Protein AF-0000000087532105 (afdb_homodimer)

Organism: NCBI:txid342944

Radius of gyration: 38.16 Å; Cα contacts (8 Å, |Δi|>4): 1707; chains: 2; bounding box: 101×141×136 Å

pLDDT: mean 80.54, std 25.5, range [16.36, 98.75]

Sequence (854 aa):
MESKNTEKAAKKQENTEVEKPNGRPAPASASASAEEPRWAVKNTFPANIVHYADSNDVNAMDSRDDDDYMNHIAKEDVKKQSMKGFGDYNNIIDYIVKITWQIWNEKDIGMIYDTYSYGVQIHRGSVNSHGVNEVISGTMQTLQAFPDRSGVGYSILWSGNDEDGFFTSHRGRSIATNMGDTLYGPATGKRVVFRTVADCLIHENKIYEEWLVMDTYHLVQQLGFDPVEVAKRTAKQTSKLAPSMSFNLTQTAEEGMPPKEYIPKSSSFEIGDFMLEMINKVWERRSFNQVKTFYEKNAVMHYVCNKDMAGHSEIQGTLLNLFASIPNGKVLIDRVTCNKKGSDDDWDVAVRWRIQGLHSGIGYFGYPSGKAIEINGINHYKVRNQKIQEEWFLFDGLEVLRQVYTDHKDDNDGDFSFEDGNFTGVSMESKNTEKAAKKQENTEVEKPNGRPAPASASASAEEPRWAVKNTFPANIVHYADSNDVNAMDSRDDDDYMNHIAKEDVKKQSMKGFGDYNNIIDYIVKITWQIWNEKDIGMIYDTYSYGVQIHRGSVNSHGVNEVISGTMQTLQAFPDRSGVGYSILWSGNDEDGFFTSHRGRSIATNMGDTLYGPATGKRVVFRTVADCLIHENKIYEEWLVMDTYHLVQQLGFDPVEVAKRTAKQTSKLAPSMSFNLTQTAEEGMPPKEYIPKSSSFEIGDFMLEMINKVWERRSFNQVKTFYEKNAVMHYVCNKDMAGHSEIQGTLLNLFASIPNGKVLIDRVTCNKKGSDDDWDVAVRWRIQGLHSGIGYFGYPSGKAIEINGINHYKVRNQKIQEEWFLFDGLEVLRQVYTDHKDDNDGDFSFEDGNFTGVS

Structure (mmCIF, N/CA/C/O backbone):
data_AF-0000000087532105-model_v1
#
loop_
_entity.id
_entity.type
_entity.pdbx_description
1 polymer 'Putative ester cyclase'
#
loop_
_atom_site.group_PDB
_atom_site.id
_atom_site.type_symbol
_atom_site.label_atom_id
_atom_site.label_alt_id
_atom_site.label_comp_id
_atom_site.label_asym_id
_atom_site.label_entity_id
_atom_site.label_seq_id
_atom_site.pdbx_PDB_ins_code
_atom_site.Cartn_x
_atom_site.Cartn_y
_atom_site.Cartn_z
_atom_site.occupancy
_atom_site.B_iso_or_equiv
_atom_site.auth_seq_id
_atom_site.auth_comp_id
_atom_site.auth_asym_id
_atom_site.auth_atom_id
_atom_site.pdbx_PDB_model_num
ATOM 1 N N . MET A 1 1 ? 16.938 -38.281 105.188 1 21.17 1 MET A N 1
ATOM 2 C CA . MET A 1 1 ? 15.688 -38.719 104.562 1 21.17 1 MET A CA 1
ATOM 3 C C . MET A 1 1 ? 15.555 -38.156 103.125 1 21.17 1 MET A C 1
ATOM 5 O O . MET A 1 1 ? 15.43 -36.938 103 1 21.17 1 MET A O 1
ATOM 9 N N . GLU A 1 2 ? 16.172 -38.688 102.062 1 20.47 2 GLU A N 1
ATOM 10 C CA . GLU A 1 2 ? 17.078 -38.562 100.938 1 20.47 2 GLU A CA 1
ATOM 11 C C . GLU A 1 2 ? 16.297 -38.281 99.625 1 20.47 2 GLU A C 1
ATOM 13 O O . GLU A 1 2 ? 16.891 -38.094 98.562 1 20.47 2 GLU A O 1
ATOM 18 N N . SER A 1 3 ? 14.969 -38.594 99.688 1 18.86 3 SER A N 1
ATOM 19 C CA . SER A 1 3 ? 14.273 -39.188 98.562 1 18.86 3 SER A CA 1
ATOM 20 C C . SER A 1 3 ? 13.922 -38.156 97.5 1 18.86 3 SER A C 1
ATOM 22 O O . SER A 1 3 ? 12.93 -38.281 96.812 1 18.86 3 SER A O 1
ATOM 24 N N . LYS A 1 4 ? 14.68 -36.969 97.688 1 19.52 4 LYS A N 1
ATOM 25 C CA . LYS A 1 4 ? 14.117 -35.75 97.125 1 19.52 4 LYS A CA 1
ATOM 26 C C . LYS A 1 4 ? 13.789 -35.906 95.625 1 19.52 4 LYS A C 1
ATOM 28 O O . LYS A 1 4 ? 14.555 -36.562 94.875 1 19.52 4 LYS A O 1
ATOM 33 N N . ASN A 1 5 ? 12.719 -35.438 95.312 1 17.92 5 ASN A N 1
ATOM 34 C CA . ASN A 1 5 ? 11.633 -35.5 94.375 1 17.92 5 ASN A CA 1
ATOM 35 C C . ASN A 1 5 ? 12.094 -35.125 92.938 1 17.92 5 ASN A C 1
ATOM 37 O O . ASN A 1 5 ? 12.875 -34.188 92.812 1 17.92 5 ASN A O 1
ATOM 41 N N . THR A 1 6 ? 12.047 -36 92 1 19.09 6 THR A N 1
ATOM 42 C CA . THR A 1 6 ? 12.414 -36.406 90.625 1 19.09 6 THR A CA 1
ATOM 43 C C . THR A 1 6 ? 11.945 -35.375 89.625 1 19.09 6 THR A C 1
ATOM 45 O O . THR A 1 6 ? 12.484 -35.281 88.562 1 19.09 6 THR A O 1
ATOM 48 N N . GLU A 1 7 ? 10.898 -34.562 90.188 1 16.36 7 GLU A N 1
ATOM 49 C CA . GLU A 1 7 ? 9.875 -34.594 89.188 1 16.36 7 GLU A CA 1
ATOM 50 C C . GLU A 1 7 ? 10.344 -33.844 87.938 1 16.36 7 GLU A C 1
ATOM 52 O O . GLU A 1 7 ? 10.281 -34.375 86.812 1 16.36 7 GLU A O 1
ATOM 57 N N . LYS A 1 8 ? 9.859 -32.656 87.812 1 17.61 8 LYS A N 1
ATOM 58 C CA . LYS A 1 8 ? 8.859 -32.188 86.875 1 17.61 8 LYS A CA 1
ATOM 59 C C . LYS A 1 8 ? 9.523 -31.5 85.688 1 17.61 8 LYS A C 1
ATOM 61 O O . LYS A 1 8 ? 8.844 -30.906 84.812 1 17.61 8 LYS A O 1
ATOM 66 N N . ALA A 1 9 ? 10.867 -31.5 85.625 1 18.83 9 ALA A N 1
ATOM 67 C CA . ALA A 1 9 ? 11.312 -30.312 84.938 1 18.83 9 ALA A CA 1
ATOM 68 C C . ALA A 1 9 ? 10.812 -30.312 83.5 1 18.83 9 ALA A C 1
ATOM 70 O O . ALA A 1 9 ? 11.211 -31.172 82.688 1 18.83 9 ALA A O 1
ATOM 71 N N . ALA A 1 10 ? 9.5 -30.109 83.438 1 19.27 10 ALA A N 1
ATOM 72 C CA . ALA A 1 10 ? 8.703 -30.172 82.188 1 19.27 10 ALA A CA 1
ATOM 73 C C . ALA A 1 10 ? 9.383 -29.406 81.062 1 19.27 10 ALA A C 1
ATOM 75 O O . ALA A 1 10 ? 10.133 -28.453 81.312 1 19.27 10 ALA A O 1
ATOM 76 N N . LYS A 1 11 ? 9.492 -30.125 79.938 1 19.23 11 LYS A N 1
ATOM 77 C CA . LYS A 1 11 ? 9.992 -30.094 78.562 1 19.23 11 LYS A CA 1
ATOM 78 C C . LYS A 1 11 ? 9.57 -28.812 77.875 1 19.23 11 LYS A C 1
ATOM 80 O O . LYS A 1 11 ? 8.383 -28.609 77.625 1 19.23 11 LYS A O 1
ATOM 85 N N . LYS A 1 12 ? 9.789 -27.703 78.625 1 18.56 12 LYS A N 1
ATOM 86 C CA . LYS A 1 12 ? 9.336 -26.422 78.062 1 18.56 12 LYS A CA 1
ATOM 87 C C . LYS A 1 12 ? 9.508 -26.375 76.562 1 18.56 12 LYS A C 1
ATOM 89 O O . LYS A 1 12 ? 10.617 -26.141 76.062 1 18.56 12 LYS A O 1
ATOM 94 N N . GLN A 1 13 ? 9.375 -27.469 75.875 1 19.34 13 GLN A N 1
ATOM 95 C CA . GLN A 1 13 ? 9.719 -27.5 74.438 1 19.34 13 GLN A CA 1
ATOM 96 C C . GLN A 1 13 ? 9.148 -26.297 73.75 1 19.34 13 GLN A C 1
ATOM 98 O O . GLN A 1 13 ? 7.93 -26.156 73.562 1 19.34 13 GLN A O 1
ATOM 103 N N . GLU A 1 14 ? 9.43 -25.234 74.312 1 18.89 14 GLU A N 1
ATOM 104 C CA . GLU A 1 14 ? 8.781 -24.031 73.812 1 18.89 14 GLU A CA 1
ATOM 105 C C . GLU A 1 14 ? 8.594 -24.094 72.312 1 18.89 14 GLU A C 1
ATOM 107 O O . GLU A 1 14 ? 9.516 -24.438 71.562 1 18.89 14 GLU A O 1
ATOM 112 N N . ASN A 1 15 ? 7.457 -24.375 71.875 1 21.72 15 ASN A N 1
ATOM 113 C CA . ASN A 1 15 ? 6.785 -24.516 70.562 1 21.72 15 ASN A CA 1
ATOM 114 C C . ASN A 1 15 ? 7.098 -23.344 69.625 1 21.72 15 ASN A C 1
ATOM 116 O O . ASN A 1 15 ? 6.492 -22.266 69.75 1 21.72 15 ASN A O 1
ATOM 120 N N . THR A 1 16 ? 8.07 -22.672 69.938 1 21.23 16 THR A N 1
ATOM 121 C CA . THR A 1 16 ? 8.039 -21.391 69.25 1 21.23 16 THR A CA 1
ATOM 122 C C . THR A 1 16 ? 7.621 -21.562 67.812 1 21.23 16 THR A C 1
ATOM 124 O O . THR A 1 16 ? 8.188 -22.375 67.062 1 21.23 16 THR A O 1
ATOM 127 N N . GLU A 1 17 ? 6.457 -21.406 67.5 1 21.11 17 GLU A N 1
ATOM 128 C CA . GLU A 1 17 ? 5.715 -21.469 66.25 1 21.11 17 GLU A CA 1
ATOM 129 C C . GLU A 1 17 ? 6.48 -20.797 65.125 1 21.11 17 GLU A C 1
ATOM 131 O O . GLU A 1 17 ? 6.883 -19.641 65.25 1 21.11 17 GLU A O 1
ATOM 136 N N . VAL A 1 18 ? 7.34 -21.422 64.5 1 23.34 18 VAL A N 1
ATOM 137 C CA . VAL A 1 18 ? 8.117 -21.078 63.312 1 23.34 18 VAL A CA 1
ATOM 138 C C . VAL A 1 18 ? 7.25 -20.25 62.375 1 23.34 18 VAL A C 1
ATOM 140 O O . VAL A 1 18 ? 6.145 -20.672 62 1 23.34 18 VAL A O 1
ATOM 143 N N . GLU A 1 19 ? 7.23 -19.141 62.594 1 21.58 19 GLU A N 1
ATOM 144 C CA . GLU A 1 19 ? 6.434 -18.281 61.719 1 21.58 19 GLU A CA 1
ATOM 145 C C . GLU A 1 19 ? 6.496 -18.75 60.281 1 21.58 19 GLU A C 1
ATOM 147 O O . GLU A 1 19 ? 7.582 -18.953 59.719 1 21.58 19 GLU A O 1
ATOM 152 N N . LYS A 1 20 ? 5.691 -19.453 59.906 1 22.61 20 LYS A N 1
ATOM 153 C CA . LYS A 1 20 ? 5.562 -20.078 58.594 1 22.61 20 LYS A CA 1
ATOM 154 C C . LYS A 1 20 ? 5.84 -19.078 57.469 1 22.61 20 LYS A C 1
ATOM 156 O O . LYS A 1 20 ? 5.219 -18.016 57.406 1 22.61 20 LYS A O 1
ATOM 161 N N . PRO A 1 21 ? 7.047 -19.016 57.094 1 24.2 21 PRO A N 1
ATOM 162 C CA . PRO A 1 21 ? 7.324 -18 56.094 1 24.2 21 PRO A CA 1
ATOM 163 C C . PRO A 1 21 ? 6.262 -17.938 55 1 24.2 21 PRO A C 1
ATOM 165 O O . PRO A 1 21 ? 5.828 -18.984 54.5 1 24.2 21 PRO A O 1
ATOM 168 N N . ASN A 1 22 ? 5.316 -17.234 55.188 1 23.53 22 ASN A N 1
ATOM 169 C CA . ASN A 1 22 ? 4.199 -17.219 54.25 1 23.53 22 ASN A CA 1
ATOM 170 C C . ASN A 1 22 ? 4.676 -17.344 52.781 1 23.53 22 ASN A C 1
ATOM 172 O O . ASN A 1 22 ? 5.375 -16.469 52.281 1 23.53 22 ASN A O 1
ATOM 176 N N . GLY A 1 23 ? 5.18 -18.406 52.5 1 21.47 23 GLY A N 1
ATOM 177 C CA . GLY A 1 23 ? 5.59 -18.797 51.156 1 21.47 23 GLY A CA 1
ATOM 178 C C . GLY A 1 23 ? 4.684 -18.234 50.062 1 21.47 23 GLY A C 1
ATOM 179 O O . GLY A 1 23 ? 3.488 -18.516 50.031 1 21.47 23 GLY A O 1
ATOM 180 N N . ARG A 1 24 ? 4.773 -17.031 49.906 1 24.14 24 ARG A N 1
ATOM 181 C CA . ARG A 1 24 ? 3.881 -16.656 48.812 1 24.14 24 ARG A CA 1
ATOM 182 C C . ARG A 1 24 ? 3.748 -17.781 47.781 1 24.14 24 ARG A C 1
ATOM 184 O O . ARG A 1 24 ? 4.75 -18.359 47.344 1 24.14 24 ARG A O 1
ATOM 191 N N . PRO A 1 25 ? 2.762 -18.531 47.938 1 23.48 25 PRO A N 1
ATOM 192 C CA . PRO A 1 25 ? 2.822 -19.625 46.969 1 23.48 25 PRO A CA 1
ATOM 193 C C . PRO A 1 25 ? 3.496 -19.234 45.656 1 23.48 25 PRO A C 1
ATOM 195 O O . PRO A 1 25 ? 3.48 -18.047 45.281 1 23.48 25 PRO A O 1
ATOM 198 N N . ALA A 1 26 ? 4.52 -19.984 45.375 1 24.91 26 ALA A N 1
ATOM 199 C CA . ALA A 1 26 ? 5.137 -19.938 44.031 1 24.91 26 ALA A CA 1
ATOM 200 C C . ALA A 1 26 ? 4.094 -19.656 42.969 1 24.91 26 ALA A C 1
ATOM 202 O O . ALA A 1 26 ? 3.004 -20.234 42.969 1 24.91 26 ALA A O 1
ATOM 203 N N . PRO A 1 27 ? 4.133 -18.484 42.625 1 22.42 27 PRO A N 1
ATOM 204 C CA . PRO A 1 27 ? 3.045 -18.391 41.625 1 22.42 27 PRO A CA 1
ATOM 205 C C . PRO A 1 27 ? 2.844 -19.672 40.844 1 22.42 27 PRO A C 1
ATOM 207 O O . PRO A 1 27 ? 3.799 -20.422 40.625 1 22.42 27 PRO A O 1
ATOM 210 N N . ALA A 1 28 ? 1.918 -20.438 41.188 1 21.33 28 ALA A N 1
ATOM 211 C CA . ALA A 1 28 ? 1.643 -21.594 40.344 1 21.33 28 ALA A CA 1
ATOM 212 C C . ALA A 1 28 ? 2.197 -21.406 38.938 1 21.33 28 ALA A C 1
ATOM 214 O O . ALA A 1 28 ? 2.152 -20.297 38.375 1 21.33 28 ALA A O 1
ATOM 215 N N . SER A 1 29 ? 3.164 -22.156 38.719 1 20.5 29 SER A N 1
ATOM 216 C CA . SER A 1 29 ? 3.682 -22.406 37.375 1 20.5 29 SER A CA 1
ATOM 217 C C . SER A 1 29 ? 2.559 -22.453 36.344 1 20.5 29 SER A C 1
ATOM 219 O O . SER A 1 29 ? 1.809 -23.438 36.281 1 20.5 29 SER A O 1
ATOM 221 N N . ALA A 1 30 ? 1.785 -21.5 36.375 1 23.33 30 ALA A N 1
ATOM 222 C CA . ALA A 1 30 ? 0.75 -21.781 35.406 1 23.33 30 ALA A CA 1
ATOM 223 C C . ALA A 1 30 ? 1.333 -22.516 34.188 1 23.33 30 ALA A C 1
ATOM 225 O O . ALA A 1 30 ? 2.146 -21.953 33.438 1 23.33 30 ALA A O 1
ATOM 226 N N . SER A 1 31 ? 1.637 -23.719 34.312 1 22.11 31 SER A N 1
ATOM 227 C CA . SER A 1 31 ? 1.876 -24.562 33.156 1 22.11 31 SER A CA 1
ATOM 228 C C . SER A 1 31 ? 0.999 -24.156 31.969 1 22.11 31 SER A C 1
ATOM 230 O O . SER A 1 31 ? -0.133 -24.625 31.828 1 22.11 31 SER A O 1
ATOM 232 N N . ALA A 1 32 ? 0.669 -22.938 31.938 1 25.52 32 ALA A N 1
ATOM 233 C CA . ALA A 1 32 ? -0.168 -22.812 30.75 1 25.52 32 ALA A CA 1
ATOM 234 C C . ALA A 1 32 ? 0.399 -23.609 29.594 1 25.52 32 ALA A C 1
ATOM 236 O O . ALA A 1 32 ? 1.531 -23.391 29.156 1 25.52 32 ALA A O 1
ATOM 237 N N . SER A 1 33 ? 0.136 -24.844 29.656 1 23.61 33 SER A N 1
ATOM 238 C CA . SER A 1 33 ? 0.399 -25.609 28.438 1 23.61 33 SER A CA 1
ATOM 239 C C . SER A 1 33 ? 0.275 -24.75 27.188 1 23.61 33 SER A C 1
ATOM 241 O O . SER A 1 33 ? -0.758 -24.109 26.969 1 23.61 33 SER A O 1
ATOM 243 N N . ALA A 1 34 ? 1.262 -24 26.984 1 26.62 34 ALA A N 1
ATOM 244 C CA . ALA A 1 34 ? 1.45 -23.406 25.656 1 26.62 34 ALA A CA 1
ATOM 245 C C . ALA A 1 34 ? 0.699 -24.203 24.594 1 26.62 34 ALA A C 1
ATOM 247 O O . ALA A 1 34 ? 1.116 -25.297 24.219 1 26.62 34 ALA A O 1
ATOM 248 N N . GLU A 1 35 ? -0.699 -24.281 24.984 1 27.7 35 GLU A N 1
ATOM 249 C CA . GLU A 1 35 ? -1.408 -24.984 23.922 1 27.7 35 GLU A CA 1
ATOM 250 C C . GLU A 1 35 ? -0.781 -24.688 22.562 1 27.7 35 GLU A C 1
ATOM 252 O O . GLU A 1 35 ? -0.364 -23.562 22.281 1 27.7 35 GLU A O 1
ATOM 257 N N . GLU A 1 36 ? -0.04 -25.641 22.125 1 29.09 36 GLU A N 1
ATOM 258 C CA . GLU A 1 36 ? 0.41 -25.688 20.734 1 29.09 36 GLU A CA 1
ATOM 259 C C . GLU A 1 36 ? -0.515 -24.891 19.828 1 29.09 36 GLU A C 1
ATOM 261 O O . GLU A 1 36 ? -1.739 -24.984 19.953 1 29.09 36 GLU A O 1
ATOM 266 N N . PRO A 1 37 ? -0.106 -23.719 19.688 1 30.12 37 PRO A N 1
ATOM 267 C CA . PRO A 1 37 ? -1.093 -23.031 18.844 1 30.12 37 PRO A CA 1
ATOM 268 C C . PRO A 1 37 ? -1.894 -24.016 17.984 1 30.12 37 PRO A C 1
ATOM 270 O O . PRO A 1 37 ? -1.321 -24.922 17.375 1 30.12 37 PRO A O 1
ATOM 273 N N . ARG A 1 38 ? -3.086 -24.281 18.297 1 29.36 38 ARG A N 1
ATOM 274 C CA . ARG A 1 38 ? -4.035 -25.219 17.688 1 29.36 38 ARG A CA 1
ATOM 275 C C . ARG A 1 38 ? -3.863 -25.25 16.172 1 29.36 38 ARG A C 1
ATOM 277 O O . ARG A 1 38 ? -4.465 -26.094 15.492 1 29.36 38 ARG A O 1
ATOM 284 N N . TRP A 1 39 ? -3.625 -24.016 15.773 1 26.44 39 TRP A N 1
ATOM 285 C CA . TRP A 1 39 ? -3.781 -24.109 14.32 1 26.44 39 TRP A CA 1
ATOM 286 C C . TRP A 1 39 ? -2.598 -24.844 13.695 1 26.44 39 TRP A C 1
ATOM 288 O O . TRP A 1 39 ? -2.379 -24.766 12.484 1 26.44 39 TRP A O 1
ATOM 298 N N . ALA A 1 40 ? -1.713 -25.406 14.484 1 30.47 40 ALA A N 1
ATOM 299 C CA . ALA A 1 40 ? -1.1 -26.516 13.758 1 30.47 40 ALA A CA 1
ATOM 300 C C . ALA A 1 40 ? -2.156 -27.344 13.039 1 30.47 40 ALA A C 1
ATOM 302 O O . ALA A 1 40 ? -2.861 -28.141 13.672 1 30.47 40 ALA A O 1
ATOM 303 N N . VAL A 1 41 ? -2.842 -26.719 12.289 1 27.94 41 VAL A N 1
ATOM 304 C CA . VAL A 1 41 ? -3.367 -27.766 11.422 1 27.94 41 VAL A CA 1
ATOM 305 C C . VAL A 1 41 ? -2.346 -28.891 11.297 1 27.94 41 VAL A C 1
ATOM 307 O O . VAL A 1 41 ? -1.188 -28.656 10.938 1 27.94 41 VAL A O 1
ATOM 310 N N . LYS A 1 42 ? -2.434 -29.781 12.125 1 29.64 42 LYS A N 1
ATOM 311 C CA . LYS A 1 42 ? -1.806 -31.016 11.695 1 29.64 42 LYS A CA 1
ATOM 312 C C . LYS A 1 42 ? -1.746 -31.109 10.172 1 29.64 42 LYS A C 1
ATOM 314 O O . LYS A 1 42 ? -2.779 -31.234 9.516 1 29.64 42 LYS A O 1
ATOM 319 N N . ASN A 1 43 ? -0.931 -30.188 9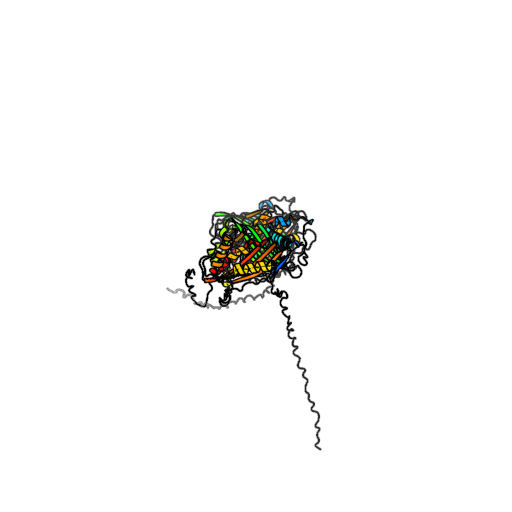.68 1 29.97 43 ASN A N 1
ATOM 320 C CA . ASN A 1 43 ? -0.677 -30.547 8.289 1 29.97 43 ASN A CA 1
ATOM 321 C C . ASN A 1 43 ? -0.752 -32.062 8.086 1 29.97 43 ASN A C 1
ATOM 323 O O . ASN A 1 43 ? 0.277 -32.719 7.953 1 29.97 43 ASN A O 1
ATOM 327 N N . THR A 1 44 ? -1.573 -32.562 9.055 1 31.86 44 THR A N 1
ATOM 328 C CA . THR A 1 44 ? -1.675 -33.938 8.617 1 31.86 44 THR A CA 1
ATOM 329 C C . THR A 1 44 ? -2.281 -34.031 7.215 1 31.86 44 THR A C 1
ATOM 331 O O . THR A 1 44 ? -3.49 -34.219 7.066 1 31.86 44 THR A O 1
ATOM 334 N N . PHE A 1 45 ? -2.121 -33 6.508 1 35.22 45 PHE A N 1
ATOM 335 C CA . PHE A 1 45 ? -2.668 -33.469 5.234 1 35.22 45 PHE A CA 1
ATOM 336 C C . PHE A 1 45 ? -2.334 -34.938 4.992 1 35.22 45 PHE A C 1
ATOM 338 O O . PHE A 1 45 ? -1.164 -35.312 5.02 1 35.22 45 PHE A O 1
ATOM 345 N N . PRO A 1 46 ? -3.016 -35.812 5.277 1 39.56 46 PRO A N 1
ATOM 346 C CA . PRO A 1 46 ? -2.719 -37.188 4.844 1 39.56 46 PRO A CA 1
ATOM 347 C C . PRO A 1 46 ? -2.002 -37.219 3.496 1 39.56 46 PRO A C 1
ATOM 349 O O . PRO A 1 46 ? -2.037 -36.25 2.736 1 39.56 46 PRO A O 1
ATOM 352 N N . ALA A 1 47 ? -1.339 -38.344 2.908 1 47.53 47 ALA A N 1
ATOM 353 C CA . ALA A 1 47 ? -0.324 -38.75 1.943 1 47.53 47 ALA A CA 1
ATOM 354 C C . ALA A 1 47 ? -0.6 -38.156 0.565 1 47.53 47 ALA A C 1
ATOM 356 O O . ALA A 1 47 ? 0.311 -38.031 -0.256 1 47.53 47 ALA A O 1
ATOM 357 N N . ASN A 1 48 ? -1.863 -38.094 -0.097 1 78.62 48 ASN A N 1
ATOM 358 C CA . ASN A 1 48 ? -2.279 -38.031 -1.495 1 78.62 48 ASN A CA 1
ATOM 359 C C . ASN A 1 48 ? -2.168 -36.625 -2.057 1 78.62 48 ASN A C 1
ATOM 361 O O . ASN A 1 48 ? -2.779 -35.688 -1.53 1 78.62 48 ASN A O 1
ATOM 365 N N . ILE A 1 49 ? -1.376 -36.406 -2.859 1 93.56 49 ILE A N 1
ATOM 366 C CA . ILE A 1 49 ? -1.036 -35.094 -3.439 1 93.56 49 ILE A CA 1
ATOM 367 C C . ILE A 1 49 ? -2.053 -34.75 -4.52 1 93.56 49 ILE A C 1
ATOM 369 O O . ILE A 1 49 ? -2.061 -33.625 -5.02 1 93.56 49 ILE A O 1
ATOM 373 N N . VAL A 1 50 ? -3.01 -35.781 -4.805 1 96.88 50 VAL A N 1
ATOM 374 C CA . VAL A 1 50 ? -4 -35.5 -5.84 1 96.88 50 VAL A CA 1
ATOM 375 C C . VAL A 1 50 ? -5.352 -35.188 -5.195 1 96.88 50 VAL A C 1
ATOM 377 O O . VAL A 1 50 ? -5.844 -35.969 -4.371 1 96.88 50 VAL A O 1
ATOM 380 N N . HIS A 1 51 ? -5.98 -34.094 -5.527 1 97.62 51 HIS A N 1
ATOM 381 C CA . HIS A 1 51 ? -7.258 -33.625 -4.996 1 97.62 51 HIS A CA 1
ATOM 382 C C . HIS A 1 51 ? -8.258 -33.344 -6.121 1 97.62 51 HIS A C 1
ATOM 384 O O . HIS A 1 51 ? -7.859 -33.031 -7.238 1 97.62 51 HIS A O 1
ATOM 390 N N . TYR A 1 52 ? -9.516 -33.531 -5.797 1 96.31 52 TYR A N 1
ATOM 391 C CA . TYR A 1 52 ? -10.531 -33.469 -6.844 1 96.31 52 TYR A CA 1
ATOM 392 C C . TYR A 1 52 ? -11.656 -32.531 -6.473 1 96.31 52 TYR A C 1
ATOM 394 O O . TYR A 1 52 ? -11.914 -32.281 -5.289 1 96.31 52 TYR A O 1
ATOM 402 N N . ALA A 1 53 ? -12.312 -31.984 -7.488 1 96.69 53 ALA A N 1
ATOM 403 C CA . ALA A 1 53 ? -13.555 -31.219 -7.375 1 96.69 53 ALA A CA 1
ATOM 404 C C . ALA A 1 53 ? -14.359 -31.281 -8.672 1 96.69 53 ALA A C 1
ATOM 406 O O . ALA A 1 53 ? -13.867 -31.781 -9.688 1 96.69 53 ALA A O 1
ATOM 407 N N . ASP A 1 54 ? -15.594 -30.938 -8.57 1 95.19 54 ASP A N 1
ATOM 408 C CA . ASP A 1 54 ? -16.484 -30.891 -9.727 1 95.19 54 ASP A CA 1
ATOM 409 C C . ASP A 1 54 ? -16.812 -29.453 -10.109 1 95.19 54 ASP A C 1
ATOM 411 O O . ASP A 1 54 ? -17.422 -28.719 -9.328 1 95.19 54 ASP A O 1
ATOM 415 N N . SER A 1 55 ? -16.469 -29.078 -11.336 1 92.62 55 SER A N 1
ATOM 416 C CA . SER A 1 55 ? -16.672 -27.703 -11.789 1 92.62 55 SER A CA 1
ATOM 417 C C . SER A 1 55 ? -18.156 -27.344 -11.805 1 92.62 55 SER A C 1
ATOM 419 O O . SER A 1 55 ? -18.516 -26.172 -11.805 1 92.62 55 SER A O 1
ATOM 421 N N . ASN A 1 56 ? -19 -28.297 -11.797 1 91.38 56 ASN A N 1
ATOM 422 C CA . ASN A 1 56 ? -20.438 -28.047 -11.805 1 91.38 56 ASN A CA 1
ATOM 423 C C . ASN A 1 56 ? -20.922 -27.531 -10.461 1 91.38 56 ASN A C 1
ATOM 425 O O . ASN A 1 56 ? -22.031 -27.016 -10.352 1 91.38 56 ASN A O 1
ATOM 429 N N . ASP A 1 57 ? -20.109 -27.641 -9.469 1 93.31 57 ASP A N 1
ATOM 430 C CA . ASP A 1 57 ? -20.5 -27.203 -8.141 1 93.31 57 ASP A CA 1
ATOM 431 C C . ASP A 1 57 ? -20.359 -25.688 -8 1 93.31 57 ASP A C 1
ATOM 433 O O . ASP A 1 57 ? -20.844 -25.094 -7.039 1 93.31 57 ASP A O 1
ATOM 437 N N . VAL A 1 58 ? -19.703 -25.047 -8.953 1 93.56 58 VAL A N 1
ATOM 438 C CA . VAL A 1 58 ? -19.438 -23.609 -8.914 1 93.56 58 VAL A CA 1
ATOM 439 C C . VAL A 1 58 ? -19.641 -23 -10.297 1 93.56 58 VAL A C 1
ATOM 441 O O . VAL A 1 58 ? -19.875 -23.734 -11.266 1 93.56 58 VAL A O 1
ATOM 444 N N . ASN A 1 59 ? -19.688 -21.672 -10.359 1 89.31 59 ASN A N 1
ATOM 445 C CA . ASN A 1 59 ? -19.547 -21 -11.641 1 89.31 59 ASN A CA 1
ATOM 446 C C . ASN A 1 59 ? -18.078 -20.891 -12.062 1 89.31 59 ASN A C 1
ATOM 448 O O . ASN A 1 59 ? -17.391 -19.938 -11.695 1 89.31 59 ASN A O 1
ATOM 452 N N . ALA A 1 60 ? -17.688 -21.812 -12.852 1 82.25 60 ALA A N 1
ATOM 453 C CA . ALA A 1 60 ? -16.281 -21.953 -13.195 1 82.25 60 ALA A CA 1
ATOM 454 C C . ALA A 1 60 ? -15.797 -20.766 -14.016 1 82.25 60 ALA A C 1
ATOM 456 O O . ALA A 1 60 ? -16.562 -20.172 -14.781 1 82.25 60 ALA A O 1
ATOM 457 N N . MET A 1 61 ? -14.578 -20.328 -13.727 1 79 61 MET A N 1
ATOM 458 C CA . MET A 1 61 ? -13.93 -19.234 -14.445 1 79 61 MET A CA 1
ATOM 459 C C . MET A 1 61 ? -12.891 -19.766 -15.43 1 79 61 MET A C 1
ATOM 461 O O . MET A 1 61 ? -11.891 -20.359 -15.016 1 79 61 MET A O 1
ATOM 465 N N . ASP A 1 62 ? -13.32 -19.812 -16.719 1 71.19 62 ASP A N 1
ATOM 466 C CA . ASP A 1 62 ? -12.391 -20.203 -17.781 1 71.19 62 ASP A CA 1
ATOM 467 C C . ASP A 1 62 ? -12.398 -19.203 -18.938 1 71.19 62 ASP A C 1
ATOM 469 O O . ASP A 1 62 ? -13.375 -19.125 -19.688 1 71.19 62 ASP A O 1
ATOM 473 N N . SER A 1 63 ? -11.445 -18.422 -19.062 1 62.19 63 SER A N 1
ATOM 474 C CA . SER A 1 63 ? -11.234 -17.469 -20.141 1 62.19 63 SER A CA 1
ATOM 475 C C . SER A 1 63 ? -11.953 -16.156 -19.875 1 62.19 63 SER A C 1
ATOM 477 O O . SER A 1 63 ? -11.961 -15.266 -20.734 1 62.19 63 SER A O 1
ATOM 479 N N . ARG A 1 64 ? -12.578 -16.047 -18.828 1 57.75 64 ARG A N 1
ATOM 480 C CA . ARG A 1 64 ? -13.234 -14.781 -18.516 1 57.75 64 ARG A CA 1
ATOM 481 C C . ARG A 1 64 ? -12.359 -13.922 -17.609 1 57.75 64 ARG A C 1
ATOM 483 O O . ARG A 1 64 ? -11.547 -14.445 -16.844 1 57.75 64 ARG A O 1
ATOM 490 N N . ASP A 1 65 ? -12.617 -12.641 -17.906 1 66.62 65 ASP A N 1
ATOM 491 C CA . ASP A 1 65 ? -11.977 -11.75 -16.938 1 66.62 65 ASP A CA 1
ATOM 492 C C . ASP A 1 65 ? -12.891 -11.492 -15.734 1 66.62 65 ASP A C 1
ATOM 494 O O . ASP A 1 65 ? -14.023 -11.961 -15.703 1 66.62 65 ASP A O 1
ATOM 498 N N . ASP A 1 66 ? -12.359 -11.023 -14.664 1 71.56 66 ASP A N 1
ATOM 499 C CA . ASP A 1 66 ? -13.047 -10.789 -13.398 1 71.56 66 ASP A CA 1
ATOM 500 C C . ASP A 1 66 ? -14.32 -9.977 -13.602 1 71.56 66 ASP A C 1
ATOM 502 O O . ASP A 1 66 ? -15.352 -10.273 -13 1 71.56 66 ASP A O 1
ATOM 506 N N . ASP A 1 67 ? -14.234 -8.977 -14.461 1 69.38 67 ASP A N 1
ATOM 507 C CA . ASP A 1 67 ? -15.391 -8.125 -14.703 1 69.38 67 ASP A CA 1
ATOM 508 C C . ASP A 1 67 ? -16.531 -8.914 -15.336 1 69.38 67 ASP A C 1
ATOM 510 O O . ASP A 1 67 ? -17.688 -8.75 -14.953 1 69.38 67 ASP A O 1
ATOM 514 N N . ASP A 1 68 ? -16.141 -9.742 -16.297 1 69.75 68 ASP A N 1
ATOM 515 C CA . ASP A 1 68 ? -17.141 -10.562 -16.969 1 69.75 68 ASP A CA 1
ATOM 516 C C . ASP A 1 68 ? -17.781 -11.547 -16 1 69.75 68 ASP A C 1
ATOM 518 O O . ASP A 1 68 ? -19 -11.773 -16.047 1 69.75 68 ASP A O 1
ATOM 522 N N . TYR A 1 69 ? -17 -12.117 -15.164 1 74.44 69 TYR A N 1
ATOM 523 C CA . TYR A 1 69 ? -17.531 -13.039 -14.164 1 74.44 69 TYR A CA 1
ATOM 524 C C . TYR A 1 69 ? -18.516 -12.344 -13.234 1 74.44 69 TYR A C 1
ATOM 526 O O . TYR A 1 69 ? -19.594 -12.867 -12.953 1 74.44 69 TYR A O 1
ATOM 534 N N . MET A 1 70 ? -18.234 -11.18 -12.781 1 74.25 70 MET A N 1
ATOM 535 C CA . MET A 1 70 ? -19.016 -10.5 -11.75 1 74.25 70 MET A CA 1
ATOM 536 C C . MET A 1 70 ? -20.297 -9.922 -12.328 1 74.25 70 MET A C 1
ATOM 538 O O . MET A 1 70 ? -21.328 -9.859 -11.641 1 74.25 70 MET A O 1
ATOM 542 N N . ASN A 1 71 ? -20.234 -9.586 -13.523 1 75 71 ASN A N 1
ATOM 543 C CA . ASN A 1 71 ? -21.359 -8.797 -14.031 1 75 71 ASN A CA 1
ATOM 544 C C . ASN A 1 71 ? -22.188 -9.586 -15.031 1 75 71 ASN A C 1
ATOM 546 O O . ASN A 1 71 ? -23.266 -9.141 -15.445 1 75 71 ASN A O 1
ATOM 550 N N . HIS A 1 72 ? -21.797 -10.781 -15.367 1 74.88 72 HIS A N 1
ATOM 551 C CA . HIS A 1 72 ? -22.5 -11.391 -16.484 1 74.88 72 HIS A CA 1
ATOM 552 C C . HIS A 1 72 ? -23.062 -12.758 -16.094 1 74.88 72 HIS A C 1
ATOM 554 O O . HIS A 1 72 ? -23.422 -13.555 -16.969 1 74.88 72 HIS A O 1
ATOM 560 N N . ILE A 1 73 ? -23.109 -13.094 -14.875 1 80.5 73 ILE A N 1
ATOM 561 C CA . ILE A 1 73 ? -23.781 -14.32 -14.461 1 80.5 73 ILE A CA 1
ATOM 562 C C . ILE A 1 73 ? -25.219 -14 -14.039 1 80.5 73 ILE A C 1
ATOM 564 O O . ILE A 1 73 ? -25.438 -13.227 -13.094 1 80.5 73 ILE A O 1
ATOM 568 N N . ALA A 1 74 ? -26.125 -14.562 -14.812 1 80.19 74 ALA A N 1
ATOM 569 C CA . ALA A 1 74 ? -27.531 -14.367 -14.477 1 80.19 74 ALA A CA 1
ATOM 570 C C . ALA A 1 74 ? -27.844 -14.938 -13.094 1 80.19 74 ALA A C 1
ATOM 572 O O . ALA A 1 74 ? -27.25 -15.938 -12.672 1 80.19 74 ALA A O 1
ATOM 573 N N . LYS A 1 75 ? -28.734 -14.266 -12.43 1 84.56 75 LYS A N 1
ATOM 574 C CA . LYS A 1 75 ? -29.078 -14.648 -11.062 1 84.56 75 LYS A CA 1
ATOM 575 C C . LYS A 1 75 ? -29.5 -16.109 -10.984 1 84.56 75 LYS A C 1
ATOM 577 O O . LYS A 1 75 ? -29.156 -16.812 -10.031 1 84.56 75 LYS A O 1
ATOM 582 N N . GLU A 1 76 ? -30.156 -16.578 -12 1 85.88 76 GLU A N 1
ATOM 583 C CA . GLU A 1 76 ? -30.688 -17.938 -12.031 1 85.88 76 GLU A CA 1
ATOM 584 C C . GLU A 1 76 ? -29.562 -18.953 -12.273 1 85.88 76 GLU A C 1
ATOM 586 O O . GLU A 1 76 ? -29.734 -20.141 -12.008 1 85.88 76 GLU A O 1
ATOM 591 N N . ASP A 1 77 ? -28.484 -18.484 -12.742 1 89.25 77 ASP A N 1
ATOM 592 C CA . ASP A 1 77 ? -27.406 -19.391 -13.133 1 89.25 77 ASP A CA 1
ATOM 593 C C . ASP A 1 77 ? -26.312 -19.438 -12.062 1 89.25 77 ASP A C 1
ATOM 595 O O . ASP A 1 77 ? -25.312 -20.125 -12.227 1 89.25 77 ASP A O 1
ATOM 599 N N . VAL A 1 78 ? -26.594 -18.734 -10.961 1 90.06 78 VAL A N 1
ATOM 600 C CA . VAL A 1 78 ? -25.594 -18.688 -9.898 1 90.06 78 VAL A CA 1
ATOM 601 C C . VAL A 1 78 ? -25.547 -20.016 -9.164 1 90.06 78 VAL A C 1
ATOM 603 O O . VAL A 1 78 ? -26.578 -20.547 -8.742 1 90.06 78 VAL A O 1
ATOM 606 N N . LYS A 1 79 ? -24.391 -20.625 -9.125 1 93 79 LYS A N 1
ATOM 607 C CA . LYS A 1 79 ? -24.172 -21.859 -8.383 1 93 79 LYS A CA 1
ATOM 608 C C . LYS A 1 79 ? -23.703 -21.562 -6.957 1 93 79 LYS A C 1
ATOM 610 O O . LYS A 1 79 ? -22.844 -20.719 -6.742 1 93 79 LYS A O 1
ATOM 615 N N . LYS A 1 80 ? -24.281 -22.344 -6.016 1 93.5 80 LYS A N 1
ATOM 616 C CA . LYS A 1 80 ? -23.969 -22.094 -4.613 1 93.5 80 LYS A CA 1
ATOM 617 C C . LYS A 1 80 ? -23.328 -23.328 -3.963 1 93.5 80 LYS A C 1
ATOM 619 O O . LYS A 1 80 ? -23.719 -24.453 -4.254 1 93.5 80 LYS A O 1
ATOM 624 N N . GLN A 1 81 ? -22.297 -23.109 -3.242 1 94.81 81 GLN A N 1
ATOM 625 C CA . GLN A 1 81 ? -21.672 -24.047 -2.312 1 94.81 81 GLN A CA 1
ATOM 626 C C . GLN A 1 81 ? -21.906 -23.609 -0.865 1 94.81 81 GLN A C 1
ATOM 628 O O . GLN A 1 81 ? -22.281 -22.469 -0.604 1 94.81 81 GLN A O 1
ATOM 633 N N . SER A 1 82 ? -21.828 -24.719 -0.029 1 95.12 82 SER A N 1
ATOM 634 C CA . SER A 1 82 ? -21.75 -24.312 1.371 1 95.12 82 SER A CA 1
ATOM 635 C C . SER A 1 82 ? -20.516 -23.438 1.627 1 95.12 82 SER A C 1
ATOM 637 O O . SER A 1 82 ? -19.391 -23.828 1.288 1 95.12 82 SER A O 1
ATOM 639 N N . MET A 1 83 ? -20.75 -22.328 2.168 1 96.88 83 MET A N 1
ATOM 640 C CA . MET A 1 83 ? -19.688 -21.359 2.463 1 96.88 83 MET A CA 1
ATOM 641 C C . MET A 1 83 ? -19.734 -20.953 3.928 1 96.88 83 MET A C 1
ATOM 643 O O . MET A 1 83 ? -19.594 -19.766 4.246 1 96.88 83 MET A O 1
ATOM 647 N N . LYS A 1 84 ? -19.953 -21.844 4.797 1 95.31 84 LYS A N 1
ATOM 648 C CA . LYS A 1 84 ? -19.969 -21.547 6.227 1 95.31 84 LYS A CA 1
ATOM 649 C C . LYS A 1 84 ? -18.656 -20.922 6.68 1 95.31 84 LYS A C 1
ATOM 651 O O . LYS A 1 84 ? -17.578 -21.469 6.395 1 95.31 84 LYS A O 1
ATOM 656 N N . GLY A 1 85 ? -18.703 -19.766 7.402 1 95.75 85 GLY A N 1
ATOM 657 C CA . GLY A 1 85 ? -17.516 -19.094 7.91 1 95.75 85 GLY A CA 1
ATOM 658 C C . GLY A 1 85 ? -16.969 -18.062 6.949 1 95.75 85 GLY A C 1
ATOM 659 O O . GLY A 1 85 ? -16.031 -17.312 7.289 1 95.75 85 GLY A O 1
ATOM 660 N N . PHE A 1 86 ? -17.328 -17.906 5.723 1 95.44 86 PHE A N 1
ATOM 661 C CA . PHE A 1 86 ? -16.781 -17 4.715 1 95.44 86 PHE A CA 1
ATOM 662 C C . PHE A 1 86 ? -17.609 -15.734 4.602 1 95.44 86 PHE A C 1
ATOM 664 O O . PHE A 1 86 ? -17.125 -14.703 4.133 1 95.44 86 PHE A O 1
ATOM 671 N N . GLY A 1 87 ? -18.797 -15.758 4.977 1 91.56 87 GLY A N 1
ATOM 672 C CA . GLY A 1 87 ? -19.703 -14.625 4.777 1 91.56 87 GLY A CA 1
ATOM 673 C C . GLY A 1 87 ? -20.641 -14.805 3.596 1 91.56 87 GLY A C 1
ATOM 674 O O . GLY A 1 87 ? -21.125 -15.914 3.346 1 91.56 87 GLY A O 1
ATOM 675 N N . ASP A 1 88 ? -20.859 -13.594 2.871 1 92.19 88 ASP A N 1
ATOM 676 C CA . ASP A 1 88 ? -21.875 -13.594 1.821 1 92.19 88 ASP A CA 1
ATOM 677 C C . ASP A 1 88 ? -21.25 -13.875 0.455 1 92.19 88 ASP A C 1
ATOM 679 O O . ASP A 1 88 ? -21.203 -12.984 -0.403 1 92.19 88 ASP A O 1
ATOM 683 N N . TYR A 1 89 ? -20.797 -15.031 0.224 1 95.62 89 TYR A N 1
ATOM 684 C CA . TYR A 1 89 ? -20.266 -15.484 -1.057 1 95.62 89 TYR A CA 1
ATOM 685 C C . TYR A 1 89 ? -21.016 -16.719 -1.54 1 95.62 89 TYR A C 1
ATOM 687 O O . TYR A 1 89 ? -21.422 -17.562 -0.735 1 95.62 89 TYR A O 1
ATOM 695 N N . ASN A 1 90 ? -21.188 -16.844 -2.801 1 95.12 90 ASN A N 1
ATOM 696 C CA . ASN A 1 90 ? -21.969 -17.938 -3.385 1 95.12 90 ASN A CA 1
ATOM 697 C C . ASN A 1 90 ? -21.156 -19.234 -3.406 1 95.12 90 ASN A C 1
ATOM 699 O O . ASN A 1 90 ? -21.734 -20.328 -3.26 1 95.12 90 ASN A O 1
ATOM 703 N N . ASN A 1 91 ? -19.969 -19.234 -3.693 1 96.25 91 ASN A N 1
ATOM 704 C CA . ASN A 1 91 ? -19.016 -20.344 -3.773 1 96.25 91 ASN A CA 1
ATOM 705 C C . ASN A 1 91 ? -17.578 -19.859 -3.693 1 96.25 91 ASN A C 1
ATOM 707 O O . ASN A 1 91 ? -17.328 -18.656 -3.623 1 96.25 91 ASN A O 1
ATOM 711 N N . ILE A 1 92 ? -16.609 -20.75 -3.725 1 96.44 92 ILE A N 1
ATOM 712 C CA . ILE A 1 92 ? -15.219 -20.422 -3.451 1 96.44 92 ILE A CA 1
ATOM 713 C C . ILE A 1 92 ? -14.641 -19.609 -4.613 1 96.44 92 ILE A C 1
ATOM 715 O O . ILE A 1 92 ? -13.758 -18.781 -4.414 1 96.44 92 ILE A O 1
ATOM 719 N N . ILE A 1 93 ? -15.094 -19.859 -5.824 1 94.75 93 ILE A N 1
ATOM 720 C CA . ILE A 1 93 ? -14.633 -19.078 -6.965 1 94.75 93 ILE A CA 1
ATOM 721 C C . ILE A 1 93 ? -15.133 -17.641 -6.836 1 94.75 93 ILE A C 1
ATOM 723 O O . ILE A 1 93 ? -14.367 -16.688 -7.039 1 94.75 93 ILE A O 1
ATOM 727 N N . ASP A 1 94 ? -16.391 -17.5 -6.477 1 93.69 94 ASP A N 1
ATOM 728 C CA . ASP A 1 94 ? -16.969 -16.172 -6.211 1 93.69 94 ASP A CA 1
ATOM 729 C C . ASP A 1 94 ? -16.156 -15.422 -5.156 1 93.69 94 ASP A C 1
ATOM 731 O O . ASP A 1 94 ? -15.891 -14.234 -5.309 1 93.69 94 ASP A O 1
ATOM 735 N N . TYR A 1 95 ? -15.828 -16.172 -4.094 1 95.81 95 TYR A N 1
ATOM 736 C CA . TYR A 1 95 ? -15.016 -15.609 -3.02 1 95.81 95 TYR A CA 1
ATOM 737 C C . TYR A 1 95 ? -13.695 -15.07 -3.561 1 95.81 95 TYR A C 1
ATOM 739 O O . TYR A 1 95 ? -13.359 -13.906 -3.336 1 95.81 95 TYR A O 1
ATOM 747 N N . ILE A 1 96 ? -12.938 -15.836 -4.332 1 94.69 96 ILE A N 1
ATOM 748 C CA . ILE A 1 96 ? -11.609 -15.484 -4.824 1 94.69 96 ILE A CA 1
ATOM 749 C C . ILE A 1 96 ? -11.719 -14.312 -5.797 1 94.69 96 ILE A C 1
ATOM 751 O O . ILE A 1 96 ? -10.945 -13.352 -5.719 1 94.69 96 ILE A O 1
ATOM 755 N N . VAL A 1 97 ? -12.648 -14.375 -6.707 1 92.44 97 VAL A N 1
ATOM 756 C CA . VAL A 1 97 ? -12.789 -13.336 -7.715 1 92.44 97 VAL A CA 1
ATOM 757 C C . VAL A 1 97 ? -13.102 -12 -7.043 1 92.44 97 VAL A C 1
ATOM 759 O O . VAL A 1 97 ? -12.477 -10.977 -7.352 1 92.44 97 VAL A O 1
ATOM 762 N N . LYS A 1 98 ? -13.984 -11.984 -6.113 1 92.75 98 LYS A N 1
ATOM 763 C CA . LYS A 1 98 ? -14.453 -10.742 -5.508 1 92.75 98 LYS A CA 1
ATOM 764 C C . LYS A 1 98 ? -13.375 -10.109 -4.629 1 92.75 98 LYS A C 1
ATOM 766 O O . LYS A 1 98 ? -13.141 -8.898 -4.691 1 92.75 98 LYS A O 1
ATOM 771 N N . ILE A 1 99 ? -12.742 -10.922 -3.787 1 93.81 99 ILE A N 1
ATOM 772 C CA . ILE A 1 99 ? -11.742 -10.32 -2.91 1 93.81 99 ILE A CA 1
ATOM 773 C C . ILE A 1 99 ? -10.562 -9.828 -3.738 1 93.81 99 ILE A C 1
ATOM 775 O O . ILE A 1 99 ? -9.961 -8.797 -3.426 1 93.81 99 ILE A O 1
ATOM 779 N N . THR A 1 100 ? -10.172 -10.586 -4.781 1 92.44 100 THR A N 1
ATOM 780 C CA . THR A 1 100 ? -9.086 -10.156 -5.656 1 92.44 100 THR A CA 1
ATOM 781 C C . THR A 1 100 ? -9.43 -8.836 -6.336 1 92.44 100 THR A C 1
ATOM 783 O O . THR A 1 100 ? -8.602 -7.918 -6.383 1 92.44 100 THR A O 1
ATOM 786 N N . TRP A 1 101 ? -10.641 -8.711 -6.824 1 91.25 101 TRP A N 1
ATOM 787 C CA . TRP A 1 101 ? -11.102 -7.492 -7.48 1 91.25 101 TRP A CA 1
ATOM 788 C C . TRP A 1 101 ? -11.086 -6.316 -6.508 1 91.25 101 TRP A C 1
ATOM 790 O O . TRP A 1 101 ? -10.602 -5.234 -6.84 1 91.25 101 TRP A O 1
ATOM 800 N N . GLN A 1 102 ? -11.594 -6.516 -5.34 1 92.56 102 GLN A N 1
ATOM 801 C CA . GLN A 1 102 ? -11.664 -5.449 -4.348 1 92.56 102 GLN A CA 1
ATOM 802 C C . GLN A 1 102 ? -10.273 -4.961 -3.963 1 92.56 102 GLN A C 1
ATOM 804 O O . GLN A 1 102 ? -10.031 -3.752 -3.9 1 92.56 102 GLN A O 1
ATOM 809 N N . ILE A 1 103 ? -9.367 -5.887 -3.764 1 93.31 103 ILE A N 1
ATOM 810 C CA . ILE A 1 103 ? -8.023 -5.535 -3.318 1 93.31 103 ILE A CA 1
ATOM 811 C C . ILE A 1 103 ? -7.281 -4.82 -4.441 1 93.31 103 ILE A C 1
ATOM 813 O O . ILE A 1 103 ? -6.758 -3.719 -4.246 1 93.31 103 ILE A O 1
ATOM 817 N N . TRP A 1 104 ? -7.297 -5.336 -5.617 1 91.25 104 TRP A N 1
ATOM 818 C CA . TRP A 1 104 ? -6.383 -4.867 -6.656 1 91.25 104 TRP A CA 1
ATOM 819 C C . TRP A 1 104 ? -7.043 -3.797 -7.52 1 91.25 104 TRP A C 1
ATOM 821 O O . TRP A 1 104 ? -6.41 -2.799 -7.871 1 91.25 104 TRP A O 1
ATOM 831 N N . ASN A 1 105 ? -8.297 -3.992 -7.891 1 89 105 ASN A N 1
ATOM 832 C CA . ASN A 1 105 ? -8.945 -3.068 -8.812 1 89 105 ASN A CA 1
ATOM 833 C C . ASN A 1 105 ? -9.57 -1.888 -8.07 1 89 105 ASN A C 1
ATOM 835 O O . ASN A 1 105 ? -9.539 -0.758 -8.562 1 89 105 ASN A O 1
ATOM 839 N N . GLU A 1 106 ? -10.07 -2.189 -6.926 1 91.5 106 GLU A N 1
ATOM 840 C CA . GLU A 1 106 ? -10.695 -1.113 -6.168 1 91.5 106 GLU A CA 1
ATOM 841 C C . GLU A 1 106 ? -9.711 -0.477 -5.191 1 91.5 106 GLU A C 1
ATOM 843 O O . GLU A 1 106 ? -10.023 0.539 -4.562 1 91.5 106 GLU A O 1
ATOM 848 N N . LYS A 1 107 ? -8.562 -1.041 -5.047 1 93.31 107 LYS A N 1
ATOM 849 C CA . LYS A 1 107 ? -7.512 -0.545 -4.16 1 93.31 107 LYS A CA 1
ATOM 850 C C . LYS A 1 107 ? -7.961 -0.586 -2.703 1 93.31 107 LYS A C 1
ATOM 852 O O . LYS A 1 107 ? -7.691 0.344 -1.939 1 93.31 107 LYS A O 1
ATOM 857 N N . ASP A 1 108 ? -8.734 -1.566 -2.369 1 94.81 108 ASP A N 1
ATOM 858 C CA . ASP A 1 108 ? -9.125 -1.826 -0.987 1 94.81 108 ASP A CA 1
ATOM 859 C C . ASP A 1 108 ? -8.117 -2.748 -0.299 1 94.81 108 ASP A C 1
ATOM 861 O O . ASP A 1 108 ? -8.445 -3.891 0.032 1 94.81 108 ASP A O 1
ATOM 865 N N . ILE A 1 109 ? -7 -2.211 -0.025 1 93.44 109 ILE A N 1
ATOM 866 C CA . ILE A 1 109 ? -5.914 -2.975 0.583 1 93.44 109 ILE A CA 1
ATOM 867 C C . ILE A 1 109 ? -6.328 -3.43 1.98 1 93.44 109 ILE A C 1
ATOM 869 O O . ILE A 1 109 ? -5.879 -4.477 2.457 1 93.44 109 ILE A O 1
ATOM 873 N N . GLY A 1 110 ? -7.223 -2.705 2.609 1 92.19 110 GLY A N 1
ATOM 874 C CA . GLY A 1 110 ? -7.727 -3.066 3.924 1 92.19 110 GLY A CA 1
ATOM 875 C C . GLY A 1 110 ? -8.414 -4.418 3.949 1 92.19 110 GLY A C 1
ATOM 876 O O . GLY A 1 110 ? -8.508 -5.051 5 1 92.19 110 GLY A O 1
ATOM 877 N N . MET A 1 111 ? -8.938 -4.785 2.828 1 94.06 111 MET A N 1
ATOM 878 C CA . MET A 1 111 ? -9.586 -6.09 2.707 1 94.06 111 MET A CA 1
ATOM 879 C C . MET A 1 111 ? -8.609 -7.215 3.041 1 94.06 111 MET A C 1
ATOM 881 O O . MET A 1 111 ? -9.023 -8.305 3.432 1 94.06 111 MET A O 1
ATOM 885 N N . ILE A 1 112 ? -7.316 -6.98 2.887 1 94.62 112 ILE A N 1
ATOM 886 C CA . ILE A 1 112 ? -6.297 -7.977 3.197 1 94.62 112 ILE A CA 1
ATOM 887 C C . ILE A 1 112 ? -6.34 -8.312 4.688 1 94.62 112 ILE A C 1
ATOM 889 O O . ILE A 1 112 ? -6.223 -9.477 5.07 1 94.62 112 ILE A O 1
ATOM 893 N N . TYR A 1 113 ? -6.605 -7.328 5.555 1 91.94 113 TYR A N 1
ATOM 894 C CA . TYR A 1 113 ? -6.734 -7.582 6.984 1 91.94 113 TYR A CA 1
ATOM 895 C C . TYR A 1 113 ? -7.895 -8.531 7.27 1 91.94 113 TYR A C 1
ATOM 897 O O . TYR A 1 113 ? -7.852 -9.305 8.227 1 91.94 113 TYR A O 1
ATOM 905 N N . ASP A 1 114 ? -8.852 -8.5 6.461 1 93.44 114 ASP A N 1
ATOM 906 C CA . ASP A 1 114 ? -10.078 -9.25 6.703 1 93.44 114 ASP A CA 1
ATOM 907 C C . ASP A 1 114 ? -10 -10.641 6.066 1 93.44 114 ASP A C 1
ATOM 909 O O . ASP A 1 114 ? -10.727 -11.547 6.469 1 93.44 114 ASP A O 1
ATOM 913 N N . THR A 1 115 ? -9.125 -10.844 5.121 1 96.06 115 THR A N 1
ATOM 914 C CA . THR A 1 115 ? -9.203 -12.07 4.336 1 96.06 115 THR A CA 1
ATOM 915 C C . THR A 1 115 ? -7.902 -12.859 4.422 1 96.06 115 THR A C 1
ATOM 917 O O . THR A 1 115 ? -7.816 -13.984 3.926 1 96.06 115 THR A O 1
ATOM 920 N N . TYR A 1 116 ? -6.906 -12.305 4.91 1 95.12 116 TYR A N 1
ATOM 921 C CA . TYR A 1 116 ? -5.668 -13.023 5.191 1 95.12 116 TYR A CA 1
ATOM 922 C C . TYR A 1 116 ? -5.492 -13.242 6.688 1 95.12 116 TYR A C 1
ATOM 924 O O . TYR A 1 116 ? -5.82 -12.367 7.492 1 95.12 116 TYR A O 1
ATOM 932 N N . SER A 1 117 ? -4.996 -14.43 7.004 1 93.44 117 SER A N 1
ATOM 933 C CA . SER A 1 117 ? -4.656 -14.664 8.406 1 93.44 117 SER A CA 1
ATOM 934 C C . SER A 1 117 ? -3.494 -13.781 8.844 1 93.44 117 SER A C 1
ATOM 936 O O . SER A 1 117 ? -2.648 -13.406 8.031 1 93.44 117 SER A O 1
ATOM 938 N N . TYR A 1 118 ? -3.48 -13.5 10.109 1 87.38 118 TYR A N 1
ATOM 939 C CA . TYR A 1 118 ? -2.428 -12.656 10.648 1 87.38 118 TYR A CA 1
ATOM 940 C C . TYR A 1 118 ? -1.054 -13.266 10.414 1 87.38 118 TYR A C 1
ATOM 942 O O . TYR A 1 118 ? -0.101 -12.562 10.078 1 87.38 118 TYR A O 1
ATOM 950 N N . GLY A 1 119 ? -0.956 -14.57 10.594 1 87.56 119 GLY A N 1
ATOM 951 C CA . GLY A 1 119 ? 0.296 -15.289 10.414 1 87.56 119 GLY A CA 1
ATOM 952 C C . GLY A 1 119 ? 0.407 -15.977 9.07 1 87.56 119 GLY A C 1
ATOM 953 O O . GLY A 1 119 ? 1.016 -17.047 8.961 1 87.56 119 GLY A O 1
ATOM 954 N N . VAL A 1 120 ? -0.137 -15.383 8.039 1 92.5 120 VAL A N 1
ATOM 955 C CA . VAL A 1 120 ? -0.152 -16 6.719 1 92.5 120 VAL A CA 1
ATOM 956 C C . VAL A 1 120 ? 1.277 -16.297 6.27 1 92.5 120 VAL A C 1
ATOM 958 O O . VAL A 1 120 ? 2.191 -15.508 6.52 1 92.5 120 VAL A O 1
ATOM 961 N N . GLN A 1 121 ? 1.466 -17.469 5.637 1 90.94 121 GLN A N 1
ATOM 962 C CA . GLN A 1 121 ? 2.734 -17.844 5.027 1 90.94 121 GLN A CA 1
ATOM 963 C C . GLN A 1 121 ? 2.701 -17.656 3.516 1 90.94 121 GLN A C 1
ATOM 965 O O . GLN A 1 121 ? 1.799 -18.156 2.84 1 90.94 121 GLN A O 1
ATOM 970 N N . ILE A 1 122 ? 3.672 -16.906 3.047 1 90.38 122 ILE A N 1
ATOM 971 C CA . ILE A 1 122 ? 3.76 -16.672 1.61 1 90.38 122 ILE A CA 1
ATOM 972 C C . ILE A 1 122 ? 5.055 -17.266 1.065 1 90.38 122 ILE A C 1
ATOM 974 O O . ILE A 1 122 ? 6.145 -16.953 1.548 1 90.38 122 ILE A O 1
ATOM 978 N N . HIS A 1 123 ? 4.898 -18.141 0.039 1 90.44 123 HIS A N 1
ATOM 979 C CA . HIS A 1 123 ? 6.043 -18.766 -0.611 1 90.44 123 HIS A CA 1
ATOM 980 C C . HIS A 1 123 ? 6.266 -18.203 -2.008 1 90.44 123 HIS A C 1
ATOM 982 O O . HIS A 1 123 ? 5.387 -18.297 -2.871 1 90.44 123 HIS A O 1
ATOM 988 N N . ARG A 1 124 ? 7.355 -17.578 -2.215 1 88.56 124 ARG A N 1
ATOM 989 C CA . ARG A 1 124 ? 7.812 -17.125 -3.523 1 88.56 124 ARG A CA 1
ATOM 990 C C . ARG A 1 124 ? 9.133 -17.797 -3.898 1 88.56 124 ARG A C 1
ATOM 992 O O . ARG A 1 124 ? 10.203 -17.219 -3.691 1 88.56 124 ARG A O 1
ATOM 999 N N . GLY A 1 125 ? 8.984 -18.891 -4.523 1 83.94 125 GLY A N 1
ATOM 1000 C CA . GLY A 1 125 ? 10.18 -19.688 -4.699 1 83.94 125 GLY A CA 1
ATOM 1001 C C . GLY A 1 125 ? 10.812 -20.125 -3.389 1 83.94 125 GLY A C 1
ATOM 1002 O O . GLY A 1 125 ? 10.141 -20.703 -2.535 1 83.94 125 GLY A O 1
ATOM 1003 N N . SER A 1 126 ? 12.078 -19.75 -3.301 1 76.69 126 SER A N 1
ATOM 1004 C CA . SER A 1 126 ? 12.789 -20.125 -2.08 1 76.69 126 SER A CA 1
ATOM 1005 C C . SER A 1 126 ? 12.672 -19.031 -1.022 1 76.69 126 SER A C 1
ATOM 1007 O O . SER A 1 126 ? 13.102 -19.219 0.117 1 76.69 126 SER A O 1
ATOM 1009 N N . VAL A 1 127 ? 12.078 -18 -1.401 1 76.31 127 VAL A N 1
ATOM 1010 C CA . VAL A 1 127 ? 11.906 -16.891 -0.472 1 76.31 127 VAL A CA 1
ATOM 1011 C C . VAL A 1 127 ? 10.555 -17 0.221 1 76.31 127 VAL A C 1
ATOM 1013 O O . VAL A 1 127 ? 9.516 -17.078 -0.441 1 76.31 127 VAL A O 1
ATOM 1016 N N . ASN A 1 128 ? 10.617 -17.031 1.521 1 82.31 128 ASN A N 1
ATOM 1017 C CA . ASN A 1 128 ? 9.391 -17.094 2.312 1 82.31 128 ASN A CA 1
ATOM 1018 C C . ASN A 1 128 ? 9.203 -15.828 3.152 1 82.31 128 ASN A C 1
ATOM 1020 O O . ASN A 1 128 ? 10.172 -15.273 3.674 1 82.31 128 ASN A O 1
ATOM 1024 N N . SER A 1 129 ? 8.039 -15.344 3.123 1 82.06 129 SER A N 1
ATOM 1025 C CA . SER A 1 129 ? 7.672 -14.242 4.008 1 82.06 129 SER A CA 1
ATOM 1026 C C . SER A 1 129 ? 6.465 -14.609 4.863 1 82.06 129 SER A C 1
ATOM 1028 O O . SER A 1 129 ? 5.766 -15.586 4.582 1 82.06 129 SER A O 1
ATOM 1030 N N . HIS A 1 130 ? 6.371 -13.82 5.957 1 85 130 HIS A N 1
ATOM 1031 C CA . HIS A 1 130 ? 5.309 -14.117 6.91 1 85 130 HIS A CA 1
ATOM 1032 C C . HIS A 1 130 ? 4.637 -12.844 7.406 1 85 130 HIS A C 1
ATOM 1034 O O . HIS A 1 130 ? 5.301 -11.828 7.621 1 85 130 HIS A O 1
ATOM 1040 N N . GLY A 1 131 ? 3.277 -13.062 7.582 1 87.06 131 GLY A N 1
ATOM 1041 C CA . GLY A 1 131 ? 2.535 -11.992 8.227 1 87.06 131 GLY A CA 1
ATOM 1042 C C . GLY A 1 131 ? 1.759 -11.133 7.254 1 87.06 131 GLY A C 1
ATOM 1043 O O . GLY A 1 131 ? 2.227 -10.867 6.141 1 87.06 131 GLY A O 1
ATOM 1044 N N . VAL A 1 132 ? 0.662 -10.656 7.727 1 89 132 VAL A N 1
ATOM 1045 C CA . VAL A 1 132 ? -0.274 -9.891 6.906 1 89 132 VAL A CA 1
ATOM 1046 C C . VAL A 1 132 ? 0.37 -8.578 6.473 1 89 132 VAL A C 1
ATOM 1048 O O . VAL A 1 132 ? 0.115 -8.094 5.367 1 89 132 VAL A O 1
ATOM 1051 N N . ASN A 1 133 ? 1.241 -8.023 7.242 1 84.38 133 ASN A N 1
ATOM 1052 C CA . ASN A 1 133 ? 1.879 -6.75 6.918 1 84.38 133 ASN A CA 1
ATOM 1053 C C . ASN A 1 133 ? 2.754 -6.863 5.676 1 84.38 133 ASN A C 1
ATOM 1055 O O . ASN A 1 133 ? 2.873 -5.906 4.906 1 84.38 133 ASN A O 1
ATOM 1059 N N . GLU A 1 134 ? 3.324 -8.078 5.504 1 85.94 134 GLU A N 1
ATOM 1060 C CA . GLU A 1 134 ? 4.121 -8.297 4.301 1 85.94 134 GLU A CA 1
ATOM 1061 C C . GLU A 1 134 ? 3.246 -8.297 3.051 1 85.94 134 GLU A C 1
ATOM 1063 O O . GLU A 1 134 ? 3.65 -7.785 2.004 1 85.94 134 GLU A O 1
ATOM 1068 N N . VAL A 1 135 ? 2.086 -8.828 3.221 1 91.19 135 VAL A N 1
ATOM 1069 C CA . VAL A 1 135 ? 1.149 -8.859 2.104 1 91.19 135 VAL A CA 1
ATOM 1070 C C . VAL A 1 135 ? 0.69 -7.441 1.772 1 91.19 135 VAL A C 1
ATOM 1072 O O . VAL A 1 135 ? 0.653 -7.051 0.603 1 91.19 135 VAL A O 1
ATOM 1075 N N . ILE A 1 136 ? 0.401 -6.676 2.768 1 90.69 136 ILE A N 1
ATOM 1076 C CA . ILE A 1 136 ? -0.018 -5.289 2.605 1 90.69 136 ILE A CA 1
ATOM 1077 C C . ILE A 1 136 ? 1.091 -4.492 1.921 1 90.69 136 ILE A C 1
ATOM 1079 O O . ILE A 1 136 ? 0.844 -3.793 0.936 1 90.69 136 ILE A O 1
ATOM 1083 N N . SER A 1 137 ? 2.256 -4.617 2.422 1 89.56 137 SER A N 1
ATOM 1084 C CA . SER A 1 137 ? 3.4 -3.904 1.866 1 89.56 137 SER A CA 1
ATOM 1085 C C . SER A 1 137 ? 3.609 -4.258 0.397 1 89.56 137 SER A C 1
ATOM 1087 O O . SER A 1 137 ? 3.762 -3.369 -0.444 1 89.56 137 SER A O 1
ATOM 1089 N N . GLY A 1 138 ? 3.623 -5.574 0.129 1 91.38 138 GLY A N 1
ATOM 1090 C CA . GLY A 1 138 ? 3.793 -6 -1.251 1 91.38 138 GLY A CA 1
ATOM 1091 C C . GLY A 1 138 ? 2.723 -5.457 -2.18 1 91.38 138 GLY A C 1
ATOM 1092 O O . GLY A 1 138 ? 3.018 -5.051 -3.307 1 91.38 138 GLY A O 1
ATOM 1093 N N . THR A 1 139 ? 1.505 -5.449 -1.753 1 93.06 139 THR A N 1
ATOM 1094 C CA . THR A 1 139 ? 0.389 -4.945 -2.545 1 93.06 139 THR A CA 1
ATOM 1095 C C . THR A 1 139 ? 0.545 -3.451 -2.807 1 93.06 139 THR A C 1
ATOM 1097 O O . THR A 1 139 ? 0.379 -2.992 -3.939 1 93.06 139 THR A O 1
ATOM 1100 N N . MET A 1 140 ? 0.919 -2.713 -1.781 1 92.19 140 MET A N 1
ATOM 1101 C CA . MET A 1 140 ? 1.119 -1.274 -1.929 1 92.19 140 MET A CA 1
ATOM 1102 C C . MET A 1 140 ? 2.25 -0.979 -2.906 1 92.19 140 MET A C 1
ATOM 1104 O O . MET A 1 140 ? 2.139 -0.076 -3.738 1 92.19 140 MET A O 1
ATOM 1108 N N . GLN A 1 141 ? 3.314 -1.727 -2.807 1 93.12 141 GLN A N 1
ATOM 1109 C CA . GLN A 1 141 ? 4.453 -1.532 -3.703 1 93.12 141 GLN A CA 1
ATOM 1110 C C . GLN A 1 141 ? 4.055 -1.773 -5.156 1 93.12 141 GLN A C 1
ATOM 1112 O O . GLN A 1 141 ? 4.449 -1.019 -6.047 1 93.12 141 GLN A O 1
ATOM 1117 N N . THR A 1 142 ? 3.311 -2.787 -5.32 1 93.56 142 THR A N 1
ATOM 1118 C CA . THR A 1 142 ? 2.873 -3.092 -6.676 1 93.56 142 THR A CA 1
ATOM 1119 C C . THR A 1 142 ? 1.974 -1.983 -7.219 1 93.56 142 THR A C 1
ATOM 1121 O O . THR A 1 142 ? 2.17 -1.509 -8.336 1 93.56 142 THR A O 1
ATOM 1124 N N . LEU A 1 143 ? 1.054 -1.545 -6.453 1 93.81 143 LEU A N 1
ATOM 1125 C CA . LEU A 1 143 ? 0.073 -0.567 -6.91 1 93.81 143 LEU A CA 1
ATOM 1126 C C . LEU A 1 143 ? 0.716 0.804 -7.094 1 93.81 143 LEU A C 1
ATOM 1128 O O . LEU A 1 143 ? 0.288 1.588 -7.945 1 93.81 143 LEU A O 1
ATOM 1132 N N . GLN A 1 144 ? 1.708 1.097 -6.23 1 92.75 144 GLN A N 1
ATOM 1133 C CA . GLN A 1 144 ? 2.428 2.354 -6.402 1 92.75 144 GLN A CA 1
ATOM 1134 C C . GLN A 1 144 ? 3.256 2.34 -7.688 1 92.75 144 GLN A C 1
ATOM 1136 O O . GLN A 1 144 ? 3.367 3.357 -8.375 1 92.75 144 GLN A O 1
ATOM 1141 N N . ALA A 1 145 ? 3.809 1.21 -8.055 1 94.69 145 ALA A N 1
ATOM 1142 C CA . ALA A 1 145 ? 4.633 1.066 -9.25 1 94.69 145 ALA A CA 1
ATOM 1143 C C . ALA A 1 145 ? 3.773 1.007 -10.508 1 94.69 145 ALA A C 1
ATOM 1145 O O . ALA A 1 145 ? 4.168 1.511 -11.562 1 94.69 145 ALA A O 1
ATOM 1146 N N . PHE A 1 146 ? 2.613 0.361 -10.359 1 94.69 146 PHE A N 1
ATOM 1147 C CA . PHE A 1 146 ? 1.695 0.125 -11.469 1 94.69 146 PHE A CA 1
ATOM 1148 C C . PHE A 1 146 ? 0.279 0.548 -11.102 1 94.69 146 PHE A C 1
ATOM 1150 O O . PHE A 1 146 ? -0.609 -0.296 -10.953 1 94.69 146 PHE A O 1
ATOM 1157 N N . PRO A 1 147 ? 0.004 1.845 -11.094 1 92.19 147 PRO A N 1
ATOM 1158 C CA . PRO A 1 147 ? -1.273 2.334 -10.57 1 92.19 147 PRO A CA 1
ATOM 1159 C C . PRO A 1 147 ? -2.455 1.974 -11.461 1 92.19 147 PRO A C 1
ATOM 1161 O O . PRO A 1 147 ? -3.6 1.952 -11 1 92.19 147 PRO A O 1
ATOM 1164 N N . ASP A 1 148 ? -2.213 1.702 -12.766 1 91.75 148 ASP A N 1
ATOM 1165 C CA . ASP A 1 148 ? -3.299 1.378 -13.68 1 91.75 148 ASP A CA 1
ATOM 1166 C C . ASP A 1 148 ? -3.404 -0.13 -13.898 1 91.75 148 ASP A C 1
ATOM 1168 O O . ASP A 1 148 ? -3.988 -0.582 -14.883 1 91.75 148 ASP A O 1
ATOM 1172 N N . ARG A 1 149 ? -2.768 -0.871 -12.992 1 91.38 149 ARG A N 1
ATOM 1173 C CA . ARG A 1 149 ? -2.771 -2.324 -13.125 1 91.38 149 ARG A CA 1
ATOM 1174 C C . ARG A 1 149 ? -4.191 -2.861 -13.234 1 91.38 149 ARG A C 1
ATOM 1176 O O . ARG A 1 149 ? -5.055 -2.535 -12.414 1 91.38 149 ARG A O 1
ATOM 1183 N N . SER A 1 150 ? -4.367 -3.52 -14.203 1 84.56 150 SER A N 1
ATOM 1184 C CA . SER A 1 150 ? -5.625 -4.238 -14.367 1 84.56 150 SER A CA 1
ATOM 1185 C C . SER A 1 150 ? -5.379 -5.73 -14.586 1 84.56 150 SER A C 1
ATOM 1187 O O . SER A 1 150 ? -4.469 -6.113 -15.32 1 84.56 150 SER A O 1
ATOM 1189 N N . GLY A 1 151 ? -5.895 -6.453 -13.625 1 74.25 151 GLY A N 1
ATOM 1190 C CA . GLY A 1 151 ? -5.664 -7.887 -13.672 1 74.25 151 GLY A CA 1
ATOM 1191 C C . GLY A 1 151 ? -6.898 -8.68 -14.047 1 74.25 151 GLY A C 1
ATOM 1192 O O . GLY A 1 151 ? -8.023 -8.273 -13.742 1 74.25 151 GLY A O 1
ATOM 1193 N N . VAL A 1 152 ? -6.668 -9.648 -14.875 1 64.62 152 VAL A N 1
ATOM 1194 C CA . VAL A 1 152 ? -7.738 -10.555 -15.273 1 64.62 152 VAL A CA 1
ATOM 1195 C C . VAL A 1 152 ? -7.426 -11.969 -14.789 1 64.62 152 VAL A C 1
ATOM 1197 O O . VAL A 1 152 ? -6.285 -12.43 -14.883 1 64.62 152 VAL A O 1
ATOM 1200 N N . GLY A 1 153 ? -8.281 -12.43 -13.852 1 66.31 153 GLY A N 1
ATOM 1201 C CA . GLY A 1 153 ? -8.203 -13.852 -13.562 1 66.31 153 GLY A CA 1
ATOM 1202 C C . GLY A 1 153 ? -8.758 -14.719 -14.672 1 66.31 153 GLY A C 1
ATOM 1203 O O . GLY A 1 153 ? -9.859 -14.477 -15.164 1 66.31 153 GLY A O 1
ATOM 1204 N N . TYR A 1 154 ? -7.953 -15.625 -15.047 1 75 154 TYR A N 1
ATOM 1205 C CA . TYR A 1 154 ? -8.367 -16.422 -16.203 1 75 154 TYR A CA 1
ATOM 1206 C C . TYR A 1 154 ? -8.898 -17.781 -15.758 1 75 154 TYR A C 1
ATOM 1208 O O . TYR A 1 154 ? -9.812 -18.328 -16.391 1 75 154 TYR A O 1
ATOM 1216 N N . SER A 1 155 ? -8.336 -18.266 -14.805 1 90.75 155 SER A N 1
ATOM 1217 C CA . SER A 1 155 ? -8.766 -19.594 -14.391 1 90.75 155 SER A CA 1
ATOM 1218 C C . SER A 1 155 ? -8.531 -19.812 -12.898 1 90.75 155 SER A C 1
ATOM 1220 O O . SER A 1 155 ? -7.5 -19.406 -12.367 1 90.75 155 SER A O 1
ATOM 1222 N N . ILE A 1 156 ? -9.578 -20.328 -12.242 1 94.5 156 ILE A N 1
ATOM 1223 C CA . ILE A 1 156 ? -9.477 -20.688 -10.836 1 94.5 156 ILE A CA 1
ATOM 1224 C C . ILE A 1 156 ? -9.914 -22.125 -10.641 1 94.5 156 ILE A C 1
ATOM 1226 O O . ILE A 1 156 ? -11.039 -22.5 -10.977 1 94.5 156 ILE A O 1
ATOM 1230 N N . LEU A 1 157 ? -9.008 -22.938 -10.195 1 96.81 157 LEU A N 1
ATOM 1231 C CA . LEU A 1 157 ? -9.297 -24.312 -9.805 1 96.81 157 LEU A CA 1
ATOM 1232 C C . LEU A 1 157 ? -9.328 -24.469 -8.289 1 96.81 157 LEU A C 1
ATOM 1234 O O . LEU A 1 157 ? -8.766 -23.641 -7.57 1 96.81 157 LEU A O 1
ATOM 1238 N N . TRP A 1 158 ? -10.062 -25.484 -7.844 1 97.31 158 TRP A N 1
ATOM 1239 C CA . TRP A 1 158 ? -10.25 -25.531 -6.398 1 97.31 158 TRP A CA 1
ATOM 1240 C C . TRP A 1 158 ? -10.445 -26.969 -5.926 1 97.31 158 TRP A C 1
ATOM 1242 O O . TRP A 1 158 ? -10.594 -27.891 -6.742 1 97.31 158 TRP A O 1
ATOM 1252 N N . SER A 1 159 ? -10.281 -27.266 -4.691 1 97.88 159 SER A N 1
ATOM 1253 C CA . SER A 1 159 ? -10.641 -28.5 -3.975 1 97.88 159 SER A CA 1
ATOM 1254 C C . SER A 1 159 ? -10.977 -28.203 -2.516 1 97.88 159 SER A C 1
ATOM 1256 O O . SER A 1 159 ? -10.75 -27.094 -2.033 1 97.88 159 SER A O 1
ATOM 1258 N N . GLY A 1 160 ? -11.617 -29.188 -1.869 1 96.94 160 GLY A N 1
ATOM 1259 C CA . GLY A 1 160 ? -11.938 -29.047 -0.457 1 96.94 160 GLY A CA 1
ATOM 1260 C C . GLY A 1 160 ? -13.359 -28.578 -0.21 1 96.94 160 GLY A C 1
ATOM 1261 O O . GLY A 1 160 ? -14.227 -28.719 -1.069 1 96.94 160 GLY A O 1
ATOM 1262 N N . ASN A 1 161 ? -13.609 -28.094 0.944 1 96.62 161 ASN A N 1
ATOM 1263 C CA . ASN A 1 161 ? -14.922 -27.609 1.385 1 96.62 161 ASN A CA 1
ATOM 1264 C C . ASN A 1 161 ? -14.797 -26.625 2.543 1 96.62 161 ASN A C 1
ATOM 1266 O O . ASN A 1 161 ? -13.695 -26.344 3.002 1 96.62 161 ASN A O 1
ATOM 1270 N N . ASP A 1 162 ? -15.953 -26.109 2.91 1 95.5 162 ASP A N 1
ATOM 1271 C CA . ASP A 1 162 ? -15.938 -25.031 3.904 1 95.5 162 ASP A CA 1
ATOM 1272 C C . ASP A 1 162 ? -15.625 -25.594 5.297 1 95.5 162 ASP A C 1
ATOM 1274 O O . ASP A 1 162 ? -15.219 -24.844 6.188 1 95.5 162 ASP A O 1
ATOM 1278 N N . GLU A 1 163 ? -15.812 -26.812 5.551 1 94.44 163 GLU A N 1
ATOM 1279 C CA . GLU A 1 163 ? -15.562 -27.406 6.863 1 94.44 163 GLU A CA 1
ATOM 1280 C C . GLU A 1 163 ? -14.078 -27.672 7.078 1 94.44 163 GLU A C 1
ATOM 1282 O O . GLU A 1 163 ? -13.516 -27.297 8.117 1 94.44 163 GLU A O 1
ATOM 1287 N N . ASP A 1 164 ? -13.391 -28.297 6.109 1 93.81 164 ASP A N 1
ATOM 1288 C CA . ASP A 1 164 ? -11.992 -28.688 6.227 1 93.81 164 ASP A CA 1
ATOM 1289 C C . ASP A 1 164 ? -11.062 -27.609 5.691 1 93.81 164 ASP A C 1
ATOM 1291 O O . ASP A 1 164 ? -9.898 -27.516 6.086 1 93.81 164 ASP A O 1
ATOM 1295 N N . GLY A 1 165 ? -11.57 -26.828 4.797 1 96.81 165 GLY A N 1
ATOM 1296 C CA . GLY A 1 165 ? -10.789 -25.812 4.121 1 96.81 165 GLY A CA 1
ATOM 1297 C C . GLY A 1 165 ? -10.797 -25.953 2.613 1 96.81 165 GLY A C 1
ATOM 1298 O O . GLY A 1 165 ? -10.93 -27.062 2.092 1 96.81 165 GLY A O 1
ATOM 1299 N N . PHE A 1 166 ? -10.625 -24.844 1.995 1 97.88 166 PHE A N 1
ATOM 1300 C CA . PHE A 1 166 ? -10.516 -24.828 0.542 1 97.88 166 PHE A CA 1
ATOM 1301 C C . PHE A 1 166 ? -9.062 -24.656 0.111 1 97.88 166 PHE A C 1
ATOM 1303 O O . PHE A 1 166 ? -8.273 -24.031 0.825 1 97.88 166 PHE A O 1
ATOM 1310 N N . PHE A 1 167 ? -8.695 -25.266 -0.958 1 97.81 167 PHE A N 1
ATOM 1311 C CA . PHE A 1 167 ? -7.469 -24.969 -1.69 1 97.81 167 PHE A CA 1
ATOM 1312 C C . PHE A 1 167 ? -7.781 -24.469 -3.094 1 97.81 167 PHE A C 1
ATOM 1314 O O . PHE A 1 167 ? -8.625 -25.031 -3.789 1 97.81 167 PHE A O 1
ATOM 1321 N N . THR A 1 168 ? -7.148 -23.359 -3.447 1 97.31 168 THR A N 1
ATOM 1322 C CA . THR A 1 168 ? -7.414 -22.781 -4.762 1 97.31 168 THR A CA 1
ATOM 1323 C C . THR A 1 168 ? -6.109 -22.516 -5.512 1 97.31 168 THR A C 1
ATOM 1325 O O . THR A 1 168 ? -5.066 -22.297 -4.891 1 97.31 168 THR A O 1
ATOM 1328 N N . SER A 1 169 ? -6.145 -22.641 -6.809 1 97.25 169 SER A N 1
ATOM 1329 C CA . SER A 1 169 ? -5.082 -22.234 -7.723 1 97.25 169 SER A CA 1
ATOM 1330 C C . SER A 1 169 ? -5.602 -21.25 -8.766 1 97.25 169 SER A C 1
ATOM 1332 O O . SER A 1 169 ? -6.465 -21.594 -9.57 1 97.25 169 SER A O 1
ATOM 1334 N N . HIS A 1 170 ? -5.02 -20 -8.75 1 94.31 170 HIS A N 1
ATOM 1335 C CA . HIS A 1 170 ? -5.504 -18.891 -9.57 1 94.31 170 HIS A CA 1
ATOM 1336 C C . HIS A 1 170 ? -4.48 -18.516 -10.641 1 94.31 170 HIS A C 1
ATOM 1338 O O . HIS A 1 170 ? -3.373 -18.094 -10.32 1 94.31 170 HIS A O 1
ATOM 1344 N N . ARG A 1 171 ? -4.852 -18.75 -11.852 1 94.31 171 ARG A N 1
ATOM 1345 C CA . ARG A 1 171 ? -4.008 -18.266 -12.945 1 94.31 171 ARG A CA 1
ATOM 1346 C C . ARG A 1 171 ? -4.465 -16.906 -13.43 1 94.31 171 ARG A C 1
ATOM 1348 O O . ARG A 1 171 ? -5.629 -16.719 -13.789 1 94.31 171 ARG A O 1
ATOM 1355 N N . GLY A 1 172 ? -3.533 -15.93 -13.383 1 90 172 GLY A N 1
ATOM 1356 C CA . GLY A 1 172 ? -3.891 -14.578 -13.781 1 90 172 GLY A CA 1
ATOM 1357 C C . GLY A 1 172 ? -2.889 -13.953 -14.734 1 90 172 GLY A C 1
ATOM 1358 O O . GLY A 1 172 ? -1.816 -14.516 -14.969 1 90 172 GLY A O 1
ATOM 1359 N N . ARG A 1 173 ? -3.379 -12.953 -15.383 1 89.19 173 ARG A N 1
ATOM 1360 C CA . ARG A 1 173 ? -2.59 -12.086 -16.25 1 89.19 173 ARG A CA 1
ATOM 1361 C C . ARG A 1 173 ? -2.855 -10.617 -15.938 1 89.19 173 ARG A C 1
ATOM 1363 O O . ARG A 1 173 ? -4.008 -10.195 -15.812 1 89.19 173 ARG A O 1
ATOM 1370 N N . SER A 1 174 ? -1.78 -9.859 -15.727 1 90.81 174 SER A N 1
ATOM 1371 C CA . SER A 1 174 ? -1.915 -8.438 -15.422 1 90.81 174 SER A CA 1
ATOM 1372 C C . SER A 1 174 ? -1.338 -7.574 -16.531 1 90.81 174 SER A C 1
ATOM 1374 O O . SER A 1 174 ? -0.323 -7.926 -17.141 1 90.81 174 SER A O 1
ATOM 1376 N N . ILE A 1 175 ? -2.002 -6.551 -16.875 1 91.75 175 ILE A N 1
ATOM 1377 C CA . ILE A 1 175 ? -1.533 -5.504 -17.781 1 91.75 175 ILE A CA 1
ATOM 1378 C C . ILE A 1 175 ? -1.426 -4.18 -17.016 1 91.75 175 ILE A C 1
ATOM 1380 O O . ILE A 1 175 ? -2.338 -3.805 -16.281 1 91.75 175 ILE A O 1
ATOM 1384 N N . ALA A 1 176 ? -0.28 -3.514 -17.203 1 94.19 176 ALA A N 1
ATOM 1385 C CA . ALA A 1 176 ? -0.073 -2.301 -16.406 1 94.19 176 ALA A CA 1
ATOM 1386 C C . ALA A 1 176 ? 0.998 -1.415 -17.047 1 94.19 176 ALA A C 1
ATOM 1388 O O . ALA A 1 176 ? 1.777 -1.873 -17.875 1 94.19 176 ALA A O 1
ATOM 1389 N N . THR A 1 177 ? 0.997 -0.139 -16.703 1 97 177 THR A N 1
ATOM 1390 C CA . THR A 1 177 ? 2.049 0.803 -17.062 1 97 177 THR A CA 1
ATOM 1391 C C . THR A 1 177 ? 2.932 1.123 -15.867 1 97 177 THR A C 1
ATOM 1393 O O . THR A 1 177 ? 2.428 1.425 -14.781 1 97 177 THR A O 1
ATOM 1396 N N . ASN A 1 178 ? 4.223 0.984 -16.047 1 97.69 178 ASN A N 1
ATOM 1397 C CA . ASN A 1 178 ? 5.16 1.279 -14.961 1 97.69 178 ASN A CA 1
ATOM 1398 C C . ASN A 1 178 ? 5.309 2.783 -14.75 1 97.69 178 ASN A C 1
ATOM 1400 O O . ASN A 1 178 ? 6.113 3.432 -15.414 1 97.69 178 ASN A O 1
ATOM 1404 N N . MET A 1 179 ? 4.664 3.322 -13.727 1 96.19 179 MET A N 1
ATOM 1405 C CA . MET A 1 179 ? 4.645 4.766 -13.5 1 96.19 179 MET A CA 1
ATOM 1406 C C . MET A 1 179 ? 5.441 5.133 -12.25 1 96.19 179 MET A C 1
ATOM 1408 O O . MET A 1 179 ? 5.812 6.293 -12.07 1 96.19 179 MET A O 1
ATOM 1412 N N . GLY A 1 180 ? 5.629 4.184 -11.406 1 94.62 180 GLY A N 1
ATOM 1413 C CA . GLY A 1 180 ? 6.445 4.383 -10.219 1 94.62 180 GLY A CA 1
ATOM 1414 C C . GLY A 1 180 ? 7.695 3.521 -10.211 1 94.62 180 GLY A C 1
ATOM 1415 O O . GLY A 1 180 ? 7.809 2.572 -10.984 1 94.62 180 GLY A O 1
ATOM 1416 N N . ASP A 1 181 ? 8.664 3.891 -9.312 1 94 181 ASP A N 1
ATOM 1417 C CA . ASP A 1 181 ? 9.891 3.117 -9.203 1 94 181 ASP A CA 1
ATOM 1418 C C . ASP A 1 181 ? 9.609 1.7 -8.711 1 94 181 ASP A C 1
ATOM 1420 O O . ASP A 1 181 ? 8.602 1.46 -8.039 1 94 181 ASP A O 1
ATOM 1424 N N . THR A 1 182 ? 10.391 0.812 -9.133 1 93.62 182 THR A N 1
ATOM 1425 C CA . THR A 1 182 ? 10.336 -0.578 -8.695 1 93.62 182 THR A CA 1
ATOM 1426 C C . THR A 1 182 ? 11.664 -1.006 -8.078 1 93.62 182 THR A C 1
ATOM 1428 O O . THR A 1 182 ? 12.641 -0.258 -8.125 1 93.62 182 THR A O 1
ATOM 1431 N N . LEU A 1 183 ? 11.648 -2.148 -7.469 1 87.31 183 LEU A N 1
ATOM 1432 C CA . LEU A 1 183 ? 12.883 -2.734 -6.953 1 87.31 183 LEU A CA 1
ATOM 1433 C C . LEU A 1 183 ? 13.867 -3.021 -8.086 1 87.31 183 LEU A C 1
ATOM 1435 O O . LEU A 1 183 ? 15.062 -3.17 -7.848 1 87.31 183 LEU A O 1
ATOM 1439 N N . TYR A 1 184 ? 13.344 -3.047 -9.297 1 93.19 184 TYR A N 1
ATOM 1440 C CA . TYR A 1 184 ? 14.18 -3.375 -10.445 1 93.19 184 TYR A CA 1
ATOM 1441 C C . TYR A 1 184 ? 14.852 -2.127 -11.008 1 93.19 184 TYR A C 1
ATOM 1443 O O . TYR A 1 184 ? 15.844 -2.221 -11.727 1 93.19 184 TYR A O 1
ATOM 1451 N N . GLY A 1 185 ? 14.273 -1.004 -10.734 1 93.38 185 GLY A N 1
ATOM 1452 C CA . GLY A 1 185 ? 14.789 0.258 -11.242 1 93.38 185 GLY A CA 1
ATOM 1453 C C . GLY A 1 185 ? 13.75 1.366 -11.25 1 93.38 185 GLY A C 1
ATOM 1454 O O . GLY A 1 185 ? 12.633 1.179 -10.773 1 93.38 185 GLY A O 1
ATOM 1455 N N . PRO A 1 186 ? 14.18 2.512 -11.727 1 95.62 186 PRO A N 1
ATOM 1456 C CA . PRO A 1 186 ? 13.266 3.654 -11.797 1 95.62 186 PRO A CA 1
ATOM 1457 C C . PRO A 1 186 ? 12.109 3.422 -12.758 1 95.62 186 PRO A C 1
ATOM 1459 O O . PRO A 1 186 ? 12.18 2.541 -13.625 1 95.62 186 PRO A O 1
ATOM 1462 N N . ALA A 1 187 ? 11.07 4.203 -12.617 1 96.81 187 ALA A N 1
ATOM 1463 C CA . ALA A 1 187 ? 9.914 4.133 -13.508 1 96.81 187 ALA A CA 1
ATOM 1464 C C . ALA A 1 187 ? 10.336 4.281 -14.969 1 96.81 187 ALA A C 1
ATOM 1466 O O . ALA A 1 187 ? 11.156 5.137 -15.297 1 96.81 187 ALA A O 1
ATOM 1467 N N . THR A 1 188 ? 9.727 3.477 -15.844 1 97.75 188 THR A N 1
ATOM 1468 C CA . THR A 1 188 ? 10.148 3.459 -17.234 1 97.75 188 THR A CA 1
ATOM 1469 C C . THR A 1 188 ? 9.062 4.023 -18.141 1 97.75 188 THR A C 1
ATOM 1471 O O . THR A 1 188 ? 9.32 4.359 -19.297 1 97.75 188 THR A O 1
ATOM 1474 N N . GLY A 1 189 ? 7.793 4.066 -17.609 1 97.25 189 GLY A N 1
ATOM 1475 C CA . GLY A 1 189 ? 6.672 4.492 -18.438 1 97.25 189 GLY A CA 1
ATOM 1476 C C . GLY A 1 189 ? 6.207 3.426 -19.406 1 97.25 189 GLY A C 1
ATOM 1477 O O . GLY A 1 189 ? 5.242 3.631 -20.141 1 97.25 189 GLY A O 1
ATOM 1478 N N . LYS A 1 190 ? 6.758 2.268 -19.438 1 97.19 190 LYS A N 1
ATOM 1479 C CA . LYS A 1 190 ? 6.438 1.207 -20.375 1 97.19 190 LYS A CA 1
ATOM 1480 C C . LYS A 1 190 ? 5.188 0.442 -19.953 1 97.19 190 LYS A C 1
ATOM 1482 O O . LYS A 1 190 ? 4.961 0.228 -18.766 1 97.19 190 LYS A O 1
ATOM 1487 N N . ARG A 1 191 ? 4.402 0.005 -20.938 1 96.44 191 ARG A N 1
ATOM 1488 C CA . ARG A 1 191 ? 3.283 -0.904 -20.703 1 96.44 191 ARG A CA 1
ATOM 1489 C C . ARG A 1 191 ? 3.746 -2.357 -20.719 1 96.44 191 ARG A C 1
ATOM 1491 O O . ARG A 1 191 ? 4.469 -2.775 -21.625 1 96.44 191 ARG A O 1
ATOM 1498 N N . VAL A 1 192 ? 3.383 -3.113 -19.719 1 96.12 192 VAL A N 1
ATOM 1499 C CA . VAL A 1 192 ? 3.891 -4.473 -19.562 1 96.12 192 VAL A CA 1
ATOM 1500 C C . VAL A 1 192 ? 2.73 -5.434 -19.328 1 96.12 192 VAL A C 1
ATOM 1502 O O . VAL A 1 192 ? 1.628 -5.012 -18.969 1 96.12 192 VAL A O 1
ATOM 1505 N N . VAL A 1 193 ? 2.977 -6.688 -19.641 1 93.44 193 VAL A N 1
ATOM 1506 C CA . VAL A 1 193 ? 2.062 -7.785 -19.359 1 93.44 193 VAL A CA 1
ATOM 1507 C C . VAL A 1 193 ? 2.803 -8.891 -18.594 1 93.44 193 VAL A C 1
ATOM 1509 O O . VAL A 1 193 ? 3.902 -9.289 -18.984 1 93.44 193 VAL A O 1
ATOM 1512 N N . PHE A 1 194 ? 2.256 -9.305 -17.438 1 89.5 194 PHE A N 1
ATOM 1513 C CA . PHE A 1 194 ? 2.938 -10.383 -16.734 1 89.5 194 PHE A CA 1
ATOM 1514 C C . PHE A 1 194 ? 1.933 -11.375 -16.156 1 89.5 194 PHE A C 1
ATOM 1516 O O . PHE A 1 194 ? 0.834 -10.984 -15.758 1 89.5 194 PHE A O 1
ATOM 1523 N N . ARG A 1 195 ? 2.361 -12.656 -16.172 1 93.44 195 ARG A N 1
ATOM 1524 C CA . ARG A 1 195 ? 1.53 -13.773 -15.727 1 93.44 195 ARG A CA 1
ATOM 1525 C C . ARG A 1 195 ? 1.862 -14.172 -14.297 1 93.44 195 ARG A C 1
ATOM 1527 O O . ARG A 1 195 ? 3.021 -14.109 -13.883 1 93.44 195 ARG A O 1
ATOM 1534 N N . THR A 1 196 ? 0.82 -14.539 -13.57 1 94 196 THR A N 1
ATOM 1535 C CA . THR A 1 196 ? 0.957 -14.984 -12.188 1 94 196 THR A CA 1
ATOM 1536 C C . THR A 1 196 ? 0.038 -16.172 -11.914 1 94 196 THR A C 1
ATOM 1538 O O . THR A 1 196 ? -1.026 -16.297 -12.523 1 94 196 THR A O 1
ATOM 1541 N N . VAL A 1 197 ? 0.483 -17.047 -11.078 1 96.38 197 VAL A N 1
ATOM 1542 C CA . VAL A 1 197 ? -0.371 -18.094 -10.516 1 96.38 197 VAL A CA 1
ATOM 1543 C C . VAL A 1 197 ? -0.189 -18.141 -9 1 96.38 197 VAL A C 1
ATOM 1545 O O . VAL A 1 197 ? 0.937 -18.062 -8.5 1 96.38 197 VAL A O 1
ATOM 1548 N N . ALA A 1 198 ? -1.291 -18.188 -8.289 1 96.38 198 ALA A N 1
ATOM 1549 C CA . ALA A 1 198 ? -1.256 -18.25 -6.828 1 96.38 198 ALA A CA 1
ATOM 1550 C C . ALA A 1 198 ? -2.08 -19.438 -6.316 1 96.38 198 ALA A C 1
ATOM 1552 O O . ALA A 1 198 ? -3.256 -19.578 -6.66 1 96.38 198 ALA A O 1
ATOM 1553 N N . ASP A 1 199 ? -1.434 -20.312 -5.582 1 97.62 199 ASP A N 1
ATOM 1554 C CA . ASP A 1 199 ? -2.107 -21.344 -4.805 1 97.62 199 ASP A CA 1
ATOM 1555 C C . ASP A 1 199 ? -2.389 -20.875 -3.381 1 97.62 199 ASP A C 1
ATOM 1557 O O . ASP A 1 199 ? -1.493 -20.359 -2.703 1 97.62 199 ASP A O 1
ATOM 1561 N N . CYS A 1 200 ? -3.627 -21.078 -2.951 1 97.69 200 CYS A N 1
ATOM 1562 C CA . CYS A 1 200 ? -3.973 -20.578 -1.628 1 97.69 200 CYS A CA 1
ATOM 1563 C C . CYS A 1 200 ? -4.703 -21.625 -0.812 1 97.69 200 CYS A C 1
ATOM 1565 O O . CYS A 1 200 ? -5.543 -22.359 -1.343 1 97.69 200 CYS A O 1
ATOM 1567 N N . LEU A 1 201 ? -4.328 -21.734 0.417 1 97.75 201 LEU A N 1
ATOM 1568 C CA . LEU A 1 201 ? -5.086 -22.469 1.423 1 97.75 201 LEU A CA 1
ATOM 1569 C C . LEU A 1 201 ? -5.992 -21.531 2.215 1 97.75 201 LEU A C 1
ATOM 1571 O O . LEU A 1 201 ? -5.52 -20.578 2.824 1 97.75 201 LEU A O 1
ATOM 1575 N N . ILE A 1 202 ? -7.305 -21.828 2.26 1 98 202 ILE A N 1
ATOM 1576 C CA . ILE A 1 202 ? -8.281 -20.891 2.801 1 98 202 ILE A CA 1
ATOM 1577 C C . ILE A 1 202 ? -9.211 -21.625 3.768 1 98 202 ILE A C 1
ATOM 1579 O O . ILE A 1 202 ? -9.68 -22.719 3.48 1 98 202 ILE A O 1
ATOM 1583 N N . HIS A 1 203 ? -9.492 -21.016 4.867 1 97.44 203 HIS A N 1
ATOM 1584 C CA . HIS A 1 203 ? -10.453 -21.516 5.84 1 97.44 203 HIS A CA 1
ATOM 1585 C C . HIS A 1 203 ? -11.109 -20.375 6.609 1 97.44 203 HIS A C 1
ATOM 1587 O O . HIS A 1 203 ? -10.438 -19.438 7.02 1 97.44 203 HIS A O 1
ATOM 1593 N N . GLU A 1 204 ? -12.484 -20.391 6.723 1 96.81 204 GLU A N 1
ATOM 1594 C CA . GLU A 1 204 ? -13.258 -19.422 7.5 1 96.81 204 GLU A CA 1
ATOM 1595 C C . GLU A 1 204 ? -12.898 -18 7.117 1 96.81 204 GLU A C 1
ATOM 1597 O O . GLU A 1 204 ? -12.57 -17.172 7.98 1 96.81 204 GLU A O 1
ATOM 1602 N N . ASN A 1 205 ? -12.789 -17.766 5.797 1 97 205 ASN A N 1
ATOM 1603 C CA . ASN A 1 205 ? -12.625 -16.422 5.23 1 97 205 ASN A CA 1
ATOM 1604 C C . ASN A 1 205 ? -11.203 -15.906 5.422 1 97 205 ASN A C 1
ATOM 1606 O O . ASN A 1 205 ? -10.969 -14.695 5.359 1 97 205 ASN A O 1
ATOM 1610 N N . LYS A 1 206 ? -10.289 -16.812 5.676 1 96.88 206 LYS A N 1
ATOM 1611 C CA . LYS A 1 206 ? -8.898 -16.406 5.855 1 96.88 206 LYS A CA 1
ATOM 1612 C C . LYS A 1 206 ? -7.965 -17.25 4.992 1 96.88 206 LYS A C 1
ATOM 1614 O O . LYS A 1 206 ? -8.086 -18.469 4.945 1 96.88 206 LYS A O 1
ATOM 1619 N N . ILE A 1 207 ? -7.133 -16.594 4.297 1 97.12 207 ILE A N 1
ATOM 1620 C CA . ILE A 1 207 ? -6.031 -17.266 3.609 1 97.12 207 ILE A CA 1
ATOM 1621 C C . ILE A 1 207 ? -4.887 -17.516 4.59 1 97.12 207 ILE A C 1
ATOM 1623 O O . ILE A 1 207 ? -4.363 -16.578 5.191 1 97.12 207 ILE A O 1
ATOM 1627 N N . TYR A 1 208 ? -4.441 -18.75 4.719 1 95.56 208 TYR A N 1
ATOM 1628 C CA . TYR A 1 208 ? -3.438 -19.109 5.711 1 95.56 208 TYR A CA 1
ATOM 1629 C C . TYR A 1 208 ? -2.08 -19.344 5.055 1 95.56 208 TYR A C 1
ATOM 1631 O O . TYR A 1 208 ? -1.04 -19.203 5.707 1 95.56 208 TYR A O 1
ATOM 1639 N N . GLU A 1 209 ? -2.105 -19.75 3.832 1 95.81 209 GLU A N 1
ATOM 1640 C CA . GLU A 1 209 ? -0.875 -20.031 3.1 1 95.81 209 GLU A CA 1
ATOM 1641 C C . GLU A 1 209 ? -1.048 -19.781 1.607 1 95.81 209 GLU A C 1
ATOM 1643 O O . GLU A 1 209 ? -2.105 -20.062 1.039 1 95.81 209 GLU A O 1
ATOM 1648 N N . GLU A 1 210 ? -0.03 -19.156 1.034 1 96.19 210 GLU A N 1
ATOM 1649 C CA . GLU A 1 210 ? -0.064 -18.812 -0.384 1 96.19 210 GLU A CA 1
ATOM 1650 C C . GLU A 1 210 ? 1.262 -19.141 -1.064 1 96.19 210 GLU A C 1
ATOM 1652 O O . GLU A 1 210 ? 2.33 -18.797 -0.549 1 96.19 210 GLU A O 1
ATOM 1657 N N . TRP A 1 211 ? 1.222 -19.906 -2.148 1 95.94 211 TRP A N 1
ATOM 1658 C CA . TRP A 1 211 ? 2.342 -20.109 -3.062 1 95.94 211 TRP A CA 1
ATOM 1659 C C . TRP A 1 211 ? 2.18 -19.25 -4.316 1 95.94 211 TRP A C 1
ATOM 1661 O O . TRP A 1 211 ? 1.286 -19.5 -5.129 1 95.94 211 TRP A O 1
ATOM 1671 N N . LEU A 1 212 ? 3.074 -18.281 -4.465 1 95.38 212 LEU A N 1
ATOM 1672 C CA . LEU A 1 212 ? 2.961 -17.328 -5.562 1 95.38 212 LEU A CA 1
ATOM 1673 C C . LEU A 1 212 ? 4.082 -17.531 -6.578 1 95.38 212 LEU A C 1
ATOM 1675 O O . LEU A 1 212 ? 5.258 -17.594 -6.203 1 95.38 212 LEU A O 1
ATOM 1679 N N . VAL A 1 213 ? 3.711 -17.719 -7.859 1 96.38 213 VAL A N 1
ATOM 1680 C CA . VAL A 1 213 ? 4.664 -17.781 -8.961 1 96.38 213 VAL A CA 1
ATOM 1681 C C . VAL A 1 213 ? 4.367 -16.688 -9.969 1 96.38 213 VAL A C 1
ATOM 1683 O O . VAL A 1 213 ? 3.225 -16.516 -10.406 1 96.38 213 VAL A O 1
ATOM 1686 N N . MET A 1 214 ? 5.367 -15.906 -10.281 1 94.81 214 MET A N 1
ATOM 1687 C CA . MET A 1 214 ? 5.242 -14.805 -11.234 1 94.81 214 MET A CA 1
ATOM 1688 C C . MET A 1 214 ? 6.355 -14.852 -12.273 1 94.81 214 MET A C 1
ATOM 1690 O O . MET A 1 214 ? 7.48 -15.25 -11.969 1 94.81 214 MET A O 1
ATOM 1694 N N . ASP A 1 215 ? 6.035 -14.484 -13.5 1 96.25 215 ASP A N 1
ATOM 1695 C CA . ASP A 1 215 ? 7.043 -14.383 -14.547 1 96.25 215 ASP A CA 1
ATOM 1696 C C . ASP A 1 215 ? 7.848 -13.086 -14.406 1 96.25 215 ASP A C 1
ATOM 1698 O O . ASP A 1 215 ? 7.855 -12.25 -15.312 1 96.25 215 ASP A O 1
ATOM 1702 N N . THR A 1 216 ? 8.617 -13 -13.375 1 95.69 216 THR A N 1
ATOM 1703 C CA . THR A 1 216 ? 9.359 -11.797 -13.031 1 95.69 216 THR A CA 1
ATOM 1704 C C . THR A 1 216 ? 10.453 -11.523 -14.062 1 95.69 216 THR A C 1
ATOM 1706 O O . THR A 1 216 ? 10.766 -10.367 -14.359 1 95.69 216 THR A O 1
ATOM 1709 N N . TYR A 1 217 ? 11.07 -12.586 -14.547 1 96.38 217 TYR A N 1
ATOM 1710 C CA . TYR A 1 217 ? 12.102 -12.438 -15.57 1 96.38 217 TYR A CA 1
ATOM 1711 C C . TYR A 1 217 ? 11.586 -11.633 -16.75 1 96.38 217 TYR A C 1
ATOM 1713 O O . TYR A 1 217 ? 12.234 -10.672 -17.188 1 96.38 217 TYR A O 1
ATOM 1721 N N . HIS A 1 218 ? 10.484 -12.023 -17.219 1 96.94 218 HIS A N 1
ATOM 1722 C CA . HIS A 1 218 ? 9.906 -11.359 -18.375 1 96.94 218 HIS A CA 1
ATOM 1723 C C . HIS A 1 218 ? 9.508 -9.922 -18.047 1 96.94 218 HIS A C 1
ATOM 1725 O O . HIS A 1 218 ? 9.641 -9.023 -18.875 1 96.94 218 HIS A O 1
ATOM 1731 N N . LEU A 1 219 ? 8.945 -9.734 -16.859 1 96.5 219 LEU A N 1
ATOM 1732 C CA . LEU A 1 219 ? 8.578 -8.391 -16.406 1 96.5 219 LEU A CA 1
ATOM 1733 C C . LEU A 1 219 ? 9.781 -7.461 -16.453 1 96.5 219 LEU A C 1
ATOM 1735 O O . LEU A 1 219 ? 9.711 -6.371 -17.031 1 96.5 219 LEU A O 1
ATOM 1739 N N . VAL A 1 220 ? 10.867 -7.887 -15.914 1 97.19 220 VAL A N 1
ATOM 1740 C CA . VAL A 1 220 ? 12.086 -7.098 -15.859 1 97.19 220 VAL A CA 1
ATOM 1741 C C . VAL A 1 220 ? 12.562 -6.77 -17.266 1 97.19 220 VAL A C 1
ATOM 1743 O O . VAL A 1 220 ? 12.945 -5.633 -17.562 1 97.19 220 VAL A O 1
ATOM 1746 N N . GLN A 1 221 ? 12.477 -7.723 -18.156 1 97.25 221 GLN A N 1
ATOM 1747 C CA . GLN A 1 221 ? 12.844 -7.504 -19.547 1 97.25 221 GLN A CA 1
ATOM 1748 C C . GLN A 1 221 ? 11.969 -6.43 -20.188 1 97.25 221 GLN A C 1
ATOM 1750 O O . GLN A 1 221 ? 12.469 -5.531 -20.859 1 97.25 221 GLN A O 1
ATOM 1755 N N . GLN A 1 222 ? 10.703 -6.617 -20 1 97.81 222 GLN A N 1
ATOM 1756 C CA . GLN A 1 222 ? 9.758 -5.676 -20.594 1 97.81 222 GLN A CA 1
ATOM 1757 C C . GLN A 1 222 ? 10.008 -4.258 -20.094 1 97.81 222 GLN A C 1
ATOM 1759 O O . GLN A 1 222 ? 9.789 -3.287 -20.828 1 97.81 222 GLN A O 1
ATOM 1764 N N . LEU A 1 223 ? 10.461 -4.113 -18.844 1 97.56 223 LEU A N 1
ATOM 1765 C CA . LEU A 1 223 ? 10.727 -2.812 -18.25 1 97.56 223 LEU A CA 1
ATOM 1766 C C . LEU A 1 223 ? 12.008 -2.207 -18.797 1 97.56 223 LEU A C 1
ATOM 1768 O O . LEU A 1 223 ? 12.305 -1.031 -18.562 1 97.56 223 LEU A O 1
ATOM 1772 N N . GLY A 1 224 ? 12.75 -2.977 -19.531 1 97.56 224 GLY A N 1
ATOM 1773 C CA . GLY A 1 224 ? 13.961 -2.48 -20.172 1 97.56 224 GLY A CA 1
ATOM 1774 C C . GLY A 1 224 ? 15.211 -2.701 -19.344 1 97.56 224 GLY A C 1
ATOM 1775 O O . GLY A 1 224 ? 16.266 -2.156 -19.656 1 97.56 224 GLY A O 1
ATOM 1776 N N . PHE A 1 225 ? 15.109 -3.445 -18.297 1 97.31 225 PHE A N 1
ATOM 1777 C CA . PHE A 1 225 ? 16.266 -3.738 -17.453 1 97.31 225 PHE A CA 1
ATOM 1778 C C . PHE A 1 225 ? 16.875 -5.082 -17.828 1 97.31 225 PHE A C 1
ATOM 1780 O O . PHE A 1 225 ? 16.234 -5.91 -18.469 1 97.31 225 PHE A O 1
ATOM 1787 N N . ASP A 1 226 ? 18.125 -5.27 -17.469 1 96.75 226 ASP A N 1
ATOM 1788 C CA . ASP A 1 226 ? 18.797 -6.547 -17.672 1 96.75 226 ASP A CA 1
ATOM 1789 C C . ASP A 1 226 ? 18.516 -7.5 -16.516 1 96.75 226 ASP A C 1
ATOM 1791 O O . ASP A 1 226 ? 18.969 -7.273 -15.391 1 96.75 226 ASP A O 1
ATOM 1795 N N . PRO A 1 227 ? 17.828 -8.602 -16.812 1 96.12 227 PRO A N 1
ATOM 1796 C CA . PRO A 1 227 ? 17.469 -9.516 -15.727 1 96.12 227 PRO A CA 1
ATOM 1797 C C . PRO A 1 227 ? 18.672 -10.047 -14.969 1 96.12 227 PRO A C 1
ATOM 1799 O O . PRO A 1 227 ? 18.594 -10.297 -13.766 1 96.12 227 PRO A O 1
ATOM 1802 N N . VAL A 1 228 ? 19.781 -10.234 -15.633 1 95.12 228 VAL A N 1
ATOM 1803 C CA . VAL A 1 228 ? 20.984 -10.75 -14.984 1 95.12 228 VAL A CA 1
ATOM 1804 C C . VAL A 1 228 ? 21.516 -9.734 -13.977 1 95.12 228 VAL A C 1
ATOM 1806 O O . VAL A 1 228 ? 21.844 -10.086 -12.844 1 95.12 228 VAL A O 1
ATOM 1809 N N . GLU A 1 229 ? 21.562 -8.484 -14.367 1 95.62 229 GLU A N 1
ATO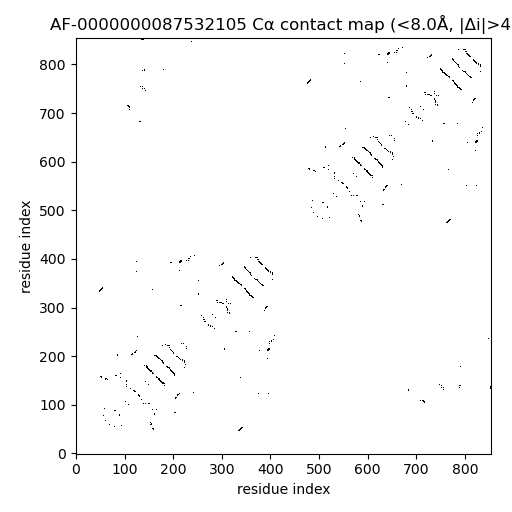M 1810 C CA . GLU A 1 229 ? 22.016 -7.43 -13.469 1 95.62 229 GLU A CA 1
ATOM 1811 C C . GLU A 1 229 ? 21.078 -7.285 -12.273 1 95.62 229 GLU A C 1
ATOM 1813 O O . GLU A 1 229 ? 21.531 -7.102 -11.141 1 95.62 229 GLU A O 1
ATOM 1818 N N . VAL A 1 230 ? 19.828 -7.348 -12.578 1 95.06 230 VAL A N 1
ATOM 1819 C CA . VAL A 1 230 ? 18.844 -7.258 -11.5 1 95.06 230 VAL A CA 1
ATOM 1820 C C . VAL A 1 230 ? 19 -8.445 -10.555 1 95.06 230 VAL A C 1
ATOM 1822 O O . VAL A 1 230 ? 18.953 -8.281 -9.336 1 95.06 230 VAL A O 1
ATOM 1825 N N . ALA A 1 231 ? 19.188 -9.641 -11.102 1 93.94 231 ALA A N 1
ATOM 1826 C CA . ALA A 1 231 ? 19.359 -10.844 -10.289 1 93.94 231 ALA A CA 1
ATOM 1827 C C . ALA A 1 231 ? 20.594 -10.734 -9.414 1 93.94 231 ALA A C 1
ATOM 1829 O O . ALA A 1 231 ? 20.578 -11.117 -8.242 1 93.94 231 ALA A O 1
ATOM 1830 N N . LYS A 1 232 ? 21.656 -10.203 -9.938 1 91.94 232 LYS A N 1
ATOM 1831 C CA . LYS A 1 232 ? 22.906 -10.016 -9.18 1 91.94 232 LYS A CA 1
ATOM 1832 C C . LYS A 1 232 ? 22.688 -9.062 -8.008 1 91.94 232 LYS A C 1
ATOM 1834 O O . LYS A 1 232 ? 23.141 -9.336 -6.891 1 91.94 232 LYS A O 1
ATOM 1839 N N . ARG A 1 233 ? 22.047 -8.031 -8.336 1 90.25 233 ARG A N 1
ATOM 1840 C CA . ARG A 1 233 ? 21.781 -7.047 -7.289 1 90.25 233 ARG A CA 1
ATOM 1841 C C . ARG A 1 233 ? 20.906 -7.637 -6.191 1 90.25 233 ARG A C 1
ATOM 1843 O O . ARG A 1 233 ? 21.172 -7.438 -5.004 1 90.25 233 ARG A O 1
ATOM 1850 N N . THR A 1 234 ? 19.906 -8.305 -6.617 1 86.5 234 THR A N 1
ATOM 1851 C CA . THR A 1 234 ? 18.984 -8.922 -5.664 1 86.5 234 THR A CA 1
ATOM 1852 C C . THR A 1 234 ? 19.703 -9.969 -4.82 1 86.5 234 THR A C 1
ATOM 1854 O O . THR A 1 234 ? 19.422 -10.109 -3.629 1 86.5 234 THR A O 1
ATOM 1857 N N . ALA A 1 235 ? 20.547 -10.75 -5.41 1 86.12 235 ALA A N 1
ATOM 1858 C CA . ALA A 1 235 ? 21.328 -11.773 -4.707 1 86.12 235 ALA A CA 1
ATOM 1859 C C . ALA A 1 235 ? 22.188 -11.148 -3.611 1 86.12 235 ALA A C 1
ATOM 1861 O O . ALA A 1 235 ? 22.281 -11.695 -2.51 1 86.12 235 ALA A O 1
ATOM 1862 N N . LYS A 1 236 ? 22.766 -10.039 -3.902 1 81.94 236 LYS A N 1
ATOM 1863 C CA . LYS A 1 236 ? 23.594 -9.336 -2.928 1 81.94 236 LYS A CA 1
ATOM 1864 C C . LYS A 1 236 ? 22.75 -8.828 -1.759 1 81.94 236 LYS A C 1
ATOM 1866 O O . LYS A 1 236 ? 23.172 -8.914 -0.603 1 81.94 236 LYS A O 1
ATOM 1871 N N . GLN A 1 237 ? 21.609 -8.383 -2.105 1 72.5 237 GLN A N 1
ATOM 1872 C CA . GLN A 1 237 ? 20.734 -7.781 -1.104 1 72.5 237 GLN A CA 1
ATOM 1873 C C . GLN A 1 237 ? 20.109 -8.844 -0.215 1 72.5 237 GLN A C 1
ATOM 1875 O O . GLN A 1 237 ? 19.734 -8.57 0.928 1 72.5 237 GLN A O 1
ATOM 1880 N N . THR A 1 238 ? 19.953 -10.023 -0.697 1 67.31 238 THR A N 1
ATOM 1881 C CA . THR A 1 238 ? 19.25 -11.062 0.031 1 67.31 238 THR A CA 1
ATOM 1882 C C . THR A 1 238 ? 20.219 -12.117 0.569 1 67.31 238 THR A C 1
ATOM 1884 O O . THR A 1 238 ? 19.797 -13.18 1.027 1 67.31 238 THR A O 1
ATOM 1887 N N . SER A 1 239 ? 21.422 -11.938 0.496 1 64.19 239 SER A N 1
ATOM 1888 C CA . SER A 1 239 ? 22.438 -12.93 0.847 1 64.19 239 SER A CA 1
ATOM 1889 C C . SER A 1 239 ? 22.266 -13.406 2.285 1 64.19 239 SER A C 1
ATOM 1891 O O . SER A 1 239 ? 22.5 -14.578 2.582 1 64.19 239 SER A O 1
ATOM 1893 N N . LYS A 1 240 ? 21.688 -12.633 3.092 1 53.72 240 LYS A N 1
ATOM 1894 C CA . LYS A 1 240 ? 21.547 -13.031 4.488 1 53.72 240 LYS A CA 1
ATOM 1895 C C . LYS A 1 240 ? 20.219 -13.734 4.73 1 53.72 240 LYS A C 1
ATOM 1897 O O . LYS A 1 240 ? 20.047 -14.406 5.75 1 53.72 240 LYS A O 1
ATOM 1902 N N . LEU A 1 241 ? 19.297 -13.641 3.904 1 49.53 241 LEU A N 1
ATOM 1903 C CA . LEU A 1 241 ? 17.938 -14.109 4.133 1 49.53 241 LEU A CA 1
ATOM 1904 C C . LEU A 1 241 ? 17.703 -15.43 3.414 1 49.53 241 LEU A C 1
ATOM 1906 O O . LEU A 1 241 ? 16.781 -16.172 3.773 1 49.53 241 LEU A O 1
ATOM 1910 N N . ALA A 1 242 ? 18.422 -15.812 2.381 1 52.09 242 ALA A N 1
ATOM 1911 C CA . ALA A 1 242 ? 18.125 -17.016 1.602 1 52.09 242 ALA A CA 1
ATOM 1912 C C . ALA A 1 242 ? 18.859 -18.234 2.156 1 52.09 242 ALA A C 1
ATOM 1914 O O . ALA A 1 242 ? 20.078 -18.188 2.361 1 52.09 242 ALA A O 1
ATOM 1915 N N . PRO A 1 243 ? 18.016 -19.203 2.807 1 44.66 243 PRO A N 1
ATOM 1916 C CA . PRO A 1 243 ? 18.734 -20.406 3.258 1 44.66 243 PRO A CA 1
ATOM 1917 C C . PRO A 1 243 ? 19.641 -21 2.174 1 44.66 243 PRO A C 1
ATOM 1919 O O . PRO A 1 243 ? 19.328 -20.875 0.984 1 44.66 243 PRO A O 1
ATOM 1922 N N . SER A 1 244 ? 20.906 -21.188 2.59 1 44.97 244 SER A N 1
ATOM 1923 C CA . SER A 1 244 ? 21.766 -21.953 1.688 1 44.97 244 SER A CA 1
ATOM 1924 C C . SER A 1 244 ? 21.125 -23.281 1.312 1 44.97 244 SER A C 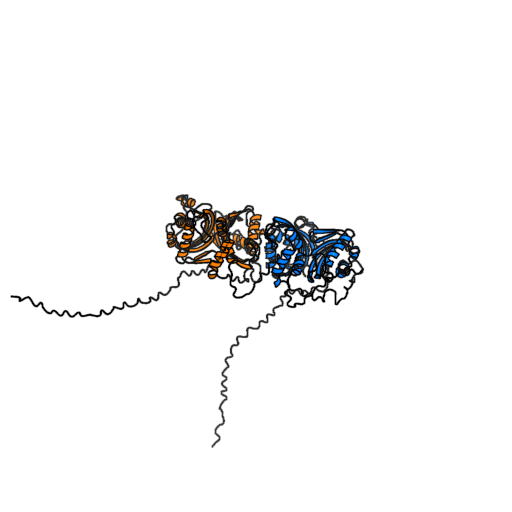1
ATOM 1926 O O . SER A 1 244 ? 20.594 -24 2.174 1 44.97 244 SER A O 1
ATOM 1928 N N . MET A 1 245 ? 20.484 -23.391 0.196 1 44 245 MET A N 1
ATOM 1929 C CA . MET A 1 245 ? 20.031 -24.719 -0.235 1 44 245 MET A CA 1
ATOM 1930 C C . MET A 1 245 ? 21.172 -25.719 -0.178 1 44 245 MET A C 1
ATOM 1932 O O . MET A 1 245 ? 22.234 -25.5 -0.759 1 44 245 MET A O 1
ATOM 1936 N N . SER A 1 246 ? 21.438 -26.328 1.049 1 43.41 246 SER A N 1
ATOM 1937 C CA . SER A 1 246 ? 22.344 -27.453 1.017 1 43.41 246 SER A CA 1
ATOM 1938 C C . SER A 1 246 ? 21.797 -28.594 0.167 1 43.41 246 SER A C 1
ATOM 1940 O O . SER A 1 246 ? 20.703 -29.109 0.449 1 43.41 246 SER A O 1
ATOM 1942 N N . PHE A 1 247 ? 21.797 -28.391 -1.019 1 39.31 247 PHE A N 1
ATOM 1943 C CA . PHE A 1 247 ? 21.469 -29.547 -1.844 1 39.31 247 PHE A CA 1
ATOM 1944 C C . PHE A 1 247 ? 22.422 -30.688 -1.564 1 39.31 247 PHE A C 1
ATOM 1946 O O . PHE A 1 247 ? 23.625 -30.562 -1.759 1 39.31 247 PHE A O 1
ATOM 1953 N N . ASN A 1 248 ? 22.156 -31.359 -0.488 1 38.09 248 ASN A N 1
ATOM 1954 C CA . ASN A 1 248 ? 22.891 -32.625 -0.466 1 38.09 248 ASN A CA 1
ATOM 1955 C C . ASN A 1 248 ? 22.734 -33.375 -1.781 1 38.09 248 ASN A C 1
ATOM 1957 O O . ASN A 1 248 ? 21.609 -33.688 -2.197 1 38.09 248 ASN A O 1
ATOM 1961 N N . LEU A 1 249 ? 23.547 -33.188 -2.674 1 39.94 249 LEU A N 1
ATOM 1962 C CA . LEU A 1 249 ? 23.719 -33.938 -3.918 1 39.94 249 LEU A CA 1
ATOM 1963 C C . LEU A 1 249 ? 23.094 -35.312 -3.809 1 39.94 249 LEU A C 1
ATOM 1965 O O . LEU A 1 249 ? 22.844 -35.969 -4.824 1 39.94 249 LEU A O 1
ATOM 1969 N N . THR A 1 250 ? 23 -35.781 -2.648 1 36.75 250 THR A N 1
ATOM 1970 C CA . THR A 1 250 ? 22.547 -37.156 -2.492 1 36.75 250 THR A CA 1
ATOM 1971 C C . THR A 1 250 ? 21.094 -37.312 -2.904 1 36.75 250 THR A C 1
ATOM 1973 O O . THR A 1 250 ? 20.594 -38.438 -3.072 1 36.75 250 THR A O 1
ATOM 1976 N N . GLN A 1 251 ? 20.344 -36.219 -2.807 1 38.75 251 GLN A N 1
ATOM 1977 C CA . GLN A 1 251 ? 18.906 -36.438 -2.934 1 38.75 251 GLN A CA 1
ATOM 1978 C C . GLN A 1 251 ? 18.453 -36.312 -4.391 1 38.75 251 GLN A C 1
ATOM 1980 O O . GLN A 1 251 ? 17.266 -36.375 -4.684 1 38.75 251 GLN A O 1
ATOM 1985 N N . THR A 1 252 ? 19.047 -35.688 -5.234 1 41 252 THR A N 1
ATOM 1986 C CA . THR A 1 252 ? 18.641 -35.781 -6.629 1 41 252 THR A CA 1
ATOM 1987 C C . THR A 1 252 ? 18.312 -37.219 -7.012 1 41 252 THR A C 1
ATOM 1989 O O . THR A 1 252 ? 17.172 -37.656 -6.906 1 41 252 THR A O 1
ATOM 1992 N N . ALA A 1 253 ? 19 -37.625 -8.227 1 40.38 253 ALA A N 1
ATOM 1993 C CA . ALA A 1 253 ? 18.812 -39.031 -8.586 1 40.38 253 ALA A CA 1
ATOM 1994 C C . ALA A 1 253 ? 19.047 -39.938 -7.375 1 40.38 253 ALA A C 1
ATOM 1996 O O . ALA A 1 253 ? 19.969 -39.719 -6.598 1 40.38 253 ALA A O 1
ATOM 1997 N N . GLU A 1 254 ? 18.109 -40.438 -6.797 1 40.78 254 GLU A N 1
ATOM 1998 C CA . GLU A 1 254 ? 18.469 -41.438 -5.797 1 40.78 254 GLU A CA 1
ATOM 1999 C C . GLU A 1 254 ? 19.938 -41.844 -5.93 1 40.78 254 GLU A C 1
ATOM 2001 O O . GLU A 1 254 ? 20.531 -41.688 -6.996 1 40.78 254 GLU A O 1
ATOM 2006 N N . GLU A 1 255 ? 20.812 -42.312 -4.816 1 44.28 255 GLU A N 1
ATOM 2007 C CA . GLU A 1 255 ? 22.141 -42.938 -4.738 1 44.28 255 GLU A CA 1
ATOM 2008 C C . GLU A 1 255 ? 22.562 -43.5 -6.09 1 44.28 255 GLU A C 1
ATOM 2010 O O . GLU A 1 255 ? 22.938 -44.688 -6.184 1 44.28 255 GLU A O 1
ATOM 2015 N N . GLY A 1 256 ? 22.266 -42.656 -7.293 1 57 256 GLY A N 1
ATOM 2016 C CA . GLY A 1 256 ? 22.766 -43.219 -8.523 1 57 256 GLY A CA 1
ATOM 2017 C C . GLY A 1 256 ? 21.734 -44.094 -9.242 1 57 256 GLY A C 1
ATOM 2018 O O . GLY A 1 256 ? 22.031 -44.688 -10.273 1 57 256 GLY A O 1
ATOM 2019 N N . MET A 1 257 ? 20.469 -44.062 -8.586 1 67.12 257 MET A N 1
ATOM 2020 C CA . MET A 1 257 ? 19.5 -44.969 -9.211 1 67.12 257 MET A CA 1
ATOM 2021 C C . MET A 1 257 ? 18.531 -44.188 -10.094 1 67.12 257 MET A C 1
ATOM 2023 O O . MET A 1 257 ? 18.219 -43.031 -9.812 1 67.12 257 MET A O 1
ATOM 2027 N N . PRO A 1 258 ? 18.109 -44.719 -11.18 1 79.06 258 PRO A N 1
ATOM 2028 C CA . PRO A 1 258 ? 17.094 -44.125 -12.047 1 79.06 258 PRO A CA 1
ATOM 2029 C C . PRO A 1 258 ? 15.758 -43.906 -11.328 1 79.06 258 PRO A C 1
ATOM 2031 O O . PRO A 1 258 ? 15.43 -44.656 -10.398 1 79.06 258 PRO A O 1
ATOM 2034 N N . PRO A 1 259 ? 15 -42.875 -11.75 1 85.81 259 PRO A N 1
ATOM 2035 C CA . PRO A 1 259 ? 13.656 -42.688 -11.18 1 85.81 259 PRO A CA 1
ATOM 2036 C C . PRO A 1 259 ? 12.758 -43.906 -11.414 1 85.81 259 PRO A C 1
ATOM 2038 O O . PRO A 1 259 ? 12.75 -44.469 -12.516 1 85.81 259 PRO A O 1
ATOM 2041 N N . LYS A 1 260 ? 12.117 -44.25 -10.383 1 87.88 260 LYS A N 1
ATOM 2042 C CA . LYS A 1 260 ? 11.195 -45.375 -10.484 1 87.88 260 LYS A CA 1
ATOM 2043 C C . LYS A 1 260 ? 10.039 -45.062 -11.422 1 87.88 260 LYS A C 1
ATOM 2045 O O . LYS A 1 260 ? 9.523 -43.938 -11.43 1 87.88 260 LYS A O 1
ATOM 2050 N N . GLU A 1 261 ? 9.719 -46.031 -12.188 1 91.94 261 GLU A N 1
ATOM 2051 C CA . GLU A 1 261 ? 8.578 -45.844 -13.086 1 91.94 261 GLU A CA 1
ATOM 2052 C C . GLU A 1 261 ? 7.27 -45.75 -12.297 1 91.94 261 GLU A C 1
ATOM 2054 O O . GLU A 1 261 ? 7.07 -46.469 -11.32 1 91.94 261 GLU A O 1
ATOM 2059 N N . TYR A 1 262 ? 6.43 -44.875 -12.766 1 93.62 262 TYR A N 1
ATOM 2060 C CA . TYR A 1 262 ? 5.113 -44.75 -12.156 1 93.62 262 TYR A CA 1
ATOM 2061 C C . TYR A 1 262 ? 4.195 -45.875 -12.562 1 93.62 262 TYR A C 1
ATOM 2063 O O . TYR A 1 262 ? 4.129 -46.25 -13.742 1 93.62 262 TYR A O 1
ATOM 2071 N N . ILE A 1 263 ? 3.502 -46.438 -11.602 1 93.5 263 ILE A N 1
ATOM 2072 C CA . ILE A 1 263 ? 2.514 -47.5 -11.852 1 93.5 263 ILE A CA 1
ATOM 2073 C C . ILE A 1 263 ? 1.11 -46.938 -11.609 1 93.5 263 ILE A C 1
ATOM 2075 O O . ILE A 1 263 ? 0.745 -46.625 -10.477 1 93.5 263 ILE A O 1
ATOM 2079 N N . PRO A 1 264 ? 0.372 -46.875 -12.688 1 93.38 264 PRO A N 1
ATOM 2080 C CA . PRO A 1 264 ? -0.994 -46.375 -12.508 1 93.38 264 PRO A CA 1
ATOM 2081 C C . PRO A 1 264 ? -1.802 -47.219 -11.516 1 93.38 264 PRO A C 1
ATOM 2083 O O . PRO A 1 264 ? -1.67 -48.438 -11.484 1 93.38 264 PRO A O 1
ATOM 2086 N N . LYS A 1 265 ? -2.592 -46.625 -10.742 1 92.19 265 LYS A N 1
ATOM 2087 C CA . LYS A 1 265 ? -3.406 -47.312 -9.734 1 92.19 265 LYS A CA 1
ATOM 2088 C C . LYS A 1 265 ? -4.73 -47.781 -10.328 1 92.19 265 LYS A C 1
ATOM 2090 O O . LYS A 1 265 ? -5.352 -48.719 -9.812 1 92.19 265 LYS A O 1
ATOM 2095 N N . SER A 1 266 ? -5.176 -47.156 -11.383 1 92 266 SER A N 1
ATOM 2096 C CA . SER A 1 266 ? -6.441 -47.5 -12.023 1 92 266 SER A CA 1
ATOM 2097 C C . SER A 1 266 ? -6.219 -48.125 -13.391 1 92 266 SER A C 1
ATOM 2099 O O . SER A 1 266 ? -5.262 -47.812 -14.094 1 92 266 SER A O 1
ATOM 2101 N N . SER A 1 267 ? -7.125 -48.969 -13.672 1 91.19 267 SER A N 1
ATOM 2102 C CA . SER A 1 267 ? -7.047 -49.625 -14.969 1 91.19 267 SER A CA 1
ATOM 2103 C C . SER A 1 267 ? -7.691 -48.781 -16.062 1 91.19 267 SER A C 1
ATOM 2105 O O . SER A 1 267 ? -7.453 -49 -17.25 1 91.19 267 SER A O 1
ATOM 2107 N N . SER A 1 268 ? -8.578 -47.938 -15.734 1 92.5 268 SER A N 1
ATOM 2108 C CA . SER A 1 268 ? -9.203 -47 -16.656 1 92.5 268 SER A CA 1
ATOM 2109 C C . SER A 1 268 ? -8.664 -45.594 -16.438 1 92.5 268 SER A C 1
ATOM 2111 O O . SER A 1 268 ? -7.914 -45.344 -15.5 1 92.5 268 SER A O 1
ATOM 2113 N N . PHE A 1 269 ? -9.086 -44.781 -17.328 1 95.25 269 PHE A N 1
ATOM 2114 C CA . PHE A 1 269 ? -8.602 -43.406 -17.234 1 95.25 269 PHE A CA 1
ATOM 2115 C C . PHE A 1 269 ? -8.953 -42.781 -15.898 1 95.25 269 PHE A C 1
ATOM 2117 O O . PHE A 1 269 ? -10.125 -42.75 -15.508 1 95.25 269 PHE A O 1
ATOM 2124 N N . GLU A 1 270 ? -8.008 -42.375 -15.289 1 96.12 270 GLU A N 1
ATOM 2125 C CA . GLU A 1 270 ? -8.094 -41.625 -14.047 1 96.12 270 GLU A CA 1
ATOM 2126 C C . GLU A 1 270 ? -7.156 -40.406 -14.078 1 96.12 270 GLU A C 1
ATOM 2128 O O . GLU A 1 270 ? -5.953 -40.562 -14.289 1 96.12 270 GLU A O 1
ATOM 2133 N N . ILE A 1 271 ? -7.707 -39.219 -13.953 1 97.75 271 ILE A N 1
ATOM 2134 C CA . ILE A 1 271 ? -7.008 -37.969 -14.242 1 97.75 271 ILE A CA 1
ATOM 2135 C C . ILE A 1 271 ? -5.77 -37.844 -13.359 1 97.75 271 ILE A C 1
ATOM 2137 O O . ILE A 1 271 ? -4.719 -37.406 -13.805 1 97.75 271 ILE A O 1
ATOM 2141 N N . GLY A 1 272 ? -5.863 -38.219 -12.086 1 97.06 272 GLY A N 1
ATOM 2142 C CA . GLY A 1 272 ? -4.699 -38.156 -11.219 1 97.06 272 GLY A CA 1
ATOM 2143 C C . GLY A 1 272 ? -3.57 -39.062 -11.695 1 97.06 272 GLY A C 1
ATOM 2144 O O . GLY A 1 272 ? -2.416 -38.625 -11.758 1 97.06 272 GLY A O 1
ATOM 2145 N N . ASP A 1 273 ? -3.914 -40.281 -12.016 1 96.25 273 ASP A N 1
ATOM 2146 C CA . ASP A 1 273 ? -2.953 -41.25 -12.57 1 96.25 273 ASP A CA 1
ATOM 2147 C C . ASP A 1 273 ? -2.35 -40.719 -13.875 1 96.25 273 ASP A C 1
ATOM 2149 O O . ASP A 1 273 ? -1.141 -40.812 -14.086 1 96.25 273 ASP A O 1
ATOM 2153 N N . PHE A 1 274 ? -3.24 -40.25 -14.656 1 97.5 274 PHE A N 1
ATOM 2154 C CA . PHE A 1 274 ? -2.828 -39.688 -15.945 1 97.5 274 PHE A CA 1
ATOM 2155 C C . PHE A 1 274 ? -1.765 -38.625 -15.766 1 97.5 274 PHE A C 1
ATOM 2157 O O . PHE A 1 274 ? -0.723 -38.656 -16.422 1 97.5 274 PHE A O 1
ATOM 2164 N N . MET A 1 275 ? -2.014 -37.625 -14.898 1 98.19 275 MET A N 1
ATOM 2165 C CA . MET A 1 275 ? -1.102 -36.5 -14.695 1 98.19 275 MET A CA 1
ATOM 2166 C C . MET A 1 275 ? 0.208 -36.969 -14.07 1 98.19 275 MET A C 1
ATOM 2168 O O . MET A 1 275 ? 1.288 -36.562 -14.5 1 98.19 275 MET A O 1
ATOM 2172 N N . LEU A 1 276 ? 0.164 -37.781 -13.07 1 97.44 276 LEU A N 1
ATOM 2173 C CA . LEU A 1 276 ? 1.364 -38.281 -12.391 1 97.44 276 LEU A CA 1
ATOM 2174 C C . LEU A 1 276 ? 2.209 -39.125 -13.32 1 97.44 276 LEU A C 1
ATOM 2176 O O . LEU A 1 276 ? 3.441 -39.062 -13.281 1 97.44 276 LEU A O 1
ATOM 2180 N N . GLU A 1 277 ? 1.562 -39.906 -14.125 1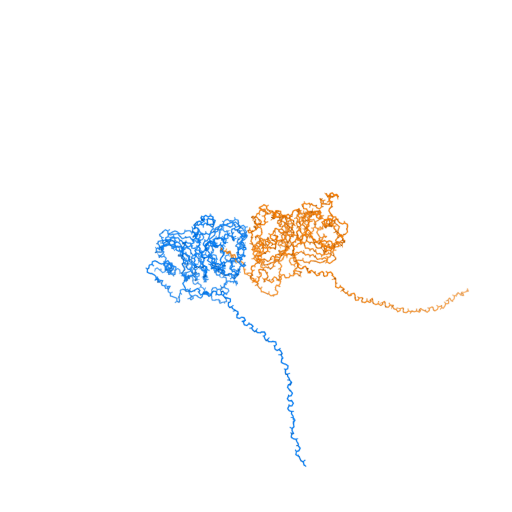 97.31 277 GLU A N 1
ATOM 2181 C CA . GLU A 1 277 ? 2.291 -40.719 -15.102 1 97.31 277 GLU A CA 1
ATOM 2182 C C . GLU A 1 277 ? 2.982 -39.844 -16.141 1 97.31 277 GLU A C 1
ATOM 2184 O O . GLU A 1 277 ? 4.137 -40.094 -16.5 1 97.31 277 GLU A O 1
ATOM 2189 N N . MET A 1 278 ? 2.203 -38.938 -16.641 1 98.19 278 MET A N 1
ATOM 2190 C CA . MET A 1 278 ? 2.781 -38 -17.594 1 98.19 278 MET A CA 1
ATOM 2191 C C . MET A 1 278 ? 4.023 -37.312 -17.031 1 98.19 278 MET A C 1
ATOM 2193 O O . MET A 1 278 ? 5.066 -37.281 -17.672 1 98.19 278 MET A O 1
ATOM 2197 N N . ILE A 1 279 ? 4.004 -36.812 -15.797 1 98.12 279 ILE A N 1
ATOM 2198 C CA . ILE A 1 279 ? 5.117 -36.125 -15.164 1 98.12 279 ILE A CA 1
ATOM 2199 C C . ILE A 1 279 ? 6.273 -37.094 -14.93 1 98.12 279 ILE A C 1
ATOM 2201 O O . ILE A 1 279 ? 7.438 -36.75 -15.156 1 98.12 279 ILE A O 1
ATOM 2205 N N . ASN A 1 280 ? 5.953 -38.25 -14.492 1 96.44 280 ASN A N 1
ATOM 2206 C CA . ASN A 1 280 ? 6.977 -39.281 -14.258 1 96.44 280 ASN A CA 1
ATOM 2207 C C . ASN A 1 280 ? 7.723 -39.625 -15.539 1 96.44 280 ASN A C 1
ATOM 2209 O O . ASN A 1 280 ? 8.953 -39.562 -15.578 1 96.44 280 ASN A O 1
ATOM 2213 N N . LYS A 1 281 ? 7.016 -39.906 -16.547 1 97 281 LYS A N 1
ATOM 2214 C CA . LYS A 1 281 ? 7.637 -40.344 -17.797 1 97 281 LYS A CA 1
ATOM 2215 C C . LYS A 1 281 ? 8.32 -39.188 -18.516 1 97 281 LYS A C 1
ATOM 2217 O O . LYS A 1 281 ? 9.5 -39.281 -18.875 1 97 281 LYS A O 1
ATOM 2222 N N . VAL A 1 282 ? 7.633 -38.125 -18.672 1 97.94 282 VAL A N 1
ATOM 2223 C CA . VAL A 1 282 ? 8.133 -37.031 -19.5 1 97.94 282 VAL A CA 1
ATOM 2224 C C . VAL A 1 282 ? 9.172 -36.219 -18.734 1 97.94 282 VAL A C 1
ATOM 2226 O O . VAL A 1 282 ? 10.242 -35.906 -19.25 1 97.94 282 VAL A O 1
ATOM 2229 N N . TRP A 1 283 ? 8.867 -35.844 -17.484 1 97.5 283 TRP A N 1
ATOM 2230 C CA . TRP A 1 283 ? 9.75 -34.969 -16.75 1 97.5 283 TRP A CA 1
ATOM 2231 C C . TRP A 1 283 ? 10.805 -35.75 -15.984 1 97.5 283 TRP A C 1
ATOM 2233 O O . TRP A 1 283 ? 12.008 -35.562 -16.188 1 97.5 283 TRP A O 1
ATOM 2243 N N . GLU A 1 284 ? 10.406 -36.656 -15.125 1 94.94 284 GLU A N 1
ATOM 2244 C CA . GLU A 1 284 ? 11.328 -37.344 -14.227 1 94.94 284 GLU A CA 1
ATOM 2245 C C . GLU A 1 284 ? 12.281 -38.25 -15 1 94.94 284 GLU A C 1
ATOM 2247 O O . GLU A 1 284 ? 13.477 -38.312 -14.711 1 94.94 284 GLU A O 1
ATOM 2252 N N . ARG A 1 285 ? 11.719 -38.938 -15.922 1 95 285 ARG A N 1
ATOM 2253 C CA . ARG A 1 285 ? 12.523 -39.938 -16.641 1 95 285 ARG A CA 1
ATOM 2254 C C . ARG A 1 285 ? 13.047 -39.344 -17.953 1 95 285 ARG A C 1
ATOM 2256 O O . ARG A 1 285 ? 13.68 -40.062 -18.75 1 95 285 ARG A O 1
ATOM 2263 N N . ARG A 1 286 ? 12.742 -38.156 -18.281 1 95.38 286 ARG A N 1
ATOM 2264 C CA . ARG A 1 286 ? 13.242 -37.438 -19.438 1 95.38 286 ARG A CA 1
ATOM 2265 C C . ARG A 1 286 ? 12.844 -38.094 -20.734 1 95.38 286 ARG A C 1
ATOM 2267 O O . ARG A 1 286 ? 13.609 -38.094 -21.703 1 95.38 286 ARG A O 1
ATOM 2274 N N . SER A 1 287 ? 11.742 -38.781 -20.703 1 96.62 287 SER A N 1
ATOM 2275 C CA . SER A 1 287 ? 11.227 -39.406 -21.922 1 96.62 287 SER A CA 1
ATOM 2276 C C . SER A 1 287 ? 10.352 -38.406 -22.703 1 96.62 287 SER A C 1
ATOM 2278 O O . SER A 1 287 ? 9.141 -38.594 -22.797 1 96.62 287 SER A O 1
ATOM 2280 N N . PHE A 1 288 ? 10.992 -37.5 -23.391 1 97.12 288 PHE A N 1
ATOM 2281 C CA . PHE A 1 288 ? 10.281 -36.406 -24.031 1 97.12 288 PHE A CA 1
ATOM 2282 C C . PHE A 1 288 ? 9.477 -36.875 -25.234 1 97.12 288 PHE A C 1
ATOM 2284 O O . PHE A 1 288 ? 8.547 -36.219 -25.672 1 97.12 288 PHE A O 1
ATOM 2291 N N . ASN A 1 289 ? 9.844 -38.062 -25.766 1 97.12 289 ASN A N 1
ATOM 2292 C CA . ASN A 1 289 ? 9.055 -38.625 -26.844 1 97.12 289 ASN A CA 1
ATOM 2293 C C . ASN A 1 289 ? 7.633 -38.969 -26.391 1 97.12 289 ASN A C 1
ATOM 2295 O O . ASN A 1 289 ? 6.719 -39.031 -27.219 1 97.12 289 ASN A O 1
ATOM 2299 N N . GLN A 1 290 ? 7.461 -39.156 -25.125 1 97.62 290 GLN A N 1
ATOM 2300 C CA . GLN A 1 290 ? 6.16 -39.5 -24.562 1 97.62 290 GLN A CA 1
ATOM 2301 C C . GLN A 1 290 ? 5.227 -38.312 -24.547 1 97.62 290 GLN A C 1
ATOM 2303 O O . GLN A 1 290 ? 4.031 -38.438 -24.266 1 97.62 290 GLN A O 1
ATOM 2308 N N . VAL A 1 291 ? 5.723 -37.125 -24.875 1 98.44 291 VAL A N 1
ATOM 2309 C CA . VAL A 1 291 ? 4.836 -36 -25.109 1 98.44 291 VAL A CA 1
ATOM 2310 C C . VAL A 1 291 ? 3.734 -36.375 -26.094 1 98.44 291 VAL A C 1
ATOM 2312 O O . VAL A 1 291 ? 2.572 -36 -25.906 1 98.44 291 VAL A O 1
ATOM 2315 N N . LYS A 1 292 ? 4.066 -37.188 -27.047 1 98.12 292 LYS A N 1
ATOM 2316 C CA . LYS A 1 292 ? 3.117 -37.625 -28.062 1 98.12 292 LYS A CA 1
ATOM 2317 C C . LYS A 1 292 ? 2.01 -38.5 -27.453 1 98.12 292 LYS A C 1
ATOM 2319 O O . LYS A 1 292 ? 0.896 -38.531 -27.984 1 98.12 292 LYS A O 1
ATOM 2324 N N . THR A 1 293 ? 2.338 -39.156 -26.406 1 97.94 293 THR A N 1
ATOM 2325 C CA . THR A 1 293 ? 1.385 -40.062 -25.75 1 97.94 293 THR A CA 1
ATOM 2326 C C . THR A 1 293 ? 0.369 -39.25 -24.953 1 97.94 293 THR A C 1
ATOM 2328 O O . THR A 1 293 ? -0.815 -39.594 -24.906 1 97.94 293 THR A O 1
ATOM 2331 N N . PHE A 1 294 ? 0.761 -38.156 -24.375 1 98.69 294 PHE A N 1
ATOM 2332 C CA . PHE A 1 294 ? -0.056 -37.5 -23.375 1 98.69 294 PHE A CA 1
ATOM 2333 C C . PHE A 1 294 ? -0.662 -36.219 -23.922 1 98.69 294 PHE A C 1
ATOM 2335 O O . PHE A 1 294 ? -1.667 -35.719 -23.391 1 98.69 294 PHE A O 1
ATOM 2342 N N . TYR A 1 295 ? -0.068 -35.625 -24.938 1 98.75 295 TYR A N 1
ATOM 2343 C CA . TYR A 1 295 ? -0.53 -34.344 -25.5 1 98.75 295 TYR A CA 1
ATOM 2344 C C . TYR A 1 295 ? -1.226 -34.562 -26.844 1 98.75 295 TYR A C 1
ATOM 2346 O O . TYR A 1 295 ? -0.835 -35.469 -27.609 1 98.75 295 TYR A O 1
ATOM 2354 N N . GLU A 1 296 ? -2.238 -33.781 -27.078 1 98.19 296 GLU A N 1
ATOM 2355 C CA . GLU A 1 296 ? -2.824 -33.75 -28.422 1 98.19 296 GLU A CA 1
ATOM 2356 C C . GLU A 1 296 ? -1.811 -33.25 -29.453 1 98.19 296 GLU A C 1
ATOM 2358 O O . GLU A 1 296 ? -0.879 -32.531 -29.125 1 98.19 296 GLU A O 1
ATOM 2363 N N . LYS A 1 297 ? -2.051 -33.625 -30.656 1 97.25 297 LYS A N 1
ATOM 2364 C CA . LYS A 1 297 ? -1.142 -33.281 -31.734 1 97.25 297 LYS A CA 1
ATOM 2365 C C . LYS A 1 297 ? -0.995 -31.75 -31.859 1 97.25 297 LYS A C 1
ATOM 2367 O O . LYS A 1 297 ? 0.094 -31.25 -32.156 1 97.25 297 LYS A O 1
ATOM 2372 N N . ASN A 1 298 ? -2.053 -31.062 -31.625 1 96.44 298 ASN A N 1
ATOM 2373 C CA . ASN A 1 298 ? -2.033 -29.609 -31.766 1 96.44 298 ASN A CA 1
ATOM 2374 C C . ASN A 1 298 ? -2.08 -28.922 -30.406 1 96.44 298 ASN A C 1
ATOM 2376 O O . ASN A 1 298 ? -2.611 -27.812 -30.281 1 96.44 298 ASN A O 1
ATOM 2380 N N . ALA A 1 299 ? -1.602 -29.609 -29.391 1 98.44 299 ALA A N 1
ATOM 2381 C CA . ALA A 1 299 ? -1.591 -29.016 -28.047 1 98.44 299 ALA A CA 1
ATOM 2382 C C . ALA A 1 299 ? -0.78 -27.734 -28.016 1 98.44 299 ALA A C 1
ATOM 2384 O O . ALA A 1 299 ? 0.158 -27.562 -28.812 1 98.44 299 ALA A O 1
ATOM 2385 N N . VAL A 1 300 ? -1.194 -26.781 -27.172 1 97.62 300 VAL A N 1
ATOM 2386 C CA . VAL A 1 300 ? -0.492 -25.5 -27.047 1 97.62 300 VAL A CA 1
ATOM 2387 C C . VAL A 1 300 ? 0.017 -25.328 -25.609 1 97.62 300 VAL A C 1
ATOM 2389 O O . VAL A 1 300 ? -0.74 -25.5 -24.656 1 97.62 300 VAL A O 1
ATOM 2392 N N . MET A 1 301 ? 1.275 -25.078 -25.5 1 97.81 301 MET A N 1
ATOM 2393 C CA . MET A 1 301 ? 1.889 -24.719 -24.234 1 97.81 301 MET A CA 1
ATOM 2394 C C . MET A 1 301 ? 2.156 -23.219 -24.156 1 97.81 301 MET A C 1
ATOM 2396 O O . MET A 1 301 ? 2.916 -22.688 -24.969 1 97.81 301 MET A O 1
ATOM 2400 N N . HIS A 1 302 ? 1.439 -22.562 -23.266 1 96.44 302 HIS A N 1
ATOM 2401 C CA . HIS A 1 302 ? 1.755 -21.172 -22.938 1 96.44 302 HIS A CA 1
ATOM 2402 C C . HIS A 1 302 ? 2.895 -21.094 -21.922 1 96.44 302 HIS A C 1
ATOM 2404 O O . HIS A 1 302 ? 2.678 -21.266 -20.719 1 96.44 302 HIS A O 1
ATOM 2410 N N . TYR A 1 303 ? 4.043 -20.797 -22.422 1 97.19 303 TYR A N 1
ATOM 2411 C CA . TYR A 1 303 ? 5.293 -20.844 -21.672 1 97.19 303 TYR A CA 1
ATOM 2412 C C . TYR A 1 303 ? 5.672 -19.469 -21.141 1 97.19 303 TYR A C 1
ATOM 2414 O O . TYR A 1 303 ? 5.043 -18.469 -21.5 1 97.19 303 TYR A O 1
ATOM 2422 N N . VAL A 1 304 ? 6.562 -19.406 -20.219 1 97.12 304 VAL A N 1
ATOM 2423 C CA . VAL A 1 304 ? 7.035 -18.141 -19.672 1 97.12 304 VAL A CA 1
ATOM 2424 C C . VAL A 1 304 ? 7.445 -17.203 -20.797 1 97.12 304 VAL A C 1
ATOM 2426 O O . VAL A 1 304 ? 7.672 -17.641 -21.922 1 97.12 304 VAL A O 1
ATOM 2429 N N . CYS A 1 305 ? 7.469 -15.883 -20.484 1 95.44 305 CYS A N 1
ATOM 2430 C CA . CYS A 1 305 ? 7.84 -14.805 -21.406 1 95.44 305 CYS A CA 1
ATOM 2431 C C . CYS A 1 305 ? 6.84 -14.688 -22.547 1 95.44 305 CYS A C 1
ATOM 2433 O O . CYS A 1 305 ? 7.203 -14.32 -23.656 1 95.44 305 CYS A O 1
ATOM 2435 N N . ASN A 1 306 ? 5.656 -15.156 -22.25 1 92.12 306 ASN A N 1
ATOM 2436 C CA . ASN A 1 306 ? 4.527 -15.047 -23.172 1 92.12 306 ASN A CA 1
ATOM 2437 C C . ASN A 1 306 ? 4.812 -15.766 -24.5 1 92.12 306 ASN A C 1
ATOM 2439 O O . ASN A 1 306 ? 4.461 -15.258 -25.562 1 92.12 306 ASN A O 1
ATOM 2443 N N . LYS A 1 307 ? 5.465 -16.859 -24.406 1 94.31 307 LYS A N 1
ATOM 2444 C CA . LYS A 1 307 ? 5.727 -17.688 -25.578 1 94.31 307 LYS A CA 1
ATOM 2445 C C . LYS A 1 307 ? 4.707 -18.812 -25.703 1 94.31 307 LYS A C 1
ATOM 2447 O O . LYS A 1 307 ? 4.312 -19.406 -24.703 1 94.31 307 LYS A O 1
ATOM 2452 N N . ASP A 1 308 ? 4.297 -19.016 -26.906 1 95.5 308 ASP A N 1
ATOM 2453 C CA . ASP A 1 308 ? 3.393 -20.125 -27.188 1 95.5 308 ASP A CA 1
ATOM 2454 C C . ASP A 1 308 ? 4.082 -21.188 -28.047 1 95.5 308 ASP A C 1
ATOM 2456 O O . ASP A 1 308 ? 4.613 -20.891 -29.109 1 95.5 308 ASP A O 1
ATOM 2460 N N . MET A 1 309 ? 4.105 -22.344 -27.469 1 97.25 309 MET A N 1
ATOM 2461 C CA . MET A 1 309 ? 4.641 -23.5 -28.188 1 97.25 309 MET A CA 1
ATOM 2462 C C . MET A 1 309 ? 3.518 -24.422 -28.641 1 97.25 309 MET A C 1
ATOM 2464 O O . MET A 1 309 ? 2.742 -24.922 -27.812 1 97.25 309 MET A O 1
ATOM 2468 N N . ALA A 1 310 ? 3.547 -24.688 -29.938 1 96.81 310 ALA A N 1
ATOM 2469 C CA . ALA A 1 310 ? 2.447 -25.484 -30.484 1 96.81 310 ALA A CA 1
ATOM 2470 C C . ALA A 1 310 ? 2.959 -26.812 -31.047 1 96.81 310 ALA A C 1
ATOM 2472 O O . ALA A 1 310 ? 3.963 -26.828 -31.766 1 96.81 310 ALA A O 1
ATOM 2473 N N . GLY A 1 311 ? 2.268 -27.812 -30.641 1 97.38 311 GLY A N 1
ATOM 2474 C CA . GLY A 1 311 ? 2.584 -29.125 -31.188 1 97.38 311 GLY A CA 1
ATOM 2475 C C . GLY A 1 311 ? 3.646 -29.859 -30.406 1 97.38 311 GLY A C 1
ATOM 2476 O O . GLY A 1 311 ? 4.332 -29.281 -29.562 1 97.38 311 GLY A O 1
ATOM 2477 N N . HIS A 1 312 ? 3.754 -31.141 -30.75 1 98.12 312 HIS A N 1
ATOM 2478 C CA . HIS A 1 312 ? 4.633 -32.031 -30.016 1 98.12 312 HIS A CA 1
ATOM 2479 C C . HIS A 1 312 ? 6.086 -31.578 -30.094 1 98.12 312 HIS A C 1
ATOM 2481 O O . HIS A 1 312 ? 6.793 -31.562 -29.078 1 98.12 312 HIS A O 1
ATOM 2487 N N . SER A 1 313 ? 6.527 -31.188 -31.234 1 97.38 313 SER A N 1
ATOM 2488 C CA . SER A 1 313 ? 7.934 -30.859 -31.453 1 97.38 313 SER A CA 1
ATOM 2489 C C . SER A 1 313 ? 8.359 -29.656 -30.625 1 97.38 313 SER A C 1
ATOM 2491 O O . SER A 1 313 ? 9.383 -29.688 -29.953 1 97.38 313 SER A O 1
ATOM 2493 N N . GLU A 1 314 ? 7.582 -28.609 -30.703 1 97.44 314 GLU A N 1
ATOM 2494 C CA . GLU A 1 314 ? 7.934 -27.391 -29.969 1 97.44 314 GLU A CA 1
ATOM 2495 C C . GLU A 1 314 ? 7.855 -27.625 -28.469 1 97.44 314 GLU A C 1
ATOM 2497 O O . GLU A 1 314 ? 8.688 -27.125 -27.703 1 97.44 314 GLU A O 1
ATOM 2502 N N . ILE A 1 315 ? 6.855 -28.375 -28.062 1 98.5 315 ILE A N 1
ATOM 2503 C CA . ILE A 1 315 ? 6.703 -28.688 -26.641 1 98.5 315 ILE A CA 1
ATOM 2504 C C . ILE A 1 315 ? 7.891 -29.516 -26.172 1 98.5 315 ILE A C 1
ATOM 2506 O O . ILE A 1 315 ? 8.492 -29.219 -25.125 1 98.5 315 ILE A O 1
ATOM 2510 N N . GLN A 1 316 ? 8.281 -30.5 -26.953 1 98.06 316 GLN A N 1
ATOM 2511 C CA . GLN A 1 316 ? 9.445 -31.312 -26.625 1 98.06 316 GLN A CA 1
ATOM 2512 C C . GLN A 1 316 ? 10.703 -30.469 -26.516 1 98.06 316 GLN A C 1
ATOM 2514 O O . GLN A 1 316 ? 11.469 -30.609 -25.562 1 98.06 316 GLN A O 1
ATOM 2519 N N . GLY A 1 317 ? 10.898 -29.625 -27.5 1 97.12 317 GLY A N 1
ATOM 2520 C CA . GLY A 1 317 ? 12.078 -28.766 -27.5 1 97.12 317 GLY A CA 1
ATOM 2521 C C . GLY A 1 317 ? 12.141 -27.844 -26.281 1 97.12 317 GLY A C 1
ATOM 2522 O O . GLY A 1 317 ? 13.219 -27.625 -25.734 1 97.12 317 GLY A O 1
ATOM 2523 N N . THR A 1 318 ? 11.023 -27.344 -25.938 1 97.88 318 THR A N 1
ATOM 2524 C CA . THR A 1 318 ? 10.945 -26.453 -24.797 1 97.88 318 THR A CA 1
ATOM 2525 C C . THR A 1 318 ? 11.312 -27.172 -23.5 1 97.88 318 THR A C 1
ATOM 2527 O O . THR A 1 318 ? 12.102 -26.672 -22.703 1 97.88 318 THR A O 1
ATOM 2530 N N . LEU A 1 319 ? 10.75 -28.359 -23.266 1 98.25 319 LEU A N 1
ATOM 2531 C CA . LEU A 1 319 ? 11.039 -29.141 -22.078 1 98.25 319 LEU A CA 1
ATOM 2532 C C . LEU A 1 319 ? 12.508 -29.562 -22.031 1 98.25 319 LEU A C 1
ATOM 2534 O O . LEU A 1 319 ? 13.148 -29.484 -20.984 1 98.25 319 LEU A O 1
ATOM 2538 N N . LEU A 1 320 ? 12.984 -29.906 -23.172 1 97 320 LEU A N 1
ATOM 2539 C CA . LEU A 1 320 ? 14.391 -30.281 -23.281 1 97 320 LEU A CA 1
ATOM 2540 C C . LEU A 1 320 ? 15.289 -29.125 -22.875 1 97 320 LEU A C 1
ATOM 2542 O O . LEU A 1 320 ? 16.266 -29.312 -22.141 1 97 320 LEU A O 1
ATOM 2546 N N . ASN A 1 321 ? 14.984 -27.984 -23.391 1 96.88 321 ASN A N 1
ATOM 2547 C CA . ASN A 1 321 ? 15.781 -26.797 -23.094 1 96.88 321 ASN A CA 1
ATOM 2548 C C . ASN A 1 321 ? 15.805 -26.516 -21.609 1 96.88 321 ASN A C 1
ATOM 2550 O O . ASN A 1 321 ? 16.859 -26.172 -21.047 1 96.88 321 ASN A O 1
ATOM 2554 N N . LEU A 1 322 ? 14.688 -26.625 -20.906 1 97.62 322 LEU A N 1
ATOM 2555 C CA . LEU A 1 322 ? 14.594 -26.359 -19.484 1 97.62 322 LEU A CA 1
ATOM 2556 C C . LEU A 1 322 ? 15.414 -27.375 -18.688 1 97.62 322 LEU A C 1
ATOM 2558 O O . LEU A 1 322 ? 16.25 -26.984 -17.859 1 97.62 322 LEU A O 1
ATOM 2562 N N . PHE A 1 323 ? 15.234 -28.625 -18.969 1 96.88 323 PHE A N 1
ATOM 2563 C CA . PHE A 1 323 ? 15.867 -29.688 -18.188 1 96.88 323 PHE A CA 1
ATOM 2564 C C . PHE A 1 323 ? 17.359 -29.781 -18.516 1 96.88 323 PHE A C 1
ATOM 2566 O O . PHE A 1 323 ? 18.141 -30.297 -17.719 1 96.88 323 PHE A O 1
ATOM 2573 N N . ALA A 1 324 ? 17.75 -29.266 -19.719 1 96.25 324 ALA A N 1
ATOM 2574 C CA . ALA A 1 324 ? 19.172 -29.234 -20.062 1 96.25 324 ALA A CA 1
ATOM 2575 C C . ALA A 1 324 ? 19.953 -28.359 -19.094 1 96.25 324 ALA A C 1
ATOM 2577 O O . ALA A 1 324 ? 21.156 -28.547 -18.891 1 96.25 324 ALA A O 1
ATOM 2578 N N . SER A 1 325 ? 19.281 -27.406 -18.484 1 95.19 325 SER A N 1
ATOM 2579 C CA . SER A 1 325 ? 19.922 -26.531 -17.5 1 95.19 325 SER A CA 1
ATOM 2580 C C . SER A 1 325 ? 20.219 -27.281 -16.203 1 95.19 325 SER A C 1
ATOM 2582 O O . SER A 1 325 ? 21.125 -26.906 -15.453 1 95.19 325 SER A O 1
ATOM 2584 N N . ILE A 1 326 ? 19.453 -28.281 -15.922 1 94 326 ILE A N 1
ATOM 2585 C CA . ILE A 1 326 ? 19.531 -29.047 -14.68 1 94 326 ILE A CA 1
ATOM 2586 C C . ILE A 1 326 ? 19.406 -30.531 -14.977 1 94 326 ILE A C 1
ATOM 2588 O O . ILE A 1 326 ? 18.469 -31.188 -14.508 1 94 326 ILE A O 1
ATOM 2592 N N . PRO A 1 327 ? 20.297 -31.094 -15.594 1 92.12 327 PRO A N 1
ATOM 2593 C CA . PRO A 1 327 ? 20.156 -32.469 -16.125 1 92.12 327 PRO A CA 1
ATOM 2594 C C . PRO A 1 327 ? 19.938 -33.5 -15.023 1 92.12 327 PRO A C 1
ATOM 2596 O O . PRO A 1 327 ? 19.297 -34.531 -15.258 1 92.12 327 PRO A O 1
ATOM 2599 N N . ASN A 1 328 ? 20.406 -33.25 -13.859 1 88.56 328 ASN A N 1
ATOM 2600 C CA . ASN A 1 328 ? 20.219 -34.188 -12.75 1 88.56 328 ASN A CA 1
ATOM 2601 C C . ASN A 1 328 ? 19.047 -33.781 -11.859 1 88.56 328 ASN A C 1
ATOM 2603 O O . ASN A 1 328 ? 18.969 -34.188 -10.703 1 88.56 328 ASN A O 1
ATOM 2607 N N . GLY A 1 329 ? 18.281 -32.938 -12.383 1 91.88 329 GLY A N 1
ATOM 2608 C CA . GLY A 1 329 ? 17.203 -32.344 -11.586 1 91.88 329 GLY A CA 1
ATOM 2609 C C . GLY A 1 329 ? 16.203 -33.375 -11.094 1 91.88 329 GLY A C 1
ATOM 2610 O O . GLY A 1 329 ? 15.75 -34.25 -11.859 1 91.88 329 GLY A O 1
ATOM 2611 N N . LYS A 1 330 ? 15.891 -33.312 -9.836 1 92 330 LYS A N 1
ATOM 2612 C CA . LYS A 1 330 ? 14.812 -34.094 -9.234 1 92 330 LYS A CA 1
ATOM 2613 C C . LYS A 1 330 ? 13.484 -33.344 -9.305 1 92 330 LYS A C 1
ATOM 2615 O O . LYS A 1 330 ? 13.422 -32.156 -8.938 1 92 330 LYS A O 1
ATOM 2620 N N . VAL A 1 331 ? 12.5 -34.062 -9.797 1 94.88 331 VAL A N 1
ATOM 2621 C CA . VAL A 1 331 ? 11.18 -33.438 -9.906 1 94.88 331 VAL A CA 1
ATOM 2622 C C . VAL A 1 331 ? 10.344 -33.812 -8.68 1 94.88 331 VAL A C 1
ATOM 2624 O O . VAL A 1 331 ? 10.219 -34.969 -8.32 1 94.88 331 VAL A O 1
ATOM 2627 N N . LEU A 1 332 ? 9.852 -32.812 -7.984 1 93.25 332 LEU A N 1
ATOM 2628 C CA . LEU A 1 332 ? 8.977 -32.969 -6.828 1 93.25 332 LEU A CA 1
ATOM 2629 C C . LEU A 1 332 ? 7.602 -32.375 -7.105 1 93.25 332 LEU A C 1
ATOM 2631 O O . LEU A 1 332 ? 7.496 -31.234 -7.578 1 93.25 332 LEU A O 1
ATOM 2635 N N . ILE A 1 333 ? 6.559 -33.188 -6.93 1 96.31 333 ILE A N 1
ATOM 2636 C CA . ILE A 1 333 ? 5.191 -32.688 -7.078 1 96.31 333 ILE A CA 1
ATOM 2637 C C . ILE A 1 333 ? 4.594 -32.406 -5.703 1 96.31 333 ILE A C 1
ATOM 2639 O O . ILE A 1 333 ? 4.496 -33.312 -4.863 1 96.31 333 ILE A O 1
ATOM 2643 N N . ASP A 1 334 ? 4.199 -31.188 -5.469 1 96 334 ASP A N 1
ATOM 2644 C CA . ASP A 1 334 ? 3.682 -30.781 -4.164 1 96 334 ASP A CA 1
ATOM 2645 C C . ASP A 1 334 ? 2.166 -30.969 -4.098 1 96 334 ASP A C 1
ATOM 2647 O O . ASP A 1 334 ? 1.619 -31.281 -3.041 1 96 334 ASP A O 1
ATOM 2651 N N . ARG A 1 335 ? 1.532 -30.719 -5.273 1 97.12 335 ARG A N 1
ATOM 2652 C CA . ARG A 1 335 ? 0.076 -30.812 -5.254 1 97.12 335 ARG A CA 1
ATOM 2653 C C . ARG A 1 335 ? -0.486 -30.891 -6.668 1 97.12 335 ARG A C 1
ATOM 2655 O O . ARG A 1 335 ? 0.016 -30.234 -7.582 1 97.12 335 ARG A O 1
ATOM 2662 N N . VAL A 1 336 ? -1.521 -31.734 -6.816 1 98.38 336 VAL A N 1
ATOM 2663 C CA . VAL A 1 336 ? -2.316 -31.812 -8.039 1 98.38 336 VAL A CA 1
ATOM 2664 C C . VAL A 1 336 ? -3.787 -31.562 -7.711 1 98.38 336 VAL A C 1
ATOM 2666 O O . VAL A 1 336 ? -4.375 -32.25 -6.883 1 98.38 336 VAL A O 1
ATOM 2669 N N . THR A 1 337 ? -4.371 -30.516 -8.281 1 98.25 337 THR A N 1
ATOM 2670 C CA . THR A 1 337 ? -5.785 -30.188 -8.102 1 98.25 337 THR A CA 1
ATOM 2671 C C . THR A 1 337 ? -6.559 -30.406 -9.398 1 98.25 337 THR A C 1
ATOM 2673 O O . THR A 1 337 ? -6.297 -29.734 -10.406 1 98.25 337 THR A O 1
ATOM 2676 N N . CYS A 1 338 ? -7.523 -31.312 -9.359 1 98 338 CYS A N 1
ATOM 2677 C CA . CYS A 1 338 ? -8.258 -31.703 -10.555 1 98 338 CYS A CA 1
ATOM 2678 C C . CYS A 1 338 ? -9.719 -31.281 -10.461 1 98 338 CYS A C 1
ATOM 2680 O O . CYS A 1 338 ? -10.422 -31.672 -9.531 1 98 338 CYS A O 1
ATOM 2682 N N . ASN A 1 339 ? -10.164 -30.5 -11.438 1 97.62 339 ASN A N 1
ATOM 2683 C CA . ASN A 1 339 ? -11.57 -30.125 -11.539 1 97.62 339 ASN A CA 1
ATOM 2684 C C . ASN A 1 339 ? -12.234 -30.766 -12.758 1 97.62 339 ASN A C 1
ATOM 2686 O O . ASN A 1 339 ? -11.828 -30.5 -13.898 1 97.62 339 ASN A O 1
ATOM 2690 N N . LYS A 1 340 ? -13.258 -31.578 -12.547 1 96.94 340 LYS A N 1
ATOM 2691 C CA . LYS A 1 340 ? -13.977 -32.219 -13.633 1 96.94 340 LYS A CA 1
ATOM 2692 C C . LYS A 1 340 ? -14.758 -31.219 -14.469 1 96.94 340 LYS A C 1
ATOM 2694 O O . LYS A 1 340 ? -15.406 -30.312 -13.922 1 96.94 340 LYS A O 1
ATOM 2699 N N . LYS A 1 341 ? -14.617 -31.375 -15.766 1 93.25 341 LYS A N 1
ATOM 2700 C CA . LYS A 1 341 ? -15.328 -30.484 -16.688 1 93.25 341 LYS A CA 1
ATOM 2701 C C . LYS A 1 341 ? -16.328 -31.266 -17.547 1 93.25 341 LYS A C 1
ATOM 2703 O O . LYS A 1 341 ? -16 -31.703 -18.656 1 93.25 341 LYS A O 1
ATOM 2708 N N . GLY A 1 342 ? -17.469 -31.469 -17.156 1 86.19 342 GLY A N 1
ATOM 2709 C CA . GLY A 1 342 ? -18.516 -32.094 -17.953 1 86.19 342 GLY A CA 1
ATOM 2710 C C . GLY A 1 342 ? -18.5 -33.594 -17.891 1 86.19 342 GLY A C 1
ATOM 2711 O O . GLY A 1 342 ? -19.438 -34.219 -17.375 1 86.19 342 GLY A O 1
ATOM 2712 N N . SER A 1 343 ? -17.422 -34.188 -18.5 1 89.94 343 SER A N 1
ATOM 2713 C CA . SER A 1 343 ? -17.344 -35.656 -18.531 1 89.94 343 SER A CA 1
ATOM 2714 C C . SER A 1 343 ? -16.141 -36.156 -17.75 1 89.94 343 SER A C 1
ATOM 2716 O O . SER A 1 343 ? -15.281 -35.375 -17.344 1 89.94 343 SER A O 1
ATOM 2718 N N . ASP A 1 344 ? -16.047 -37.469 -17.625 1 91.44 344 ASP A N 1
ATOM 2719 C CA . ASP A 1 344 ? -14.969 -38.094 -16.875 1 91.44 344 ASP A CA 1
ATOM 2720 C C . ASP A 1 344 ? -13.664 -38.031 -17.672 1 91.44 344 ASP A C 1
ATOM 2722 O O . ASP A 1 344 ? -12.594 -38.312 -17.109 1 91.44 344 ASP A O 1
ATOM 2726 N N . ASP A 1 345 ? -13.758 -37.625 -18.875 1 94.38 345 ASP A N 1
ATOM 2727 C CA . ASP A 1 345 ? -12.562 -37.562 -19.703 1 94.38 345 ASP A CA 1
ATOM 2728 C C . ASP A 1 345 ? -12.078 -36.125 -19.844 1 94.38 345 ASP A C 1
ATOM 2730 O O . ASP A 1 345 ? -11.047 -35.875 -20.484 1 94.38 345 ASP A O 1
ATOM 2734 N N . ASP A 1 346 ? -12.805 -35.156 -19.328 1 96 346 ASP A N 1
ATOM 2735 C CA . ASP A 1 346 ? -12.492 -33.75 -19.469 1 96 346 ASP A CA 1
ATOM 2736 C C . ASP A 1 346 ? -12.219 -33.094 -18.109 1 96 346 ASP A C 1
ATOM 2738 O O . ASP A 1 346 ? -13.109 -33.031 -17.25 1 96 346 ASP A O 1
ATOM 2742 N N . TRP A 1 347 ? -10.953 -32.625 -17.953 1 97.44 347 TRP A N 1
ATOM 2743 C CA . TRP A 1 347 ? -10.531 -32.094 -16.656 1 97.44 347 TRP A CA 1
ATOM 2744 C C . TRP A 1 347 ? -9.68 -30.844 -16.828 1 97.44 347 TRP A C 1
ATOM 2746 O O . TRP A 1 347 ? -8.945 -30.703 -17.812 1 97.44 347 TRP A O 1
ATOM 2756 N N . ASP A 1 348 ? -9.836 -29.875 -15.984 1 97.12 348 ASP A N 1
ATOM 2757 C CA . ASP A 1 348 ? -8.836 -28.844 -15.742 1 97.12 348 ASP A CA 1
ATOM 2758 C C . ASP A 1 348 ? -7.988 -29.172 -14.516 1 97.12 348 ASP A C 1
ATOM 2760 O O . ASP A 1 348 ? -8.516 -29.594 -13.492 1 97.12 348 ASP A O 1
ATOM 2764 N N . VAL A 1 349 ? -6.652 -29.016 -14.672 1 98.25 349 VAL A N 1
ATOM 2765 C CA . VAL A 1 349 ? -5.77 -29.5 -13.617 1 98.25 349 VAL A CA 1
ATOM 2766 C C . VAL A 1 349 ? -4.707 -28.453 -13.305 1 98.25 349 VAL A C 1
ATOM 2768 O O . VAL A 1 349 ? -4.168 -27.812 -14.219 1 98.25 349 VAL A O 1
ATOM 2771 N N . ALA A 1 350 ? -4.52 -28.203 -12.023 1 98.38 350 ALA A N 1
ATOM 2772 C CA . ALA A 1 350 ? -3.379 -27.422 -11.562 1 98.38 350 ALA A CA 1
ATOM 2773 C C . ALA A 1 350 ? -2.344 -28.297 -10.867 1 98.38 350 ALA A C 1
ATOM 2775 O O . ALA A 1 350 ? -2.697 -29.188 -10.078 1 98.38 350 ALA A O 1
ATOM 2776 N N . VAL A 1 351 ? -1.061 -28.094 -11.203 1 98.69 351 VAL A N 1
ATOM 2777 C CA . VAL A 1 351 ? 0.027 -28.859 -10.602 1 98.69 351 VAL A CA 1
ATOM 2778 C C . VAL A 1 351 ? 1.095 -27.906 -10.07 1 98.69 351 VAL A C 1
ATOM 2780 O O . VAL A 1 351 ? 1.648 -27.094 -10.82 1 98.69 351 VAL A O 1
ATOM 2783 N N . ARG A 1 352 ? 1.346 -27.922 -8.812 1 98.38 352 ARG A N 1
ATOM 2784 C CA . ARG A 1 352 ? 2.479 -27.219 -8.219 1 98.38 352 ARG A CA 1
ATOM 2785 C C . ARG A 1 352 ? 3.682 -28.141 -8.07 1 98.38 352 ARG A C 1
ATOM 2787 O O . ARG A 1 352 ? 3.555 -29.25 -7.555 1 98.38 352 ARG A O 1
ATOM 2794 N N . TRP A 1 353 ? 4.781 -27.703 -8.516 1 97.31 353 TRP A N 1
ATOM 2795 C CA . TRP A 1 353 ? 5.945 -28.578 -8.602 1 97.31 353 TRP A CA 1
ATOM 2796 C C . TRP A 1 353 ? 7.227 -27.828 -8.266 1 97.31 353 TRP A C 1
ATOM 2798 O O . TRP A 1 353 ? 7.234 -26.594 -8.227 1 97.31 353 TRP A O 1
ATOM 2808 N N . ARG A 1 354 ? 8.32 -28.547 -8.008 1 94.44 354 ARG A N 1
ATOM 2809 C CA . ARG A 1 354 ? 9.688 -28.078 -7.828 1 94.44 354 ARG A CA 1
ATOM 2810 C C . ARG A 1 354 ? 10.68 -28.969 -8.57 1 94.44 354 ARG A C 1
ATOM 2812 O O . ARG A 1 354 ? 10.469 -30.188 -8.672 1 94.44 354 ARG A O 1
ATOM 2819 N N . ILE A 1 355 ? 11.625 -28.375 -9.086 1 94.94 355 ILE A N 1
ATOM 2820 C CA . ILE A 1 355 ? 12.766 -29.078 -9.648 1 94.94 355 ILE A CA 1
ATOM 2821 C C . ILE A 1 355 ? 14.039 -28.656 -8.93 1 94.94 355 ILE A C 1
ATOM 2823 O O . ILE A 1 355 ? 14.367 -27.469 -8.883 1 94.94 355 ILE A O 1
ATOM 2827 N N . GLN A 1 356 ? 14.734 -29.609 -8.406 1 93 356 GLN A N 1
ATOM 2828 C CA . GLN A 1 356 ? 15.945 -29.328 -7.641 1 93 356 GLN A CA 1
ATOM 2829 C C . GLN A 1 356 ? 17.141 -30.062 -8.227 1 93 356 GLN A C 1
ATOM 2831 O O . GLN A 1 356 ? 17.031 -31.234 -8.633 1 93 356 GLN A O 1
ATOM 2836 N N . GLY A 1 357 ? 18.203 -29.375 -8.328 1 91.88 357 GLY A N 1
ATOM 2837 C CA . GLY A 1 357 ? 19.422 -29.984 -8.82 1 91.88 357 GLY A CA 1
ATOM 2838 C C . GLY A 1 357 ? 20.547 -28.984 -9.039 1 91.88 357 GLY A C 1
ATOM 2839 O O . GLY A 1 357 ? 20.484 -27.875 -8.523 1 91.88 357 GLY A O 1
ATOM 2840 N N . LEU A 1 358 ? 21.531 -29.438 -9.773 1 90.5 358 LEU A N 1
ATOM 2841 C CA . LEU A 1 358 ? 22.672 -28.578 -10.07 1 90.5 358 LEU A CA 1
ATOM 2842 C C . LEU A 1 358 ? 22.5 -27.891 -11.422 1 90.5 358 LEU A C 1
ATOM 2844 O O . LEU A 1 358 ? 22.062 -28.516 -12.391 1 90.5 358 LEU A O 1
ATOM 2848 N N . HIS A 1 359 ? 22.797 -26.641 -11.398 1 93.38 359 HIS A N 1
ATOM 2849 C CA . HIS A 1 359 ? 22.922 -25.938 -12.68 1 93.38 359 HIS A CA 1
ATOM 2850 C C . HIS A 1 359 ? 24.219 -26.344 -13.383 1 93.38 359 HIS A C 1
ATOM 2852 O O . HIS A 1 359 ? 25.188 -25.594 -13.383 1 93.38 359 HIS A O 1
ATOM 2858 N N . SER A 1 360 ? 24.156 -27.422 -14.125 1 93.06 360 SER A N 1
ATOM 2859 C CA . SER A 1 360 ? 25.391 -28.016 -14.617 1 93.06 360 SER A CA 1
ATOM 2860 C C . SER A 1 360 ? 25.375 -28.141 -16.141 1 93.06 360 SER A C 1
ATOM 2862 O O . SER A 1 360 ? 26.312 -28.688 -16.734 1 93.06 360 SER A O 1
ATOM 2864 N N . GLY A 1 361 ? 24.359 -27.703 -16.75 1 93.19 361 GLY A N 1
ATOM 2865 C CA . GLY A 1 361 ? 24.281 -27.75 -18.203 1 93.19 361 GLY A CA 1
ATOM 2866 C C . GLY A 1 361 ? 23.828 -26.438 -18.828 1 93.19 361 GLY A C 1
ATOM 2867 O O . GLY A 1 361 ? 23.281 -25.578 -18.125 1 93.19 361 GLY A O 1
ATOM 2868 N N . ILE A 1 362 ? 24.078 -26.375 -20.188 1 95.12 362 ILE A N 1
ATOM 2869 C CA . ILE A 1 362 ? 23.609 -25.234 -20.953 1 95.12 362 ILE A CA 1
ATOM 2870 C C . ILE A 1 362 ? 22.141 -25.438 -21.344 1 95.12 362 ILE A C 1
ATOM 2872 O O . ILE A 1 362 ? 21.781 -26.5 -21.859 1 95.12 362 ILE A O 1
ATOM 2876 N N . GLY A 1 363 ? 21.328 -24.531 -21.031 1 95.5 363 GLY A N 1
ATOM 2877 C CA . GLY A 1 363 ? 19.922 -24.594 -21.359 1 95.5 363 GLY A CA 1
ATOM 2878 C C . GLY A 1 363 ? 19.203 -23.266 -21.188 1 95.5 363 GLY A C 1
ATOM 2879 O O . GLY A 1 363 ? 19.672 -22.234 -21.672 1 95.5 363 GLY A O 1
ATOM 2880 N N . TYR A 1 364 ? 18.094 -23.281 -20.562 1 95 364 TYR A N 1
ATOM 2881 C CA . TYR A 1 364 ? 17.25 -22.109 -20.422 1 95 364 TYR A CA 1
ATOM 2882 C C . TYR A 1 364 ? 17.969 -21.016 -19.641 1 95 364 TYR A C 1
ATOM 2884 O O . TYR A 1 364 ? 17.812 -19.828 -19.953 1 95 364 TYR A O 1
ATOM 2892 N N . PHE A 1 365 ? 18.766 -21.375 -18.672 1 95.06 365 PHE A N 1
ATOM 2893 C CA . PHE A 1 365 ? 19.375 -20.406 -17.766 1 95.06 365 PHE A CA 1
ATOM 2894 C C . PHE A 1 365 ? 20.812 -20.094 -18.172 1 95.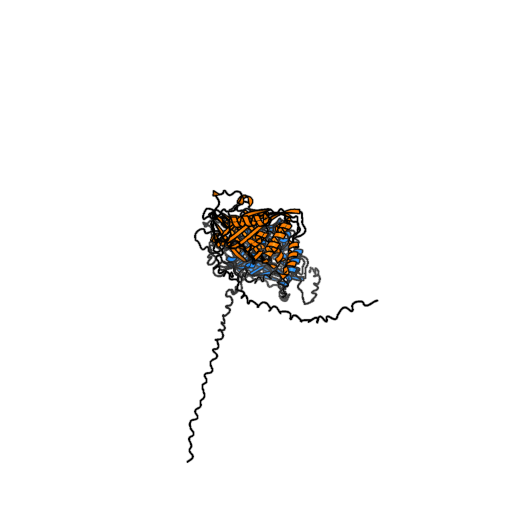06 365 PHE A C 1
ATOM 2896 O O . PHE A 1 365 ? 21.578 -19.547 -17.391 1 95.06 365 PHE A O 1
ATOM 2903 N N . GLY A 1 366 ? 21.203 -20.516 -19.391 1 93.25 366 GLY A N 1
ATOM 2904 C CA . GLY A 1 366 ? 22.5 -20.156 -19.922 1 93.25 366 GLY A CA 1
ATOM 2905 C C . GLY A 1 366 ? 23.609 -21.109 -19.516 1 93.25 366 GLY A C 1
ATOM 2906 O O . GLY A 1 366 ? 23.375 -22.328 -19.406 1 93.25 366 GLY A O 1
ATOM 2907 N N . TYR A 1 367 ? 24.75 -20.531 -19.359 1 94 367 TYR A N 1
ATOM 2908 C CA . TYR A 1 367 ? 25.906 -21.344 -19.047 1 94 367 TYR A CA 1
ATOM 2909 C C . TYR A 1 367 ? 25.859 -21.844 -17.609 1 94 367 TYR A C 1
ATOM 2911 O O . TYR A 1 367 ? 25.406 -21.125 -16.703 1 94 367 TYR A O 1
ATOM 2919 N N . PRO A 1 368 ? 26.359 -23.047 -17.391 1 94.19 368 PRO A N 1
ATOM 2920 C CA . PRO A 1 368 ? 26.281 -23.641 -16.062 1 94.19 368 PRO A CA 1
ATOM 2921 C C . PRO A 1 368 ? 27.078 -22.844 -15.023 1 94.19 368 PRO A C 1
ATOM 2923 O O . PRO A 1 368 ? 28.172 -22.375 -15.305 1 94.19 368 PRO A O 1
ATOM 2926 N N . SER A 1 369 ? 26.484 -22.719 -13.914 1 91 369 SER A N 1
ATOM 2927 C CA . SER A 1 369 ? 27.141 -22.047 -12.789 1 91 369 SER A CA 1
ATOM 2928 C C . SER A 1 369 ? 27.703 -23.062 -11.797 1 91 369 SER A C 1
ATOM 2930 O O . SER A 1 369 ? 28.516 -22.703 -10.938 1 91 369 SER A O 1
ATOM 2932 N N . GLY A 1 370 ? 27.172 -24.281 -11.828 1 89.62 370 GLY A N 1
ATOM 2933 C CA . GLY A 1 370 ? 27.578 -25.312 -10.883 1 89.62 370 GLY A CA 1
ATOM 2934 C C . GLY A 1 370 ? 26.859 -25.219 -9.555 1 89.62 370 GLY A C 1
ATOM 2935 O O . GLY A 1 370 ? 27.031 -26.094 -8.688 1 89.62 370 GLY A O 1
ATOM 2936 N N . LYS A 1 371 ? 26.047 -24.328 -9.406 1 89.25 371 LYS A N 1
ATOM 2937 C CA . LYS A 1 371 ? 25.359 -24.125 -8.141 1 89.25 371 LYS A CA 1
ATOM 2938 C C . LYS A 1 371 ? 24.094 -24.969 -8.07 1 89.25 371 LYS A C 1
ATOM 2940 O O . LYS A 1 371 ? 23.516 -25.328 -9.102 1 89.25 371 LYS A O 1
ATOM 2945 N N . ALA A 1 372 ? 23.734 -25.344 -6.84 1 88.69 372 ALA A N 1
ATOM 2946 C CA . ALA A 1 372 ? 22.438 -25.969 -6.621 1 88.69 372 ALA A CA 1
ATOM 2947 C C . ALA A 1 372 ? 21.312 -24.953 -6.781 1 88.69 372 ALA A C 1
ATOM 2949 O O . ALA A 1 372 ? 21.359 -23.859 -6.211 1 88.69 372 ALA A O 1
ATOM 2950 N N . ILE A 1 373 ? 20.344 -25.312 -7.586 1 91.81 373 ILE A N 1
ATOM 2951 C CA . ILE A 1 373 ? 19.219 -24.406 -7.797 1 91.81 373 ILE A CA 1
ATOM 2952 C C . ILE A 1 373 ? 17.906 -25.156 -7.633 1 91.81 373 ILE A C 1
ATOM 2954 O O . ILE A 1 373 ? 17.875 -26.391 -7.684 1 91.81 373 ILE A O 1
ATOM 2958 N N . GLU A 1 374 ? 16.906 -24.438 -7.359 1 92.75 374 GLU A N 1
ATOM 2959 C CA . GLU A 1 374 ? 15.531 -24.922 -7.324 1 92.75 374 GLU A CA 1
ATOM 2960 C C . GLU A 1 374 ? 14.617 -24.078 -8.195 1 92.75 374 GLU A C 1
ATOM 2962 O O . GLU A 1 374 ? 14.648 -22.844 -8.117 1 92.75 374 GLU A O 1
ATOM 2967 N N . ILE A 1 375 ? 13.898 -24.75 -9.055 1 96.06 375 ILE A N 1
ATOM 2968 C CA . ILE A 1 375 ? 12.883 -24.094 -9.875 1 96.06 375 ILE A CA 1
ATOM 2969 C C . ILE A 1 375 ? 11.492 -24.391 -9.32 1 96.06 375 ILE A C 1
ATOM 2971 O O . ILE A 1 375 ? 11.117 -25.562 -9.18 1 96.06 375 ILE A O 1
ATOM 2975 N N . ASN A 1 376 ? 10.805 -23.406 -8.922 1 95.31 376 ASN A N 1
ATOM 2976 C CA . ASN A 1 376 ? 9.438 -23.531 -8.445 1 95.31 376 ASN A CA 1
ATOM 2977 C C . ASN A 1 376 ? 8.43 -23.078 -9.508 1 95.31 376 ASN A C 1
ATOM 2979 O O . ASN A 1 376 ? 8.594 -22.031 -10.109 1 95.31 376 ASN A O 1
ATOM 2983 N N . GLY A 1 377 ? 7.395 -23.922 -9.719 1 98 377 GLY A N 1
ATOM 2984 C CA . GLY A 1 377 ? 6.418 -23.547 -10.734 1 98 377 GLY A CA 1
ATOM 2985 C C . GLY A 1 377 ? 5.035 -24.109 -10.461 1 98 377 GLY A C 1
ATOM 2986 O O . GLY A 1 377 ? 4.852 -24.906 -9.547 1 98 377 GLY A O 1
ATOM 2987 N N . ILE A 1 378 ? 4.102 -23.562 -11.156 1 98.38 378 ILE A N 1
ATOM 2988 C CA . ILE A 1 378 ? 2.721 -24.031 -11.172 1 98.38 378 ILE A CA 1
ATOM 2989 C C . ILE A 1 378 ? 2.215 -24.109 -12.617 1 98.38 378 ILE A C 1
ATOM 2991 O O . ILE A 1 378 ? 2.346 -23.141 -13.367 1 98.38 378 ILE A O 1
ATOM 2995 N N . ASN A 1 379 ? 1.666 -25.25 -12.953 1 98.62 379 ASN A N 1
ATOM 2996 C CA . ASN A 1 379 ? 1.077 -25.438 -14.273 1 98.62 379 ASN A CA 1
ATOM 2997 C C . ASN A 1 379 ? -0.438 -25.609 -14.195 1 98.62 379 ASN A C 1
ATOM 2999 O O . ASN A 1 379 ? -0.953 -26.203 -13.25 1 98.62 379 ASN A O 1
ATOM 3003 N N . HIS A 1 380 ? -1.093 -25.047 -15.133 1 97.81 380 HIS A N 1
ATOM 3004 C CA . HIS A 1 380 ? -2.492 -25.359 -15.406 1 97.81 380 HIS A CA 1
ATOM 3005 C C . HIS A 1 380 ? -2.641 -26.156 -16.703 1 97.81 380 HIS A C 1
ATOM 3007 O O . HIS A 1 380 ? -1.964 -25.859 -17.688 1 97.81 380 HIS A O 1
ATOM 3013 N N . TYR A 1 381 ? -3.514 -27.156 -16.672 1 98.06 381 TYR A N 1
ATOM 3014 C CA . TYR A 1 381 ? -3.754 -28.016 -17.812 1 98.06 381 TYR A CA 1
ATOM 3015 C C . TYR A 1 381 ? -5.238 -28.078 -18.156 1 98.06 381 TYR A C 1
ATOM 3017 O O . TYR A 1 381 ? -6.086 -28.109 -17.266 1 98.06 381 TYR A O 1
ATOM 3025 N N . LYS A 1 382 ? -5.473 -28.078 -19.438 1 97 382 LYS A N 1
ATOM 3026 C CA . LYS A 1 382 ? -6.758 -28.547 -19.938 1 97 382 LYS A CA 1
ATOM 3027 C C . LYS A 1 382 ? -6.633 -29.938 -20.578 1 97 382 LYS A C 1
ATOM 3029 O O . LYS A 1 382 ? -5.984 -30.094 -21.609 1 97 382 LYS A O 1
ATOM 3034 N N . VAL A 1 383 ? -7.207 -30.906 -19.938 1 98.25 383 VAL A N 1
ATOM 3035 C CA . VAL A 1 383 ? -7.234 -32.281 -20.453 1 98.25 383 VAL A CA 1
ATOM 3036 C C . VAL A 1 383 ? -8.594 -32.562 -21.078 1 98.25 383 VAL A C 1
ATOM 3038 O O . VAL A 1 383 ? -9.625 -32.469 -20.406 1 98.25 383 VAL A O 1
ATOM 3041 N N . ARG A 1 384 ? -8.609 -32.844 -22.312 1 96.81 384 ARG A N 1
ATOM 3042 C CA . ARG A 1 384 ? -9.805 -33.188 -23.078 1 96.81 384 ARG A CA 1
ATOM 3043 C C . ARG A 1 384 ? -9.609 -34.531 -23.797 1 96.81 384 ARG A C 1
ATOM 3045 O O . ARG A 1 384 ? -8.57 -34.75 -24.406 1 96.81 384 ARG A O 1
ATOM 3052 N N . ASN A 1 385 ? -10.625 -35.375 -23.656 1 96.5 385 ASN A N 1
ATOM 3053 C CA . ASN A 1 385 ? -10.555 -36.688 -24.297 1 96.5 385 ASN A CA 1
ATOM 3054 C C . ASN A 1 385 ? -9.266 -37.438 -23.938 1 96.5 385 ASN A C 1
ATOM 3056 O O . ASN A 1 385 ? -8.547 -37.906 -24.812 1 96.5 385 ASN A O 1
ATOM 3060 N N . GLN A 1 386 ? -8.875 -37.281 -22.672 1 97.12 386 GLN A N 1
ATOM 3061 C CA . GLN A 1 386 ? -7.785 -38.031 -22.047 1 97.12 386 GLN A CA 1
ATOM 3062 C C . GLN A 1 386 ? -6.43 -37.594 -22.609 1 97.12 386 GLN A C 1
ATOM 3064 O O . GLN A 1 386 ? -5.469 -38.375 -22.594 1 97.12 386 GLN A O 1
ATOM 3069 N N . LYS A 1 387 ? -6.355 -36.375 -23.172 1 98.38 387 LYS A N 1
ATOM 3070 C CA . LYS A 1 387 ? -5.102 -35.812 -23.641 1 98.38 387 LYS A CA 1
ATOM 3071 C C . LYS A 1 387 ? -4.988 -34.344 -23.234 1 98.38 387 LYS A C 1
ATOM 3073 O O . LYS A 1 387 ? -5.996 -33.656 -23.094 1 98.38 387 LYS A O 1
ATOM 3078 N N . ILE A 1 388 ? -3.807 -33.906 -23.109 1 98.69 388 ILE A N 1
ATOM 3079 C CA . ILE A 1 388 ? -3.58 -32.5 -22.797 1 98.69 388 ILE A CA 1
ATOM 3080 C C . ILE A 1 388 ? -3.746 -31.672 -24.047 1 98.69 388 ILE A C 1
ATOM 3082 O O . ILE A 1 388 ? -3.049 -31.875 -25.047 1 98.69 388 ILE A O 1
ATOM 3086 N N . GLN A 1 389 ? -4.676 -30.781 -23.984 1 98 389 GLN A N 1
ATOM 3087 C CA . GLN A 1 389 ? -4.949 -29.891 -25.109 1 98 389 GLN A CA 1
ATOM 3088 C C . GLN A 1 389 ? -4.211 -28.562 -24.953 1 98 389 GLN A C 1
ATOM 3090 O O . GLN A 1 389 ? -3.773 -27.969 -25.938 1 98 389 GLN A O 1
ATOM 3095 N N . GLU A 1 390 ? -4.16 -28.031 -23.75 1 97 390 GLU A N 1
ATOM 3096 C CA . GLU A 1 390 ? -3.523 -26.766 -23.438 1 97 390 GLU A CA 1
ATOM 3097 C C . GLU A 1 390 ? -2.814 -26.812 -22.078 1 97 390 GLU A C 1
ATOM 3099 O O . GLU A 1 390 ? -3.277 -27.5 -21.156 1 97 390 GLU A O 1
ATOM 3104 N N . GLU A 1 391 ? -1.716 -26.125 -22.031 1 98.06 391 GLU A N 1
ATOM 3105 C CA . GLU A 1 391 ? -0.918 -26.047 -20.812 1 98.06 391 GLU A CA 1
ATOM 3106 C C . GLU A 1 391 ? -0.368 -24.641 -20.594 1 98.06 391 GLU A C 1
ATOM 3108 O O . GLU A 1 391 ? 0.128 -24.016 -21.531 1 98.06 391 GLU A O 1
ATOM 3113 N N . TRP A 1 392 ? -0.581 -24.094 -19.453 1 97 392 TRP A N 1
ATOM 3114 C CA . TRP A 1 392 ? 0.139 -22.906 -19 1 97 392 TRP A CA 1
ATOM 3115 C C . TRP A 1 392 ? 1.282 -23.281 -18.062 1 97 392 TRP A C 1
ATOM 3117 O O . TRP A 1 392 ? 1.051 -23.812 -16.969 1 97 392 TRP A O 1
ATOM 3127 N N . PHE A 1 393 ? 2.48 -23.062 -18.469 1 98.44 393 PHE A N 1
ATOM 3128 C CA . PHE A 1 393 ? 3.703 -23.453 -17.781 1 98.44 393 PHE A CA 1
ATOM 3129 C C . PHE A 1 393 ? 4.414 -22.25 -17.203 1 98.44 393 PHE A C 1
ATOM 3131 O O . PHE A 1 393 ? 5.062 -21.484 -17.938 1 98.44 393 PHE A O 1
ATOM 3138 N N . LEU A 1 394 ? 4.273 -22.109 -15.867 1 97.88 394 LEU A N 1
ATOM 3139 C CA . LEU A 1 394 ? 4.793 -20.875 -15.273 1 97.88 394 LEU A CA 1
ATOM 3140 C C . LEU A 1 394 ? 5.824 -21.203 -14.195 1 97.88 394 LEU A C 1
ATOM 3142 O O . LEU A 1 394 ? 5.598 -22.078 -13.352 1 97.88 394 LEU A O 1
ATOM 3146 N N . PHE A 1 395 ? 6.965 -20.562 -14.234 1 97.81 395 PHE A N 1
ATOM 3147 C CA . PHE A 1 395 ? 7.969 -20.516 -13.18 1 97.81 395 PHE A CA 1
ATOM 3148 C C . PHE A 1 395 ? 8.656 -19.156 -13.148 1 97.81 395 PHE A C 1
ATOM 3150 O O . PHE A 1 395 ? 8.508 -18.359 -14.07 1 97.81 395 PHE A O 1
ATOM 3157 N N . ASP A 1 396 ? 9.375 -18.828 -12.062 1 95.62 396 ASP A N 1
ATOM 3158 C CA . ASP A 1 396 ? 10.047 -17.547 -11.93 1 95.62 396 ASP A CA 1
ATOM 3159 C C . ASP A 1 396 ? 11.523 -17.656 -12.297 1 95.62 396 ASP A C 1
ATOM 3161 O O . ASP A 1 396 ? 12.352 -18 -11.453 1 95.62 396 ASP A O 1
ATOM 3165 N N . GLY A 1 397 ? 11.812 -17.25 -13.5 1 96.38 397 GLY A N 1
ATOM 3166 C CA . GLY A 1 397 ? 13.188 -17.328 -13.969 1 96.38 397 GLY A CA 1
ATOM 3167 C C . GLY A 1 397 ? 14.133 -16.422 -13.219 1 96.38 397 GLY A C 1
ATOM 3168 O O . GLY A 1 397 ? 15.312 -16.719 -13.07 1 96.38 397 GLY A O 1
ATOM 3169 N N . LEU A 1 398 ? 13.625 -15.281 -12.812 1 94.94 398 LEU A N 1
ATOM 3170 C CA . LEU A 1 398 ? 14.492 -14.344 -12.102 1 94.94 398 LEU A CA 1
ATOM 3171 C C . LEU A 1 398 ? 14.922 -14.914 -10.75 1 94.94 398 LEU A C 1
ATOM 3173 O O . LEU A 1 398 ? 16.047 -14.695 -10.312 1 94.94 398 LEU A O 1
ATOM 3177 N N . GLU A 1 399 ? 14.023 -15.523 -10.078 1 92.94 399 GLU A N 1
ATOM 3178 C CA . GLU A 1 399 ? 14.336 -16.156 -8.805 1 92.94 399 GLU A CA 1
ATOM 3179 C C . GLU A 1 399 ? 15.438 -17.203 -8.961 1 92.94 399 GLU A C 1
ATOM 3181 O O . GLU A 1 399 ? 16.266 -17.375 -8.07 1 92.94 399 GLU A O 1
ATOM 3186 N N . VAL A 1 400 ? 15.406 -17.969 -9.992 1 94.44 400 VAL A N 1
ATOM 3187 C CA . VAL A 1 400 ? 16.438 -18.969 -10.258 1 94.44 400 VAL A CA 1
ATOM 3188 C C . VAL A 1 400 ? 17.781 -18.266 -10.5 1 94.44 400 VAL A C 1
ATOM 3190 O O . VAL A 1 400 ? 18.812 -18.688 -9.953 1 94.44 400 VAL A O 1
ATOM 3193 N N . LEU A 1 401 ? 17.766 -17.219 -11.359 1 94.5 401 LEU A N 1
ATOM 3194 C CA . LEU A 1 401 ? 18.984 -16.484 -11.617 1 94.5 401 LEU A CA 1
ATOM 3195 C C . LEU A 1 401 ? 19.547 -15.891 -10.328 1 94.5 401 LEU A C 1
ATOM 3197 O O . LEU A 1 401 ? 20.766 -15.836 -10.148 1 94.5 401 LEU A O 1
ATOM 3201 N N . ARG A 1 402 ? 18.688 -15.375 -9.5 1 91.62 402 ARG A N 1
ATOM 3202 C CA . ARG A 1 402 ? 19.141 -14.891 -8.203 1 91.62 402 ARG A CA 1
ATOM 3203 C C . ARG A 1 402 ? 19.938 -15.953 -7.469 1 91.62 402 ARG A C 1
ATOM 3205 O O . ARG A 1 402 ? 20.984 -15.656 -6.887 1 91.62 402 ARG A O 1
ATOM 3212 N N . GLN A 1 403 ? 19.484 -17.172 -7.457 1 89.69 403 GLN A N 1
ATOM 3213 C CA . GLN A 1 403 ? 20.188 -18.297 -6.824 1 89.69 403 GLN A CA 1
ATOM 3214 C C . GLN A 1 403 ? 21.547 -18.516 -7.469 1 89.69 403 GLN A C 1
ATOM 3216 O O . GLN A 1 403 ? 22.547 -18.75 -6.773 1 89.69 403 GLN A O 1
ATOM 3221 N N . VAL A 1 404 ? 21.547 -18.453 -8.773 1 90.5 404 VAL A N 1
ATOM 3222 C CA . VAL A 1 404 ? 22.766 -18.672 -9.555 1 90.5 404 VAL A CA 1
ATOM 3223 C C . VAL A 1 404 ? 23.828 -17.656 -9.148 1 90.5 404 VAL A C 1
ATOM 3225 O O . VAL A 1 404 ? 25.016 -17.984 -9.062 1 90.5 404 VAL A O 1
ATOM 3228 N N . TYR A 1 405 ? 23.375 -16.469 -8.82 1 89.69 405 TYR A N 1
ATOM 3229 C CA . TYR A 1 405 ? 24.344 -15.398 -8.602 1 89.69 405 TYR A CA 1
ATOM 3230 C C . TYR A 1 405 ? 24.531 -15.133 -7.113 1 89.69 405 TYR A C 1
ATOM 3232 O O . TYR A 1 405 ? 25.203 -14.164 -6.727 1 89.69 405 TYR A O 1
ATOM 3240 N N . THR A 1 406 ? 23.859 -15.812 -6.289 1 84.5 406 THR A N 1
ATOM 3241 C CA . THR A 1 406 ? 24.078 -15.703 -4.852 1 84.5 406 THR A CA 1
ATOM 3242 C C . THR A 1 406 ? 25.422 -16.312 -4.457 1 84.5 406 THR A C 1
ATOM 3244 O O . THR A 1 406 ? 25.766 -17.422 -4.879 1 84.5 406 THR A O 1
ATOM 3247 N N . ASP A 1 407 ? 26.25 -15.422 -3.703 1 72.88 407 ASP A N 1
ATOM 3248 C CA . ASP A 1 407 ? 27.562 -15.906 -3.258 1 72.88 407 ASP A CA 1
ATOM 3249 C C . ASP A 1 407 ? 27.438 -16.719 -1.969 1 72.88 407 ASP A C 1
ATOM 3251 O O . ASP A 1 407 ? 26.766 -16.297 -1.025 1 72.88 407 ASP A O 1
ATOM 3255 N N . HIS A 1 408 ? 27.406 -17.953 -1.917 1 56.69 408 HIS A N 1
ATOM 3256 C CA . HIS A 1 408 ? 27.484 -18.688 -0.658 1 56.69 408 HIS A CA 1
ATOM 3257 C C . HIS A 1 408 ? 28.891 -18.609 -0.066 1 56.69 408 HIS A C 1
ATOM 3259 O O . HIS A 1 408 ? 29.875 -18.812 -0.777 1 56.69 408 HIS A O 1
ATOM 3265 N N . LYS A 1 409 ? 29.078 -17.703 0.928 1 47.06 409 LYS A N 1
ATOM 3266 C CA . LYS A 1 409 ? 30.344 -17.828 1.652 1 47.06 409 LYS A CA 1
ATOM 3267 C C . LYS A 1 409 ? 30.672 -19.281 1.958 1 47.06 409 LYS A C 1
ATOM 3269 O O . LYS A 1 409 ? 29.984 -19.922 2.764 1 47.06 409 LYS A O 1
ATOM 3274 N N . ASP A 1 410 ? 30.844 -20.062 1.157 1 36.94 410 ASP A N 1
ATOM 3275 C CA . ASP A 1 410 ? 31.359 -21.391 1.494 1 36.94 410 ASP A CA 1
ATOM 3276 C C . ASP A 1 410 ? 32.562 -21.281 2.449 1 36.94 410 ASP A C 1
ATOM 3278 O O . ASP A 1 410 ? 33.562 -20.625 2.133 1 36.94 410 ASP A O 1
ATOM 3282 N N . ASP A 1 411 ? 32.344 -21.203 3.842 1 36.62 411 ASP A N 1
ATOM 3283 C CA . ASP A 1 411 ? 33.562 -21.625 4.555 1 36.62 411 ASP A CA 1
ATOM 3284 C C . ASP A 1 411 ? 34.344 -22.625 3.736 1 36.62 411 ASP A C 1
ATOM 3286 O O . ASP A 1 411 ? 35.531 -22.859 4.016 1 36.62 411 ASP A O 1
ATOM 3290 N N . ASN A 1 412 ? 33.781 -23.797 3.453 1 32.81 412 ASN A N 1
ATOM 3291 C CA . ASN A 1 412 ? 34.656 -24.828 2.881 1 32.81 412 ASN A CA 1
ATOM 3292 C C . ASN A 1 412 ? 35.031 -24.5 1.444 1 32.81 412 ASN A C 1
ATOM 3294 O O . ASN A 1 412 ? 34.188 -24.234 0.604 1 32.81 412 ASN A O 1
ATOM 3298 N N . ASP A 1 413 ? 36.281 -23.969 1.218 1 33.91 413 ASP A N 1
ATOM 3299 C CA . ASP A 1 413 ? 37.188 -23.859 0.076 1 33.91 413 ASP A CA 1
ATOM 3300 C C . ASP A 1 413 ? 36.969 -24.984 -0.917 1 33.91 413 ASP A C 1
ATOM 3302 O O . ASP A 1 413 ? 37.875 -25.344 -1.676 1 33.91 413 ASP A O 1
ATOM 3306 N N . GLY A 1 414 ? 36.094 -26 -0.69 1 30.81 414 GLY A N 1
ATOM 3307 C CA . GLY A 1 414 ? 36.25 -27 -1.719 1 30.81 414 GLY A CA 1
ATOM 3308 C C . GLY A 1 414 ? 35.906 -26.516 -3.111 1 30.81 414 GLY A C 1
ATOM 3309 O O . GLY A 1 414 ? 34.844 -25.938 -3.328 1 30.81 414 GLY A O 1
ATOM 3310 N N . ASP A 1 415 ? 36.906 -26 -3.857 1 32.25 415 ASP A N 1
ATOM 3311 C CA . ASP A 1 415 ? 37.062 -25.812 -5.297 1 32.25 415 ASP A CA 1
ATOM 3312 C C . ASP A 1 415 ? 36.25 -26.844 -6.078 1 32.25 415 ASP A C 1
ATOM 3314 O O . ASP A 1 415 ? 36.656 -28 -6.207 1 32.25 415 ASP A O 1
ATOM 3318 N N . PHE A 1 416 ? 35 -26.969 -5.961 1 31.47 416 PHE A N 1
ATOM 3319 C CA . PHE A 1 416 ? 34.469 -27.875 -6.977 1 31.47 416 PHE A CA 1
ATOM 3320 C C . PHE A 1 416 ? 34.75 -27.328 -8.375 1 31.47 416 PHE A C 1
ATOM 3322 O O . PHE A 1 416 ? 34.25 -26.266 -8.75 1 31.47 416 PHE A O 1
ATOM 3329 N N . SER A 1 417 ? 36 -27.328 -8.844 1 29.64 417 SER A N 1
ATOM 3330 C CA . SER A 1 417 ? 36.312 -27.234 -10.258 1 29.64 417 SER A CA 1
ATOM 3331 C C . SER A 1 417 ? 35.312 -27.984 -11.117 1 29.64 417 SER A C 1
ATOM 3333 O O . SER A 1 417 ? 35.188 -29.203 -11 1 29.64 417 SER A O 1
ATOM 3335 N N . PHE A 1 418 ? 34.188 -27.469 -11.305 1 31.3 418 PHE A N 1
ATOM 3336 C CA . PHE A 1 418 ? 33.312 -28.062 -12.32 1 31.3 418 PHE A CA 1
ATOM 3337 C C . PHE A 1 418 ? 34.125 -28.406 -13.578 1 31.3 418 PHE A C 1
ATOM 3339 O O . PHE A 1 418 ? 34.844 -27.562 -14.125 1 31.3 418 PHE A O 1
ATOM 3346 N N . GLU A 1 419 ? 34.656 -29.609 -13.617 1 29.72 419 GLU A N 1
ATOM 3347 C CA . GLU A 1 419 ? 35.125 -30.156 -14.891 1 29.72 419 GLU A CA 1
ATOM 3348 C C . GLU A 1 419 ? 34.188 -29.75 -16.031 1 29.72 419 GLU A C 1
ATOM 3350 O O . GLU A 1 419 ? 33 -29.625 -15.836 1 29.72 419 GLU A O 1
ATOM 3355 N N . ASP A 1 420 ? 34.656 -28.984 -16.969 1 29.78 420 ASP A N 1
ATOM 3356 C CA . ASP A 1 420 ? 34.094 -28.734 -18.297 1 29.78 420 ASP A CA 1
ATOM 3357 C C . ASP A 1 420 ? 33.219 -29.875 -18.766 1 29.78 420 ASP A C 1
ATOM 3359 O O . ASP A 1 420 ? 33.656 -31.016 -18.875 1 29.78 420 ASP A O 1
ATOM 3363 N N . GLY A 1 421 ? 32.125 -30.203 -18.172 1 29.36 421 GLY A N 1
ATOM 3364 C CA . GLY A 1 421 ? 31.281 -31.219 -18.781 1 29.36 421 GLY A CA 1
ATOM 3365 C C . GLY A 1 421 ? 31.469 -31.281 -20.297 1 29.36 421 GLY A C 1
ATOM 3366 O O . GLY A 1 421 ? 31.078 -30.359 -21.016 1 29.36 421 GLY A O 1
ATOM 3367 N N . ASN A 1 422 ? 32.531 -31.844 -20.734 1 28.58 422 ASN A N 1
ATOM 3368 C CA . ASN 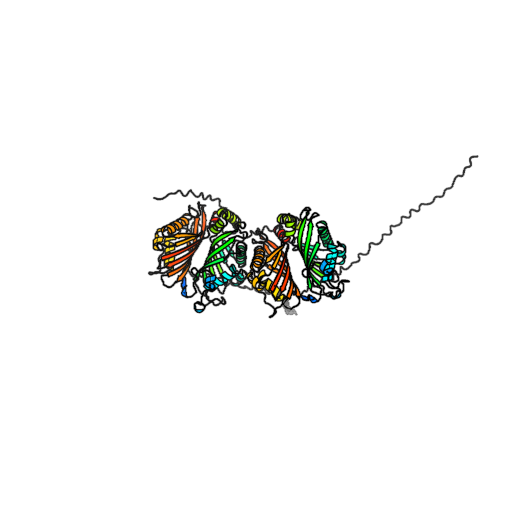A 1 422 ? 32.875 -32.281 -22.078 1 28.58 422 ASN A CA 1
ATOM 3369 C C . ASN A 1 422 ? 31.656 -32.938 -22.766 1 28.58 422 ASN A C 1
ATOM 3371 O O . ASN A 1 422 ? 30.859 -33.625 -22.125 1 28.58 422 ASN A O 1
ATOM 3375 N N . PHE A 1 423 ? 31.031 -32.312 -23.812 1 30.94 423 PHE A N 1
ATOM 3376 C CA . PHE A 1 423 ? 30.156 -32.875 -24.812 1 30.94 423 PHE A CA 1
ATOM 3377 C C . PHE A 1 423 ? 30.484 -34.375 -25.016 1 30.94 423 PHE A C 1
ATOM 3379 O O . PHE A 1 423 ? 31.391 -34.719 -25.766 1 30.94 423 PHE A O 1
ATOM 3386 N N . THR A 1 424 ? 30.625 -35.188 -23.953 1 30.84 424 THR A N 1
ATOM 3387 C CA . THR A 1 424 ? 30.812 -36.562 -24.344 1 30.84 424 THR A CA 1
ATOM 3388 C C . THR A 1 424 ? 29.531 -37.125 -24.953 1 30.84 424 THR A C 1
ATOM 3390 O O . THR A 1 424 ? 28.562 -37.406 -24.219 1 30.84 424 THR A O 1
ATOM 3393 N N . GLY A 1 425 ? 28.953 -36.5 -25.938 1 25.41 425 GLY A N 1
ATOM 3394 C CA . GLY A 1 425 ? 27.906 -37.094 -26.75 1 25.41 425 GLY A CA 1
ATOM 3395 C C . GLY A 1 425 ? 28.031 -38.594 -26.891 1 25.41 425 GLY A C 1
ATOM 3396 O O . GLY A 1 425 ? 29.109 -39.094 -27.188 1 25.41 425 GLY A O 1
ATOM 3397 N N . VAL A 1 426 ? 27.562 -39.375 -26 1 25.75 426 VAL A N 1
ATOM 3398 C CA . VAL A 1 426 ? 27.547 -40.781 -26.328 1 25.75 426 VAL A CA 1
ATOM 3399 C C . VAL A 1 426 ? 26.719 -41.031 -27.594 1 25.75 426 VAL A C 1
ATOM 3401 O O . VAL A 1 426 ? 25.688 -40.375 -27.797 1 25.75 426 VAL A O 1
ATOM 3404 N N . SER A 1 427 ? 27.469 -41.281 -28.734 1 23.08 427 SER A N 1
ATOM 3405 C CA . SER A 1 427 ? 26.766 -41.75 -29.922 1 23.08 427 SER A CA 1
ATOM 3406 C C . SER A 1 427 ? 25.922 -42.969 -29.594 1 23.08 427 SER A C 1
ATOM 3408 O O . SER A 1 427 ? 26.328 -43.844 -28.812 1 23.08 427 SER A O 1
ATOM 3410 N N . MET B 1 1 ? 70.875 92.125 59.344 1 23.56 1 MET B N 1
ATOM 3411 C CA . MET B 1 1 ? 70.625 91.688 60.719 1 23.56 1 MET B CA 1
ATOM 3412 C C . MET B 1 1 ? 69.5 90.625 60.75 1 23.56 1 MET B C 1
ATOM 3414 O O . MET B 1 1 ? 68.375 90.938 60.406 1 23.56 1 MET B O 1
ATOM 3418 N N . GLU B 1 2 ? 69.812 89.312 60.312 1 21.94 2 GLU B N 1
ATOM 3419 C CA . GLU B 1 2 ? 69.5 88.125 59.562 1 21.94 2 GLU B CA 1
ATOM 3420 C C . GLU B 1 2 ? 68.5 87.25 60.344 1 21.94 2 GLU B C 1
ATOM 3422 O O . GLU B 1 2 ? 68.938 86.188 60.844 1 21.94 2 GLU B O 1
ATOM 3427 N N . SER B 1 3 ? 67.688 87.812 61.188 1 23.08 3 SER B N 1
ATOM 3428 C CA . SER B 1 3 ? 67.125 87.25 62.406 1 23.08 3 SER B CA 1
ATOM 3429 C C . SER B 1 3 ? 65.938 86.312 62.094 1 23.08 3 SER B C 1
ATOM 3431 O O . SER B 1 3 ? 65.062 86.188 62.906 1 23.08 3 SER B O 1
ATOM 3433 N N . LYS B 1 4 ? 65.875 85.75 60.75 1 23.62 4 LYS B N 1
ATOM 3434 C CA . LYS B 1 4 ? 64.625 85.25 60.156 1 23.62 4 LYS B CA 1
ATOM 3435 C C . LYS B 1 4 ? 64.062 84.062 60.906 1 23.62 4 LYS B C 1
ATOM 3437 O O . LYS B 1 4 ? 64.812 83.25 61.469 1 23.62 4 LYS B O 1
ATOM 3442 N N . ASN B 1 5 ? 62.781 83.812 60.969 1 22 5 ASN B N 1
ATOM 3443 C CA . ASN B 1 5 ? 61.625 83.312 61.719 1 22 5 ASN B CA 1
ATOM 3444 C C . ASN B 1 5 ? 61.5 81.812 61.625 1 22 5 ASN B C 1
ATOM 3446 O O . ASN B 1 5 ? 61.344 81.25 60.531 1 22 5 ASN B O 1
ATOM 3450 N N . THR B 1 6 ? 62.094 80.938 62.531 1 23.98 6 THR B N 1
ATOM 3451 C CA . THR B 1 6 ? 62.375 79.562 62.875 1 23.98 6 THR B CA 1
ATOM 3452 C C . THR B 1 6 ? 61.062 78.75 63.031 1 23.98 6 THR B C 1
ATOM 3454 O O . THR B 1 6 ? 60.406 78.875 64.062 1 23.98 6 THR B O 1
ATOM 3457 N N . GLU B 1 7 ? 60.188 78.688 61.875 1 21.5 7 GLU B N 1
ATOM 3458 C CA . GLU B 1 7 ? 58.781 78.312 61.875 1 21.5 7 GLU B CA 1
ATOM 3459 C C . GLU B 1 7 ? 58.594 76.875 62.406 1 21.5 7 GLU B C 1
ATOM 3461 O O . GLU B 1 7 ? 59.312 76 61.969 1 21.5 7 GLU B O 1
ATOM 3466 N N . LYS B 1 8 ? 57.781 76.688 63.406 1 20.02 8 LYS B N 1
ATOM 3467 C CA . LYS B 1 8 ? 57.406 75.75 64.5 1 20.02 8 LYS B CA 1
ATOM 3468 C C . LYS B 1 8 ? 56.969 74.438 63.906 1 20.02 8 LYS B C 1
ATOM 3470 O O . LYS B 1 8 ? 56.562 74.312 62.75 1 20.02 8 LYS B O 1
ATOM 3475 N N . ALA B 1 9 ? 56.656 73.312 64.75 1 21.67 9 ALA B N 1
ATOM 3476 C CA . ALA B 1 9 ? 56.875 71.938 65.25 1 21.67 9 ALA B CA 1
ATOM 3477 C C . ALA B 1 9 ? 55.719 71.062 64.875 1 21.67 9 ALA B C 1
ATOM 3479 O O . ALA B 1 9 ? 55.719 69.875 65.188 1 21.67 9 ALA B O 1
ATOM 3480 N N . ALA B 1 10 ? 54.531 71.438 64.25 1 22.72 10 ALA B N 1
ATOM 3481 C CA . ALA B 1 10 ? 53.312 70.812 64.812 1 22.72 10 ALA B CA 1
ATOM 3482 C C . ALA B 1 10 ? 53.219 69.375 64.25 1 22.72 10 ALA B C 1
ATOM 3484 O O . ALA B 1 10 ? 53.188 69.125 63.062 1 22.72 10 ALA B O 1
ATOM 3485 N N . LYS B 1 11 ? 53.375 68.25 65.062 1 23.05 11 LYS B N 1
ATOM 3486 C CA . LYS B 1 11 ? 53.562 66.812 65 1 23.05 11 LYS B CA 1
ATOM 3487 C C . LYS B 1 11 ? 52.281 66.125 64.562 1 23.05 11 LYS B C 1
ATOM 3489 O O . LYS B 1 11 ? 51.438 65.812 65.438 1 23.05 11 LYS B O 1
ATOM 3494 N N . LYS B 1 12 ? 51.469 66.5 63.594 1 22.7 12 LYS B N 1
ATOM 3495 C CA . LYS B 1 12 ? 50.094 66 63.406 1 22.7 12 LYS B CA 1
ATOM 3496 C C . LYS B 1 12 ? 50.094 64.5 63.219 1 22.7 12 LYS B C 1
ATOM 3498 O O . LYS B 1 12 ? 50.719 63.969 62.281 1 22.7 12 LYS B O 1
ATOM 3503 N N . GLN B 1 13 ? 49.906 63.656 64.25 1 21.52 13 GLN B N 1
ATOM 3504 C CA . GLN B 1 13 ? 49.906 62.188 64.438 1 21.52 13 GLN B CA 1
ATOM 3505 C C . GLN B 1 13 ? 48.875 61.531 63.562 1 21.52 13 GLN B C 1
ATOM 3507 O O . GLN B 1 13 ? 47.688 61.906 63.594 1 21.52 13 GLN B O 1
ATOM 3512 N N . GLU B 1 14 ? 49.219 60.969 62.375 1 21.77 14 GLU B N 1
ATOM 3513 C CA . GLU B 1 14 ? 48.5 60.375 61.25 1 21.77 14 GLU B CA 1
ATOM 3514 C C . GLU B 1 14 ? 47.719 59.156 61.688 1 21.77 14 GLU B C 1
ATOM 3516 O O . GLU B 1 14 ? 48.312 58.125 62.031 1 21.77 14 GLU B O 1
ATOM 3521 N N . ASN B 1 15 ? 46.812 59.25 62.656 1 22.64 15 ASN B N 1
ATOM 3522 C CA . ASN B 1 15 ? 46.125 58.094 63.188 1 22.64 15 ASN B CA 1
ATOM 3523 C C . ASN B 1 15 ? 45.5 57.219 62.094 1 22.64 15 ASN B C 1
ATOM 3525 O O . ASN B 1 15 ? 44.688 57.719 61.312 1 22.64 15 ASN B O 1
ATOM 3529 N N . THR B 1 16 ? 46.188 56.219 61.594 1 24 16 THR B N 1
ATOM 3530 C CA . THR B 1 16 ? 45.906 55.25 60.531 1 24 16 THR B CA 1
ATOM 3531 C C . THR B 1 16 ? 44.688 54.406 60.844 1 24 16 THR B C 1
ATOM 3533 O O . THR B 1 16 ? 44.75 53.469 61.625 1 24 16 THR B O 1
ATOM 3536 N N . GLU B 1 17 ? 43.625 54.969 61.375 1 22.14 17 GLU B N 1
ATOM 3537 C CA . GLU B 1 17 ? 42.594 54.031 61.844 1 22.14 17 GLU B CA 1
ATOM 3538 C C . GLU B 1 17 ? 42.125 53.125 60.719 1 22.14 17 GLU B C 1
ATOM 3540 O O . GLU B 1 17 ? 41.781 53.594 59.625 1 22.14 17 GLU B O 1
ATOM 3545 N N . VAL B 1 18 ? 42.562 51.844 60.75 1 26.31 18 VAL B N 1
ATOM 3546 C CA . VAL B 1 18 ? 42.312 50.719 59.875 1 26.31 18 VAL B CA 1
ATOM 3547 C C . VAL B 1 18 ? 40.812 50.5 59.719 1 26.31 18 VAL B C 1
ATOM 3549 O O . VAL B 1 18 ? 40.125 50.219 60.719 1 26.31 18 VAL B O 1
ATOM 3552 N N . GLU B 1 19 ? 40.062 51.25 59 1 24.22 19 GLU B N 1
ATOM 3553 C CA . GLU B 1 19 ? 38.625 51.062 58.875 1 24.22 19 GLU B CA 1
ATOM 3554 C C . GLU B 1 19 ? 38.25 49.625 58.531 1 24.22 19 GLU B C 1
ATOM 3556 O O . GLU B 1 19 ? 38.781 49.062 57.562 1 24.22 19 GLU B O 1
ATOM 3561 N N . LYS B 1 20 ? 37.875 48.844 59.5 1 28.55 20 LYS B N 1
ATOM 3562 C CA . LYS B 1 20 ? 37.406 47.469 59.438 1 28.55 20 LYS B CA 1
ATOM 3563 C C . LYS B 1 20 ? 36.375 47.312 58.344 1 28.55 20 LYS B C 1
ATOM 3565 O O . LYS B 1 20 ? 35.406 48.094 58.25 1 28.55 20 LYS B O 1
ATOM 3570 N N . PRO B 1 21 ? 36.688 46.625 57.219 1 26.62 21 PRO B N 1
ATOM 3571 C CA . PRO B 1 21 ? 35.75 46.594 56.094 1 26.62 21 PRO B CA 1
ATOM 3572 C C . PRO B 1 21 ? 34.375 46 56.469 1 26.62 21 PRO B C 1
ATOM 3574 O O . PRO B 1 21 ? 34.312 45.062 57.219 1 26.62 21 PRO B O 1
ATOM 3577 N N . ASN B 1 22 ? 33.375 46.781 56.719 1 25.12 22 ASN B N 1
ATOM 3578 C CA . ASN B 1 22 ? 32 46.344 57.062 1 25.12 22 ASN B CA 1
ATOM 3579 C C . ASN B 1 22 ? 31.531 45.219 56.156 1 25.12 22 ASN B C 1
ATOM 3581 O O . ASN B 1 22 ? 31.484 45.375 54.938 1 25.12 22 ASN B O 1
ATOM 3585 N N . GLY B 1 23 ? 31.906 43.969 56.469 1 24.3 23 GLY B N 1
ATOM 3586 C CA . GLY B 1 23 ? 31.484 42.781 55.75 1 24.3 23 GLY B CA 1
ATOM 3587 C C . GLY B 1 23 ? 30 42.75 55.469 1 24.3 23 GLY B C 1
ATOM 3588 O O . GLY B 1 23 ? 29.188 42.719 56.406 1 24.3 23 GLY B O 1
ATOM 3589 N N . ARG B 1 24 ? 29.469 43.406 54.438 1 29.95 24 ARG B N 1
ATOM 3590 C CA . ARG B 1 24 ? 28.047 43.344 54.125 1 29.95 24 ARG B CA 1
ATOM 3591 C C . ARG B 1 24 ? 27.531 41.906 54.188 1 29.95 24 ARG B C 1
ATOM 3593 O O . ARG B 1 24 ? 28.125 41 53.625 1 29.95 24 ARG B O 1
ATOM 3600 N N . PRO B 1 25 ? 26.828 41.594 55.25 1 27.88 25 PRO B N 1
ATOM 3601 C CA . PRO B 1 25 ? 26.375 40.219 55.375 1 27.88 25 PRO B CA 1
ATOM 3602 C C . PRO B 1 25 ? 25.812 39.656 54.062 1 27.88 25 PRO B C 1
ATOM 3604 O O . PRO B 1 25 ? 25.312 40.438 53.219 1 27.88 25 PRO B O 1
ATOM 3607 N N . ALA B 1 26 ? 26.266 38.438 53.594 1 28.52 26 ALA B N 1
ATOM 3608 C CA . ALA B 1 26 ? 25.828 37.719 52.406 1 28.52 26 ALA B CA 1
ATOM 3609 C C . ALA B 1 26 ? 24.312 37.625 52.344 1 28.52 26 ALA B C 1
ATOM 3611 O O . ALA B 1 26 ? 23.641 37.438 53.375 1 28.52 26 ALA B O 1
ATOM 3612 N N . PRO B 1 27 ? 23.703 38.156 51.281 1 25.55 27 PRO B N 1
ATOM 3613 C CA . PRO B 1 27 ? 22.234 38.125 51.188 1 25.55 27 PRO B CA 1
ATOM 3614 C C . PRO B 1 27 ? 21.656 36.75 51.5 1 25.55 27 PRO B C 1
ATOM 3616 O O . PRO B 1 27 ? 22.328 35.719 51.281 1 25.55 27 PRO B O 1
ATOM 3619 N N . ALA B 1 28 ? 20.906 36.625 52.562 1 26.84 28 ALA B N 1
ATOM 3620 C CA . ALA B 1 28 ? 20.172 35.438 52.969 1 26.84 28 ALA B CA 1
ATOM 3621 C C . ALA B 1 28 ? 19.641 34.656 51.75 1 26.84 28 ALA B C 1
ATOM 3623 O O . ALA B 1 28 ? 19.172 35.281 50.781 1 26.84 28 ALA B O 1
ATOM 3624 N N . SER B 1 29 ? 20.047 33.406 51.656 1 25.42 29 SER B N 1
ATOM 3625 C CA . SER B 1 29 ? 19.656 32.406 50.656 1 25.42 29 SER B CA 1
ATOM 3626 C C . SER B 1 29 ? 18.141 32.25 50.625 1 25.42 29 SER B C 1
ATOM 3628 O O . SER B 1 29 ? 17.531 31.719 51.531 1 25.42 29 SER B O 1
ATOM 3630 N N . ALA B 1 30 ? 17.312 33.25 50.25 1 26.39 30 ALA B N 1
ATOM 3631 C CA . ALA B 1 30 ? 15.867 33.062 50.156 1 26.39 30 ALA B CA 1
ATOM 3632 C C . ALA B 1 30 ? 15.547 31.703 49.5 1 26.39 30 ALA B C 1
ATOM 3634 O O . ALA B 1 30 ? 15.953 31.438 48.375 1 26.39 30 ALA B O 1
ATOM 3635 N N . SER B 1 31 ? 15.352 30.672 50.25 1 26.94 31 SER B N 1
ATOM 3636 C CA . SER B 1 31 ? 14.742 29.406 49.875 1 26.94 31 SER B CA 1
ATOM 3637 C C . SER B 1 31 ? 13.5 29.609 49.031 1 26.94 31 SER B C 1
ATOM 3639 O O . SER B 1 31 ? 12.406 29.844 49.562 1 26.94 31 SER B O 1
ATOM 3641 N N . ALA B 1 32 ? 13.508 30.422 48.031 1 28.78 32 ALA B N 1
ATOM 3642 C CA . ALA B 1 32 ? 12.328 30.469 47.156 1 28.78 32 ALA B CA 1
ATOM 3643 C C . ALA B 1 32 ? 11.859 29.062 46.781 1 28.78 32 ALA B C 1
ATOM 3645 O O . ALA B 1 32 ? 12.602 28.312 46.156 1 28.78 32 ALA B O 1
ATOM 3646 N N . SER B 1 33 ? 11.125 28.422 47.688 1 26.92 33 SER B N 1
ATOM 3647 C CA . SER B 1 33 ? 10.383 27.219 47.344 1 26.92 33 SER B CA 1
ATOM 3648 C C . SER B 1 33 ? 9.922 27.266 45.875 1 26.92 33 SER B C 1
ATOM 3650 O O . SER B 1 33 ? 9.258 28.219 45.469 1 26.92 33 SER B O 1
ATOM 3652 N N . ALA B 1 34 ? 10.648 26.703 45.094 1 32.16 34 ALA B N 1
ATOM 3653 C CA . ALA B 1 34 ? 10.305 26.484 43.688 1 32.16 34 ALA B CA 1
ATOM 3654 C C . ALA B 1 34 ? 8.844 26.047 43.531 1 32.16 34 ALA B C 1
ATOM 3656 O O . ALA B 1 34 ? 8.508 24.891 43.844 1 32.16 34 ALA B O 1
ATOM 3657 N N . GLU B 1 35 ? 7.867 26.906 44.156 1 28.36 35 GLU B N 1
ATOM 3658 C CA . GLU B 1 35 ? 6.5 26.484 43.875 1 28.36 35 GLU B CA 1
ATOM 3659 C C . GLU B 1 35 ? 6.406 25.891 42.469 1 28.36 35 GLU B C 1
ATOM 3661 O O . GLU B 1 35 ? 6.977 26.422 41.5 1 28.36 35 GLU B O 1
ATOM 3666 N N . GLU B 1 36 ? 6.336 24.578 42.469 1 32.44 36 GLU B N 1
ATOM 3667 C CA . GLU B 1 36 ? 6.059 23.844 41.25 1 32.44 36 GLU B CA 1
ATOM 3668 C C . GLU B 1 36 ? 5.156 24.641 40.312 1 32.44 36 GLU B C 1
ATOM 3670 O O . GLU B 1 36 ? 4.18 25.25 40.75 1 32.44 36 GLU B O 1
ATOM 3675 N N . PRO B 1 37 ? 5.684 25.156 39.375 1 31.64 37 PRO B N 1
ATOM 3676 C CA . PRO B 1 37 ? 4.801 25.938 38.5 1 31.64 37 PRO B CA 1
ATOM 3677 C C . PRO B 1 37 ? 3.43 25.297 38.312 1 31.64 37 PRO B C 1
ATOM 3679 O O . PRO B 1 37 ? 3.338 24.094 38.062 1 31.64 37 PRO B O 1
ATOM 3682 N N . ARG B 1 38 ? 2.379 25.703 39 1 32.69 38 ARG B N 1
ATOM 3683 C CA . ARG B 1 38 ? 0.959 25.375 39 1 32.69 38 ARG B CA 1
ATOM 3684 C C . ARG B 1 38 ? 0.494 24.969 37.625 1 32.69 38 ARG B C 1
ATOM 3686 O O . ARG B 1 38 ? -0.625 24.484 37.438 1 32.69 38 ARG B O 1
ATOM 3693 N N . TRP B 1 39 ? 0.988 25.594 36.688 1 28.34 39 TRP B N 1
ATOM 3694 C CA . TRP B 1 39 ? 0.324 25.328 35.438 1 28.34 39 TRP B CA 1
ATOM 3695 C C . TRP B 1 39 ? 0.679 23.938 34.906 1 28.34 39 TRP B C 1
ATOM 3697 O O . TRP B 1 39 ? 0.483 23.641 33.719 1 28.34 39 TRP B O 1
ATOM 3707 N N . ALA B 1 40 ? 1.264 22.984 35.781 1 32.94 40 ALA B N 1
ATOM 3708 C CA . ALA B 1 40 ? 1.031 21.625 35.344 1 32.94 40 ALA B CA 1
ATOM 3709 C C . ALA B 1 40 ? -0.454 21.375 35.094 1 32.94 40 ALA B C 1
ATOM 3711 O O . ALA B 1 40 ? -1.222 21.156 36.031 1 32.94 40 ALA B O 1
ATOM 3712 N N . VAL B 1 41 ? -1.044 22.047 34.281 1 27.64 41 VAL B N 1
ATOM 3713 C CA . VAL B 1 41 ? -2.33 21.547 33.812 1 27.64 41 VAL B CA 1
ATOM 3714 C C . VAL B 1 41 ? -2.289 20.031 33.719 1 27.64 41 VAL B C 1
ATOM 3716 O O . VAL B 1 41 ? -1.425 19.453 33.062 1 27.64 41 VAL B O 1
ATOM 3719 N N . LYS B 1 42 ? -2.756 19.422 34.688 1 32.31 42 LYS B N 1
ATOM 3720 C CA . LYS B 1 42 ? -3.262 18.062 34.5 1 32.31 42 LYS B CA 1
ATOM 3721 C C . LYS B 1 42 ? -3.881 17.922 33.094 1 32.31 42 LYS B C 1
ATOM 3723 O O . LYS B 1 42 ? -4.973 18.422 32.844 1 32.31 42 LYS B O 1
ATOM 3728 N N . ASN B 1 43 ? -3.156 17.906 32.094 1 30.02 43 ASN B N 1
ATOM 3729 C CA . ASN B 1 43 ? -3.721 17.453 30.844 1 30.02 43 ASN B CA 1
ATOM 3730 C C . ASN B 1 43 ? -4.582 16.203 31.031 1 30.02 43 ASN B C 1
ATOM 3732 O O . ASN B 1 43 ? -4.086 15.078 30.953 1 30.02 43 ASN B O 1
ATOM 3736 N N . THR B 1 44 ? -5.301 16.141 32.156 1 32.78 44 THR B N 1
ATOM 3737 C CA . THR B 1 44 ? -6.359 15.133 32.188 1 32.78 44 THR B CA 1
ATOM 3738 C C . THR B 1 44 ? -7.223 15.234 30.922 1 32.78 44 THR B C 1
ATOM 3740 O O . THR B 1 44 ? -8.273 15.883 30.938 1 32.78 44 THR B O 1
ATOM 3743 N N . PHE B 1 45 ? -6.793 15.625 29.844 1 35.5 45 PHE B N 1
ATOM 3744 C CA . PHE B 1 45 ? -7.824 15.523 28.812 1 35.5 45 PHE B CA 1
ATOM 3745 C C . PHE B 1 45 ? -8.523 14.172 28.891 1 35.5 45 PHE B C 1
ATOM 3747 O O . PHE B 1 45 ? -7.879 13.125 28.812 1 35.5 45 PHE B O 1
ATOM 3754 N N . PRO B 1 46 ? -9.383 13.758 29.672 1 41.97 46 PRO B N 1
ATOM 3755 C CA . PRO B 1 46 ? -10.188 12.539 29.609 1 41.97 46 PRO B CA 1
ATOM 3756 C C . PRO B 1 46 ? -10.305 12 28.172 1 41.97 46 PRO B C 1
ATOM 3758 O O . PRO B 1 46 ? -11.273 12.312 27.469 1 41.97 46 PRO B O 1
ATOM 3761 N N . ALA B 1 47 ? -9.375 12.289 27.031 1 48.44 47 ALA B N 1
ATOM 3762 C CA . ALA B 1 47 ? -9.102 13.367 26.094 1 48.44 47 ALA B CA 1
ATOM 3763 C C . ALA B 1 47 ? -9.688 13.055 24.719 1 48.44 47 ALA B C 1
ATOM 3765 O O . ALA B 1 47 ? -9.297 12.078 24.078 1 48.44 47 ALA B O 1
ATOM 3766 N N . ASN B 1 48 ? -10.984 13.312 24.547 1 78.81 48 ASN B N 1
ATOM 3767 C CA . ASN B 1 48 ? -11.703 13.383 23.281 1 78.81 48 ASN B CA 1
ATOM 3768 C C . ASN B 1 48 ? -10.938 14.188 22.234 1 78.81 48 ASN B C 1
ATOM 3770 O O . ASN B 1 48 ? -10.625 15.352 22.453 1 78.81 48 ASN B O 1
ATOM 3774 N N . ILE B 1 49 ? -10.469 13.648 21.406 1 93.56 49 ILE B N 1
ATOM 3775 C CA . ILE B 1 49 ? -9.562 14.266 20.438 1 93.56 49 ILE B CA 1
ATOM 3776 C C . ILE B 1 49 ? -10.359 15.117 19.453 1 93.56 49 ILE B C 1
ATOM 3778 O O . ILE B 1 49 ? -9.789 15.883 18.672 1 93.56 49 ILE B O 1
ATOM 3782 N N . VAL B 1 50 ? -11.766 15.125 19.656 1 96.75 50 VAL B N 1
ATOM 3783 C CA . VAL B 1 50 ? -12.594 15.898 18.734 1 96.75 50 VAL B CA 1
ATOM 3784 C C . VAL B 1 50 ? -13.172 17.109 19.453 1 96.75 50 VAL B C 1
ATOM 3786 O O . VAL B 1 50 ? -13.781 16.984 20.531 1 96.75 50 VAL B O 1
ATOM 3789 N N . HIS B 1 51 ? -13.008 18.328 18.953 1 97.75 51 HIS B N 1
ATOM 3790 C CA . HIS B 1 51 ? -13.461 19.594 19.516 1 97.75 51 HIS B CA 1
ATOM 3791 C C . HIS B 1 51 ? -14.328 20.359 18.516 1 97.75 51 HIS B C 1
ATOM 3793 O O . HIS B 1 51 ? -14.148 20.234 17.312 1 97.75 51 HIS B O 1
ATOM 3799 N N . TYR B 1 52 ? -15.195 21.188 19.062 1 96.38 52 TYR B N 1
ATOM 3800 C CA . TYR B 1 52 ? -16.188 21.828 18.203 1 96.38 52 TYR B CA 1
ATOM 3801 C C . TYR B 1 52 ? -16.266 23.328 18.469 1 96.38 52 TYR B C 1
ATOM 3803 O O . TYR B 1 52 ? -15.945 23.781 19.562 1 96.38 52 TYR B O 1
ATOM 3811 N N . ALA B 1 53 ? -16.656 24.078 17.469 1 96.69 53 ALA B N 1
ATOM 3812 C CA . ALA B 1 53 ? -17.016 25.484 17.547 1 96.69 53 ALA B CA 1
ATOM 3813 C C . ALA B 1 53 ? -18 25.875 16.453 1 96.69 53 ALA B C 1
ATOM 3815 O O . ALA B 1 53 ? -18.266 25.078 15.547 1 96.69 53 ALA B O 1
ATOM 3816 N N . ASP B 1 54 ? -18.609 26.969 16.625 1 94.88 54 ASP B N 1
ATOM 3817 C CA . ASP B 1 54 ? -19.547 27.5 15.641 1 94.88 54 ASP B CA 1
ATOM 3818 C C . ASP B 1 54 ? -18.969 28.734 14.938 1 94.88 54 ASP B C 1
ATOM 3820 O O . ASP B 1 54 ? -18.703 29.75 15.57 1 94.88 54 ASP B O 1
ATOM 3824 N N . SER B 1 55 ? -18.859 28.641 13.633 1 91.81 55 SER B N 1
ATOM 3825 C CA . SER B 1 55 ? -18.25 29.719 12.867 1 91.81 55 SER B CA 1
ATOM 3826 C C . SER B 1 55 ? -19.078 31 12.977 1 91.81 55 SER B C 1
ATOM 3828 O O . SER B 1 55 ? -18.562 32.094 12.703 1 91.81 55 SER B O 1
ATOM 3830 N N . ASN B 1 56 ? -20.25 30.891 13.367 1 90.88 56 ASN B N 1
ATOM 3831 C CA . ASN B 1 56 ? -21.109 32.062 13.5 1 90.88 56 ASN B CA 1
ATOM 3832 C C . ASN B 1 56 ? -20.734 32.906 14.719 1 90.88 56 ASN B C 1
ATOM 3834 O O . ASN B 1 56 ? -21.156 34.031 14.844 1 90.88 56 ASN B O 1
ATOM 3838 N N . ASP B 1 57 ? -19.922 32.375 15.578 1 92.56 57 ASP B N 1
ATOM 3839 C CA . ASP B 1 57 ? -19.516 33.094 16.781 1 92.56 57 ASP B CA 1
ATOM 3840 C C . ASP B 1 57 ? -18.391 34.094 16.484 1 92.56 57 ASP B C 1
ATOM 3842 O O . ASP B 1 57 ? -18.078 34.938 17.297 1 92.56 57 ASP B O 1
ATOM 3846 N N . VAL B 1 58 ? -17.812 33.969 15.312 1 92.94 58 VAL B N 1
ATOM 3847 C CA . VAL B 1 58 ? -16.688 34.812 14.922 1 92.94 58 VAL B CA 1
ATOM 3848 C C . VAL B 1 58 ? -16.844 35.25 13.469 1 92.94 58 VAL B C 1
ATOM 3850 O O . VAL B 1 58 ? -17.781 34.812 12.789 1 92.94 58 VAL B O 1
ATOM 3853 N N . ASN B 1 59 ? -16.016 36.219 13.07 1 88.44 59 ASN B N 1
ATOM 3854 C CA . ASN B 1 59 ? -15.867 36.469 11.641 1 88.44 59 ASN B CA 1
ATOM 3855 C C . ASN B 1 59 ? -14.891 35.5 10.992 1 88.44 59 ASN B C 1
ATOM 3857 O O . ASN B 1 59 ? -13.688 35.75 10.953 1 88.44 59 ASN B O 1
ATOM 3861 N N . ALA B 1 60 ? -15.461 34.5 10.422 1 79.56 60 ALA B N 1
ATOM 3862 C CA . ALA B 1 60 ? -14.664 33.375 9.922 1 79.56 60 ALA B CA 1
ATOM 3863 C C . ALA B 1 60 ? -13.789 33.812 8.742 1 79.56 60 ALA B C 1
ATOM 3865 O O . ALA B 1 60 ? -14.172 34.688 7.973 1 79.56 60 ALA B O 1
ATOM 3866 N N . MET B 1 61 ? -12.617 33.281 8.695 1 78.75 61 MET B N 1
ATOM 3867 C CA . MET B 1 61 ? -11.656 33.531 7.625 1 78.75 61 MET B CA 1
ATOM 3868 C C . MET B 1 61 ? -11.539 32.312 6.699 1 78.75 61 MET B C 1
ATOM 3870 O O . MET B 1 61 ? -11.078 31.266 7.113 1 78.75 61 MET B O 1
ATOM 3874 N N . ASP B 1 62 ? -12.305 32.438 5.484 1 69.31 62 ASP B N 1
ATOM 3875 C CA . ASP B 1 62 ? -12.203 31.391 4.48 1 69.31 62 ASP B CA 1
ATOM 3876 C C . ASP B 1 62 ? -11.891 31.969 3.104 1 69.31 62 ASP B C 1
ATOM 3878 O O . ASP B 1 62 ? -12.742 32.594 2.475 1 69.31 62 ASP B O 1
ATOM 3882 N N . SER B 1 63 ? -10.727 31.953 2.604 1 61.5 63 SER B N 1
ATOM 3883 C CA . SER B 1 63 ? -10.273 32.375 1.279 1 61.5 63 SER B CA 1
ATOM 3884 C C . SER B 1 63 ? -9.844 33.844 1.282 1 61.5 63 SER B C 1
ATOM 3886 O O . SER B 1 63 ? -9.477 34.375 0.239 1 61.5 63 SER B O 1
ATOM 3888 N N . ARG B 1 64 ? -9.914 34.469 2.367 1 57.41 64 ARG B N 1
ATOM 3889 C CA . ARG B 1 64 ? -9.477 35.875 2.426 1 57.41 64 ARG B CA 1
ATOM 3890 C C . ARG B 1 64 ? -8.031 35.969 2.914 1 57.41 64 ARG B C 1
ATOM 3892 O O . ARG B 1 64 ? -7.562 35.094 3.648 1 57.41 64 ARG B O 1
ATOM 3899 N N . ASP B 1 65 ? -7.465 37.031 2.387 1 65.31 65 ASP B N 1
ATOM 3900 C CA . ASP B 1 65 ? -6.16 37.312 2.973 1 65.31 65 ASP B CA 1
ATOM 3901 C C . ASP B 1 65 ? -6.309 38.219 4.188 1 65.31 65 ASP B C 1
ATOM 3903 O O . ASP B 1 65 ? -7.418 38.656 4.531 1 65.31 65 ASP B O 1
ATOM 3907 N N . ASP B 1 66 ? -5.324 38.344 4.98 1 68.25 66 ASP B N 1
ATOM 3908 C CA . ASP B 1 66 ? -5.297 39.094 6.227 1 68.25 66 ASP B CA 1
ATOM 3909 C C . ASP B 1 66 ? -5.754 40.531 6.004 1 68.25 66 ASP B C 1
ATOM 3911 O O . ASP B 1 66 ? -6.516 41.062 6.805 1 68.25 66 ASP B O 1
ATOM 3915 N N . ASP B 1 67 ? -5.309 41.062 4.879 1 66.62 67 ASP B N 1
ATOM 3916 C CA . ASP B 1 67 ? -5.648 42.469 4.582 1 66.62 67 ASP B CA 1
ATOM 3917 C C . ASP B 1 67 ? -7.152 42.625 4.367 1 66.62 67 ASP B C 1
ATOM 3919 O O . ASP B 1 67 ? -7.754 43.594 4.859 1 66.62 67 ASP B O 1
ATOM 3923 N N . ASP B 1 68 ? -7.664 41.688 3.621 1 68.69 68 ASP B N 1
ATOM 3924 C CA . ASP B 1 68 ? -9.094 41.719 3.346 1 68.69 68 ASP B CA 1
ATOM 3925 C C . ASP B 1 68 ? -9.906 41.531 4.629 1 68.69 68 ASP B C 1
ATOM 3927 O O . ASP B 1 68 ? -10.938 42.188 4.812 1 68.69 68 ASP B O 1
ATOM 3931 N N . TYR B 1 69 ? -9.469 40.75 5.5 1 72.94 69 TYR B N 1
ATOM 3932 C CA . TYR B 1 69 ? -10.156 40.531 6.77 1 72.94 69 TYR B CA 1
ATOM 3933 C C . TYR B 1 69 ? -10.133 41.781 7.621 1 72.94 69 TYR B C 1
ATOM 3935 O O . TYR B 1 69 ? -11.156 42.188 8.195 1 72.94 69 TYR B O 1
ATOM 3943 N N . MET B 1 70 ? -9.086 42.469 7.711 1 71.81 70 MET B N 1
ATOM 3944 C CA . MET B 1 70 ? -8.906 43.594 8.625 1 71.81 70 MET B CA 1
ATOM 3945 C C . MET B 1 70 ? -9.625 44.844 8.117 1 71.81 70 MET B C 1
ATOM 3947 O O . MET B 1 70 ? -10.109 45.656 8.906 1 71.81 70 MET B O 1
ATOM 3951 N N . ASN B 1 71 ? -9.734 44.844 6.844 1 73.38 71 ASN B N 1
ATOM 3952 C CA . ASN B 1 71 ? -10.164 46.125 6.312 1 73.38 71 ASN B CA 1
ATOM 3953 C C . ASN B 1 71 ? -11.555 46.031 5.691 1 73.38 71 ASN B C 1
ATOM 3955 O O . ASN B 1 71 ? -12.148 47.062 5.34 1 73.38 71 ASN B O 1
ATOM 3959 N N . HIS B 1 72 ? -12.055 44.906 5.648 1 74.06 72 HIS B N 1
ATOM 3960 C CA . HIS B 1 72 ? -13.273 44.844 4.855 1 74.06 72 HIS B CA 1
ATOM 3961 C C . HIS B 1 72 ? -14.438 44.281 5.68 1 74.06 72 HIS B C 1
ATOM 3963 O O . HIS B 1 72 ? -15.453 43.875 5.121 1 74.06 72 HIS B O 1
ATOM 3969 N N . ILE B 1 73 ? -14.281 44.25 6.938 1 79.06 73 ILE B N 1
ATOM 3970 C CA . ILE B 1 73 ? -15.422 43.875 7.77 1 79.06 73 ILE B CA 1
ATOM 3971 C C . ILE B 1 73 ? -16.109 45.156 8.289 1 79.06 73 ILE B C 1
ATOM 3973 O O . ILE B 1 73 ? -15.492 45.938 9 1 79.06 73 ILE B O 1
ATOM 3977 N N . ALA B 1 74 ? -17.391 45.25 7.848 1 78.62 74 ALA B N 1
ATOM 3978 C CA . ALA B 1 74 ? -18.172 46.406 8.336 1 78.62 74 ALA B CA 1
ATOM 3979 C C . ALA B 1 74 ? -18.328 46.344 9.852 1 78.62 74 ALA B C 1
ATOM 3981 O O . ALA B 1 74 ? -18.422 45.25 10.43 1 78.62 74 ALA B O 1
ATOM 3982 N N . LYS B 1 75 ? -18.359 47.531 10.406 1 83.25 75 LYS B N 1
ATOM 3983 C CA . LYS B 1 75 ? -18.438 47.625 11.859 1 83.25 75 LYS B CA 1
ATOM 3984 C C . LYS B 1 75 ? -19.656 46.875 12.406 1 83.25 75 LYS B C 1
ATOM 3986 O O . LYS B 1 75 ? -19.578 46.25 13.461 1 83.25 75 LYS B O 1
ATOM 3991 N N . GLU B 1 76 ? -20.672 46.906 11.656 1 84.25 76 GLU B N 1
ATOM 3992 C CA . GLU B 1 76 ? -21.922 46.312 12.086 1 84.25 76 GLU B CA 1
ATOM 3993 C C . GLU B 1 76 ? -21.875 44.781 11.969 1 84.25 76 GLU B C 1
ATOM 3995 O O . GLU B 1 76 ? -22.672 44.094 12.578 1 84.25 76 GLU B O 1
ATOM 4000 N N . ASP B 1 77 ? -20.922 44.375 11.258 1 88.12 77 ASP B N 1
ATOM 4001 C CA . ASP B 1 77 ? -20.859 42.938 10.969 1 88.12 77 ASP B CA 1
ATOM 4002 C C . ASP B 1 77 ? -19.797 42.25 11.836 1 88.12 77 ASP B C 1
ATOM 4004 O O . ASP B 1 77 ? -19.594 41.031 11.719 1 88.12 77 ASP B O 1
ATOM 4008 N N . VAL B 1 78 ? -19.219 43.031 12.719 1 89.62 78 VAL B N 1
ATOM 4009 C CA . VAL B 1 78 ? -18.172 42.469 13.57 1 89.62 78 VAL B CA 1
ATOM 4010 C C . VAL B 1 78 ? -18.781 41.562 14.625 1 89.62 78 VAL B C 1
ATOM 4012 O O . VAL B 1 78 ? -19.703 41.938 15.336 1 89.62 78 VAL B O 1
ATOM 4015 N N . LYS B 1 79 ? -18.312 40.375 14.68 1 92 79 LYS B N 1
ATOM 4016 C CA . LYS B 1 79 ? -18.734 39.406 15.68 1 92 79 LYS B CA 1
ATOM 4017 C C . LYS B 1 79 ? -17.812 39.406 16.891 1 92 79 LYS B C 1
ATOM 4019 O O . LYS B 1 79 ? -16.578 39.438 16.734 1 92 79 LYS B O 1
ATOM 4024 N N . LYS B 1 80 ? -18.484 39.344 18.078 1 92.81 80 LYS B N 1
ATOM 4025 C CA . LYS B 1 80 ? -17.703 39.438 19.297 1 92.81 80 LYS B CA 1
ATOM 4026 C C . LYS B 1 80 ? -17.859 38.188 20.141 1 92.81 80 LYS B C 1
ATOM 4028 O O . LYS B 1 80 ? -18.938 37.594 20.219 1 92.81 80 LYS B O 1
ATOM 4033 N N . GLN B 1 81 ? -16.719 37.719 20.672 1 93.94 81 GLN B N 1
ATOM 4034 C CA . GLN B 1 81 ? -16.625 36.719 21.703 1 93.94 81 GLN B CA 1
ATOM 4035 C C . GLN B 1 81 ? -16.078 37.281 23 1 93.94 81 GLN B C 1
ATOM 4037 O O . GLN B 1 81 ? -15.523 38.375 23.016 1 93.94 81 GLN B O 1
ATOM 4042 N N . SER B 1 82 ? -16.531 36.531 24.062 1 94.5 82 SER B N 1
ATOM 4043 C CA . SER B 1 82 ? -15.805 36.875 25.281 1 94.5 82 SER B CA 1
ATOM 4044 C C . SER B 1 82 ? -14.305 36.688 25.109 1 94.5 82 SER B C 1
ATOM 4046 O O . SER B 1 82 ? -13.852 35.594 24.734 1 94.5 82 SER B O 1
ATOM 4048 N N . MET B 1 83 ? -13.57 37.688 25.359 1 96.81 83 MET B N 1
ATOM 4049 C CA . MET B 1 83 ? -12.117 37.688 25.219 1 96.81 83 MET B CA 1
ATOM 4050 C C . MET B 1 83 ? -11.445 38.125 26.516 1 96.81 83 MET B C 1
ATOM 4052 O O . MET B 1 83 ? -10.492 38.906 26.484 1 96.81 83 MET B O 1
ATOM 4056 N N . LYS B 1 84 ? -11.961 37.688 27.578 1 94.88 84 LYS B N 1
ATOM 4057 C CA . LYS B 1 84 ? -11.375 38.062 28.875 1 94.88 84 LYS B CA 1
ATOM 4058 C C . LYS B 1 84 ? -9.914 37.625 28.953 1 94.88 84 LYS B C 1
ATOM 4060 O O . LYS B 1 84 ? -9.586 36.469 28.656 1 94.88 84 LYS B O 1
ATOM 4065 N N . GLY B 1 85 ? -8.969 38.594 29.328 1 95.25 85 GLY B N 1
ATOM 4066 C CA . GLY B 1 85 ? -7.555 38.281 29.469 1 95.25 85 GLY B CA 1
ATOM 4067 C C . GLY B 1 85 ? -6.766 38.562 28.188 1 95.25 85 GLY B C 1
ATOM 4068 O O . GLY B 1 85 ? -5.535 38.469 28.188 1 95.25 85 GLY B O 1
ATOM 4069 N N . PHE B 1 86 ? -7.293 38.844 27.047 1 95.5 86 PHE B N 1
ATOM 4070 C CA . PHE B 1 86 ? -6.609 39 25.781 1 95.5 86 PHE B CA 1
ATOM 4071 C C . PHE B 1 86 ? -6.406 40.469 25.438 1 95.5 86 PHE B C 1
ATOM 4073 O O . PHE B 1 86 ? -5.535 40.812 24.641 1 95.5 86 PHE B O 1
ATOM 4080 N N . GLY B 1 87 ? -7.203 41.312 25.969 1 91.31 87 GLY B N 1
ATOM 4081 C CA . GLY B 1 87 ? -7.16 42.719 25.609 1 91.31 87 GLY B CA 1
ATOM 4082 C C . GLY B 1 87 ? -8.289 43.125 24.672 1 91.31 87 GLY B C 1
ATOM 4083 O O . GLY B 1 87 ? -9.414 42.656 24.812 1 91.31 87 GLY B O 1
ATOM 4084 N N . ASP B 1 88 ? -7.859 44.094 23.703 1 91.81 88 ASP B N 1
ATOM 4085 C CA . ASP B 1 88 ? -8.891 44.688 22.875 1 91.81 88 ASP B CA 1
ATOM 4086 C C . ASP B 1 88 ? -9.031 43.938 21.547 1 91.81 88 ASP B C 1
ATOM 4088 O O . ASP B 1 88 ? -8.711 44.469 20.484 1 91.81 88 ASP B O 1
ATOM 4092 N N . TYR B 1 89 ? -9.484 42.719 21.562 1 95.06 89 TYR B N 1
ATOM 4093 C CA . TYR B 1 89 ? -9.781 41.938 20.391 1 95.06 89 TYR B CA 1
ATOM 4094 C C . TYR B 1 89 ? -11.25 41.5 20.375 1 95.06 89 TYR B C 1
ATOM 4096 O O . TYR B 1 89 ? -11.844 41.281 21.422 1 95.06 89 TYR B O 1
ATOM 4104 N N . ASN B 1 90 ? -11.812 41.469 19.219 1 94.38 90 ASN B N 1
ATOM 4105 C CA . ASN B 1 90 ? -13.234 41.156 19.062 1 94.38 90 ASN B CA 1
ATOM 4106 C C . ASN B 1 90 ? -13.508 39.656 19.266 1 94.38 90 ASN B C 1
ATOM 4108 O O . ASN B 1 90 ? -14.562 39.281 19.781 1 94.38 90 ASN B O 1
ATOM 4112 N N . ASN B 1 91 ? -12.734 38.844 18.828 1 95.31 91 ASN B N 1
ATOM 4113 C CA . ASN B 1 91 ? -12.805 37.375 18.906 1 95.31 91 ASN B CA 1
ATOM 4114 C C . ASN B 1 91 ? -11.453 36.719 18.641 1 95.31 91 ASN B C 1
ATOM 4116 O O . ASN B 1 91 ? -10.477 37.438 18.359 1 95.31 91 ASN B O 1
ATOM 4120 N N . ILE B 1 92 ? -11.359 35.438 18.719 1 95.88 92 ILE B N 1
ATOM 4121 C CA . ILE B 1 92 ? -10.086 34.75 18.688 1 95.88 92 ILE B CA 1
ATOM 4122 C C . ILE B 1 92 ? -9.492 34.812 17.281 1 95.88 92 ILE B C 1
ATOM 4124 O O . ILE B 1 92 ? -8.266 34.844 17.109 1 95.88 92 ILE B O 1
ATOM 4128 N N . ILE B 1 93 ? -10.305 34.844 16.25 1 93.88 93 ILE B N 1
ATOM 4129 C CA . ILE B 1 93 ? -9.805 34.969 14.891 1 93.88 93 ILE B CA 1
ATOM 4130 C C . ILE B 1 93 ? -9.188 36.344 14.711 1 93.88 93 ILE B C 1
ATOM 4132 O O . ILE B 1 93 ? -8.102 36.5 14.141 1 93.88 93 ILE B O 1
ATOM 4136 N N . ASP B 1 94 ? -9.891 37.312 15.195 1 92.5 94 ASP B N 1
ATOM 4137 C CA . ASP B 1 94 ? -9.383 38.688 15.18 1 92.5 94 ASP B CA 1
ATOM 4138 C C . ASP B 1 94 ? -8.016 38.75 15.867 1 92.5 94 ASP B C 1
ATOM 4140 O O . ASP B 1 94 ? -7.105 39.406 15.367 1 92.5 94 ASP B O 1
ATOM 4144 N N . TYR B 1 95 ? -7.953 38.156 17.016 1 94.38 95 TYR B N 1
ATOM 4145 C CA . TYR B 1 95 ? -6.707 38.094 17.766 1 94.38 95 TYR B CA 1
ATOM 4146 C C . TYR B 1 95 ? -5.578 37.531 16.922 1 94.38 95 TYR B C 1
ATOM 4148 O O . TYR B 1 95 ? -4.527 38.156 16.766 1 94.38 95 TYR B O 1
ATOM 4156 N N . ILE B 1 96 ? -5.754 36.344 16.312 1 93.81 96 ILE B N 1
ATOM 4157 C CA . ILE B 1 96 ? -4.727 35.625 15.555 1 93.81 96 ILE B CA 1
ATOM 4158 C C . ILE B 1 96 ? -4.328 36.469 14.336 1 93.81 96 ILE B C 1
ATOM 4160 O O . ILE B 1 96 ? -3.139 36.594 14.031 1 93.81 96 ILE B O 1
ATOM 4164 N N . VAL B 1 97 ? -5.277 36.969 13.594 1 91.12 97 VAL B N 1
ATOM 4165 C CA . VAL B 1 97 ? -5.004 37.719 12.375 1 91.12 97 VAL B CA 1
ATOM 4166 C C . VAL B 1 97 ? -4.164 38.969 12.711 1 91.12 97 VAL B C 1
ATOM 4168 O O . VAL B 1 97 ? -3.158 39.25 12.047 1 91.12 97 VAL B O 1
ATOM 4171 N N . LYS B 1 98 ? -4.52 39.688 13.727 1 91.38 98 LYS B N 1
ATOM 4172 C CA . LYS B 1 98 ? -3.877 40.938 14.047 1 91.38 98 LYS B CA 1
ATOM 4173 C C . LYS B 1 98 ? -2.457 40.719 14.562 1 91.38 98 LYS B C 1
ATOM 4175 O O . LYS B 1 98 ? -1.528 41.438 14.148 1 91.38 98 LYS B O 1
ATOM 4180 N N . ILE B 1 99 ? -2.322 39.812 15.461 1 92.81 99 ILE B N 1
ATOM 4181 C CA . ILE B 1 99 ? -0.976 39.625 15.992 1 92.81 99 ILE B CA 1
ATOM 4182 C C . ILE B 1 99 ? -0.054 39.094 14.898 1 92.81 99 ILE B C 1
ATOM 4184 O O . ILE B 1 99 ? 1.124 39.438 14.844 1 92.81 99 ILE B O 1
ATOM 4188 N N . THR B 1 100 ? -0.545 38.188 14.07 1 91.12 100 THR B N 1
ATOM 4189 C CA . THR B 1 100 ? 0.256 37.656 12.969 1 91.12 100 THR B CA 1
ATOM 4190 C C . THR B 1 100 ? 0.668 38.781 12.016 1 91.12 100 THR B C 1
ATOM 4192 O O . THR B 1 100 ? 1.826 38.844 11.602 1 91.12 100 THR B O 1
ATOM 4195 N N . TRP B 1 101 ? -0.263 39.656 11.672 1 89.25 101 TRP B N 1
ATOM 4196 C CA . TRP B 1 101 ? 0.011 40.781 10.797 1 89.25 101 TRP B CA 1
ATOM 4197 C C . TRP B 1 101 ? 1.058 41.688 11.422 1 89.25 101 TRP B C 1
ATOM 4199 O O . T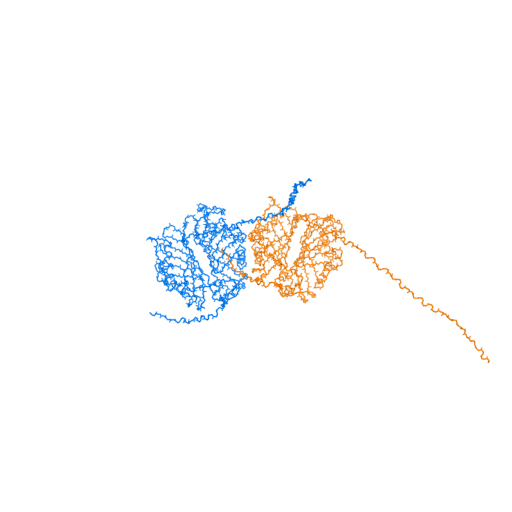RP B 1 101 ? 1.999 42.125 10.742 1 89.25 101 TRP B O 1
ATOM 4209 N N . GLN B 1 102 ? 0.912 42 12.656 1 91.5 102 GLN B N 1
ATOM 4210 C CA . GLN B 1 102 ? 1.834 42.906 13.344 1 91.5 102 GLN B CA 1
ATOM 4211 C C . GLN B 1 102 ? 3.244 42.312 13.375 1 91.5 102 GLN B C 1
ATOM 4213 O O . GLN B 1 102 ? 4.219 43.031 13.102 1 91.5 102 GLN B O 1
ATOM 4218 N N . ILE B 1 103 ? 3.314 41.062 13.625 1 91.69 103 ILE B N 1
ATOM 4219 C CA . ILE B 1 103 ? 4.621 40.438 13.758 1 91.69 103 ILE B CA 1
ATOM 4220 C C . ILE B 1 103 ? 5.289 40.312 12.391 1 91.69 103 ILE B C 1
ATOM 4222 O O . ILE B 1 103 ? 6.434 40.75 12.219 1 91.69 103 ILE B O 1
ATOM 4226 N N . TRP B 1 104 ? 4.629 39.906 11.406 1 89.5 104 TRP B N 1
ATOM 4227 C CA . TRP B 1 104 ? 5.277 39.5 10.164 1 89.5 104 TRP B CA 1
ATOM 4228 C C . TRP B 1 104 ? 5.242 40.656 9.148 1 89.5 104 TRP B C 1
ATOM 4230 O O . TRP B 1 104 ? 6.219 40.875 8.438 1 89.5 104 TRP B O 1
ATOM 4240 N N . ASN B 1 105 ? 4.105 41.312 9.039 1 86.69 105 ASN B N 1
ATOM 4241 C CA . ASN B 1 105 ? 3.961 42.344 8.023 1 86.69 105 ASN B CA 1
ATOM 4242 C C . ASN B 1 105 ? 4.477 43.688 8.516 1 86.69 105 ASN B C 1
ATOM 4244 O O . ASN B 1 105 ? 5.074 44.469 7.746 1 86.69 105 ASN B O 1
ATOM 4248 N N . GLU B 1 106 ? 4.246 43.938 9.758 1 90.56 106 GLU B N 1
ATOM 4249 C CA . GLU B 1 106 ? 4.715 45.219 10.32 1 90.56 106 GLU B CA 1
ATOM 4250 C C . GLU B 1 106 ? 6.082 45.031 10.977 1 90.56 106 GLU B C 1
ATOM 4252 O O . GLU B 1 106 ? 6.672 46.031 11.438 1 90.56 106 GLU B O 1
ATOM 4257 N N . LYS B 1 107 ? 6.531 43.906 11.055 1 93.25 107 LYS B N 1
ATOM 4258 C CA . LYS B 1 107 ? 7.844 43.562 11.602 1 93.25 107 LYS B CA 1
ATOM 4259 C C . LYS B 1 107 ? 7.945 43.969 13.07 1 93.25 107 LYS B C 1
ATOM 4261 O O . LYS B 1 107 ? 8.984 44.469 13.516 1 93.25 107 LYS B O 1
ATOM 4266 N N . ASP B 1 108 ? 6.867 43.844 13.695 1 95.06 108 ASP B N 1
ATOM 4267 C CA . ASP B 1 108 ? 6.855 44.062 15.133 1 95.06 108 ASP B CA 1
ATOM 4268 C C . ASP B 1 108 ? 7.191 42.781 15.891 1 95.06 108 ASP B C 1
ATOM 4270 O O . ASP B 1 108 ? 6.34 42.25 16.578 1 95.06 108 ASP B O 1
ATOM 4274 N N . ILE B 1 109 ? 8.383 42.469 15.922 1 93.44 109 ILE B N 1
ATOM 4275 C CA . ILE B 1 109 ? 8.867 41.25 16.547 1 93.44 109 ILE B CA 1
ATOM 4276 C C . ILE B 1 109 ? 8.672 41.312 18.062 1 93.44 109 ILE B C 1
ATOM 4278 O O . ILE B 1 109 ? 8.438 40.312 18.719 1 93.44 109 ILE B O 1
ATOM 4282 N N . GLY B 1 110 ? 8.719 42.5 18.578 1 94.5 110 GLY B N 1
ATOM 4283 C CA . GLY B 1 110 ? 8.5 42.719 20 1 94.5 110 GLY B CA 1
ATOM 4284 C C . GLY B 1 110 ? 7.16 42.188 20.484 1 94.5 110 GLY B C 1
ATOM 4285 O O . GLY B 1 110 ? 7.008 41.844 21.656 1 94.5 110 GLY B O 1
ATOM 4286 N N . MET B 1 111 ? 6.238 42.188 19.609 1 94.88 111 MET B N 1
ATOM 4287 C CA . MET B 1 111 ? 4.906 41.688 19.938 1 94.88 111 MET B CA 1
ATOM 4288 C C . MET B 1 111 ? 4.973 40.25 20.391 1 94.88 111 MET B C 1
ATOM 4290 O O . MET B 1 111 ? 4.086 39.781 21.109 1 94.88 111 MET B O 1
ATOM 4294 N N . ILE B 1 112 ? 5.988 39.5 20.016 1 95.38 112 ILE B N 1
ATOM 4295 C CA . ILE B 1 112 ? 6.164 38.094 20.406 1 95.38 112 ILE B CA 1
ATOM 4296 C C . ILE B 1 112 ? 6.328 38.031 21.922 1 95.38 112 ILE B C 1
ATOM 4298 O O . ILE B 1 112 ? 5.793 37.094 22.562 1 95.38 112 ILE B O 1
ATOM 4302 N N . TYR B 1 113 ? 6.98 38.969 22.578 1 94.38 113 TYR B N 1
ATOM 4303 C CA . TYR B 1 113 ? 7.133 39 24.031 1 94.38 113 TYR B CA 1
ATOM 4304 C C . TYR B 1 113 ? 5.781 39.156 24.719 1 94.38 113 TYR B C 1
ATOM 4306 O O . TYR B 1 113 ? 5.586 38.656 25.828 1 94.38 113 TYR B O 1
ATOM 4314 N N . ASP B 1 114 ? 4.945 39.812 24.078 1 95.31 114 ASP B N 1
ATOM 4315 C CA . ASP B 1 114 ? 3.65 40.125 24.672 1 95.31 114 ASP B CA 1
ATOM 4316 C C . ASP B 1 114 ? 2.641 39 24.422 1 95.31 114 ASP B C 1
ATOM 4318 O O . ASP B 1 114 ? 1.664 38.875 25.172 1 95.31 114 ASP B O 1
ATOM 4322 N N . THR B 1 115 ? 2.871 38.188 23.438 1 96.81 115 THR B N 1
ATOM 4323 C CA . THR B 1 115 ? 1.805 37.281 23.016 1 96.81 115 THR B CA 1
ATOM 4324 C C . THR B 1 115 ? 2.252 35.844 23.125 1 96.81 115 THR B C 1
ATOM 4326 O O . THR B 1 115 ? 1.441 34.938 22.984 1 96.81 115 THR B O 1
ATOM 4329 N N . TYR B 1 116 ? 3.441 35.594 23.281 1 97 116 TYR B N 1
ATOM 4330 C CA . TYR B 1 116 ? 3.939 34.25 23.547 1 97 116 TYR B CA 1
ATOM 4331 C C . TYR B 1 116 ? 4.348 34.094 25.016 1 97 116 TYR B C 1
ATOM 4333 O O . TYR B 1 116 ? 4.918 35.031 25.594 1 97 116 TYR B O 1
ATOM 4341 N N . SER B 1 117 ? 4.047 32.969 25.562 1 96.31 117 SER B N 1
ATOM 4342 C CA . SER B 1 117 ? 4.52 32.688 26.906 1 96.31 117 SER B CA 1
ATOM 4343 C C . SER B 1 117 ? 6.039 32.562 26.953 1 96.31 117 SER B C 1
ATOM 4345 O O . SER B 1 117 ? 6.66 32.188 25.953 1 96.31 117 SER B O 1
ATOM 4347 N N . TYR B 1 118 ? 6.574 32.781 28.109 1 92.62 118 TYR B N 1
ATOM 4348 C CA . TYR B 1 118 ? 8.023 32.688 28.266 1 92.62 118 TYR B CA 1
ATOM 4349 C C . TYR B 1 118 ? 8.508 31.281 28 1 92.62 118 TYR B C 1
ATOM 4351 O O . TYR B 1 118 ? 9.547 31.078 27.375 1 92.62 118 TYR B O 1
ATOM 4359 N N . GLY B 1 119 ? 7.738 30.344 28.453 1 93 119 GLY B N 1
ATOM 4360 C CA . GLY B 1 119 ? 8.094 28.938 28.312 1 93 119 GLY B CA 1
ATOM 4361 C C . GLY B 1 119 ? 7.352 28.25 27.172 1 93 119 GLY B C 1
ATOM 4362 O O . GLY B 1 119 ? 7.039 27.062 27.266 1 93 119 GLY B O 1
ATOM 4363 N N . VAL B 1 120 ? 7.094 28.969 26.109 1 94.81 120 VAL B N 1
ATOM 4364 C CA . VAL B 1 120 ? 6.32 28.422 25 1 94.81 120 VAL B CA 1
ATOM 4365 C C . VAL B 1 120 ? 7.012 27.172 24.453 1 94.81 120 VAL B C 1
ATOM 4367 O O . VAL B 1 120 ? 8.242 27.125 24.359 1 94.81 120 VAL B O 1
ATOM 4370 N N . GLN B 1 121 ? 6.219 26.141 24.125 1 93.81 121 GLN B N 1
ATOM 4371 C CA . GLN B 1 121 ? 6.695 24.922 23.469 1 93.81 121 GLN B CA 1
ATOM 4372 C C . GLN B 1 121 ? 6.367 24.953 21.969 1 93.81 121 GLN B C 1
ATOM 4374 O O . GLN B 1 121 ? 5.215 25.156 21.594 1 93.81 121 GLN B O 1
ATOM 4379 N N . ILE B 1 122 ? 7.41 24.766 21.203 1 92.12 122 ILE B N 1
ATOM 4380 C CA . ILE B 1 122 ? 7.219 24.734 19.75 1 92.12 122 ILE B CA 1
ATOM 4381 C C . ILE B 1 122 ? 7.598 23.359 19.203 1 92.12 122 ILE B C 1
ATOM 4383 O O . ILE B 1 122 ? 8.711 22.891 19.422 1 92.12 122 ILE B O 1
ATOM 4387 N N . HIS B 1 123 ? 6.621 22.75 18.484 1 91.5 123 HIS B N 1
ATOM 4388 C CA . HIS B 1 123 ? 6.84 21.453 17.859 1 91.5 123 HIS B CA 1
ATOM 4389 C C . HIS B 1 123 ? 6.969 21.578 16.359 1 91.5 123 HIS B C 1
ATOM 4391 O O . HIS B 1 123 ? 6.039 22.031 15.68 1 91.5 123 HIS B O 1
ATOM 4397 N N . ARG B 1 124 ? 8.039 21.266 15.859 1 89.62 124 ARG B N 1
ATOM 4398 C CA . ARG B 1 124 ? 8.281 21.141 14.422 1 89.62 124 ARG B CA 1
ATOM 4399 C C . ARG B 1 124 ? 8.672 19.703 14.055 1 89.62 124 ARG B C 1
ATOM 4401 O O . ARG B 1 124 ? 9.859 19.391 13.93 1 89.62 124 ARG B O 1
ATOM 4408 N N . GLY B 1 125 ? 7.652 18.953 13.75 1 84.31 125 GLY B N 1
ATOM 4409 C CA . GLY B 1 125 ? 7.918 17.531 13.609 1 84.31 125 GLY B CA 1
ATOM 4410 C C . GLY B 1 125 ? 8.469 16.906 14.875 1 84.31 125 GLY B C 1
ATOM 4411 O O . GLY B 1 125 ? 7.879 17.031 15.953 1 84.31 125 GLY B O 1
ATOM 4412 N N . SER B 1 126 ? 9.617 16.219 14.633 1 77.44 126 SER B N 1
ATOM 4413 C CA . SER B 1 126 ? 10.242 15.57 15.781 1 77.44 126 SER B CA 1
ATOM 4414 C C . SER B 1 126 ? 11.18 16.531 16.516 1 77.44 126 SER B C 1
ATOM 4416 O O . SER B 1 126 ? 11.695 16.188 17.578 1 77.44 126 SER B O 1
ATOM 4418 N N . VAL B 1 127 ? 11.32 17.656 16.047 1 77.44 127 VAL B N 1
ATOM 4419 C CA . VAL B 1 127 ? 12.188 18.656 16.656 1 77.44 127 VAL B CA 1
ATOM 4420 C C . VAL B 1 127 ? 11.359 19.594 17.547 1 77.44 127 VAL B C 1
ATOM 4422 O O . VAL B 1 127 ? 10.406 20.219 17.078 1 77.44 127 VAL B O 1
ATOM 4425 N N . ASN B 1 128 ? 11.789 19.672 18.781 1 83.94 128 ASN B N 1
ATOM 4426 C CA . ASN B 1 128 ? 11.109 20.547 19.734 1 83.94 128 ASN B CA 1
ATOM 4427 C C . ASN B 1 128 ? 12.031 21.672 20.234 1 83.94 128 ASN B C 1
ATOM 4429 O O . ASN B 1 128 ? 13.227 21.438 20.438 1 83.94 128 ASN B O 1
ATOM 4433 N N . SER B 1 129 ? 11.484 22.797 20.234 1 84.31 129 SER B N 1
ATOM 4434 C CA . SER B 1 129 ? 12.188 23.938 20.828 1 84.31 129 SER B CA 1
ATOM 4435 C C . SER B 1 129 ? 11.344 24.578 21.922 1 84.31 129 SER B C 1
ATOM 4437 O O . SER B 1 129 ? 10.141 24.344 22.016 1 84.31 129 SER B O 1
ATOM 4439 N N . HIS B 1 130 ? 12.141 25.344 22.766 1 89.31 130 HIS B N 1
ATOM 4440 C CA . HIS B 1 130 ? 11.469 25.953 23.906 1 89.31 130 HIS B CA 1
ATOM 4441 C C . HIS B 1 130 ? 11.969 27.375 24.141 1 89.31 130 HIS B C 1
ATOM 4443 O O . HIS B 1 130 ? 13.156 27.656 23.984 1 89.31 130 HIS B O 1
ATOM 4449 N N . GLY B 1 131 ? 10.953 28.188 24.531 1 90.38 131 GLY B N 1
ATOM 4450 C CA . GLY B 1 131 ? 11.305 29.531 24.969 1 90.38 131 GLY B CA 1
ATOM 4451 C C . GLY B 1 131 ? 11.023 30.578 23.906 1 90.38 131 GLY B C 1
ATOM 4452 O O . GLY B 1 131 ? 11.211 30.344 22.719 1 90.38 131 GLY B O 1
ATOM 4453 N N . VAL B 1 132 ? 10.664 31.703 24.438 1 92.31 132 VAL B N 1
ATOM 4454 C CA . VAL B 1 132 ? 10.242 32.812 23.578 1 92.31 132 VAL B CA 1
ATOM 4455 C C . VAL B 1 132 ? 11.414 33.281 22.719 1 92.31 132 VAL B C 1
ATOM 4457 O O . VAL B 1 132 ? 11.227 33.688 21.578 1 92.31 132 VAL B O 1
ATOM 4460 N N . ASN B 1 133 ? 12.625 33.125 23.172 1 89.12 133 ASN B N 1
ATOM 4461 C CA . ASN B 1 133 ? 13.797 33.562 22.438 1 89.12 133 ASN B CA 1
ATOM 4462 C C . ASN B 1 133 ? 13.984 32.75 21.141 1 89.12 133 ASN B C 1
ATOM 4464 O O . ASN B 1 133 ? 14.469 33.281 20.141 1 89.12 133 ASN B O 1
ATOM 4468 N N . GLU B 1 134 ? 13.633 31.547 21.188 1 88.81 134 GLU B N 1
ATOM 4469 C CA . GLU B 1 134 ? 13.711 30.719 19.984 1 88.81 134 GLU B CA 1
ATOM 4470 C C . GLU B 1 134 ? 12.734 31.203 18.922 1 88.81 134 GLU B C 1
ATOM 4472 O O . GLU B 1 134 ? 13.039 31.188 17.734 1 88.81 134 GLU B O 1
ATOM 4477 N N . VAL B 1 135 ? 11.594 31.609 19.359 1 92.44 135 VAL B N 1
ATOM 4478 C CA . VAL B 1 135 ? 10.586 32.156 18.438 1 92.44 135 VAL B CA 1
ATOM 4479 C C . VAL B 1 135 ? 11.078 33.438 17.812 1 92.44 135 VAL B C 1
ATOM 4481 O O . VAL B 1 135 ? 10.953 33.625 16.609 1 92.44 135 VAL B O 1
ATOM 4484 N N . ILE B 1 136 ? 11.609 34.25 18.656 1 91.69 136 ILE B N 1
ATOM 4485 C CA . ILE B 1 136 ? 12.156 35.5 18.188 1 91.69 136 ILE B CA 1
ATOM 4486 C C . ILE B 1 136 ? 13.266 35.25 17.172 1 91.69 136 ILE B C 1
ATOM 4488 O O . ILE B 1 136 ? 13.266 35.844 16.094 1 91.69 136 ILE B O 1
ATOM 4492 N N . SER B 1 137 ? 14.141 34.406 17.531 1 90.19 137 SER B N 1
ATOM 4493 C CA . SER B 1 137 ? 15.258 34.062 16.641 1 90.19 137 SER B CA 1
ATOM 4494 C C . SER B 1 137 ? 14.758 33.531 15.297 1 90.19 137 SER B C 1
ATOM 4496 O O . SER B 1 137 ? 15.219 33.969 14.242 1 90.19 137 SER B O 1
ATOM 4498 N N . GLY B 1 138 ? 13.875 32.625 15.328 1 90.56 138 GLY B N 1
ATOM 4499 C CA . GLY B 1 138 ? 13.312 32.094 14.102 1 90.56 138 GLY B CA 1
ATOM 4500 C C . GLY B 1 138 ? 12.641 33.125 13.234 1 90.56 138 GLY B C 1
ATOM 4501 O O . GLY B 1 138 ? 12.789 33.125 12.008 1 90.56 138 GLY B O 1
ATOM 4502 N N . THR B 1 139 ? 11.906 34 13.852 1 92 139 THR B N 1
ATOM 4503 C CA . THR B 1 139 ? 11.211 35.062 13.141 1 92 139 THR B CA 1
ATOM 4504 C C . THR B 1 139 ? 12.211 36 12.469 1 92 139 THR B C 1
ATOM 4506 O O . THR B 1 139 ? 12.047 36.344 11.297 1 92 139 THR B O 1
ATOM 4509 N N . MET B 1 140 ? 13.211 36.344 13.188 1 91.19 140 MET B N 1
ATOM 4510 C CA . MET B 1 140 ? 14.242 37.219 12.641 1 91.19 140 MET B CA 1
ATOM 4511 C C . MET B 1 140 ? 14.953 36.562 11.469 1 91.19 140 MET B C 1
ATOM 4513 O O . MET B 1 140 ? 15.242 37.219 10.469 1 91.19 140 MET B O 1
ATOM 4517 N N . GLN B 1 141 ? 15.242 35.312 11.609 1 90.88 141 GLN B N 1
ATOM 4518 C CA . GLN B 1 141 ? 15.922 34.594 10.539 1 90.88 141 GLN B CA 1
ATOM 4519 C C . GLN B 1 141 ? 15.062 34.562 9.273 1 90.88 141 GLN B C 1
ATOM 4521 O O . GLN B 1 141 ? 15.578 34.719 8.164 1 90.88 141 GLN B O 1
ATOM 4526 N N . THR B 1 142 ? 13.859 34.344 9.438 1 92.31 142 THR B N 1
ATOM 4527 C CA . THR B 1 142 ? 12.953 34.281 8.297 1 92.31 142 THR B CA 1
ATOM 4528 C C . THR B 1 142 ? 12.859 35.656 7.613 1 92.31 142 THR B C 1
ATOM 4530 O O . THR B 1 142 ? 12.961 35.75 6.391 1 92.31 142 THR B O 1
ATOM 4533 N N . LEU B 1 143 ? 12.688 36.688 8.383 1 92.31 143 LEU B N 1
ATOM 4534 C CA . LEU B 1 143 ? 12.492 38.031 7.836 1 92.31 143 LEU B CA 1
ATOM 4535 C C . LEU B 1 143 ? 13.766 38.531 7.18 1 92.31 143 LEU B C 1
ATOM 4537 O O . LEU B 1 143 ? 13.711 39.281 6.199 1 92.31 143 LEU B O 1
ATOM 4541 N N . GLN B 1 144 ? 14.891 38.125 7.773 1 94.19 144 GLN B N 1
ATOM 4542 C CA . GLN B 1 144 ? 16.141 38.562 7.141 1 94.19 144 GLN B CA 1
ATOM 4543 C C . GLN B 1 144 ? 16.344 37.844 5.812 1 94.19 144 GLN B C 1
ATOM 4545 O O . GLN B 1 144 ? 16.875 38.406 4.863 1 94.19 144 GLN B O 1
ATOM 4550 N N . ALA B 1 145 ? 15.953 36.625 5.738 1 94.06 145 ALA B N 1
ATOM 4551 C CA . ALA B 1 145 ? 16.109 35.844 4.52 1 94.06 145 ALA B CA 1
ATOM 4552 C C . ALA B 1 145 ? 15.086 36.25 3.463 1 94.06 145 ALA B C 1
ATOM 4554 O O . ALA B 1 145 ? 15.375 36.219 2.264 1 94.06 145 ALA B O 1
ATOM 4555 N N . PHE B 1 146 ? 13.914 36.625 3.914 1 94.5 146 PHE B N 1
ATOM 4556 C CA . PHE B 1 146 ? 12.805 37 3.049 1 94.5 146 PHE B CA 1
ATOM 4557 C C . PHE B 1 146 ? 12.188 38.312 3.494 1 94.5 146 PHE B C 1
ATOM 4559 O O . PHE B 1 146 ? 11.055 38.344 3.971 1 94.5 146 PHE B O 1
ATOM 4566 N N . PRO B 1 147 ? 12.742 39.406 3.168 1 93.62 147 PRO B N 1
ATOM 4567 C CA . PRO B 1 147 ? 12.305 40.688 3.721 1 93.62 147 PRO B CA 1
ATOM 4568 C C . PRO B 1 147 ? 10.977 41.156 3.131 1 93.62 147 PRO B C 1
ATOM 4570 O O . PRO B 1 147 ? 10.289 41.969 3.742 1 93.62 147 PRO B O 1
ATOM 4573 N N . ASP B 1 148 ? 10.609 40.656 1.928 1 92.56 148 ASP B N 1
ATOM 4574 C CA . ASP B 1 148 ? 9.375 41.094 1.291 1 92.56 148 ASP B CA 1
ATOM 4575 C C . ASP B 1 148 ? 8.258 40.062 1.507 1 92.56 148 ASP B C 1
ATOM 4577 O O . ASP B 1 148 ? 7.273 40.031 0.763 1 92.56 148 ASP B O 1
ATOM 4581 N N . ARG B 1 149 ? 8.531 39.188 2.5 1 90.94 149 ARG B N 1
ATOM 4582 C CA . ARG B 1 149 ? 7.559 38.125 2.773 1 90.94 149 ARG B CA 1
ATOM 4583 C C . ARG B 1 149 ? 6.172 38.719 3.02 1 90.94 149 ARG B C 1
ATOM 4585 O O . ARG B 1 149 ? 6.016 39.625 3.828 1 90.94 149 ARG B O 1
ATOM 4592 N N . SER B 1 150 ? 5.332 38.25 2.248 1 82.94 150 SER B N 1
ATOM 4593 C CA . SER B 1 150 ? 3.934 38.594 2.475 1 82.94 150 SER B CA 1
ATOM 4594 C C . SER B 1 150 ? 3.078 37.344 2.631 1 82.94 150 SER B C 1
ATOM 4596 O O . SER B 1 150 ? 3.242 36.375 1.883 1 82.94 150 SER B O 1
ATOM 4598 N N . GLY B 1 151 ? 2.5 37.344 3.744 1 74.56 151 GLY B N 1
ATOM 4599 C CA . GLY B 1 151 ? 1.742 36.156 4.086 1 74.56 151 GLY B CA 1
ATOM 4600 C C . GLY B 1 151 ? 0.242 36.375 4.055 1 74.56 151 GLY B C 1
ATOM 4601 O O . GLY B 1 151 ? -0.236 37.5 4.328 1 74.56 151 GLY B O 1
ATOM 4602 N N . VAL B 1 152 ? -0.468 35.406 3.43 1 63.78 152 VAL B N 1
ATOM 4603 C CA . VAL B 1 152 ? -1.927 35.438 3.42 1 63.78 152 VAL B CA 1
ATOM 4604 C C . VAL B 1 152 ? -2.477 34.281 4.215 1 63.78 152 VAL B C 1
ATOM 4606 O O . VAL B 1 152 ? -1.964 33.156 4.113 1 63.78 152 VAL B O 1
ATOM 4609 N N . GLY B 1 153 ? -3.074 34.625 5.398 1 63.09 153 GLY B N 1
ATOM 4610 C CA . GLY B 1 153 ? -3.785 33.562 6.066 1 63.09 153 GLY B CA 1
ATOM 4611 C C . GLY B 1 153 ? -5.066 33.156 5.359 1 63.09 153 GLY B C 1
ATOM 4612 O O . GLY B 1 153 ? -5.895 34 5.039 1 63.09 153 GLY B O 1
ATOM 4613 N N . TYR B 1 154 ? -5.195 31.844 5.094 1 74.31 154 TYR B N 1
ATOM 4614 C CA . TYR B 1 154 ? -6.332 31.438 4.281 1 74.31 154 TYR B CA 1
ATOM 4615 C C . TYR B 1 154 ? -7.465 30.906 5.152 1 74.31 154 TYR B C 1
ATOM 4617 O O . TYR B 1 154 ? -8.641 31.141 4.875 1 74.31 154 TYR B O 1
ATOM 4625 N N . SER B 1 155 ? -7.125 30.312 6.199 1 89.94 155 SER B N 1
ATOM 4626 C CA . SER B 1 155 ? -8.188 29.719 7.004 1 89.94 155 SER B CA 1
ATOM 4627 C C . SER B 1 155 ? -7.742 29.531 8.453 1 89.94 155 SER B C 1
ATOM 4629 O O . SER B 1 155 ? -6.602 29.156 8.711 1 89.94 155 SER B O 1
ATOM 4631 N N . ILE B 1 156 ? -8.602 30 9.398 1 94.38 156 ILE B N 1
ATOM 4632 C CA . ILE B 1 156 ? -8.352 29.797 10.82 1 94.38 156 ILE B CA 1
ATOM 4633 C C . ILE B 1 156 ? -9.539 29.078 11.453 1 94.38 156 ILE B C 1
ATOM 4635 O O . ILE B 1 156 ? -10.672 29.562 11.391 1 94.38 156 ILE B O 1
ATOM 4639 N N . LEU B 1 157 ? -9.289 27.938 11.977 1 96.56 157 LEU B N 1
ATOM 4640 C CA . LEU B 1 157 ? -10.266 27.188 12.75 1 96.56 157 LEU B CA 1
ATOM 4641 C C . LEU B 1 157 ? -9.938 27.234 14.242 1 96.56 157 LEU B C 1
ATOM 4643 O O . LEU B 1 157 ? -8.797 27.516 14.617 1 96.56 157 LEU B O 1
ATOM 4647 N N . TRP B 1 158 ? -10.984 27.062 15.047 1 97.06 158 TRP B N 1
ATOM 4648 C CA . TRP B 1 158 ? -10.727 27.281 16.469 1 97.06 158 TRP B CA 1
ATOM 4649 C C . TRP B 1 158 ? -11.656 26.438 17.328 1 97.06 158 TRP B C 1
ATOM 4651 O O . TRP B 1 158 ? -12.602 25.828 16.812 1 97.06 158 TRP B O 1
ATOM 4661 N N . SER B 1 159 ? -11.359 26.266 18.578 1 97.69 159 SER B N 1
ATOM 4662 C CA . SER B 1 159 ? -12.195 25.703 19.641 1 97.69 159 SER B CA 1
ATOM 4663 C C . SER B 1 159 ? -11.828 26.281 21 1 97.69 159 SER B C 1
ATOM 4665 O O . SER B 1 159 ? -10.812 26.969 21.125 1 97.69 159 SER B O 1
ATOM 4667 N N . GLY B 1 160 ? -12.719 26.094 21.969 1 96.75 160 GLY B N 1
ATOM 4668 C CA . GLY B 1 160 ? -12.461 26.547 23.328 1 96.75 160 GLY B CA 1
ATOM 4669 C C . GLY B 1 160 ? -13.094 27.891 23.641 1 96.75 160 GLY B C 1
ATOM 4670 O O . GLY B 1 160 ? -14.055 28.297 22.984 1 96.75 160 GLY B O 1
ATOM 4671 N N . ASN B 1 161 ? -12.594 28.531 24.688 1 96.12 161 ASN B N 1
ATOM 4672 C CA . ASN B 1 161 ? -13.086 29.812 25.172 1 96.12 161 ASN B CA 1
ATOM 4673 C C . ASN B 1 161 ? -12.031 30.547 26 1 96.12 161 ASN B C 1
ATOM 4675 O O . ASN B 1 161 ? -10.938 30.016 26.203 1 96.12 161 ASN B O 1
ATOM 4679 N N . ASP B 1 162 ? -12.398 31.766 26.359 1 94.75 162 ASP B N 1
ATOM 4680 C CA . ASP B 1 162 ? -11.414 32.594 27.031 1 94.75 162 ASP B CA 1
ATOM 4681 C C . ASP B 1 162 ? -11.148 32.125 28.453 1 94.75 162 ASP B C 1
ATOM 4683 O O . ASP B 1 162 ? -10.109 32.438 29.047 1 94.75 162 ASP B O 1
ATOM 4687 N N . GLU B 1 163 ? -12.031 31.406 29.016 1 94.5 163 GLU B N 1
ATOM 4688 C CA . GLU B 1 163 ? -11.859 30.922 30.391 1 94.5 163 GLU B CA 1
ATOM 4689 C C . GLU B 1 163 ? -10.93 29.719 30.438 1 94.5 163 GLU B C 1
ATOM 4691 O O . GLU B 1 163 ? -10 29.672 31.25 1 94.5 163 GLU B O 1
ATOM 4696 N N . ASP B 1 164 ? -11.117 28.703 29.578 1 93.69 164 ASP B N 1
ATOM 4697 C CA . ASP B 1 164 ? -10.359 27.469 29.578 1 93.69 164 ASP B CA 1
ATOM 4698 C C . ASP B 1 164 ? -9.148 27.547 28.656 1 93.69 164 ASP B C 1
ATOM 4700 O O . ASP B 1 164 ? -8.164 26.828 28.828 1 93.69 164 ASP B O 1
ATOM 4704 N N . GLY B 1 165 ? -9.25 28.391 27.688 1 96.62 165 GLY B N 1
ATOM 4705 C CA . GLY B 1 165 ? -8.234 28.516 26.656 1 96.62 165 GLY B CA 1
ATOM 4706 C C . GLY B 1 165 ? -8.766 28.25 25.266 1 96.62 165 GLY B C 1
ATOM 4707 O O . GLY B 1 165 ? -9.742 27.516 25.094 1 96.62 165 GLY B O 1
ATOM 4708 N N . PHE B 1 166 ? -8.078 28.906 24.328 1 97.69 166 PHE B N 1
ATOM 4709 C CA . PHE B 1 166 ? -8.422 28.688 22.938 1 97.69 166 PHE B CA 1
ATOM 4710 C C . PHE B 1 166 ? -7.402 27.766 22.266 1 97.69 166 PHE B C 1
ATOM 4712 O O . PHE B 1 166 ? -6.23 27.75 22.656 1 97.69 166 PHE B O 1
ATOM 4719 N N . PHE B 1 167 ? -7.867 26.938 21.359 1 97.88 167 PHE B N 1
ATOM 4720 C CA . PHE B 1 167 ? -7.023 26.234 20.406 1 97.88 167 PHE B CA 1
ATOM 4721 C C . PHE B 1 167 ? -7.332 26.688 18.984 1 97.88 167 PHE B C 1
ATOM 4723 O O . PHE B 1 167 ? -8.5 26.797 18.594 1 97.88 167 PHE B O 1
ATOM 4730 N N . THR B 1 168 ? -6.266 27.016 18.266 1 97 168 THR B N 1
ATOM 4731 C CA . THR B 1 168 ? -6.469 27.484 16.891 1 97 168 THR B CA 1
ATOM 4732 C C . THR B 1 168 ? -5.59 26.703 15.922 1 97 168 THR B C 1
ATOM 4734 O O . THR B 1 168 ? -4.523 26.219 16.297 1 97 168 THR B O 1
ATOM 4737 N N . SER B 1 169 ? -6.09 26.469 14.711 1 97.19 169 SER B N 1
ATOM 4738 C CA . SER B 1 169 ? -5.34 25.953 13.578 1 97.19 169 SER B CA 1
ATOM 4739 C C . SER B 1 169 ? -5.371 26.922 12.398 1 97.19 169 SER B C 1
ATOM 4741 O O . SER B 1 169 ? -6.438 27.188 11.844 1 97.19 169 SER B O 1
ATOM 4743 N N . HIS B 1 170 ? -4.152 27.422 12.023 1 94 170 HIS B N 1
ATOM 4744 C CA . HIS B 1 170 ? -4.027 28.469 11.008 1 94 170 HIS B CA 1
ATOM 4745 C C . HIS B 1 170 ? -3.367 27.938 9.742 1 94 170 HIS B C 1
ATOM 4747 O O . HIS B 1 170 ? -2.205 27.516 9.773 1 94 170 HIS B O 1
ATOM 4753 N N . ARG B 1 171 ? -4.105 27.906 8.688 1 93.94 171 ARG B N 1
ATOM 4754 C CA . ARG B 1 171 ? -3.514 27.562 7.402 1 93.94 171 ARG B CA 1
ATOM 4755 C C . ARG B 1 171 ? -3.098 28.812 6.637 1 93.94 171 ARG B C 1
ATOM 4757 O O . ARG B 1 171 ? -3.908 29.719 6.426 1 93.94 171 ARG B O 1
ATOM 4764 N N . GLY B 1 172 ? -1.815 28.891 6.27 1 89.5 172 GLY B N 1
ATOM 4765 C CA . GLY B 1 172 ? -1.312 30.078 5.586 1 89.5 172 GLY B CA 1
ATOM 4766 C C . GLY B 1 172 ? -0.466 29.734 4.371 1 89.5 172 GLY B C 1
ATOM 4767 O O . GLY B 1 172 ? -0.143 28.578 4.133 1 89.5 172 GLY B O 1
ATOM 4768 N N . ARG B 1 173 ? -0.32 30.734 3.553 1 88.19 173 ARG B N 1
ATOM 4769 C CA . ARG B 1 173 ? 0.555 30.719 2.385 1 88.19 173 ARG B CA 1
ATOM 4770 C C . ARG B 1 173 ? 1.404 31.984 2.328 1 88.19 173 ARG B C 1
ATOM 4772 O O . ARG B 1 173 ? 0.901 33.094 2.551 1 88.19 173 ARG B O 1
ATOM 4779 N N . SER B 1 174 ? 2.662 31.812 2.146 1 89.94 174 SER B N 1
ATOM 4780 C CA . SER B 1 174 ? 3.576 32.969 2.08 1 89.94 174 SER B CA 1
ATOM 4781 C C . SER B 1 174 ? 4.227 33.062 0.705 1 89.94 174 SER B C 1
ATOM 4783 O O . SER B 1 174 ? 4.539 32.031 0.08 1 89.94 174 SER B O 1
ATOM 4785 N N . ILE B 1 175 ? 4.34 34.25 0.234 1 90.12 175 ILE B N 1
ATOM 4786 C CA . ILE B 1 175 ? 5.086 34.562 -0.975 1 90.12 175 ILE B CA 1
ATOM 4787 C C . ILE B 1 175 ? 6.234 35.5 -0.627 1 90.12 175 ILE B C 1
ATOM 4789 O O . ILE B 1 175 ? 6.051 36.469 0.103 1 90.12 175 ILE B O 1
ATOM 4793 N N . ALA B 1 176 ? 7.387 35.188 -1.141 1 93.62 176 ALA B N 1
ATOM 4794 C CA . ALA B 1 176 ? 8.547 36 -0.755 1 93.62 176 ALA B CA 1
ATOM 4795 C C . ALA B 1 176 ? 9.695 35.812 -1.748 1 93.62 176 ALA B C 1
ATOM 4797 O O . ALA B 1 176 ? 9.688 34.875 -2.549 1 93.62 176 ALA B O 1
ATOM 4798 N N . THR B 1 177 ? 10.602 36.75 -1.705 1 96.44 177 THR B N 1
ATOM 4799 C CA . THR B 1 177 ? 11.836 36.656 -2.469 1 96.44 177 THR B CA 1
ATOM 4800 C C . THR B 1 177 ? 13.023 36.375 -1.546 1 96.44 177 THR B C 1
ATOM 4802 O O . THR B 1 177 ? 13.188 37.062 -0.53 1 96.44 177 THR B O 1
ATOM 4805 N N . ASN B 1 178 ? 13.82 35.406 -1.888 1 97.31 178 ASN B N 1
ATOM 4806 C CA . ASN B 1 178 ? 14.984 35.062 -1.078 1 97.31 178 ASN B CA 1
ATOM 4807 C C . ASN B 1 178 ? 16.125 36.062 -1.293 1 97.31 178 ASN B C 1
ATOM 4809 O O . ASN B 1 178 ? 16.922 35.906 -2.225 1 97.31 178 ASN B O 1
ATOM 4813 N N . MET B 1 179 ? 16.312 36.938 -0.333 1 97.06 179 MET B N 1
ATOM 4814 C CA . MET B 1 179 ? 17.297 38.031 -0.495 1 97.06 179 MET B CA 1
ATOM 4815 C C . MET B 1 179 ? 18.453 37.844 0.486 1 97.06 179 MET B C 1
ATOM 4817 O O . MET B 1 179 ? 19.516 38.438 0.307 1 97.06 179 MET B O 1
ATOM 4821 N N . GLY B 1 180 ? 18.203 37.125 1.523 1 95.38 180 GLY B N 1
ATOM 4822 C CA . GLY B 1 180 ? 19.234 36.812 2.488 1 95.38 180 GLY B CA 1
ATOM 4823 C C . GLY B 1 180 ? 19.578 35.344 2.549 1 95.38 180 GLY B C 1
ATOM 4824 O O . GLY B 1 180 ? 18.812 34.5 2.043 1 95.38 180 GLY B O 1
ATOM 4825 N N . ASP B 1 181 ? 20.703 35.031 3.23 1 94.75 181 ASP B N 1
ATOM 4826 C CA . ASP B 1 181 ? 21.109 33.656 3.371 1 94.75 181 ASP B CA 1
ATOM 4827 C C . ASP B 1 181 ? 20.141 32.875 4.262 1 94.75 181 ASP B C 1
ATOM 4829 O O . ASP B 1 181 ? 19.469 33.469 5.109 1 94.75 181 ASP B O 1
ATOM 4833 N N . THR B 1 182 ? 20.031 31.656 3.967 1 93.44 182 THR B N 1
ATOM 4834 C CA . THR B 1 182 ? 19.203 30.766 4.77 1 93.44 182 THR B CA 1
ATOM 4835 C C . THR B 1 182 ? 20.047 29.594 5.293 1 93.44 182 THR B C 1
ATOM 4837 O O . THR B 1 182 ? 21.219 29.453 4.938 1 93.44 182 THR B O 1
ATOM 4840 N N . LEU B 1 183 ? 19.422 28.828 6.18 1 87.56 183 LEU B N 1
ATOM 4841 C CA . LEU B 1 183 ? 20.062 27.609 6.668 1 87.56 183 LEU B CA 1
ATOM 4842 C C . LEU B 1 183 ? 20.266 26.609 5.535 1 87.56 183 LEU B C 1
ATOM 4844 O O . LEU B 1 183 ? 21.078 25.688 5.656 1 87.56 183 LEU B O 1
ATOM 4848 N N . TYR B 1 184 ? 19.609 26.828 4.414 1 92.81 184 TYR B N 1
ATOM 4849 C CA . TYR B 1 184 ? 19.656 25.891 3.301 1 92.81 184 TYR B CA 1
ATOM 4850 C C . TYR B 1 184 ? 20.781 26.25 2.332 1 92.81 184 TYR B C 1
ATOM 4852 O O . TYR B 1 184 ? 21.234 25.406 1.555 1 92.81 184 TYR B O 1
ATOM 4860 N N . GLY B 1 185 ? 21.156 27.531 2.324 1 92.88 185 GLY B N 1
ATOM 4861 C CA . GLY B 1 185 ? 22.188 28.016 1.426 1 92.88 185 GLY B CA 1
ATOM 4862 C C . GLY B 1 185 ? 22.172 29.516 1.272 1 92.88 185 GLY B C 1
ATOM 4863 O O . GLY B 1 185 ? 21.406 30.219 1.951 1 92.88 185 GLY B O 1
ATOM 4864 N N . PRO B 1 186 ? 23.031 29.938 0.41 1 96 186 PRO B N 1
ATOM 4865 C CA . PRO B 1 186 ? 23.109 31.375 0.17 1 96 186 PRO B CA 1
ATOM 4866 C C . PRO B 1 186 ? 21.859 31.922 -0.524 1 96 186 PRO B C 1
ATOM 4868 O O . PRO B 1 186 ? 21.094 31.172 -1.123 1 96 186 PRO B O 1
ATOM 4871 N N . ALA B 1 187 ? 21.719 33.25 -0.408 1 97.31 187 ALA B N 1
ATOM 4872 C CA . ALA B 1 187 ? 20.609 33.906 -1.075 1 97.31 187 ALA B CA 1
ATOM 4873 C C . ALA B 1 187 ? 20.578 33.562 -2.564 1 97.31 187 ALA B C 1
ATOM 4875 O O . ALA B 1 187 ? 21.625 33.562 -3.225 1 97.31 187 ALA B O 1
ATOM 4876 N N . THR B 1 188 ? 19.375 33.344 -3.088 1 97.75 188 THR B N 1
ATOM 4877 C CA . THR B 1 188 ? 19.281 32.906 -4.473 1 97.75 188 THR B CA 1
ATOM 4878 C C . THR B 1 188 ? 18.609 33.969 -5.34 1 97.75 188 THR B C 1
ATOM 4880 O O . THR B 1 188 ? 18.688 33.906 -6.566 1 97.75 188 THR B O 1
ATOM 4883 N N . GLY B 1 189 ? 17.859 34.875 -4.703 1 97.75 189 GLY B N 1
ATOM 4884 C CA . GLY B 1 189 ? 17.094 35.875 -5.441 1 97.75 189 GLY B CA 1
ATOM 4885 C C . GLY B 1 189 ? 15.805 35.344 -6.016 1 97.75 189 GLY B C 1
ATOM 4886 O O . GLY B 1 189 ? 15.047 36.094 -6.648 1 97.75 189 GLY B O 1
ATOM 4887 N N . LYS B 1 190 ? 15.469 34.188 -5.797 1 97.62 190 LYS B N 1
ATOM 4888 C CA . LYS B 1 190 ? 14.281 33.562 -6.371 1 97.62 190 LYS B CA 1
ATOM 4889 C C . LYS B 1 190 ? 13.031 33.906 -5.574 1 97.62 190 LYS B C 1
ATOM 4891 O O . LYS B 1 190 ? 13.078 34.031 -4.348 1 97.62 190 LYS B O 1
ATOM 4896 N N . ARG B 1 191 ? 11.922 34.062 -6.285 1 96.31 191 ARG B N 1
ATOM 4897 C CA . ARG B 1 191 ? 10.609 34.219 -5.668 1 96.31 191 ARG B CA 1
ATOM 4898 C C . ARG B 1 191 ? 9.984 32.844 -5.359 1 96.31 191 ARG B C 1
ATOM 4900 O O . ARG B 1 191 ? 9.945 31.969 -6.223 1 96.31 191 ARG B O 1
ATOM 4907 N N . VAL B 1 192 ? 9.547 32.688 -4.121 1 95.56 192 VAL B N 1
ATOM 4908 C CA . VAL B 1 192 ? 9.07 31.359 -3.682 1 95.56 192 VAL B CA 1
ATOM 4909 C C . VAL B 1 192 ? 7.703 31.5 -3.023 1 95.56 192 VAL B C 1
ATOM 4911 O O . VAL B 1 192 ? 7.305 32.594 -2.637 1 95.56 192 VAL B O 1
ATOM 4914 N N . VAL B 1 193 ? 6.961 30.438 -3.064 1 92.56 193 VAL B N 1
ATOM 4915 C CA . VAL B 1 193 ? 5.688 30.312 -2.361 1 92.56 193 VAL B CA 1
ATOM 4916 C C . VAL B 1 193 ? 5.719 29.078 -1.455 1 92.56 193 VAL B C 1
ATOM 4918 O O . VAL B 1 193 ? 6.117 28 -1.883 1 92.56 193 VAL B O 1
ATOM 4921 N N . PHE B 1 194 ? 5.391 29.203 -0.163 1 89.75 194 PHE B N 1
ATOM 4922 C CA . PHE B 1 194 ? 5.383 28.031 0.696 1 89.75 194 PHE B CA 1
ATOM 4923 C C . PHE B 1 194 ? 4.199 28.062 1.657 1 89.75 194 PHE B C 1
ATOM 4925 O O . PHE B 1 194 ? 3.801 29.141 2.117 1 89.75 194 PHE B O 1
ATOM 4932 N N . ARG B 1 195 ? 3.684 26.891 1.914 1 93.5 195 ARG B N 1
ATOM 4933 C CA . ARG B 1 195 ? 2.502 26.703 2.75 1 93.5 195 ARG B CA 1
ATOM 4934 C C . ARG B 1 195 ? 2.893 26.328 4.176 1 93.5 195 ARG B C 1
ATOM 4936 O O . ARG B 1 195 ? 3.877 25.625 4.391 1 93.5 195 ARG B O 1
ATOM 4943 N N . THR B 1 196 ? 2.109 26.828 5.121 1 94.06 196 THR B N 1
ATOM 4944 C CA . THR B 1 196 ? 2.316 26.547 6.535 1 94.06 196 THR B CA 1
ATOM 4945 C C . THR B 1 196 ? 0.981 26.375 7.254 1 94.06 196 THR B C 1
ATOM 4947 O O . THR B 1 196 ? -0.025 26.969 6.859 1 94.06 196 THR B O 1
ATOM 4950 N N . VAL B 1 197 ? 0.978 25.531 8.203 1 96.44 197 VAL B N 1
ATOM 4951 C CA . VAL B 1 197 ? -0.131 25.438 9.141 1 96.44 197 VAL B CA 1
ATOM 4952 C C . VAL B 1 197 ? 0.406 25.422 10.57 1 96.44 197 VAL B C 1
ATOM 4954 O O . VAL B 1 197 ? 1.403 24.766 10.867 1 96.44 197 VAL B O 1
ATOM 4957 N N . ALA B 1 198 ? -0.195 26.188 11.461 1 96.19 198 ALA B N 1
ATOM 4958 C CA . ALA B 1 198 ? 0.2 26.25 12.867 1 96.19 198 ALA B CA 1
ATOM 4959 C C . ALA B 1 198 ? -0.998 26.031 13.781 1 96.19 198 ALA B C 1
ATOM 4961 O O . ALA B 1 198 ? -2.02 26.703 13.664 1 96.19 198 ALA B O 1
ATOM 4962 N N . ASP B 1 199 ? -0.885 25.047 14.594 1 97.69 199 ASP B N 1
ATOM 4963 C CA . ASP B 1 199 ? -1.808 24.844 15.703 1 97.69 199 ASP B CA 1
ATOM 4964 C C . ASP B 1 199 ? -1.292 25.5 16.984 1 97.69 199 ASP B C 1
ATOM 4966 O O . ASP B 1 199 ? -0.133 25.312 17.359 1 97.69 199 ASP B O 1
ATOM 4970 N N . CYS B 1 200 ? -2.172 26.266 17.641 1 97.56 200 CYS B N 1
ATOM 4971 C CA . CYS B 1 200 ? -1.708 26.984 18.828 1 97.56 200 CYS B CA 1
ATOM 4972 C C . CYS B 1 200 ? -2.67 26.812 19.984 1 97.56 200 CYS B C 1
ATOM 4974 O O . CYS B 1 200 ? -3.887 26.797 19.797 1 97.56 200 CYS B O 1
ATOM 4976 N N . LEU B 1 201 ? -2.113 26.609 21.109 1 97.62 201 LEU B N 1
ATOM 4977 C CA . LEU B 1 201 ? -2.83 26.703 22.375 1 97.62 201 LEU B CA 1
ATOM 4978 C C . LEU B 1 201 ? -2.637 28.078 23.016 1 97.62 201 LEU B C 1
ATOM 4980 O O . LEU B 1 201 ? -1.505 28.484 23.266 1 97.62 201 LEU B O 1
ATOM 4984 N N . ILE B 1 202 ? -3.746 28.781 23.344 1 97.88 202 ILE B N 1
ATOM 4985 C CA . ILE B 1 202 ? -3.682 30.172 23.75 1 97.88 202 ILE B CA 1
ATOM 4986 C C . ILE B 1 202 ? -4.527 30.391 25 1 97.88 202 ILE B C 1
ATOM 4988 O O . ILE B 1 202 ? -5.645 29.875 25.109 1 97.88 202 ILE B O 1
ATOM 4992 N N . HIS B 1 203 ? -3.982 31.125 25.891 1 97.31 203 HIS B N 1
ATOM 4993 C CA . HIS B 1 203 ? -4.707 31.516 27.094 1 97.31 203 HIS B CA 1
ATOM 4994 C C . HIS B 1 203 ? -4.219 32.875 27.609 1 97.31 203 HIS B C 1
ATOM 4996 O O . HIS B 1 203 ? -3.012 33.125 27.656 1 97.31 203 HIS B O 1
ATOM 5002 N N . GLU B 1 204 ? -5.191 33.781 27.906 1 96.56 204 GLU B N 1
ATOM 5003 C CA . GLU B 1 204 ? -4.895 35.094 28.516 1 96.56 204 GLU B CA 1
ATOM 5004 C C . GLU B 1 204 ? -3.828 35.844 27.719 1 96.56 204 GLU B C 1
ATOM 5006 O O . GLU B 1 204 ? -2.824 36.281 28.281 1 96.56 204 GLU B O 1
ATOM 5011 N N . ASN B 1 205 ? -3.988 35.812 26.422 1 96.94 205 ASN B N 1
ATOM 5012 C CA . ASN B 1 205 ? -3.186 36.594 25.5 1 96.94 205 ASN B CA 1
ATOM 5013 C C . ASN B 1 205 ? -1.788 36 25.328 1 96.94 205 ASN B C 1
ATOM 5015 O O . ASN B 1 205 ? -0.871 36.688 24.875 1 96.94 205 ASN B O 1
ATOM 5019 N N . LYS B 1 206 ? -1.657 34.781 25.672 1 97.38 206 LYS B N 1
ATOM 5020 C CA . LYS B 1 206 ? -0.358 34.125 25.516 1 97.38 206 LYS B CA 1
ATOM 5021 C C . LYS B 1 206 ? -0.489 32.812 24.781 1 97.38 206 LYS B C 1
ATOM 5023 O O . LYS B 1 206 ? -1.383 32 25.078 1 97.38 206 LYS B O 1
ATOM 5028 N N . ILE B 1 207 ? 0.368 32.594 23.844 1 97.19 207 ILE B N 1
ATOM 5029 C CA . ILE B 1 207 ? 0.52 31.297 23.203 1 97.19 207 ILE B CA 1
ATOM 5030 C C . ILE B 1 207 ? 1.445 30.422 24.031 1 97.19 207 ILE B C 1
ATOM 5032 O O . ILE B 1 207 ? 2.598 30.781 24.281 1 97.19 207 ILE B O 1
ATOM 5036 N N . TYR B 1 208 ? 0.979 29.266 24.422 1 96.69 208 TYR B N 1
ATOM 5037 C CA . TYR B 1 208 ? 1.734 28.406 25.328 1 96.69 208 TYR B CA 1
ATOM 5038 C C . TYR B 1 208 ? 2.367 27.234 24.562 1 96.69 208 TYR B C 1
ATOM 5040 O O . TYR B 1 208 ? 3.379 26.688 25 1 96.69 208 TYR B O 1
ATOM 5048 N N . GLU B 1 209 ? 1.745 26.812 23.5 1 96.69 209 GLU B N 1
ATOM 5049 C CA . GLU B 1 209 ? 2.221 25.688 22.703 1 96.69 209 GLU B CA 1
ATOM 5050 C C . GLU B 1 209 ? 1.839 25.844 21.234 1 96.69 209 GLU B C 1
ATOM 5052 O O . GLU B 1 209 ? 0.751 26.344 20.922 1 96.69 209 GLU B O 1
ATOM 5057 N N . GLU B 1 210 ? 2.777 25.531 20.391 1 96.25 210 GLU B N 1
ATOM 5058 C CA . GLU B 1 210 ? 2.568 25.656 18.953 1 96.25 210 GLU B CA 1
ATOM 5059 C C . GLU B 1 210 ? 3.092 24.438 18.203 1 96.25 210 GLU B C 1
ATOM 5061 O O . GLU B 1 210 ? 4.211 23.984 18.453 1 96.25 210 GLU B O 1
ATOM 5066 N N . TRP B 1 211 ? 2.273 23.812 17.375 1 96.62 211 TRP B N 1
ATOM 5067 C CA . TRP B 1 211 ? 2.67 22.812 16.391 1 96.62 211 TRP B CA 1
ATOM 5068 C C . TRP B 1 211 ? 2.746 23.422 15 1 96.62 211 TRP B C 1
ATOM 5070 O O . TRP B 1 211 ? 1.724 23.797 14.422 1 96.62 211 TRP B O 1
ATOM 5080 N N . LEU B 1 212 ? 3.916 23.5 14.5 1 95.88 212 LEU B N 1
ATOM 5081 C CA . LEU B 1 212 ? 4.145 24.172 13.219 1 95.88 212 LEU B CA 1
ATOM 5082 C C . LEU B 1 212 ? 4.512 23.156 12.141 1 95.88 212 LEU B C 1
ATOM 5084 O O . LEU B 1 212 ? 5.406 22.328 12.344 1 95.88 212 LEU B O 1
ATOM 5088 N N . VAL B 1 213 ? 3.766 23.125 11.008 1 96.69 213 VAL B N 1
ATOM 5089 C CA . VAL B 1 213 ? 4.082 22.312 9.836 1 96.69 213 VAL B CA 1
ATOM 5090 C C . VAL B 1 213 ? 4.293 23.219 8.625 1 96.69 213 VAL B C 1
ATOM 5092 O O . VAL B 1 213 ? 3.467 24.078 8.336 1 96.69 213 VAL B O 1
ATOM 5095 N N . MET B 1 214 ? 5.387 23.047 8 1 95.12 214 MET B N 1
ATOM 5096 C CA . MET B 1 214 ? 5.742 23.828 6.824 1 95.12 214 MET B CA 1
ATOM 5097 C C . MET B 1 214 ? 6.199 22.938 5.684 1 95.12 214 MET B C 1
ATOM 5099 O O . MET B 1 214 ? 6.832 21.906 5.918 1 95.12 214 MET B O 1
ATOM 5103 N N . ASP B 1 215 ? 5.902 23.297 4.426 1 96.56 215 ASP B N 1
ATOM 5104 C CA . ASP B 1 215 ? 6.387 22.578 3.252 1 96.56 215 ASP B CA 1
ATOM 5105 C C . ASP B 1 215 ? 7.828 22.953 2.932 1 96.56 215 ASP B C 1
ATOM 5107 O O . ASP B 1 215 ? 8.117 23.438 1.839 1 96.56 215 ASP B O 1
ATOM 5111 N N . THR B 1 216 ? 8.695 22.594 3.793 1 95.75 216 THR B N 1
ATOM 5112 C CA . THR B 1 216 ? 10.102 22.969 3.695 1 95.75 216 THR B CA 1
ATOM 5113 C C . THR B 1 216 ? 10.758 22.312 2.488 1 95.75 216 THR B C 1
ATOM 5115 O O . THR B 1 216 ? 11.641 22.906 1.858 1 95.75 216 THR B O 1
ATOM 5118 N N . TYR B 1 217 ? 10.406 21.109 2.193 1 96.81 217 TYR B N 1
ATOM 5119 C CA . TYR B 1 217 ? 10.945 20.406 1.036 1 96.81 217 TYR B CA 1
ATOM 5120 C C . TYR B 1 217 ? 10.766 21.219 -0.236 1 96.81 217 TYR B C 1
ATOM 5122 O O . TYR B 1 217 ? 11.711 21.422 -0.994 1 96.81 217 TYR B O 1
ATOM 5130 N N . HIS B 1 218 ? 9.562 21.625 -0.43 1 96.75 218 HIS B N 1
ATOM 5131 C CA . HIS B 1 218 ? 9.242 22.406 -1.628 1 96.75 218 HIS B CA 1
ATOM 5132 C C . HIS B 1 218 ? 9.977 23.734 -1.632 1 96.75 218 HIS B C 1
ATOM 5134 O O . HIS B 1 218 ? 10.406 24.219 -2.686 1 96.75 218 HIS B O 1
ATOM 5140 N N . LEU B 1 219 ? 10.031 24.359 -0.449 1 96.31 219 LEU B N 1
ATOM 5141 C CA . LEU B 1 219 ? 10.766 25.609 -0.338 1 96.31 219 LEU B CA 1
ATOM 5142 C C . LEU B 1 219 ? 12.211 25.438 -0.805 1 96.31 219 LEU B C 1
ATOM 5144 O O . LEU B 1 219 ? 12.695 26.203 -1.629 1 96.31 219 LEU B O 1
ATOM 5148 N N . VAL B 1 220 ? 12.828 24.422 -0.306 1 97.06 220 VAL B N 1
ATOM 5149 C CA . VAL B 1 220 ? 14.227 24.141 -0.641 1 97.06 220 VAL B CA 1
ATOM 5150 C C . VAL B 1 220 ? 14.359 23.906 -2.145 1 97.06 220 VAL B C 1
ATOM 5152 O O . VAL B 1 220 ? 15.289 24.406 -2.775 1 97.06 220 VAL B O 1
ATOM 5155 N N . GLN B 1 221 ? 13.461 23.188 -2.715 1 97.31 221 GLN B N 1
ATOM 5156 C CA . GLN B 1 221 ? 13.461 22.953 -4.156 1 97.31 221 GLN B CA 1
ATOM 5157 C C . GLN B 1 221 ? 13.352 24.266 -4.93 1 97.31 221 GLN B C 1
ATOM 5159 O O . GLN B 1 221 ? 14.086 24.484 -5.891 1 97.31 221 GLN B O 1
ATOM 5164 N N . GLN B 1 222 ? 12.406 25.078 -4.531 1 97.5 222 GLN B N 1
ATOM 5165 C CA . GLN B 1 222 ? 12.172 26.344 -5.211 1 97.5 222 GLN B CA 1
ATOM 5166 C C . GLN B 1 222 ? 13.406 27.234 -5.148 1 97.5 222 GLN B C 1
ATOM 5168 O O . GLN B 1 222 ? 13.672 28 -6.078 1 97.5 222 GLN B O 1
ATOM 5173 N N . LEU B 1 223 ? 14.156 27.141 -4.086 1 97.31 223 LEU B N 1
ATOM 5174 C CA . LEU B 1 223 ? 15.359 27.938 -3.902 1 97.31 223 LEU B CA 1
ATOM 5175 C C . LEU B 1 223 ? 16.5 27.422 -4.777 1 97.31 223 LEU B C 1
ATOM 5177 O O . LEU B 1 223 ? 17.547 28.062 -4.898 1 97.31 223 LEU B O 1
ATOM 5181 N N . GLY B 1 224 ? 16.312 26.234 -5.336 1 97.38 224 GLY B N 1
ATOM 5182 C CA . GLY B 1 224 ? 17.297 25.688 -6.25 1 97.38 224 GLY B CA 1
ATOM 5183 C C . GLY B 1 224 ? 18.281 24.75 -5.574 1 97.38 224 GLY B C 1
ATOM 5184 O O . GLY B 1 224 ? 19.281 24.344 -6.168 1 97.38 224 GLY B O 1
ATOM 5185 N N . PHE B 1 225 ? 18 24.422 -4.359 1 97.06 225 PHE B N 1
ATOM 5186 C CA . PHE B 1 225 ? 18.875 23.5 -3.645 1 97.06 225 PHE B CA 1
ATOM 5187 C C . PHE B 1 225 ? 18.328 22.078 -3.732 1 97.06 225 PHE B C 1
ATOM 5189 O O . PHE B 1 225 ? 17.156 21.875 -4.039 1 97.06 225 PHE B O 1
ATOM 5196 N N . ASP B 1 226 ? 19.203 21.078 -3.506 1 96.81 226 ASP B N 1
ATOM 5197 C CA . ASP B 1 226 ? 18.812 19.688 -3.436 1 96.81 226 ASP B CA 1
ATOM 5198 C C . ASP B 1 226 ? 18.328 19.312 -2.035 1 96.81 226 ASP B C 1
ATOM 5200 O O . ASP B 1 226 ? 19.109 19.281 -1.087 1 96.81 226 ASP B O 1
ATOM 5204 N N . PRO B 1 227 ? 17.078 19 -1.952 1 96.44 227 PRO B N 1
ATOM 5205 C CA . PRO B 1 227 ? 16.531 18.719 -0.621 1 96.44 227 PRO B CA 1
ATOM 5206 C C . PRO B 1 227 ? 17.266 17.578 0.08 1 96.44 227 PRO B C 1
ATOM 5208 O O . PRO B 1 227 ? 17.391 17.578 1.308 1 96.44 227 PRO B O 1
ATOM 5211 N N . VAL B 1 228 ? 17.719 16.578 -0.655 1 95 228 VAL B N 1
ATOM 5212 C CA . VAL B 1 228 ? 18.422 15.438 -0.066 1 95 228 VAL B CA 1
ATOM 5213 C C . VAL B 1 228 ? 19.734 15.906 0.551 1 95 228 VAL B C 1
ATOM 5215 O O . VAL B 1 228 ? 20.078 15.531 1.678 1 95 228 VAL B O 1
ATOM 5218 N N . GLU B 1 229 ? 20.453 16.703 -0.17 1 95.38 229 GLU B N 1
ATOM 5219 C CA . GLU B 1 229 ? 21.703 17.234 0.352 1 95.38 229 GLU B CA 1
ATOM 5220 C C . GLU B 1 229 ? 21.469 18.094 1.584 1 95.38 229 GLU B C 1
ATOM 5222 O O . GLU B 1 229 ? 22.234 18.031 2.551 1 95.38 229 GLU B O 1
ATOM 5227 N N . VAL B 1 230 ? 20.469 18.906 1.504 1 95.31 230 VAL B N 1
ATOM 5228 C CA . VAL B 1 230 ? 20.141 19.766 2.641 1 95.31 230 VAL B CA 1
ATOM 5229 C C . VAL B 1 230 ? 19.75 18.891 3.838 1 95.31 230 VAL B C 1
ATOM 5231 O O . VAL B 1 230 ? 20.156 19.172 4.969 1 95.31 230 VAL B O 1
ATOM 5234 N N . ALA B 1 231 ? 18.953 17.859 3.596 1 94.31 231 ALA B N 1
ATOM 5235 C CA . ALA B 1 231 ? 18.516 16.953 4.66 1 94.31 231 ALA B CA 1
ATOM 5236 C C . ALA B 1 231 ? 19.719 16.266 5.309 1 94.31 231 ALA B C 1
ATOM 5238 O O . ALA B 1 231 ? 19.781 16.141 6.531 1 94.31 231 ALA B O 1
ATOM 5239 N N . LYS B 1 232 ? 20.625 15.805 4.523 1 92.31 232 LYS B N 1
ATOM 5240 C CA . LYS B 1 232 ? 21.828 15.164 5.027 1 92.31 232 LYS B CA 1
ATOM 5241 C C . LYS B 1 232 ? 22.625 16.109 5.922 1 92.31 232 LYS B C 1
ATOM 5243 O O . LYS B 1 232 ? 23.078 15.719 6.996 1 92.31 232 LYS B O 1
ATOM 5248 N N . ARG B 1 233 ? 22.75 17.266 5.457 1 91.12 233 ARG B N 1
ATOM 5249 C CA . ARG B 1 233 ? 23.484 18.266 6.234 1 91.12 233 ARG B CA 1
ATOM 5250 C C . ARG B 1 233 ? 22.781 18.547 7.559 1 91.12 233 ARG B C 1
ATOM 5252 O O . ARG B 1 233 ? 23.438 18.641 8.602 1 91.12 233 ARG B O 1
ATOM 5259 N N . THR B 1 234 ? 21.547 18.75 7.465 1 87.62 234 THR B N 1
ATOM 5260 C CA . THR B 1 234 ? 20.75 19.031 8.664 1 87.62 234 THR B CA 1
ATOM 5261 C C . THR B 1 234 ? 20.812 17.859 9.641 1 87.62 234 THR B C 1
ATOM 5263 O O . THR B 1 234 ? 20.859 18.062 10.859 1 87.62 234 THR B O 1
ATOM 5266 N N . ALA B 1 235 ? 20.75 16.656 9.109 1 87.38 235 ALA B N 1
ATOM 5267 C CA . ALA B 1 235 ? 20.828 15.453 9.938 1 87.38 235 ALA B CA 1
ATOM 5268 C C . ALA B 1 235 ? 22.141 15.414 10.711 1 87.38 235 ALA B C 1
ATOM 5270 O O . ALA B 1 235 ? 22.172 15.07 11.891 1 87.38 235 ALA B O 1
ATOM 5271 N N . LYS B 1 236 ? 23.156 15.719 10.102 1 82.75 236 LYS B N 1
ATOM 5272 C CA . LYS B 1 236 ? 24.469 15.742 10.734 1 82.75 236 LYS B CA 1
ATOM 5273 C C . LYS B 1 236 ? 24.531 16.797 11.836 1 82.75 236 LYS B C 1
ATOM 5275 O O . LYS B 1 236 ? 25.094 16.562 12.906 1 82.75 236 LYS B O 1
ATOM 5280 N N . GLN B 1 237 ? 23.891 17.891 11.625 1 77.25 237 GLN B N 1
ATOM 5281 C CA . GLN B 1 237 ? 23.922 19.016 12.547 1 77.25 237 GLN B CA 1
ATOM 5282 C C . GLN B 1 237 ? 23.031 18.766 13.758 1 77.25 237 GLN B C 1
ATOM 5284 O O . GLN B 1 237 ? 23.25 19.344 14.828 1 77.25 237 GLN B O 1
ATOM 5289 N N . THR B 1 238 ? 22.062 17.953 13.586 1 71.44 238 THR B N 1
ATOM 5290 C CA . THR B 1 238 ? 21.078 17.766 14.648 1 71.44 238 THR B CA 1
ATOM 5291 C C . THR B 1 238 ? 21.25 16.406 15.305 1 71.44 238 THR B C 1
ATOM 5293 O O . THR B 1 238 ? 20.391 15.977 16.078 1 71.44 238 THR B O 1
ATOM 5296 N N . SER B 1 239 ? 22.109 15.57 14.938 1 66.5 239 SER B N 1
ATOM 5297 C CA . SER B 1 239 ? 22.297 14.203 15.406 1 66.5 239 SER B CA 1
ATOM 5298 C C . SER B 1 239 ? 22.266 14.133 16.922 1 66.5 239 SER B C 1
ATOM 5300 O O . SER B 1 239 ? 21.766 13.148 17.5 1 66.5 239 SER B O 1
ATOM 5302 N N . LYS B 1 240 ? 22.578 15.164 17.625 1 55.56 240 LYS B N 1
ATOM 5303 C CA . LYS B 1 240 ? 22.609 15.148 19.094 1 55.56 240 LYS B CA 1
ATOM 5304 C C . LYS B 1 240 ? 21.266 15.586 19.672 1 55.56 240 LYS B C 1
ATOM 5306 O O . LYS B 1 240 ? 21 15.352 20.859 1 55.56 240 LYS B O 1
ATOM 5311 N N . LEU B 1 241 ? 20.469 16.219 18.953 1 51.97 241 LEU B N 1
ATOM 5312 C CA . LEU B 1 241 ? 19.25 16.828 19.453 1 51.97 241 LEU B CA 1
ATOM 5313 C C . LEU B 1 241 ? 18.047 15.953 19.172 1 51.97 241 LEU B C 1
ATOM 5315 O O . LEU B 1 241 ? 17.016 16.078 19.844 1 51.97 241 LEU B O 1
ATOM 5319 N N . ALA B 1 242 ? 18.078 15.086 18.203 1 53.91 242 ALA B N 1
ATOM 5320 C CA . ALA B 1 242 ? 16.875 14.344 17.812 1 53.91 242 ALA B CA 1
ATOM 5321 C C . ALA B 1 242 ? 16.797 13.008 18.547 1 53.91 242 ALA B C 1
ATOM 5323 O O . ALA B 1 242 ? 17.75 12.227 18.547 1 53.91 242 ALA B O 1
ATOM 5324 N N . PRO B 1 243 ? 15.75 12.914 19.484 1 47.03 243 PRO B N 1
ATOM 5325 C CA . PRO B 1 243 ? 15.633 11.609 20.141 1 47.03 243 PRO B CA 1
ATOM 5326 C C . PRO B 1 243 ? 15.531 10.461 19.141 1 47.03 243 PRO B C 1
ATOM 5328 O O . PRO B 1 243 ? 15.008 10.641 18.031 1 47.03 243 PRO B O 1
ATOM 5331 N N . SER B 1 244 ? 16.406 9.438 19.312 1 45.81 244 SER B N 1
ATOM 5332 C CA . SER B 1 244 ? 16.266 8.227 18.516 1 45.81 244 SER B CA 1
ATOM 5333 C C . SER B 1 244 ? 14.836 7.676 18.594 1 45.81 244 SER B C 1
ATOM 5335 O O . SER B 1 244 ? 14.258 7.586 19.688 1 45.81 244 SER B O 1
ATOM 5337 N N . MET B 1 245 ? 14.07 7.992 17.688 1 45.88 245 MET B N 1
ATOM 5338 C CA . MET B 1 245 ? 12.75 7.371 17.688 1 45.88 245 MET B CA 1
ATOM 5339 C C . MET B 1 245 ? 12.859 5.859 17.844 1 45.88 245 MET B C 1
ATOM 5341 O O . MET B 1 245 ? 13.555 5.191 17.094 1 45.88 245 MET B O 1
ATOM 5345 N N . SER B 1 246 ? 12.992 5.348 19.109 1 43.31 246 SER B N 1
ATOM 5346 C CA . SER B 1 246 ? 12.891 3.904 19.297 1 43.31 246 SER B CA 1
ATOM 5347 C C . SER B 1 246 ? 11.516 3.387 18.875 1 43.31 246 SER B C 1
ATOM 5349 O O . SER B 1 246 ? 10.492 3.789 19.438 1 43.31 246 SER B O 1
ATOM 5351 N N . PHE B 1 247 ? 11.312 3.371 17.672 1 42.34 247 PHE B N 1
ATOM 5352 C CA . PHE B 1 247 ? 10.086 2.707 17.25 1 42.34 247 PHE B CA 1
ATOM 5353 C C . PHE B 1 247 ? 10.039 1.274 17.766 1 42.34 247 PHE B C 1
ATOM 5355 O O . PHE B 1 247 ? 10.922 0.471 17.469 1 42.34 247 PHE B O 1
ATOM 5362 N N . ASN B 1 248 ? 9.734 1.197 19.047 1 38.28 248 ASN B N 1
ATOM 5363 C CA . ASN B 1 248 ? 9.383 -0.194 19.312 1 38.28 248 ASN B CA 1
ATOM 5364 C C . ASN B 1 248 ? 8.516 -0.769 18.203 1 38.28 248 ASN B C 1
ATOM 5366 O O . ASN B 1 248 ? 7.395 -0.303 17.969 1 38.28 248 ASN B O 1
ATOM 5370 N N . LEU B 1 249 ? 9.086 -1.183 17.172 1 40.69 249 LEU B N 1
ATOM 5371 C CA . LEU B 1 249 ? 8.523 -1.93 16.047 1 40.69 249 LEU B CA 1
ATOM 5372 C C . LEU B 1 249 ? 7.211 -2.594 16.453 1 40.69 249 LEU B C 1
ATOM 5374 O O . LEU B 1 249 ? 6.453 -3.051 15.594 1 40.69 249 LEU B O 1
ATOM 5378 N N . THR B 1 250 ? 7.051 -2.797 17.703 1 36.12 250 THR B N 1
ATOM 5379 C CA . THR B 1 250 ? 5.902 -3.561 18.188 1 36.12 250 THR B CA 1
ATOM 5380 C C . THR B 1 250 ? 4.598 -2.83 17.859 1 36.12 250 THR B C 1
ATOM 5382 O O . THR B 1 250 ? 3.523 -3.434 17.891 1 36.12 250 THR B O 1
ATOM 5385 N N . GLN B 1 251 ? 4.668 -1.435 17.906 1 37.06 251 GLN B N 1
ATOM 5386 C CA . GLN B 1 251 ? 3.391 -0.739 18.031 1 37.06 251 GLN B CA 1
ATOM 5387 C C . GLN B 1 251 ? 2.783 -0.468 16.656 1 37.06 251 GLN B C 1
ATOM 5389 O O . GLN B 1 251 ? 1.742 0.183 16.547 1 37.06 251 GLN B O 1
ATOM 5394 N N . THR B 1 252 ? 3.416 -0.302 15.695 1 37.12 252 THR B N 1
ATOM 5395 C CA . THR B 1 252 ? 2.658 -0.134 14.461 1 37.12 252 THR B CA 1
ATOM 5396 C C . THR B 1 252 ? 1.507 -1.132 14.391 1 37.12 252 THR B C 1
ATOM 5398 O O . THR B 1 252 ? 0.34 -0.749 14.5 1 37.12 252 THR B O 1
ATOM 5401 N N . ALA B 1 253 ? 1.456 -1.974 13.281 1 41.12 253 ALA B N 1
ATOM 5402 C CA . ALA B 1 253 ? 0.368 -2.934 13.445 1 41.12 253 ALA B CA 1
ATOM 5403 C C . ALA B 1 253 ? 0.365 -3.525 14.852 1 41.12 253 ALA B C 1
ATOM 5405 O O . ALA B 1 253 ? 1.421 -3.859 15.391 1 41.12 253 ALA B O 1
ATOM 5406 N N . GLU B 1 254 ? -0.295 -3.029 15.859 1 38.44 254 GLU B N 1
ATOM 5407 C CA . GLU B 1 254 ? -0.28 -3.742 17.125 1 38.44 254 GLU B CA 1
ATOM 5408 C C . GLU B 1 254 ? 0.417 -5.094 17 1 38.44 254 GLU B C 1
ATOM 5410 O O . GLU B 1 254 ? 0.448 -5.676 15.914 1 38.44 254 GLU B O 1
ATOM 5415 N N . GLU B 1 255 ? 0.889 -5.91 18.047 1 43.44 255 GLU B N 1
ATOM 5416 C CA . GLU B 1 255 ? 1.444 -7.25 18.203 1 43.44 255 GLU B CA 1
ATOM 5417 C C . GLU B 1 255 ? 1.193 -8.109 16.969 1 43.44 255 GLU B C 1
ATOM 5419 O O . GLU B 1 255 ? 0.85 -9.289 17.094 1 43.44 255 GLU B O 1
ATOM 5424 N N . GLY B 1 256 ? 1.253 -7.41 15.648 1 55.53 256 GLY B N 1
ATOM 5425 C CA . GLY B 1 256 ? 0.955 -8.289 14.531 1 55.53 256 GLY B CA 1
ATOM 5426 C C . GLY B 1 256 ? -0.517 -8.312 14.164 1 55.53 256 GLY B C 1
ATOM 5427 O O . GLY B 1 256 ? -0.927 -9.047 13.266 1 55.53 256 GLY B O 1
ATOM 5428 N N . MET B 1 257 ? -1.281 -7.23 14.805 1 67.38 257 MET B N 1
ATOM 5429 C CA . MET B 1 257 ? -2.717 -7.332 14.555 1 67.38 257 MET B CA 1
ATOM 5430 C C . MET B 1 257 ? -3.189 -6.211 13.641 1 67.38 257 MET B C 1
ATOM 5432 O O . MET B 1 257 ? -2.607 -5.125 13.625 1 67.38 257 MET B O 1
ATOM 5436 N N . PRO B 1 258 ? -4.211 -6.426 12.852 1 78.5 258 PRO B N 1
ATOM 5437 C CA . PRO B 1 258 ? -4.844 -5.402 12.016 1 78.5 258 PRO B CA 1
ATOM 5438 C C . PRO B 1 258 ? -5.465 -4.273 12.836 1 78.5 258 PRO B C 1
ATOM 5440 O O . PRO B 1 258 ? -5.871 -4.492 13.977 1 78.5 258 PRO B O 1
ATOM 5443 N N . PRO B 1 259 ? -5.477 -3.004 12.25 1 86.19 259 PRO B N 1
ATOM 5444 C CA . PRO B 1 259 ? -6.188 -1.918 12.93 1 86.19 259 PRO B CA 1
ATOM 5445 C C . PRO B 1 259 ? -7.668 -2.23 13.148 1 86.19 259 PRO B C 1
ATOM 5447 O O . PRO B 1 259 ? -8.336 -2.748 12.25 1 86.19 259 PRO B O 1
ATOM 5450 N N . LYS B 1 260 ? -8.086 -1.938 14.289 1 87.81 260 LYS B N 1
ATOM 5451 C CA . LYS B 1 260 ? -9.492 -2.168 14.609 1 87.81 260 LYS B CA 1
ATOM 5452 C C . LYS B 1 260 ? -10.398 -1.232 13.82 1 87.81 260 LYS B C 1
ATOM 5454 O O . LYS B 1 260 ? -10.07 -0.062 13.617 1 87.81 260 LYS B O 1
ATOM 5459 N N . GLU B 1 261 ? -11.492 -1.765 13.438 1 90.81 261 GLU B N 1
ATOM 5460 C CA . GLU B 1 261 ? -12.461 -0.945 12.719 1 90.81 261 GLU B CA 1
ATOM 5461 C C . GLU B 1 261 ? -13.094 0.095 13.641 1 90.81 261 GLU B C 1
ATOM 5463 O O . GLU B 1 261 ? -13.406 -0.199 14.789 1 90.81 261 GLU B O 1
ATOM 5468 N N . TYR B 1 262 ? -13.195 1.312 13.148 1 94.19 262 TYR B N 1
ATOM 5469 C CA . TYR B 1 262 ? -13.867 2.375 13.883 1 94.19 262 TYR B CA 1
ATOM 5470 C C . TYR B 1 262 ? -15.375 2.146 13.922 1 94.19 262 TYR B C 1
ATOM 5472 O O . TYR B 1 262 ? -15.984 1.842 12.898 1 94.19 262 TYR B O 1
ATOM 5480 N N . ILE B 1 263 ? -15.945 2.234 15.047 1 94.06 263 ILE B N 1
ATOM 5481 C CA . ILE B 1 263 ? -17.391 2.141 15.219 1 94.06 263 ILE B CA 1
ATOM 5482 C C . ILE B 1 263 ? -17.969 3.523 15.516 1 94.06 263 ILE B C 1
ATOM 5484 O O . ILE B 1 263 ? -17.703 4.098 16.578 1 94.06 263 ILE B O 1
ATOM 5488 N N . PRO B 1 264 ? -18.766 3.992 14.602 1 94.12 264 PRO B N 1
ATOM 5489 C CA . PRO B 1 264 ? -19.359 5.309 14.852 1 94.12 264 PRO B CA 1
ATOM 5490 C C . PRO B 1 264 ? -20.203 5.348 16.125 1 94.12 264 PRO B C 1
ATOM 5492 O O . PRO B 1 264 ? -20.891 4.379 16.453 1 94.12 264 PRO B O 1
ATOM 5495 N N . LYS B 1 265 ? -20.188 6.41 16.828 1 93.31 265 LYS B N 1
ATOM 5496 C CA . LYS B 1 265 ? -20.906 6.574 18.078 1 93.31 265 LYS B CA 1
ATOM 5497 C C . LYS B 1 265 ? -22.312 7.098 17.844 1 93.31 265 LYS B C 1
ATOM 5499 O O . LYS B 1 265 ? -23.219 6.895 18.672 1 93.31 265 LYS B O 1
ATOM 5504 N N . SER B 1 266 ? -22.5 7.809 16.781 1 92.88 266 SER B N 1
ATOM 5505 C CA . SER B 1 266 ? -23.797 8.398 16.453 1 92.88 266 SER B CA 1
ATOM 5506 C C . SER B 1 266 ? -24.453 7.664 15.297 1 92.88 266 SER B C 1
ATOM 5508 O O . SER B 1 266 ? -23.766 7.168 14.391 1 92.88 266 SER B O 1
ATOM 5510 N N . SER B 1 267 ? -25.719 7.582 15.312 1 91.62 267 SER B N 1
ATOM 5511 C CA . SER B 1 267 ? -26.469 6.934 14.242 1 91.62 267 SER B CA 1
ATOM 5512 C C . SER B 1 267 ? -26.688 7.883 13.07 1 91.62 267 SER B C 1
ATOM 5514 O O . SER B 1 267 ? -27.031 7.449 11.961 1 91.62 267 SER B O 1
ATOM 5516 N N . SER B 1 268 ? -26.703 9.18 13.297 1 92.94 268 SER B N 1
ATOM 5517 C CA . SER B 1 268 ? -26.797 10.195 12.25 1 92.94 268 SER B CA 1
ATOM 5518 C C . SER B 1 268 ? -25.453 10.859 12 1 92.94 268 SER B C 1
ATOM 5520 O O . SER B 1 268 ? -24.484 10.625 12.734 1 92.94 268 SER B O 1
ATOM 5522 N N . PHE B 1 269 ? -25.5 11.688 11.039 1 95.75 269 PHE B N 1
ATOM 5523 C CA . PHE B 1 269 ? -24.25 12.336 10.688 1 95.75 269 PHE B CA 1
ATOM 5524 C C . PHE B 1 269 ? -23.719 13.148 11.852 1 95.75 269 PHE B C 1
ATOM 5526 O O . PHE B 1 269 ? -24.406 14.008 12.391 1 95.75 269 PHE B O 1
ATOM 5533 N N . GLU B 1 270 ? -22.594 12.859 12.203 1 96.5 270 GLU B N 1
ATOM 5534 C CA . GLU B 1 270 ? -21.797 13.594 13.188 1 96.5 270 GLU B CA 1
ATOM 5535 C C . GLU B 1 270 ? -20.375 13.805 12.695 1 96.5 270 GLU B C 1
ATOM 5537 O O . GLU B 1 270 ? -19.672 12.844 12.359 1 96.5 270 GLU B O 1
ATOM 5542 N N . ILE B 1 271 ? -19.938 15.047 12.594 1 97.81 271 ILE B N 1
ATOM 5543 C CA . ILE B 1 271 ? -18.719 15.438 11.891 1 97.81 271 ILE B CA 1
ATOM 5544 C C . ILE B 1 271 ? -17.516 14.75 12.523 1 97.81 271 ILE B C 1
ATOM 5546 O O . ILE B 1 271 ? -16.594 14.32 11.82 1 97.81 271 ILE B O 1
ATOM 5550 N N . GLY B 1 272 ? -17.469 14.695 13.828 1 97.38 272 GLY B N 1
ATOM 5551 C CA . GLY B 1 272 ? -16.375 14 14.477 1 97.38 272 GLY B CA 1
ATOM 5552 C C . GLY B 1 272 ? -16.297 12.531 14.094 1 97.38 272 GLY B C 1
ATOM 5553 O O . GLY B 1 272 ? -15.211 12.039 13.758 1 97.38 272 GLY B O 1
ATOM 5554 N N . ASP B 1 273 ? -17.422 11.844 14.125 1 96.88 273 ASP B N 1
ATOM 5555 C CA . ASP B 1 273 ? -17.516 10.445 13.703 1 96.88 273 ASP B CA 1
ATOM 5556 C C . ASP B 1 273 ? -17.125 10.289 12.234 1 96.88 273 ASP B C 1
ATOM 5558 O O . ASP B 1 273 ? -16.406 9.359 11.875 1 96.88 273 ASP B O 1
ATOM 5562 N N . PHE B 1 274 ? -17.641 11.203 11.508 1 97.88 274 PHE B N 1
ATOM 5563 C CA . PHE B 1 274 ? -17.375 11.18 10.078 1 97.88 274 PHE B CA 1
ATOM 5564 C C . PHE B 1 274 ? -15.875 11.234 9.805 1 97.88 274 PHE B C 1
ATOM 5566 O O . PHE B 1 274 ? -15.352 10.43 9.031 1 97.88 274 PHE B O 1
ATOM 5573 N N . MET B 1 275 ? -15.172 12.156 10.414 1 98.38 275 MET B N 1
ATOM 5574 C CA . MET B 1 275 ? -13.742 12.352 10.18 1 98.38 275 MET B CA 1
ATOM 5575 C C . MET B 1 275 ? -12.945 11.172 10.711 1 98.38 275 MET B C 1
ATOM 5577 O O . MET B 1 275 ? -12.031 10.68 10.039 1 98.38 275 MET B O 1
ATOM 5581 N N . LEU B 1 276 ? -13.227 10.734 11.883 1 97.81 276 LEU B N 1
ATOM 5582 C CA . LEU B 1 276 ? -12.484 9.633 12.484 1 97.81 276 LEU B CA 1
ATOM 5583 C C . LEU B 1 276 ? -12.711 8.336 11.711 1 97.81 276 LEU B C 1
ATOM 5585 O O . LEU B 1 276 ? -11.789 7.535 11.562 1 97.81 276 LEU B O 1
ATOM 5589 N N . GLU B 1 277 ? -13.891 8.109 11.242 1 97.75 277 GLU B N 1
ATOM 5590 C CA . GLU B 1 277 ? -14.172 6.938 10.414 1 97.75 277 GLU B CA 1
ATOM 5591 C C . GLU B 1 277 ? -13.406 6.992 9.102 1 97.75 277 GLU B C 1
ATOM 5593 O O . GLU B 1 277 ? -12.852 5.988 8.656 1 97.75 277 GLU B O 1
ATOM 5598 N N . MET B 1 278 ? -13.484 8.156 8.484 1 98.38 278 MET B N 1
ATOM 5599 C CA . MET B 1 278 ? -12.742 8.344 7.242 1 98.38 278 MET B CA 1
ATOM 5600 C C . MET B 1 278 ? -11.266 8.023 7.43 1 98.38 278 MET B C 1
ATOM 5602 O O . MET B 1 278 ? -10.68 7.285 6.641 1 98.38 278 MET B O 1
ATOM 5606 N N . ILE B 1 279 ? -10.641 8.508 8.469 1 98.25 279 ILE B N 1
ATOM 5607 C CA . ILE B 1 279 ? -9.219 8.297 8.727 1 98.25 279 ILE B CA 1
ATOM 5608 C C . ILE B 1 279 ? -8.969 6.824 9.039 1 98.25 279 ILE B C 1
ATOM 5610 O O . ILE B 1 279 ? -7.977 6.246 8.57 1 98.25 279 ILE B O 1
ATOM 5614 N N . ASN B 1 280 ? -9.805 6.258 9.797 1 97 280 ASN B N 1
ATOM 5615 C CA . ASN B 1 280 ? -9.672 4.844 10.133 1 97 280 ASN B CA 1
ATOM 5616 C C . ASN B 1 280 ? -9.719 3.965 8.883 1 97 280 ASN B C 1
ATOM 5618 O O . ASN B 1 280 ? -8.828 3.145 8.664 1 97 280 ASN B O 1
ATOM 5622 N N . LYS B 1 281 ? -10.695 4.133 8.078 1 97.19 281 LYS B N 1
ATOM 5623 C CA . LYS B 1 281 ? -10.891 3.268 6.922 1 97.19 281 LYS B CA 1
ATOM 5624 C C . LYS B 1 281 ? -9.859 3.555 5.84 1 97.19 281 LYS B C 1
ATOM 5626 O O . LYS B 1 281 ? -9.188 2.641 5.352 1 97.19 281 LYS B O 1
ATOM 5631 N N . VAL B 1 282 ? -9.711 4.785 5.496 1 98 282 VAL B N 1
ATOM 5632 C CA . VAL B 1 282 ? -8.891 5.145 4.344 1 98 282 VAL B CA 1
ATOM 5633 C C . VAL B 1 282 ? -7.414 5.094 4.727 1 98 282 VAL B C 1
ATOM 5635 O O . VAL B 1 282 ? -6.598 4.523 3.998 1 98 282 VAL B O 1
ATOM 5638 N N . TRP B 1 283 ? -7.051 5.707 5.879 1 97.5 283 TRP B N 1
ATOM 5639 C CA . TRP B 1 283 ? -5.641 5.809 6.23 1 97.5 283 TRP B CA 1
ATOM 5640 C C . TRP B 1 283 ? -5.184 4.586 7.02 1 97.5 283 TRP B C 1
ATOM 5642 O O . TRP B 1 283 ? -4.273 3.871 6.598 1 97.5 283 TRP B O 1
ATOM 5652 N N . GLU B 1 284 ? -5.836 4.273 8.148 1 95.06 284 GLU B N 1
ATOM 5653 C CA . GLU B 1 284 ? -5.363 3.229 9.055 1 95.06 284 GLU B CA 1
ATOM 5654 C C . GLU B 1 284 ? -5.492 1.848 8.414 1 95.06 284 GLU B C 1
ATOM 5656 O O . GLU B 1 284 ? -4.574 1.029 8.508 1 95.06 284 GLU B O 1
ATOM 5661 N N . ARG B 1 285 ? -6.547 1.618 7.797 1 94.38 285 ARG B N 1
ATOM 5662 C CA . ARG B 1 285 ? -6.797 0.288 7.25 1 94.38 285 ARG B CA 1
ATOM 5663 C C . ARG B 1 285 ? -6.406 0.218 5.777 1 94.38 285 ARG B C 1
ATOM 5665 O O . ARG B 1 285 ? -6.523 -0.834 5.148 1 94.38 285 ARG B O 1
ATOM 5672 N N . ARG B 1 286 ? -6.012 1.256 5.184 1 95.31 286 ARG B N 1
ATOM 5673 C CA . ARG B 1 286 ? -5.512 1.304 3.814 1 95.31 286 ARG B CA 1
ATOM 5674 C C . ARG B 1 286 ? -6.602 0.934 2.818 1 95.31 286 ARG B C 1
ATOM 5676 O O . ARG B 1 286 ? -6.332 0.282 1.807 1 95.31 286 ARG B O 1
ATOM 5683 N N . SER B 1 287 ? -7.824 1.22 3.18 1 96.19 287 SER B N 1
ATOM 5684 C CA . SER B 1 287 ? -8.922 1.027 2.234 1 96.19 287 SER B CA 1
ATOM 5685 C C . SER B 1 287 ? -9.125 2.262 1.365 1 96.19 287 SER B C 1
ATOM 5687 O O . SER B 1 287 ? -10.109 2.984 1.523 1 96.19 287 SER B O 1
ATOM 5689 N N . PHE B 1 288 ? -8.273 2.422 0.374 1 96.75 288 PHE B N 1
ATOM 5690 C CA . PHE B 1 288 ? -8.234 3.646 -0.417 1 96.75 288 PHE B CA 1
ATOM 5691 C C . PHE B 1 288 ? -9.469 3.746 -1.312 1 96.75 288 PHE B C 1
ATOM 5693 O O . PHE B 1 288 ? -9.82 4.832 -1.776 1 96.75 288 PHE B O 1
ATOM 5700 N N . ASN B 1 289 ? -10.125 2.598 -1.552 1 95.06 289 ASN B N 1
ATOM 5701 C CA . ASN B 1 289 ? -11.375 2.631 -2.309 1 95.06 289 ASN B CA 1
ATOM 5702 C C . ASN B 1 289 ? -12.445 3.445 -1.589 1 95.06 289 ASN B C 1
ATOM 5704 O O . ASN B 1 289 ? -13.367 3.967 -2.223 1 95.06 289 ASN B O 1
ATOM 5708 N N . GLN B 1 290 ? -12.336 3.57 -0.32 1 97.5 290 GLN B N 1
ATOM 5709 C CA . GLN B 1 290 ? -13.328 4.277 0.494 1 97.5 290 GLN B CA 1
ATOM 5710 C C . GLN B 1 290 ? -13.203 5.785 0.315 1 97.5 290 GLN B C 1
ATOM 5712 O O . GLN B 1 290 ? -14.055 6.543 0.794 1 97.5 290 GLN B O 1
ATOM 5717 N N . VAL B 1 291 ? -12.195 6.258 -0.38 1 98.31 291 VAL B N 1
ATOM 5718 C CA . VAL B 1 291 ? -12.172 7.656 -0.792 1 98.31 291 VAL B CA 1
ATOM 5719 C C . VAL B 1 291 ? -13.492 8.023 -1.472 1 98.31 291 VAL B C 1
ATOM 5721 O O . VAL B 1 291 ? -14.031 9.102 -1.249 1 98.31 291 VAL B O 1
ATOM 5724 N N . LYS B 1 292 ? -14.031 7.074 -2.211 1 97.62 292 LYS B N 1
ATOM 5725 C CA . LYS B 1 292 ? -15.281 7.297 -2.934 1 97.62 292 LYS B CA 1
ATOM 5726 C C . LYS B 1 292 ? -16.438 7.508 -1.969 1 97.62 292 LYS B C 1
ATOM 5728 O O . LYS B 1 292 ? -17.422 8.18 -2.303 1 97.62 292 LYS B O 1
ATOM 5733 N N . THR B 1 293 ? -16.344 6.918 -0.837 1 97.81 293 THR B N 1
ATOM 5734 C CA . THR B 1 293 ? -17.391 7.004 0.165 1 97.81 293 THR B CA 1
ATOM 5735 C C . THR B 1 293 ? -17.375 8.367 0.857 1 97.81 293 THR B C 1
ATOM 5737 O O . THR B 1 293 ? -18.422 8.938 1.154 1 97.81 293 THR B O 1
ATOM 5740 N N . PHE B 1 294 ? -16.219 8.977 1.047 1 98.69 294 PHE B N 1
ATOM 5741 C CA . PHE B 1 294 ? -16.094 10.109 1.951 1 98.69 294 PHE B CA 1
ATOM 5742 C C . PHE B 1 294 ? -15.852 11.398 1.171 1 98.69 294 PHE B C 1
ATOM 5744 O O . PHE B 1 294 ? -16.094 12.492 1.684 1 98.69 294 PHE B O 1
ATOM 5751 N N . TYR B 1 295 ? -15.359 11.336 -0.033 1 98.69 295 TYR B N 1
ATOM 5752 C CA . TYR B 1 295 ? -15.039 12.508 -0.844 1 98.69 295 TYR B CA 1
ATOM 5753 C C . TYR B 1 295 ? -16.062 12.688 -1.96 1 98.69 295 TYR B C 1
ATOM 5755 O O . TYR B 1 295 ? -16.578 11.711 -2.5 1 98.69 295 TYR B O 1
ATOM 5763 N N . GLU B 1 296 ? -16.297 13.953 -2.27 1 97.94 296 GLU B N 1
ATOM 5764 C CA . GLU B 1 296 ? -17.062 14.25 -3.471 1 97.94 296 GLU B CA 1
ATOM 5765 C C . GLU B 1 296 ? -16.328 13.781 -4.727 1 97.94 296 GLU B C 1
ATOM 5767 O O . GLU B 1 296 ? -15.102 13.703 -4.742 1 97.94 296 GLU B O 1
ATOM 5772 N N . LYS B 1 297 ? -17.047 13.508 -5.77 1 96.81 297 LYS B N 1
ATOM 5773 C CA . LYS B 1 297 ? -16.484 13.016 -7.027 1 96.81 297 LYS B CA 1
ATOM 5774 C C . LYS B 1 297 ? -15.438 13.984 -7.574 1 96.81 297 LYS B C 1
ATOM 5776 O O . LYS B 1 297 ? -14.422 13.57 -8.133 1 96.81 297 LYS B O 1
ATOM 5781 N N . ASN B 1 298 ? -15.664 15.273 -7.332 1 96.19 298 ASN B N 1
ATOM 5782 C CA . ASN B 1 298 ? -14.758 16.281 -7.848 1 96.19 298 ASN B CA 1
ATOM 5783 C C . ASN B 1 298 ? -13.961 16.953 -6.727 1 96.19 298 ASN B C 1
ATOM 5785 O O . ASN B 1 298 ? -13.586 18.109 -6.832 1 96.19 298 ASN B O 1
ATOM 5789 N N . ALA B 1 299 ? -13.82 16.25 -5.648 1 98.25 299 ALA B N 1
ATOM 5790 C CA . ALA B 1 299 ? -13.055 16.797 -4.535 1 98.25 299 ALA B CA 1
ATOM 5791 C C . ALA B 1 299 ? -11.641 17.172 -4.973 1 98.25 299 ALA B C 1
ATOM 5793 O O . ALA B 1 299 ? -11.094 16.562 -5.898 1 98.25 299 ALA B O 1
ATOM 5794 N N . VAL B 1 300 ? -11.078 18.188 -4.328 1 97.69 300 VAL B N 1
ATOM 5795 C CA . VAL B 1 300 ? -9.719 18.641 -4.641 1 97.69 300 VAL B CA 1
ATOM 5796 C C . VAL B 1 300 ? -8.844 18.547 -3.395 1 97.69 300 VAL B C 1
ATOM 5798 O O . VAL B 1 300 ? -9.211 19.031 -2.326 1 97.69 300 VAL B O 1
ATOM 5801 N N . MET B 1 301 ? -7.758 17.859 -3.555 1 97.94 301 MET B N 1
ATOM 5802 C CA . MET B 1 301 ? -6.727 17.828 -2.523 1 97.94 301 MET B CA 1
ATOM 5803 C C . MET B 1 301 ? -5.543 18.719 -2.893 1 97.94 301 MET B C 1
ATOM 5805 O O . MET B 1 301 ? -4.895 18.5 -3.918 1 97.94 301 MET B O 1
ATOM 5809 N N . HIS B 1 302 ? -5.355 19.766 -2.096 1 96.38 302 HIS B N 1
ATOM 5810 C CA . HIS B 1 302 ? -4.145 20.562 -2.197 1 96.38 302 HIS B CA 1
ATOM 5811 C C . HIS B 1 302 ? -2.996 19.938 -1.418 1 96.38 302 HIS B C 1
ATOM 5813 O O . HIS B 1 302 ? -2.906 20.094 -0.198 1 96.38 302 HIS B O 1
ATOM 5819 N N . TYR B 1 303 ? -2.139 19.297 -2.18 1 97.06 303 TYR B N 1
ATOM 5820 C CA . TYR B 1 303 ? -1.072 18.469 -1.627 1 97.06 303 TYR B CA 1
ATOM 5821 C C . TYR B 1 303 ? 0.234 19.25 -1.544 1 97.06 303 TYR B C 1
ATOM 5823 O O . TYR B 1 303 ? 0.333 20.359 -2.062 1 97.06 303 TYR B O 1
ATOM 5831 N N . VAL B 1 304 ? 1.148 18.75 -0.764 1 97.25 304 VAL B N 1
ATOM 5832 C CA . VAL B 1 304 ? 2.463 19.375 -0.637 1 97.25 304 VAL B CA 1
ATOM 5833 C C . VAL B 1 304 ? 3.035 19.656 -2.023 1 97.25 304 VAL B C 1
ATOM 5835 O O . VAL B 1 304 ? 2.572 19.109 -3.021 1 97.25 304 VAL B O 1
ATOM 5838 N N . CYS B 1 305 ? 3.971 20.594 -2.059 1 95.69 305 CYS B N 1
ATOM 5839 C CA . CYS B 1 305 ? 4.676 21.031 -3.262 1 95.69 305 CYS B CA 1
ATOM 5840 C C . CYS B 1 305 ? 3.721 21.688 -4.246 1 95.69 305 CYS B C 1
ATOM 5842 O O . CYS B 1 305 ? 3.904 21.594 -5.461 1 95.69 305 CYS B O 1
ATOM 5844 N N . ASN B 1 306 ? 2.676 22.219 -3.658 1 92.5 306 ASN B N 1
ATOM 5845 C CA . ASN B 1 306 ? 1.685 22.984 -4.406 1 92.5 306 ASN B CA 1
ATOM 5846 C C . ASN B 1 306 ? 1.047 22.141 -5.512 1 92.5 306 ASN B C 1
ATOM 5848 O O . ASN B 1 306 ? 0.816 22.641 -6.617 1 92.5 306 ASN B O 1
ATOM 5852 N N . LYS B 1 307 ? 0.818 20.906 -5.289 1 94.44 307 LYS B N 1
ATOM 5853 C CA . LYS B 1 307 ? 0.143 20.016 -6.238 1 94.44 307 LYS B CA 1
ATOM 5854 C C . LYS B 1 307 ? -1.344 19.906 -5.914 1 94.44 307 LYS B C 1
ATOM 5856 O O . LYS B 1 307 ? -1.728 19.828 -4.746 1 94.44 307 LYS B O 1
ATOM 5861 N N . ASP B 1 308 ? -2.08 20 -6.914 1 95.88 308 ASP B N 1
ATOM 5862 C CA . ASP B 1 308 ? -3.518 19.812 -6.762 1 95.88 308 ASP B CA 1
ATOM 5863 C C . ASP B 1 308 ? -3.963 18.5 -7.395 1 95.88 308 ASP B C 1
ATOM 5865 O O . ASP B 1 308 ? -3.689 18.234 -8.57 1 95.88 308 ASP B O 1
ATOM 5869 N N . MET B 1 309 ? -4.555 17.688 -6.598 1 96.75 309 MET B N 1
ATOM 5870 C CA . MET B 1 309 ? -5.121 16.422 -7.047 1 96.75 309 MET B CA 1
ATOM 5871 C C . MET B 1 309 ? -6.645 16.484 -7.07 1 96.75 309 MET B C 1
ATOM 5873 O O . MET B 1 309 ? -7.273 16.766 -6.051 1 96.75 309 MET B O 1
ATOM 5877 N N . ALA B 1 310 ? -7.18 16.188 -8.234 1 96.94 310 ALA B N 1
ATOM 5878 C CA . ALA B 1 310 ? -8.625 16.328 -8.383 1 96.94 310 ALA B CA 1
ATOM 5879 C C . ALA B 1 310 ? -9.273 14.969 -8.641 1 96.94 310 ALA B C 1
ATOM 5881 O O . ALA B 1 310 ? -8.781 14.188 -9.453 1 96.94 310 ALA B O 1
ATOM 5882 N N . GLY B 1 311 ? -10.344 14.766 -7.895 1 97 311 GLY B N 1
ATOM 5883 C CA . GLY B 1 311 ? -11.117 13.555 -8.125 1 97 311 GLY B CA 1
ATOM 5884 C C . GLY B 1 311 ? -10.617 12.367 -7.324 1 97 311 GLY B C 1
ATOM 5885 O O . GLY B 1 311 ? -9.523 12.414 -6.758 1 97 311 GLY B O 1
ATOM 5886 N N . HIS B 1 312 ? -11.43 11.32 -7.332 1 97.44 312 HIS B N 1
ATOM 5887 C CA . HIS B 1 312 ? -11.172 10.141 -6.512 1 97.44 312 HIS B CA 1
ATOM 5888 C C . HIS B 1 312 ? -9.875 9.453 -6.93 1 97.44 312 HIS B C 1
ATOM 5890 O O . HIS B 1 312 ? -9.062 9.086 -6.078 1 97.44 312 HIS B O 1
ATOM 5896 N N . SER B 1 313 ? -9.609 9.25 -8.18 1 94.75 313 SER B N 1
ATOM 5897 C CA . SER B 1 313 ? -8.469 8.484 -8.68 1 94.75 313 SER B CA 1
ATOM 5898 C C . SER B 1 313 ? -7.148 9.133 -8.281 1 94.75 313 SER B C 1
ATOM 5900 O O . SER B 1 313 ? -6.258 8.469 -7.75 1 94.75 313 SER B O 1
ATOM 5902 N N . GLU B 1 314 ? -7.07 10.445 -8.5 1 96 314 GLU B N 1
ATOM 5903 C CA . GLU B 1 314 ? -5.832 11.141 -8.164 1 96 314 GLU B CA 1
ATOM 5904 C C . GLU B 1 314 ? -5.609 11.18 -6.652 1 96 314 GLU B C 1
ATOM 5906 O O . GLU B 1 314 ? -4.48 11.031 -6.18 1 96 314 GLU B O 1
ATOM 5911 N N . ILE B 1 315 ? -6.695 11.383 -5.918 1 98.06 315 ILE B N 1
ATOM 5912 C CA . ILE B 1 315 ? -6.59 11.414 -4.465 1 98.06 315 ILE B CA 1
ATOM 5913 C C . ILE B 1 315 ? -6.156 10.039 -3.953 1 98.06 315 ILE B C 1
ATOM 5915 O O . ILE B 1 315 ? -5.25 9.938 -3.125 1 98.06 315 ILE B O 1
ATOM 5919 N N . GLN B 1 316 ? -6.711 8.984 -4.496 1 96.81 316 GLN B N 1
ATOM 5920 C CA . GLN B 1 316 ? -6.328 7.621 -4.125 1 96.81 316 GLN B CA 1
ATOM 5921 C C . GLN B 1 316 ? -4.852 7.367 -4.414 1 96.81 316 GLN B C 1
ATOM 5923 O O . GLN B 1 316 ? -4.125 6.859 -3.559 1 96.81 316 GLN B O 1
ATOM 5928 N N . GLY B 1 317 ? -4.441 7.684 -5.605 1 95.25 317 GLY B N 1
ATOM 5929 C CA . GLY B 1 317 ? -3.057 7.48 -5.992 1 95.25 317 GLY B CA 1
ATOM 5930 C C . GLY B 1 317 ? -2.074 8.219 -5.102 1 95.25 317 GLY B C 1
ATOM 5931 O O . GLY B 1 317 ? -1.004 7.699 -4.781 1 95.25 317 GLY B O 1
ATOM 5932 N N . THR B 1 318 ? -2.49 9.43 -4.719 1 97 318 THR B N 1
ATOM 5933 C CA . THR B 1 318 ? -1.635 10.25 -3.871 1 97 318 THR B CA 1
ATOM 5934 C C . THR B 1 318 ? -1.469 9.609 -2.494 1 97 318 THR B C 1
ATOM 5936 O O . THR B 1 318 ? -0.353 9.516 -1.979 1 97 318 THR B O 1
ATOM 5939 N N . LEU B 1 319 ? -2.553 9.188 -1.894 1 98.06 319 LEU B N 1
ATOM 5940 C CA . LEU B 1 319 ? -2.508 8.555 -0.582 1 98.06 319 LEU B CA 1
ATOM 5941 C C . LEU B 1 319 ? -1.729 7.242 -0.641 1 98.06 319 LEU B C 1
ATOM 5943 O O . LEU B 1 319 ? -0.923 6.953 0.248 1 98.06 319 LEU B O 1
ATOM 5947 N N . LEU B 1 320 ? -1.951 6.504 -1.666 1 96.06 320 LEU B N 1
ATOM 5948 C CA . LEU B 1 320 ? -1.239 5.246 -1.852 1 96.06 320 LEU B CA 1
ATOM 5949 C C . LEU B 1 320 ? 0.267 5.477 -1.917 1 96.06 320 LEU B C 1
ATOM 5951 O O . LEU B 1 320 ? 1.038 4.754 -1.28 1 96.06 320 LEU B O 1
ATOM 5955 N N . ASN B 1 321 ? 0.678 6.418 -2.678 1 96.31 321 ASN B N 1
ATOM 5956 C CA . ASN B 1 321 ? 2.094 6.742 -2.822 1 96.31 321 ASN B CA 1
ATOM 5957 C C . ASN B 1 321 ? 2.727 7.098 -1.479 1 96.31 321 ASN B C 1
ATOM 5959 O O . ASN B 1 321 ? 3.838 6.656 -1.177 1 96.31 321 ASN B O 1
ATOM 5963 N N . LEU B 1 322 ? 2.02 7.883 -0.686 1 97.56 322 LEU B N 1
ATOM 5964 C CA . LEU B 1 322 ? 2.535 8.273 0.623 1 97.56 322 LEU B CA 1
ATOM 5965 C C . LEU B 1 322 ? 2.684 7.059 1.531 1 97.56 322 LEU B C 1
ATOM 5967 O O . LEU B 1 322 ? 3.752 6.828 2.102 1 97.56 322 LEU B O 1
ATOM 5971 N N . PHE B 1 323 ? 1.667 6.289 1.625 1 97 323 PHE B N 1
ATOM 5972 C CA . PHE B 1 323 ? 1.65 5.176 2.568 1 97 323 PHE B CA 1
ATOM 5973 C C . PHE B 1 323 ? 2.535 4.039 2.076 1 97 323 PHE B C 1
ATOM 5975 O O . PHE B 1 323 ? 2.973 3.199 2.867 1 97 323 PHE B O 1
ATOM 5982 N N . ALA B 1 324 ? 2.803 3.986 0.757 1 95.38 324 ALA B N 1
ATOM 5983 C CA . ALA B 1 324 ? 3.729 2.992 0.223 1 95.38 324 ALA B CA 1
ATOM 5984 C C . ALA B 1 324 ? 5.129 3.182 0.798 1 95.38 324 ALA B C 1
ATOM 5986 O O . ALA B 1 324 ? 5.902 2.227 0.892 1 95.38 324 ALA B O 1
ATOM 5987 N N . SER B 1 325 ? 5.488 4.395 1.205 1 95.31 325 SER B N 1
ATOM 5988 C CA . SER B 1 325 ? 6.781 4.668 1.82 1 95.31 325 SER B CA 1
ATOM 5989 C C . SER B 1 325 ? 6.883 4.031 3.203 1 95.31 325 SER B C 1
ATOM 5991 O O . SER B 1 325 ? 7.98 3.75 3.686 1 95.31 325 SER B O 1
ATOM 5993 N N . ILE B 1 326 ? 5.75 3.877 3.836 1 93.56 326 ILE B N 1
ATOM 5994 C CA . ILE B 1 326 ? 5.672 3.396 5.211 1 93.56 326 ILE B CA 1
ATOM 5995 C C . ILE B 1 326 ? 4.527 2.396 5.348 1 93.56 326 ILE B C 1
ATOM 5997 O O . ILE B 1 326 ? 3.576 2.627 6.098 1 93.56 326 ILE B O 1
ATOM 6001 N N . PRO B 1 327 ? 4.613 1.326 4.746 1 90 327 PRO B N 1
ATOM 6002 C CA . PRO B 1 327 ? 3.48 0.404 4.617 1 90 327 PRO B CA 1
ATOM 6003 C C . PRO B 1 327 ? 2.965 -0.086 5.969 1 90 327 PRO B C 1
ATOM 6005 O O . PRO B 1 327 ? 1.781 -0.408 6.102 1 90 327 PRO B O 1
ATOM 6008 N N . ASN B 1 328 ? 3.756 -0.178 6.961 1 85.25 328 ASN B N 1
ATOM 6009 C CA . ASN B 1 328 ? 3.334 -0.604 8.289 1 85.25 328 ASN B CA 1
ATOM 6010 C C . ASN B 1 328 ? 3.051 0.59 9.195 1 85.25 328 ASN B C 1
ATOM 6012 O O . ASN B 1 328 ? 3.053 0.459 10.422 1 85.25 328 ASN B O 1
ATOM 6016 N N . GLY B 1 329 ? 2.881 1.698 8.656 1 90.56 329 GLY B N 1
ATOM 6017 C CA . GLY B 1 329 ? 2.74 2.93 9.414 1 90.56 329 GLY B CA 1
ATOM 6018 C C . GLY B 1 329 ? 1.512 2.945 10.305 1 90.56 329 GLY B C 1
ATOM 6019 O O . GLY B 1 329 ? 0.416 2.59 9.859 1 90.56 329 GLY B O 1
ATOM 6020 N N . LYS B 1 330 ? 1.696 3.324 11.492 1 91.69 330 LYS B N 1
ATOM 6021 C CA . LYS B 1 330 ? 0.6 3.576 12.422 1 91.69 330 LYS B CA 1
ATOM 6022 C C . LYS B 1 330 ? 0.136 5.027 12.344 1 91.69 330 LYS B C 1
ATOM 6024 O O . LYS B 1 330 ? 0.953 5.949 12.398 1 91.69 330 LYS B O 1
ATOM 6029 N N . VAL B 1 331 ? -1.164 5.168 12.234 1 95 331 VAL B N 1
ATOM 6030 C CA . VAL B 1 331 ? -1.729 6.512 12.164 1 95 331 VAL B CA 1
ATOM 6031 C C . VAL B 1 331 ? -2.199 6.953 13.547 1 95 331 VAL B C 1
ATOM 6033 O O . VAL B 1 331 ? -2.939 6.23 14.219 1 95 331 VAL B O 1
ATOM 6036 N N . LEU B 1 332 ? -1.688 8.055 13.977 1 93.69 332 LEU B N 1
ATOM 6037 C CA . LEU B 1 332 ? -2.08 8.656 15.242 1 93.69 332 LEU B CA 1
ATOM 6038 C C . LEU B 1 332 ? -2.756 10.008 15.016 1 93.69 332 LEU B C 1
ATOM 6040 O O . LEU B 1 332 ? -2.229 10.859 14.289 1 93.69 332 LEU B O 1
ATOM 6044 N N . ILE B 1 333 ? -3.951 10.164 15.602 1 96.75 333 ILE B N 1
ATOM 6045 C CA . ILE B 1 333 ? -4.652 11.438 15.531 1 96.75 333 ILE B CA 1
ATOM 6046 C C . ILE B 1 333 ? -4.492 12.188 16.859 1 96.75 333 ILE B C 1
ATOM 6048 O O . ILE B 1 333 ? -4.91 11.703 17.906 1 96.75 333 ILE B O 1
ATOM 6052 N N . ASP B 1 334 ? -3.916 13.336 16.766 1 96.19 334 ASP B N 1
ATOM 6053 C CA . ASP B 1 334 ? -3.656 14.109 17.969 1 96.19 334 ASP B CA 1
ATOM 6054 C C . ASP B 1 334 ? -4.832 15.023 18.297 1 96.19 334 ASP B C 1
ATOM 6056 O O . ASP B 1 334 ? -5.133 15.258 19.469 1 96.19 334 ASP B O 1
ATOM 6060 N N . ARG B 1 335 ? -5.434 15.555 17.234 1 97.19 335 ARG B N 1
ATOM 6061 C CA . ARG B 1 335 ? -6.52 16.5 17.484 1 97.19 335 ARG B CA 1
ATOM 6062 C C . ARG B 1 335 ? -7.375 16.688 16.234 1 97.19 335 ARG B C 1
ATOM 6064 O O . ARG B 1 335 ? -6.852 16.75 15.125 1 97.19 335 ARG B O 1
ATOM 6071 N N . VAL B 1 336 ? -8.688 16.781 16.469 1 98.44 336 VAL B N 1
ATOM 6072 C CA . VAL B 1 336 ? -9.648 17.156 15.445 1 98.44 336 VAL B CA 1
ATOM 6073 C C . VAL B 1 336 ? -10.445 18.375 15.898 1 98.44 336 VAL B C 1
ATOM 6075 O O . VAL B 1 336 ? -11.078 18.344 16.953 1 98.44 336 VAL B O 1
ATOM 6078 N N . THR B 1 337 ? -10.352 19.516 15.164 1 98.31 337 THR B N 1
ATOM 6079 C CA . THR B 1 337 ? -11.094 20.734 15.453 1 98.31 337 THR B CA 1
ATOM 6080 C C . THR B 1 337 ? -12.156 21 14.391 1 98.31 337 THR B C 1
ATOM 6082 O O . THR B 1 337 ? -11.836 21.203 13.219 1 98.31 337 THR B O 1
ATOM 6085 N N . CYS B 1 338 ? -13.414 21.016 14.797 1 98 338 CYS B N 1
ATOM 6086 C CA . CYS B 1 338 ? -14.531 21.125 13.867 1 98 338 CYS B CA 1
ATOM 6087 C C . CYS B 1 338 ? -15.273 22.453 14.062 1 98 338 CYS B C 1
ATOM 6089 O O . CYS B 1 338 ? -15.75 22.734 15.156 1 98 338 CYS B O 1
ATOM 6091 N N . ASN B 1 339 ? -15.344 23.266 13 1 97.56 339 ASN B N 1
ATOM 6092 C CA . ASN B 1 339 ? -16.125 24.5 13.008 1 97.56 339 ASN B CA 1
ATOM 6093 C C . ASN B 1 339 ? -17.359 24.391 12.117 1 97.56 339 ASN B C 1
ATOM 6095 O O . ASN B 1 339 ? -17.25 24.172 10.906 1 97.56 339 ASN B O 1
ATOM 6099 N N . LYS B 1 340 ? -18.531 24.516 12.672 1 96.75 340 LYS B N 1
ATOM 6100 C CA . LYS B 1 340 ? -19.781 24.438 11.922 1 96.75 340 LYS B CA 1
ATOM 6101 C C . LYS B 1 340 ? -19.922 25.625 10.969 1 96.75 340 LYS B C 1
ATOM 6103 O O . LYS B 1 340 ? -19.625 26.766 11.336 1 96.75 340 LYS B O 1
ATOM 6108 N N . LYS B 1 341 ? -20.281 25.297 9.727 1 93.06 341 LYS B N 1
ATOM 6109 C CA . LYS B 1 341 ? -20.484 26.344 8.719 1 93.06 341 LYS B CA 1
ATOM 6110 C C . LYS B 1 341 ? -21.938 26.391 8.258 1 93.06 341 LYS B C 1
ATOM 6112 O O . LYS B 1 341 ? -22.297 25.781 7.246 1 93.06 341 LYS B O 1
ATOM 6117 N N . GLY B 1 342 ? -22.75 27.047 8.867 1 85.5 342 GLY B N 1
ATOM 6118 C CA . GLY B 1 342 ? -24.125 27.25 8.43 1 85.5 342 GLY B CA 1
ATOM 6119 C C . GLY B 1 342 ? -25.062 26.156 8.898 1 85.5 342 GLY B C 1
ATOM 6120 O O . GLY B 1 342 ? -25.938 26.406 9.734 1 85.5 342 GLY B O 1
ATOM 6121 N N . SER B 1 343 ? -24.922 24.906 8.258 1 89.5 343 SER B N 1
ATOM 6122 C CA . SER B 1 343 ? -25.812 23.812 8.609 1 89.5 343 SER B CA 1
ATOM 6123 C C . SER B 1 343 ? -25.062 22.688 9.32 1 89.5 343 SER B C 1
ATOM 6125 O O . SER B 1 343 ? -23.828 22.703 9.383 1 89.5 343 SER B O 1
ATOM 6127 N N . ASP B 1 344 ? -25.812 21.734 9.781 1 91.38 344 ASP B N 1
ATOM 6128 C CA . ASP B 1 344 ? -25.25 20.609 10.5 1 91.38 344 ASP B CA 1
ATOM 6129 C C . ASP B 1 344 ? -24.516 19.672 9.555 1 91.38 344 ASP B C 1
ATOM 6131 O O . ASP B 1 344 ? -23.766 18.797 9.992 1 91.38 344 ASP B O 1
ATOM 6135 N N . ASP B 1 345 ? -24.641 19.922 8.297 1 94.06 345 ASP B N 1
ATOM 6136 C CA . ASP B 1 345 ? -23.984 19.062 7.301 1 94.06 345 ASP B CA 1
ATOM 6137 C C . ASP B 1 345 ? -22.75 19.75 6.711 1 94.06 345 ASP B C 1
ATOM 6139 O O . ASP B 1 345 ? -22.047 19.156 5.891 1 94.06 345 ASP B O 1
ATOM 6143 N N . ASP B 1 346 ? -22.5 21 7.121 1 95.75 346 ASP B N 1
ATOM 6144 C CA . ASP B 1 346 ? -21.406 21.781 6.559 1 95.75 346 ASP B CA 1
ATOM 6145 C C . ASP B 1 346 ? -20.406 22.172 7.641 1 95.75 346 ASP B C 1
ATOM 6147 O O . ASP B 1 346 ? -20.734 22.922 8.57 1 95.75 346 ASP B O 1
ATOM 6151 N N . TRP B 1 347 ? -19.156 21.688 7.457 1 97.5 347 TRP B N 1
ATOM 6152 C CA . TRP B 1 347 ? -18.156 21.875 8.492 1 97.5 347 TRP B CA 1
ATOM 6153 C C . TRP B 1 347 ? -16.781 22.172 7.867 1 97.5 347 TRP B C 1
ATOM 6155 O O . TRP B 1 347 ? -16.469 21.656 6.785 1 97.5 347 TRP B O 1
ATOM 6165 N N . ASP B 1 348 ? -16.016 23.031 8.461 1 97.06 348 ASP B N 1
ATOM 6166 C CA . ASP B 1 348 ? -14.57 23.109 8.266 1 97.06 348 ASP B CA 1
ATOM 6167 C C . ASP B 1 348 ? -13.82 22.406 9.398 1 97.06 348 ASP B C 1
ATOM 6169 O O . ASP B 1 348 ? -14.18 22.547 10.57 1 97.06 348 ASP B O 1
ATOM 6173 N N . VAL B 1 349 ? -12.859 21.547 8.984 1 98.31 349 VAL B N 1
ATOM 6174 C CA . VAL B 1 349 ? -12.234 20.688 9.992 1 98.31 349 VAL B CA 1
ATOM 6175 C C . VAL B 1 349 ? -10.719 20.75 9.852 1 98.31 349 VAL B C 1
ATOM 6177 O O . VAL B 1 349 ? -10.188 20.75 8.734 1 98.31 349 VAL B O 1
ATOM 6180 N N . ALA B 1 350 ? -10.039 20.891 10.984 1 98.44 350 ALA B N 1
ATOM 6181 C CA . ALA B 1 350 ? -8.594 20.719 11.047 1 98.44 350 ALA B CA 1
ATOM 6182 C C . ALA B 1 350 ? -8.227 19.438 11.789 1 98.44 350 ALA B C 1
ATOM 6184 O O . ALA B 1 350 ? -8.812 19.125 12.828 1 98.44 350 ALA B O 1
ATOM 6185 N N . VAL B 1 351 ? -7.316 18.656 11.195 1 98.75 351 VAL B N 1
ATOM 6186 C CA . VAL B 1 351 ? -6.859 17.422 11.812 1 98.75 351 VAL B CA 1
ATOM 6187 C C . VAL B 1 351 ? -5.336 17.422 11.914 1 98.75 351 VAL B C 1
ATOM 6189 O O . VAL B 1 351 ? -4.641 17.547 10.906 1 98.75 351 VAL B O 1
ATOM 6192 N N . ARG B 1 352 ? -4.801 17.359 13.133 1 98.44 352 ARG B N 1
ATOM 6193 C CA . ARG B 1 352 ? -3.375 17.141 13.352 1 98.44 352 ARG B CA 1
ATOM 6194 C C . ARG B 1 352 ? -3.074 15.656 13.562 1 98.44 352 ARG B C 1
ATOM 6196 O O . ARG B 1 352 ? -3.732 14.992 14.367 1 98.44 352 ARG B O 1
ATOM 6203 N N . TRP B 1 353 ? -2.145 15.156 12.812 1 97.5 353 TRP B N 1
ATOM 6204 C CA . TRP B 1 353 ? -1.909 13.719 12.789 1 97.5 353 TRP B CA 1
ATOM 6205 C C . TRP B 1 353 ? -0.416 13.406 12.719 1 97.5 353 TRP B C 1
ATOM 6207 O O . TRP B 1 353 ? 0.392 14.289 12.422 1 97.5 353 TRP B O 1
ATOM 6217 N N . ARG B 1 354 ? -0.038 12.234 13.133 1 94.94 354 ARG B N 1
ATOM 6218 C CA . ARG B 1 354 ? 1.284 11.641 12.961 1 94.94 354 ARG B CA 1
ATOM 6219 C C . ARG B 1 354 ? 1.184 10.242 12.359 1 94.94 354 ARG B C 1
ATOM 6221 O O . ARG B 1 354 ? 0.229 9.508 12.625 1 94.94 354 ARG B O 1
ATOM 6228 N N . ILE B 1 355 ? 2.09 9.914 11.484 1 95.62 355 ILE B N 1
ATOM 6229 C CA . ILE B 1 355 ? 2.277 8.555 10.984 1 95.62 355 ILE B CA 1
ATOM 6230 C C . ILE B 1 355 ? 3.66 8.047 11.383 1 95.62 355 ILE B C 1
ATOM 6232 O O . ILE B 1 355 ? 4.676 8.672 11.062 1 95.62 355 ILE B O 1
ATOM 6236 N N . GLN B 1 356 ? 3.691 6.934 12.07 1 92.94 356 GLN B N 1
ATOM 6237 C CA . GLN B 1 356 ? 4.941 6.359 12.555 1 92.94 356 GLN B CA 1
ATOM 6238 C C . GLN B 1 356 ? 5.145 4.949 12.016 1 92.94 356 GLN B C 1
ATOM 6240 O O . GLN B 1 356 ? 4.199 4.16 11.945 1 92.94 356 GLN B O 1
ATOM 6245 N N . GLY B 1 357 ? 6.32 4.676 11.562 1 91.19 357 GLY B N 1
ATOM 6246 C CA . GLY B 1 357 ? 6.648 3.342 11.086 1 91.19 357 GLY B CA 1
ATOM 6247 C C . GLY B 1 357 ? 8.016 3.256 10.445 1 91.19 357 GLY B C 1
ATOM 6248 O O . GLY B 1 357 ? 8.852 4.148 10.625 1 91.19 357 GLY B O 1
ATOM 6249 N N . LEU B 1 358 ? 8.242 2.148 9.75 1 90.06 358 LEU B N 1
ATOM 6250 C CA . LEU B 1 358 ? 9.516 1.943 9.062 1 90.06 358 LEU B CA 1
ATOM 6251 C C . LEU B 1 358 ? 9.43 2.432 7.621 1 90.06 358 LEU B C 1
ATOM 6253 O O . LEU B 1 358 ? 8.438 2.189 6.934 1 90.06 358 LEU B O 1
ATOM 6257 N N . HIS B 1 359 ? 10.461 3.203 7.277 1 93.19 359 HIS B N 1
ATOM 6258 C CA . HIS B 1 359 ? 10.625 3.496 5.859 1 93.19 359 HIS B CA 1
ATOM 6259 C C . HIS B 1 359 ? 11.078 2.26 5.09 1 93.19 359 HIS B C 1
ATOM 6261 O O . HIS B 1 359 ? 12.25 2.146 4.727 1 93.19 359 HIS B O 1
ATOM 6267 N N . SER B 1 360 ? 10.117 1.427 4.688 1 90.81 360 SER B N 1
ATOM 6268 C CA . SER B 1 360 ? 10.477 0.105 4.18 1 90.81 360 SER B CA 1
ATOM 6269 C C . SER B 1 360 ? 9.93 -0.112 2.771 1 90.81 360 SER B C 1
ATOM 6271 O O . SER B 1 360 ? 10.062 -1.203 2.213 1 90.81 360 SER B O 1
ATOM 6273 N N . GLY B 1 361 ? 9.391 0.865 2.213 1 91.94 361 GLY B N 1
ATOM 6274 C CA . GLY B 1 361 ? 8.891 0.738 0.854 1 91.94 361 GLY B CA 1
ATOM 6275 C C . GLY B 1 361 ? 9.211 1.937 -0.016 1 91.94 361 GLY B C 1
ATOM 6276 O O . GLY B 1 361 ? 9.555 3.006 0.493 1 91.94 361 GLY B O 1
ATOM 6277 N N . ILE B 1 362 ? 9.062 1.68 -1.338 1 94.38 362 ILE B N 1
ATOM 6278 C CA . ILE B 1 362 ? 9.242 2.752 -2.311 1 94.38 362 ILE B CA 1
ATOM 6279 C C . ILE B 1 362 ? 7.965 3.588 -2.391 1 94.38 362 ILE B C 1
ATOM 6281 O O . ILE B 1 362 ? 6.867 3.045 -2.52 1 94.38 362 ILE B O 1
ATOM 6285 N N . GLY B 1 363 ? 8.062 4.797 -2.291 1 95.44 363 GLY B N 1
ATOM 6286 C CA . GLY B 1 363 ? 6.926 5.703 -2.377 1 95.44 363 GLY B CA 1
ATOM 6287 C C . GLY B 1 363 ? 7.332 7.164 -2.447 1 95.44 363 GLY B C 1
ATOM 6288 O O . GLY B 1 363 ? 8.242 7.527 -3.197 1 95.44 363 GLY B O 1
ATOM 6289 N N . TYR B 1 364 ? 6.695 8.008 -1.675 1 95.44 364 TYR B N 1
ATOM 6290 C CA . TYR B 1 364 ? 6.906 9.453 -1.723 1 95.44 364 TYR B CA 1
ATOM 6291 C C . TYR B 1 364 ? 8.344 9.805 -1.374 1 95.44 364 TYR B C 1
ATOM 6293 O O . TYR B 1 364 ? 8.922 10.727 -1.957 1 95.44 364 TYR B O 1
ATOM 6301 N N . PHE B 1 365 ? 8.93 9.07 -0.477 1 95.38 365 PHE B N 1
ATOM 6302 C CA . PHE B 1 365 ? 10.242 9.43 0.041 1 95.38 365 PHE B CA 1
ATOM 6303 C C . PHE B 1 365 ? 11.336 8.625 -0.654 1 95.38 365 PHE B C 1
ATOM 6305 O O . PHE B 1 365 ? 12.453 8.523 -0.145 1 95.38 365 PHE B O 1
ATOM 6312 N N . GLY B 1 366 ? 11 7.977 -1.754 1 93.38 366 GLY B N 1
ATOM 6313 C CA . GLY B 1 366 ? 12 7.285 -2.553 1 93.38 366 GLY B CA 1
ATOM 6314 C C . GLY B 1 366 ? 12.25 5.863 -2.09 1 93.38 366 GLY B C 1
ATOM 6315 O O . GLY B 1 366 ? 11.336 5.18 -1.63 1 93.38 366 GLY B O 1
ATOM 6316 N N . TYR B 1 367 ? 13.43 5.422 -2.303 1 92.5 367 TYR B N 1
ATOM 6317 C CA . TYR B 1 367 ? 13.805 4.051 -1.961 1 92.5 367 TYR B CA 1
ATOM 6318 C C . TYR B 1 367 ? 13.891 3.871 -0.45 1 92.5 367 TYR B C 1
ATOM 6320 O O . TYR B 1 367 ? 14.281 4.793 0.271 1 92.5 367 TYR B O 1
ATOM 6328 N N . PRO B 1 368 ? 13.586 2.678 0.027 1 91.38 368 PRO B N 1
ATOM 6329 C CA . PRO B 1 368 ? 13.531 2.436 1.471 1 91.38 368 PRO B CA 1
ATOM 6330 C C . PRO B 1 368 ? 14.898 2.564 2.141 1 91.38 368 PRO B C 1
ATOM 6332 O O . PRO B 1 368 ? 15.906 2.127 1.582 1 91.38 368 PRO B O 1
ATOM 6335 N N . SER B 1 369 ? 14.883 3.193 3.293 1 89.12 369 SER B N 1
ATOM 6336 C CA . SER B 1 369 ? 16.094 3.334 4.094 1 89.12 369 SER B CA 1
ATOM 6337 C C . SER B 1 369 ? 16.141 2.311 5.223 1 89.12 369 SER B C 1
ATOM 6339 O O . SER B 1 369 ? 17.188 2.088 5.832 1 89.12 369 SER B O 1
ATOM 6341 N N . GLY B 1 370 ? 14.898 1.762 5.535 1 87.31 370 GLY B N 1
ATOM 6342 C CA . GLY B 1 370 ? 14.812 0.819 6.641 1 87.31 370 GLY B CA 1
ATOM 6343 C C . GLY B 1 370 ? 14.742 1.494 7.996 1 87.31 370 GLY B C 1
ATOM 6344 O O . GLY B 1 370 ? 14.57 0.828 9.016 1 87.31 370 GLY B O 1
ATOM 6345 N N . LYS B 1 371 ? 14.766 2.793 8.07 1 87.69 371 LYS B N 1
ATOM 6346 C CA . LYS B 1 371 ? 14.766 3.529 9.328 1 87.69 371 LYS B CA 1
ATOM 6347 C C . LYS B 1 371 ? 13.344 3.797 9.812 1 87.69 371 LYS B C 1
ATOM 6349 O O . LYS B 1 371 ? 12.414 3.873 9.008 1 87.69 371 LYS B O 1
ATOM 6354 N N . ALA B 1 372 ? 13.258 3.867 11.125 1 89 372 ALA B N 1
ATOM 6355 C CA . ALA B 1 372 ? 12 4.344 11.695 1 89 372 ALA B CA 1
ATOM 6356 C C . ALA B 1 372 ? 11.805 5.832 11.43 1 89 372 ALA B C 1
ATOM 6358 O O . ALA B 1 372 ? 12.719 6.633 11.656 1 89 372 ALA B O 1
ATOM 6359 N N . ILE B 1 373 ? 10.68 6.176 10.938 1 92.31 373 ILE B N 1
ATOM 6360 C CA . ILE B 1 373 ? 10.414 7.582 10.656 1 92.31 373 ILE B CA 1
ATOM 6361 C C . ILE B 1 373 ? 9.039 7.965 11.203 1 92.31 373 ILE B C 1
ATOM 6363 O O . ILE B 1 373 ? 8.219 7.094 11.492 1 92.31 373 ILE B O 1
ATOM 6367 N N . GLU B 1 374 ? 8.891 9.227 11.391 1 93.19 374 GLU B N 1
ATOM 6368 C CA . GLU B 1 374 ? 7.605 9.828 11.75 1 93.19 374 GLU B CA 1
ATOM 6369 C C . GLU B 1 374 ? 7.262 10.984 10.82 1 93.19 374 GLU B C 1
ATOM 6371 O O . GLU B 1 374 ? 8.102 11.859 10.57 1 93.19 374 GLU B O 1
ATOM 6376 N N . ILE B 1 375 ? 6.086 10.922 10.273 1 96.38 375 ILE B N 1
ATOM 6377 C CA . ILE B 1 375 ? 5.551 12.016 9.469 1 96.38 375 ILE B CA 1
ATOM 6378 C C . ILE B 1 375 ? 4.535 12.812 10.281 1 96.38 375 ILE B C 1
ATOM 6380 O O . ILE B 1 375 ? 3.553 12.25 10.781 1 96.38 375 ILE B O 1
ATOM 6384 N N . ASN B 1 376 ? 4.793 14.062 10.461 1 95.56 376 ASN B N 1
ATOM 6385 C CA . ASN B 1 376 ? 3.871 14.969 11.148 1 95.56 376 ASN B CA 1
ATOM 6386 C C . ASN B 1 376 ? 3.146 15.883 10.164 1 95.56 376 ASN B C 1
ATOM 6388 O O . ASN B 1 376 ? 3.773 16.484 9.289 1 95.56 376 ASN B O 1
ATOM 6392 N N . GLY B 1 377 ? 1.8 15.922 10.312 1 98.06 377 GLY B N 1
ATOM 6393 C CA . GLY B 1 377 ? 1.057 16.766 9.391 1 98.06 377 GLY B CA 1
ATOM 6394 C C . GLY B 1 377 ? -0.206 17.344 10 1 98.06 377 GLY B C 1
ATOM 6395 O O . GLY B 1 377 ? -0.583 16.984 11.117 1 98.06 377 GLY B O 1
ATOM 6396 N N . ILE B 1 378 ? -0.719 18.344 9.359 1 98.44 378 ILE B N 1
ATOM 6397 C CA . ILE B 1 378 ? -2.006 18.953 9.672 1 98.44 378 ILE B CA 1
ATOM 6398 C C . ILE B 1 378 ? -2.82 19.125 8.391 1 98.44 378 ILE B C 1
ATOM 6400 O O . ILE B 1 378 ? -2.324 19.656 7.398 1 98.44 378 ILE B O 1
ATOM 6404 N N . ASN B 1 379 ? -4.016 18.609 8.414 1 98.56 379 ASN B N 1
ATOM 6405 C CA . ASN B 1 379 ? -4.938 18.766 7.293 1 98.56 379 ASN B CA 1
ATOM 6406 C C . ASN B 1 379 ? -6.09 19.703 7.629 1 98.56 379 ASN B C 1
ATOM 6408 O O . ASN B 1 379 ? -6.562 19.719 8.766 1 98.56 379 ASN B O 1
ATOM 6412 N N . HIS B 1 380 ? -6.461 20.516 6.699 1 97.62 380 HIS B N 1
ATOM 6413 C CA . HIS B 1 380 ? -7.73 21.234 6.73 1 97.62 380 HIS B CA 1
ATOM 6414 C C . HIS B 1 380 ? -8.719 20.656 5.734 1 97.62 380 HIS B C 1
ATOM 6416 O O . HIS B 1 380 ? -8.344 20.297 4.613 1 97.62 380 HIS B O 1
ATOM 6422 N N . TYR B 1 381 ? -9.953 20.516 6.137 1 98 381 TYR B N 1
ATOM 6423 C CA . TYR B 1 381 ? -11.008 19.953 5.297 1 98 381 TYR B CA 1
ATOM 6424 C C . TYR B 1 381 ? -12.195 20.906 5.203 1 98 381 TYR B C 1
ATOM 6426 O O . TYR B 1 381 ? -12.562 21.547 6.188 1 98 381 TYR B O 1
ATOM 6434 N N . LYS B 1 382 ? -12.75 20.984 4.031 1 97.06 382 LYS B N 1
ATOM 6435 C CA . LYS B 1 382 ? -14.109 21.484 3.854 1 97.06 382 LYS B CA 1
ATOM 6436 C C . LYS B 1 382 ? -15.094 20.344 3.605 1 97.06 382 LYS B C 1
ATOM 6438 O O . LYS B 1 382 ? -15.039 19.688 2.568 1 97.06 382 LYS B O 1
ATOM 6443 N N . VAL B 1 383 ? -15.938 20.109 4.543 1 98.19 383 VAL B N 1
ATOM 6444 C CA . VAL B 1 383 ? -16.984 19.094 4.422 1 98.19 383 VAL B CA 1
ATOM 6445 C C . VAL B 1 383 ? -18.312 19.75 4.102 1 98.19 383 VAL B C 1
ATOM 6447 O O . VAL B 1 383 ? -18.797 20.609 4.859 1 98.19 383 VAL B O 1
ATOM 6450 N N . ARG B 1 384 ? -18.891 19.5 2.998 1 96.88 384 ARG B N 1
ATOM 6451 C CA . ARG B 1 384 ? -20.188 20 2.541 1 96.88 384 ARG B CA 1
ATOM 6452 C C . ARG B 1 384 ? -21.109 18.844 2.176 1 96.88 384 ARG B C 1
ATOM 6454 O O . ARG B 1 384 ? -20.703 17.891 1.508 1 96.88 384 ARG B O 1
ATOM 6461 N N . ASN B 1 385 ? -22.359 18.891 2.674 1 96.44 385 ASN B N 1
ATOM 6462 C CA . ASN B 1 385 ? -23.344 17.844 2.398 1 96.44 385 ASN B CA 1
ATOM 6463 C C . ASN B 1 385 ? -22.781 16.469 2.762 1 96.44 385 ASN B C 1
ATOM 6465 O O . ASN B 1 385 ? -22.844 15.539 1.952 1 96.44 385 ASN B O 1
ATOM 6469 N N . GLN B 1 386 ? -22.047 16.453 3.854 1 97.12 386 GLN B N 1
ATOM 6470 C CA . GLN B 1 386 ? -21.562 15.234 4.484 1 97.12 386 GLN B CA 1
ATOM 6471 C C . GLN B 1 386 ? -20.5 14.555 3.639 1 97.12 386 GLN B C 1
ATOM 6473 O O . GLN B 1 386 ? -20.312 13.336 3.709 1 97.12 386 GLN B O 1
ATOM 6478 N N . LYS B 1 387 ? -19.781 15.289 2.752 1 98.44 387 LYS B N 1
ATOM 6479 C CA . LYS B 1 387 ? -18.656 14.797 1.967 1 98.44 387 LYS B CA 1
ATOM 6480 C C . LYS B 1 387 ? -17.516 15.812 1.964 1 98.44 387 LYS B C 1
ATOM 6482 O O . LYS B 1 387 ? -17.75 17.016 2.068 1 98.44 387 LYS B O 1
ATOM 6487 N N . ILE B 1 388 ? -16.391 15.32 1.801 1 98.69 388 ILE B N 1
ATOM 6488 C CA . ILE B 1 388 ? -15.234 16.203 1.694 1 98.69 388 ILE B CA 1
ATOM 6489 C C . ILE B 1 388 ? -15.164 16.797 0.291 1 98.69 388 ILE B C 1
ATOM 6491 O O . ILE B 1 388 ? -15.109 16.062 -0.7 1 98.69 388 ILE B O 1
ATOM 6495 N N . GLN B 1 389 ? -15.203 18.062 0.263 1 97.94 389 GLN B N 1
ATOM 6496 C CA . GLN B 1 389 ? -15.133 18.766 -1.007 1 97.94 389 GLN B CA 1
ATOM 6497 C C . GLN B 1 389 ? -13.711 19.234 -1.308 1 97.94 389 GLN B C 1
ATOM 6499 O O . GLN B 1 389 ? -13.297 19.266 -2.467 1 97.94 389 GLN B O 1
ATOM 6504 N N . GLU B 1 390 ? -13.023 19.672 -0.279 1 97 390 GLU B N 1
ATOM 6505 C CA . GLU B 1 390 ? -11.664 20.188 -0.406 1 97 390 GLU B CA 1
ATOM 6506 C C . GLU B 1 390 ? -10.812 19.797 0.795 1 97 390 GLU B C 1
ATOM 6508 O O . GLU B 1 390 ? -11.305 19.734 1.923 1 97 390 GLU B O 1
ATOM 6513 N N . GLU B 1 391 ? -9.562 19.516 0.485 1 98 391 GLU B N 1
ATOM 6514 C CA . GLU B 1 391 ? -8.602 19.141 1.511 1 98 391 GLU B CA 1
ATOM 6515 C C . GLU B 1 391 ? -7.242 19.781 1.258 1 98 391 GLU B C 1
ATOM 6517 O O . GLU B 1 391 ? -6.762 19.812 0.122 1 98 391 GLU B O 1
ATOM 6522 N N . TRP B 1 392 ? -6.727 20.438 2.26 1 96.88 392 TRP B N 1
ATOM 6523 C CA . TRP B 1 392 ? -5.324 20.828 2.279 1 96.88 392 TRP B CA 1
ATOM 6524 C C . TRP B 1 392 ? -4.492 19.859 3.107 1 96.88 392 TRP B C 1
ATOM 6526 O O . TRP B 1 392 ? -4.68 19.75 4.324 1 96.88 392 TRP B O 1
ATOM 6536 N N . PHE B 1 393 ? -3.619 19.125 2.441 1 98.31 393 PHE B N 1
ATOM 6537 C CA . PHE B 1 393 ? -2.811 18.062 3.031 1 98.31 393 PHE B CA 1
ATOM 6538 C C . PHE B 1 393 ? -1.356 18.5 3.16 1 98.31 393 PHE B C 1
ATOM 6540 O O . PHE B 1 393 ? -0.624 18.531 2.168 1 98.31 393 PHE B O 1
ATOM 6547 N N . LEU B 1 394 ? -0.973 18.828 4.461 1 97.81 394 LEU B N 1
ATOM 6548 C CA . LEU B 1 394 ? 0.357 19.406 4.625 1 97.81 394 LEU B CA 1
ATOM 6549 C C . LEU B 1 394 ? 1.194 18.578 5.594 1 97.81 394 LEU B C 1
ATOM 6551 O O . LEU B 1 394 ? 0.713 18.172 6.656 1 97.81 394 LEU B O 1
ATOM 6555 N N . PHE B 1 395 ? 2.4 18.203 5.16 1 97.94 395 PHE B N 1
ATOM 6556 C CA . PHE B 1 395 ? 3.443 17.656 6.008 1 97.94 395 PHE B CA 1
ATOM 6557 C C . PHE B 1 395 ? 4.82 18.141 5.578 1 97.94 395 PHE B C 1
ATOM 6559 O O . PHE B 1 395 ? 4.965 18.734 4.5 1 97.94 395 PHE B O 1
ATOM 6566 N N . ASP B 1 396 ? 5.801 18.016 6.477 1 95.94 396 ASP B N 1
ATOM 6567 C CA . ASP B 1 396 ? 7.152 18.484 6.168 1 95.94 396 ASP B CA 1
ATOM 6568 C C . ASP B 1 396 ? 8.016 17.344 5.641 1 95.94 396 ASP B C 1
ATOM 6570 O O . ASP B 1 396 ? 8.672 16.656 6.418 1 95.94 396 ASP B O 1
ATOM 6574 N N . GLY B 1 397 ? 8.164 17.297 4.344 1 96.81 397 GLY B N 1
ATOM 6575 C CA . GLY B 1 397 ? 8.945 16.25 3.715 1 96.81 397 GLY B CA 1
ATOM 6576 C C . GLY B 1 397 ? 10.422 16.328 4.055 1 96.81 397 GLY B C 1
ATOM 6577 O O . GLY B 1 397 ? 11.102 15.297 4.117 1 96.81 397 GLY B O 1
ATOM 6578 N N . LEU B 1 398 ? 10.93 17.531 4.219 1 95.06 398 LEU B N 1
ATOM 6579 C CA . LEU B 1 398 ? 12.344 17.688 4.527 1 95.06 398 LEU B CA 1
ATOM 6580 C C . LEU B 1 398 ? 12.664 17.109 5.902 1 95.06 398 LEU B C 1
ATOM 6582 O O . LEU B 1 398 ? 13.734 16.516 6.102 1 95.06 398 LEU B O 1
ATOM 6586 N N . GLU B 1 399 ? 11.789 17.375 6.832 1 93.56 399 GLU B N 1
ATOM 6587 C CA . GLU B 1 399 ? 11.969 16.828 8.172 1 93.56 399 GLU B CA 1
ATOM 6588 C C . GLU B 1 399 ? 12.031 15.297 8.141 1 93.56 399 GLU B C 1
ATOM 6590 O O . GLU B 1 399 ? 12.758 14.688 8.922 1 93.56 399 GLU B O 1
ATOM 6595 N N . VAL B 1 400 ? 11.234 14.633 7.34 1 95.19 400 VAL B N 1
ATOM 6596 C CA . VAL B 1 400 ? 11.234 13.18 7.207 1 95.19 400 VAL B CA 1
ATOM 6597 C C . VAL B 1 400 ? 12.562 12.719 6.602 1 95.19 400 VAL B C 1
ATOM 6599 O O . VAL B 1 400 ? 13.172 11.766 7.082 1 95.19 400 VAL B O 1
ATOM 6602 N N . LEU B 1 401 ? 12.977 13.398 5.512 1 95.19 401 LEU B N 1
ATOM 6603 C CA . LEU B 1 401 ? 14.242 13.055 4.887 1 95.19 401 LEU B CA 1
ATOM 6604 C C . LEU B 1 401 ? 15.398 13.203 5.879 1 95.19 401 LEU B C 1
ATOM 6606 O O . LEU B 1 401 ? 16.344 12.414 5.855 1 95.19 401 LEU B O 1
ATOM 6610 N N . ARG B 1 402 ? 15.32 14.227 6.68 1 92.19 402 ARG B N 1
ATOM 6611 C CA . ARG B 1 402 ? 16.328 14.375 7.723 1 92.19 402 ARG B CA 1
ATOM 6612 C C . ARG B 1 402 ? 16.422 13.125 8.586 1 92.19 402 ARG B C 1
ATOM 6614 O O . ARG B 1 402 ? 17.516 12.664 8.906 1 92.19 402 ARG B O 1
ATOM 6621 N N . GLN B 1 403 ? 15.32 12.617 9.023 1 91 403 GLN B N 1
ATOM 6622 C CA . GLN B 1 403 ? 15.273 11.398 9.82 1 91 403 GLN B CA 1
ATOM 6623 C C . GLN B 1 403 ? 15.906 10.227 9.078 1 91 403 GLN B C 1
ATOM 6625 O O . GLN B 1 403 ? 16.656 9.438 9.656 1 91 403 GLN B O 1
ATOM 6630 N N . VAL B 1 404 ? 15.578 10.117 7.766 1 91.25 404 VAL B N 1
ATOM 6631 C CA . VAL B 1 404 ? 16.062 9.047 6.902 1 91.25 404 VAL B CA 1
ATOM 6632 C C . VAL B 1 404 ? 17.594 9.062 6.867 1 91.25 404 VAL B C 1
ATOM 6634 O O . VAL B 1 404 ? 18.234 8.008 6.875 1 91.25 404 VAL B O 1
ATOM 6637 N N . TYR B 1 405 ? 18.125 10.219 6.906 1 89.69 405 TYR B N 1
ATOM 6638 C CA . TYR B 1 405 ? 19.562 10.336 6.695 1 89.69 405 TYR B CA 1
ATOM 6639 C C . TYR B 1 405 ? 20.297 10.539 8.016 1 89.69 405 TYR B C 1
ATOM 6641 O O . TYR B 1 405 ? 21.5 10.812 8.031 1 89.69 405 TYR B O 1
ATOM 6649 N N . THR B 1 406 ? 19.562 10.508 9.07 1 84.38 406 THR B N 1
ATOM 6650 C CA . THR B 1 406 ? 20.203 10.57 10.383 1 84.38 406 THR B CA 1
ATOM 6651 C C . THR B 1 406 ? 20.875 9.25 10.719 1 84.38 406 THR B C 1
ATOM 6653 O O . THR B 1 406 ? 20.266 8.18 10.57 1 84.38 406 THR B O 1
ATOM 6656 N N . ASP B 1 407 ? 22.156 9.219 10.953 1 71.06 407 ASP B N 1
ATOM 6657 C CA . ASP B 1 407 ? 22.922 8.031 11.328 1 71.06 407 ASP B CA 1
ATOM 6658 C C . ASP B 1 407 ? 22.641 7.629 12.773 1 71.06 407 ASP B C 1
ATOM 6660 O O . ASP B 1 407 ? 22.703 8.461 13.68 1 71.06 407 ASP B O 1
ATOM 6664 N N . HIS B 1 408 ? 21.797 6.801 13.102 1 56.59 408 HIS B N 1
ATOM 6665 C CA . HIS B 1 408 ? 21.734 6.34 14.484 1 56.59 408 HIS B CA 1
ATOM 6666 C C . HIS B 1 408 ? 22.938 5.469 14.828 1 56.59 408 HIS B C 1
ATOM 6668 O O . HIS B 1 408 ? 23.297 4.574 14.062 1 56.59 408 HIS B O 1
ATOM 6674 N N . LYS B 1 409 ? 23.969 6.02 15.477 1 45.75 409 LYS B N 1
ATOM 6675 C CA . LYS B 1 409 ? 24.969 5.145 16.062 1 45.75 409 LYS B CA 1
ATOM 6676 C C . LYS B 1 409 ? 24.328 3.928 16.734 1 45.75 409 LYS B C 1
ATOM 6678 O O . LYS B 1 409 ? 23.672 4.055 17.766 1 45.75 409 LYS B O 1
ATOM 6683 N N . ASP B 1 410 ? 23.641 3.104 16.172 1 39.09 410 ASP B N 1
ATOM 6684 C CA . ASP B 1 410 ? 23.391 1.893 16.953 1 39.09 410 ASP B CA 1
ATOM 6685 C C . ASP B 1 410 ? 24.641 1.459 17.719 1 39.09 410 ASP B C 1
ATOM 6687 O O . ASP B 1 410 ? 25.703 1.265 17.125 1 39.09 410 ASP B O 1
ATOM 6691 N N . ASP B 1 411 ? 24.938 1.831 18.969 1 35.81 411 ASP B N 1
ATOM 6692 C CA . ASP B 1 411 ? 25.75 0.845 19.688 1 35.81 411 ASP B CA 1
ATOM 6693 C C . ASP B 1 411 ? 25.484 -0.564 19.172 1 35.81 411 ASP B C 1
ATOM 6695 O O . ASP B 1 411 ? 26.328 -1.453 19.297 1 35.81 411 ASP B O 1
ATOM 6699 N N . ASN B 1 412 ? 24.312 -1.117 19.484 1 32.66 412 ASN B N 1
ATOM 6700 C CA . ASN B 1 412 ? 24.125 -2.516 19.109 1 32.66 412 ASN B CA 1
ATOM 6701 C C . ASN B 1 412 ? 24.047 -2.686 17.609 1 32.66 412 ASN B C 1
ATOM 6703 O O . ASN B 1 412 ? 23.25 -2.027 16.938 1 32.66 412 ASN B O 1
ATOM 6707 N N . ASP B 1 413 ? 25.125 -3.039 16.969 1 33 413 ASP B N 1
ATOM 6708 C CA . ASP B 1 413 ? 25.469 -3.598 15.656 1 33 413 ASP B CA 1
ATOM 6709 C C . ASP B 1 413 ? 24.281 -4.363 15.062 1 33 413 ASP B C 1
ATOM 6711 O O . ASP B 1 413 ? 24.469 -5.324 14.312 1 33 413 ASP B O 1
ATOM 6715 N N . GLY B 1 414 ? 23.188 -4.387 15.766 1 30.16 414 GLY B N 1
ATOM 6716 C CA . GLY B 1 414 ? 22.266 -5.297 15.109 1 30.16 414 GLY B CA 1
ATOM 6717 C C . GLY B 1 414 ? 21.859 -4.844 13.727 1 30.16 414 GLY B C 1
ATOM 6718 O O . GLY B 1 414 ? 21.312 -3.75 13.555 1 30.16 414 GLY B O 1
ATOM 6719 N N . ASP B 1 415 ? 22.719 -5.039 12.781 1 31.12 415 ASP B N 1
ATOM 6720 C CA . ASP B 1 415 ? 22.5 -5.043 11.336 1 31.12 415 ASP B CA 1
ATOM 6721 C C . ASP B 1 415 ? 21.047 -5.367 11.008 1 31.12 415 ASP B C 1
ATOM 6723 O O . ASP B 1 415 ? 20.594 -6.5 11.18 1 31.12 415 ASP B O 1
ATOM 6727 N N . PHE B 1 416 ? 20.203 -4.527 11.461 1 30.5 416 PHE B N 1
ATOM 6728 C CA . PHE B 1 416 ? 18.891 -4.824 10.898 1 30.5 416 PHE B CA 1
ATOM 6729 C C . PHE B 1 416 ? 18.969 -4.934 9.383 1 30.5 416 PHE B C 1
ATOM 6731 O O . PHE B 1 416 ? 19.156 -3.928 8.688 1 30.5 416 PHE B O 1
ATOM 6738 N N . SER B 1 417 ? 19.672 -5.883 8.867 1 30.53 417 SER B N 1
ATOM 6739 C CA . SER B 1 417 ? 19.516 -6.289 7.477 1 30.53 417 SER B CA 1
ATOM 6740 C C . SER B 1 417 ? 18.062 -6.176 7.035 1 30.53 417 SER B C 1
ATOM 6742 O O . SER B 1 417 ? 17.172 -6.777 7.645 1 30.53 417 SER B O 1
ATOM 6744 N N . PHE B 1 418 ? 17.688 -4.973 6.723 1 32.28 418 PHE B N 1
ATOM 6745 C CA . PHE B 1 418 ? 16.406 -4.797 6.047 1 32.28 418 PHE B CA 1
ATOM 6746 C C . PHE B 1 418 ? 16.078 -6.02 5.203 1 32.28 418 PHE B C 1
ATOM 6748 O O . PHE B 1 418 ? 16.875 -6.445 4.367 1 32.28 418 PHE B O 1
ATOM 6755 N N . GLU B 1 419 ? 15.5 -6.875 5.766 1 32.78 419 GLU B N 1
ATOM 6756 C CA . GLU B 1 419 ? 14.797 -7.852 4.938 1 32.78 419 GLU B CA 1
ATOM 6757 C C . GLU B 1 419 ? 14.156 -7.188 3.721 1 32.78 419 GLU B C 1
ATOM 6759 O O . GLU B 1 419 ? 13.367 -6.25 3.861 1 32.78 419 GLU B O 1
ATOM 6764 N N . ASP B 1 420 ? 14.984 -6.848 2.75 1 32.38 420 ASP B N 1
ATOM 6765 C CA . ASP B 1 420 ? 14.633 -6.312 1.441 1 32.38 420 ASP B CA 1
ATOM 6766 C C . ASP B 1 420 ? 13.18 -6.641 1.088 1 32.38 420 ASP B C 1
ATOM 6768 O O . ASP B 1 420 ? 12.766 -7.797 1.178 1 32.38 420 ASP B O 1
ATOM 6772 N N . GLY B 1 421 ? 12.391 -5.77 1.378 1 32.25 421 GLY B N 1
ATOM 6773 C CA . GLY B 1 421 ? 10.984 -5.785 0.992 1 32.25 421 GLY B CA 1
ATOM 6774 C C . GLY B 1 421 ? 10.75 -6.414 -0.37 1 32.25 421 GLY B C 1
ATOM 6775 O O . GLY B 1 421 ? 11.156 -5.859 -1.393 1 32.25 421 GLY B O 1
ATOM 6776 N N . ASN B 1 422 ? 10.938 -7.637 -0.398 1 33.56 422 ASN B N 1
ATOM 6777 C CA . ASN B 1 422 ? 10.547 -8.461 -1.538 1 33.56 422 ASN B CA 1
ATOM 6778 C C . ASN B 1 422 ? 9.227 -7.996 -2.139 1 33.56 422 ASN B C 1
ATOM 6780 O O . ASN B 1 422 ? 8.305 -7.621 -1.41 1 33.56 422 ASN B O 1
ATOM 6784 N N . PHE B 1 423 ? 9.344 -7.316 -3.242 1 33.69 423 PHE B N 1
ATOM 6785 C CA . PHE B 1 423 ? 8.141 -7.16 -4.051 1 33.69 423 PHE B CA 1
ATOM 6786 C C . PHE B 1 423 ? 7.223 -8.367 -3.898 1 33.69 423 PHE B C 1
ATOM 6788 O O . PHE B 1 423 ? 7.426 -9.398 -4.551 1 33.69 423 PHE B O 1
ATOM 6795 N N . THR B 1 424 ? 6.863 -8.617 -2.656 1 36.97 424 THR B N 1
ATOM 6796 C CA . THR B 1 424 ? 5.891 -9.688 -2.498 1 36.97 424 THR B CA 1
ATOM 6797 C C . THR B 1 424 ? 4.559 -9.305 -3.137 1 36.97 424 THR B C 1
ATOM 6799 O O . THR B 1 424 ? 3.707 -8.695 -2.49 1 36.97 424 THR B O 1
ATOM 6802 N N . GLY B 1 425 ? 4.57 -8.875 -4.312 1 35.16 425 GLY B N 1
ATOM 6803 C CA . GLY B 1 425 ? 3.229 -8.703 -4.852 1 35.16 425 GLY B CA 1
ATOM 6804 C C . GLY B 1 425 ? 2.32 -9.883 -4.578 1 35.16 425 GLY B C 1
ATOM 6805 O O . GLY B 1 425 ? 2.719 -11.039 -4.762 1 35.16 425 GLY B O 1
ATOM 6806 N N . VAL B 1 426 ? 1.562 -9.805 -3.568 1 36.59 426 VAL B N 1
ATOM 6807 C CA . VAL B 1 426 ? 0.578 -10.859 -3.344 1 36.59 426 VAL B CA 1
ATOM 6808 C C . VAL B 1 426 ? -0.431 -10.883 -4.492 1 36.59 426 VAL B C 1
ATOM 6810 O O . VAL B 1 426 ? -0.63 -9.867 -5.168 1 36.59 426 VAL B O 1
ATOM 6813 N N . SER B 1 427 ? -0.735 -12.133 -5.129 1 35.78 427 SER B N 1
ATOM 6814 C CA . SER B 1 427 ? -1.684 -12.43 -6.199 1 35.78 427 SER B CA 1
ATOM 6815 C C . SER B 1 427 ? -3.1 -12.016 -5.809 1 35.78 427 SER B C 1
ATOM 6817 O O . SER B 1 427 ? -3.467 -12.07 -4.633 1 35.78 427 SER B O 1
#

Secondary structure (DSSP, 8-state):
-------------------------------------TT-------S--EEEEEGGGS---BS--HHHHHHS--GGG------TTT-S-SSHHHHHHHHHIIIIIS-BTTHHHHHEEEEEEEEETTEEEESHHHHHHHHHHHHHH-TT-EEEEEEEEEEEETTTEEEEEEEEEEEEE--S-BTTBS----EEEEEEEEEEEEETTEEEEEEEEE-HHHHHHHTT--HHHHHHHHHHHTTTTS------GGGSSGGGPPPPPP--S-SS--HHHHHHHHIIIIIIS--GGGHHHHEEEEEEEEETTTEEEEHHHHHHHHHHHHHHTSTTPEEEEEEEEEEEESEEEEEEEEEEEEEEEE--SSBTTBS----EEEEEEEEEEEEETTEEEEEEEEE-HHHHHHHHT-----SS---------------/-------------------------------------TT---------SEEEEEGGGS---BS--HHHHHHS--GGG------TTT-S-SSHHHHHHHHHHHHHTS--TTHHHHHEEEEEEEEETTEEEESHHHHHHHHHHHHHH-TT-EEEEEEEEEEEETTTEEEEEEEEEEEEE--S-BTTBS----EEEEEEEEEEEEETTEEEEEEEEE-HHHHHHHTT--HHHHHHHHHHHHTTTS------TTSSSBTTBPPPPP--S-SS--HHHHHHHHIIIIIIS-BGGGHHHHEEEEEEEEETTTEEEEHHHHHHHHHHHHHHTSTTPEEEEEEEEEEEESEEEEEEEEEEEEEEEE--SSBTTBS----EEEEEEEEEEEEETTEEEEEEEEE-HHHHHHHHT-----SS---------------

Foldseek 3Di:
DPPPDPDDPDCCVVPPPPPPPVPVDPPPPCCVVPPPPVPPPVVPPPDDQEFEAACQQAVWFAQFFLVCVVPPQDPVRGHAADQPLAPPARDPVRLVSVLVCCCQVVVPLVVLVQQADQFAWEAEDQAIDTGSVVVSVVSVQVCQQFVPKDKTWRGKFWGDGAVSWIKIKTKMKIWTFGPAAHLLGGHQRFIDMKIKMKIFTGYSRHTRYIYIFIQVCLVSVRSVGDLLVSLLVVLVVCLPPGPQPPPPQCPQQHVPHADDQDDQPDPDDDPSSLVVNCCCCCPRRVNLVCLPVAADQFAWEQERSRDIATGSVRVSQQSCQVCQQFVSKHKAWNHKYWYDDDDRQWIKIKTKIKIWGARQGAGDLGHGLRGIFMWTWMKIFTGHNRHTRYMYTTTYSSRRSSRSNNDPPPPDPPPP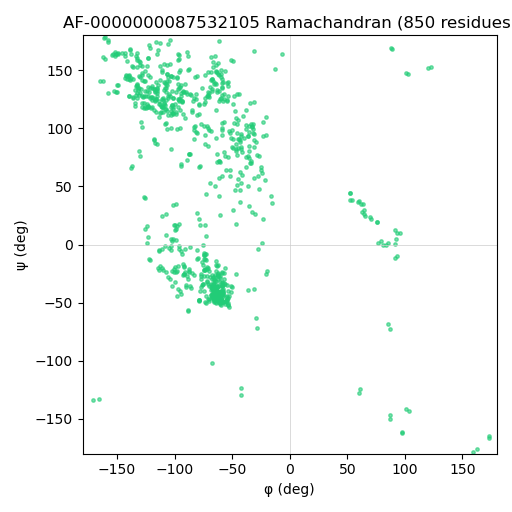VSDPPPCPVPD/DPPDDPDDDDPPPPPPPPPDPPPPPDPPPPPPVPPPPVPPPPCVCCPDQEFEAACQQAVWFAAFFLVCVVPPQDPVRGHAADQPLAPPARDPVRLVSVLVCCCQVVVPLVVLVQQADQFAWEDEDQFIDTGSVVVSVVSVQVCQQFVPKDKTWRGKFWGDGQVVWIKIKIKMKIWTFGDAAHLQGGGQRFIDMKIKIKIFTGYSRHTRYIYIFIQVCLVSVRSPHDLLVSLLVVLVVCLPPGPQPPPPLCPQCHVPHADDQDDQPDPDDDPSSLVVNCCCCCPRRVNLVCLPVAADQFAWEQERSRDIATGSVRVSQQSCQVCQQFVSKHKAWNHKYWYDDDDSQWIKIKTWIKIWGARQGAGDLGHGLRGIFMWTWMKIFTGHNRHTRYMYTTTHSSRRSSRSNNDDPPPPPPPPVSPRPPPPVDD

Solvent-accessible surface area (backbone atoms only — not comparable to full-atom values): 45914 Å² total; per-residue (Å²): 141,81,79,74,78,84,72,66,86,68,77,72,65,72,69,70,74,69,72,67,69,76,61,65,69,64,70,72,73,72,69,61,66,71,62,62,68,71,75,56,54,66,76,56,64,70,95,71,46,63,42,61,37,57,40,81,54,37,67,71,45,74,78,36,39,49,66,53,58,73,72,63,61,52,81,89,69,64,36,65,40,80,39,62,62,56,62,98,45,45,22,71,60,53,42,53,49,49,54,51,42,39,32,62,70,45,38,20,47,30,52,49,63,66,36,36,29,52,76,17,38,38,32,46,66,86,47,70,49,66,27,43,66,48,42,50,34,9,41,36,41,45,42,45,15,23,70,67,42,44,68,30,46,31,33,58,48,45,31,73,41,45,86,87,22,33,38,37,41,36,36,33,40,33,41,31,37,29,71,24,54,50,99,80,40,72,50,65,66,41,74,42,67,42,46,37,38,30,35,35,37,32,46,59,41,22,33,48,35,35,43,45,35,40,30,50,33,42,40,36,43,62,62,69,44,58,50,66,61,45,17,41,51,49,15,66,62,37,55,86,73,53,73,76,76,74,64,60,74,61,64,34,51,44,94,84,43,76,74,76,81,70,76,67,86,60,94,58,93,40,70,63,45,52,53,52,39,47,44,36,42,32,62,57,62,59,35,47,77,46,44,63,74,45,33,37,73,76,16,36,35,41,35,58,75,82,35,76,28,61,21,51,67,44,44,37,52,50,54,49,33,49,42,32,17,24,71,55,39,27,70,44,78,71,35,34,38,32,26,36,49,96,47,98,44,20,33,39,35,39,38,35,37,38,35,34,31,37,26,66,23,64,33,70,80,38,71,52,75,63,41,64,43,60,48,40,30,45,31,42,35,38,29,47,82,73,20,31,44,36,32,40,46,41,39,32,57,35,64,39,45,17,50,65,50,38,77,72,81,58,83,68,75,74,74,74,70,73,67,76,79,66,85,69,70,78,127,139,87,80,76,84,84,80,84,79,86,78,79,79,76,75,76,73,78,75,73,76,79,73,72,75,74,78,76,80,74,77,68,70,74,67,67,72,73,77,65,62,74,78,65,55,90,63,69,43,62,43,60,36,54,40,82,53,37,70,69,45,75,80,38,39,50,66,54,56,74,69,64,60,52,80,88,68,64,36,66,38,80,37,62,63,54,62,98,43,46,21,71,60,53,41,53,50,49,55,50,42,39,32,62,71,65,60,34,60,68,53,48,70,68,35,35,29,67,74,18,37,38,33,47,67,85,46,73,48,69,28,44,66,53,54,52,50,52,51,50,51,49,42,56,14,21,70,66,43,42,68,31,46,35,34,59,46,46,31,74,40,45,86,86,21,35,39,36,42,38,36,32,41,35,38,30,37,28,71,24,56,50,99,82,42,72,50,64,65,41,74,44,69,42,46,35,38,38,35,35,37,33,47,60,41,21,33,46,34,35,43,45,35,41,32,51,32,41,41,38,42,62,62,69,45,58,49,67,60,45,15,41,52,50,15,66,74,37,60,88,73,49,74,77,73,74,61,62,76,54,60,34,46,41,92,68,38,71,73,76,80,69,73,70,86,59,94,57,92,42,70,62,47,50,50,52,41,48,43,36,43,33,63,54,36,36,18,40,44,48,44,63,74,46,33,36,73,75,16,37,36,41,35,57,75,82,36,74,29,61,21,50,68,45,45,36,52,52,54,45,25,49,43,15,17,24,54,51,40,26,71,42,77,69,35,33,39,31,24,36,50,95,47,96,44,20,32,39,34,39,37,36,36,36,36,35,30,39,26,54,22,51,33,72,79,38,70,52,73,58,39,63,43,60,48,42,32,46,33,41,35,38,29,49,81,73,21,33,44,36,32,39,46,41,40,32,58,34,64,40,45,16,51,64,50,38,77,73,79,58,82,68,74,69,71,73,68,56,72,65,67,57,81,37,56,61,124

InterPro domains:
  IPR009959 Polyketide cyclase SnoaL-like [PF07366] (276-404)
  IPR009959 Polyketide cyclase SnoaL-like [PTHR38436] (274-404)
  IPR032710 NTF2-like domain superfamily [SSF54427] (91-231)
  IPR032710 NTF2-like domain superfamily [SSF54427] (273-404)

Nearest PDB structures (foldseek):
  3kkg-assembly1_A-2  TM=8.156E-01  e=7.759E-09  Jannaschia sp. CCS1
  5x7l-assembly1_A  TM=8.902E-01  e=5.501E-06  Streptomyces laurentii
  8r20-assembly1_B  TM=8.135E-01  e=1.019E-06  Micromonospora
  1sjw-assembly1_A  TM=7.404E-01  e=5.423E-05  Streptomyces nogalater
  4l8p-assembly1_A  TM=6.311E-01  e=4.963E-03  Peptacetobacter hiranonis DSM 13275